Protein AF-0000000066920312 (afdb_homodimer)

Foldseek 3Di:
DDPPPPPPPPDPPCDPVNVVVVVVVVVVVVVVVVVVVVVVCCVVVVPPPPPPCDLVNVLVVLLVLLLVLFALQLLLVLLCQLLQWAFFFQDPSVVVSVVVLLVLLVVLPFPPKDKDKFWFKWKDFDLVDAKKKFKAFLVGDTPDMDPQFDDDDDCNRQVDRSLGGFFAILFAADKAKAWEFEQFAQFPVSVVVCVVVVHAQARYEYEHEHDDFDQLLSLLSSVVSHHQEYEYEHFCVPQVVVDADPCRDPPNALGHHQWWWAYFYNFAFLFAGLQAPLAFRHPPDDRPHDPVRCCVVSRGPNHGYTYTGNNVVCVVQVFADADFDPPVRDTDDPDTGHGHGHGPVVGMMMMIGTGMDMDIGMGIKIKTKQAADQARLAEDEEEEESRALISCSFFACLSVSLLSSSSSSSVVSCVPPVDGFNYMYMYMYAGPVRNPLHRLLSVCSHCLVSCLQHYAEYEYEGGAQALQAKAKAWAQQCQVVLLVLQVVFFRLDPVCVVVVQGTRNSRQLVLAPDPVGSSGGDHHHFFSSGSCSLVCQFNLHTYMYMYHDDSPDDDTSNHRTSPSTSSSCCPHHPVPSSSRSSRVSSSSSSSSRQQRHPLAGSTQQLSNLCCVQPPVLVVVVVLVVVLCVVQVEPCLLVVLSVLLNVLSVLLNVLSVVLVVVVVVVVVVCSVPVVDSPVSVLSNSLRRCLSVLQFQCCAAVPHNRRGGQQWGHDSRHRRDIDGRRSLVVLSVVLVVDDDNVVNHVSSVSNSVSSNSNSSSSVVSSVSSDPHD/DDDPPDPPPPDDPCDPVNVVVVVVVVVVVVVVVVVVVVVVCCVVVVPPPPPPCDLVNVLVVLLVLLLVLFALQLLLVLLCQLLQWAFFFQDPSVVVSVVVLLVLLVVLPFPPKDKDKFWFKWKDFDLVDAKKKFKAFLVGDTPDMDPQFDDDDDCNRQVDRSLGGFFAILFAADKAKAFEFEQFAQFPVSVVVCVVVVHAQARYEYEHEHDDFDQLLSLLSSVVSHHQEYEYEHFCVPQVVVDADPCRDPPNALGHHQWWWAYFYNFAFLFAHLQAPLAFRHPPDDRNHDPVRCCVVSRGPNHGYTYTGNNSVCVVQVFADADFDPPVRDTDDPDTGHGHGHGPVVGMMMMIGTGMDMDIGMGIKIKTKQAADQARLAEDEEEEESRALISCSFFACLSVSLLSSSSSSSVVSCVVPVDGFNYMYMYMYAGPVRNGLHRLLSVCSHCLVSCLQHYAEYEYEGGAQALQAKAKAWAQQCQVVLLVLQVVFFRLDPVCVVVVQGTRNSRQLVLAADPVGSSGGDHHHFFSSGSCSLVCQFNLHTYMYMYHDDSPDDDTSNHRTSPSTSSSCCPHHPVPSSSRSSRVSSSSSSSSRQQRHPLAGSTQQLSNLCCVQPPVLVVVVVLVVVLCVVQVEPCLLVVLSVLLNVLSVLLNVLSVVLVVVVVVVVVVCSVPVVDSPVSVLSNSLRRCLSVLQFQCCAAVPHNRRGGQQWGHDSSHRRDIDGRRSLVVLSVVLVVDDDNVVNHVSSVSNSVSSNSNSSSSVVSSVSSDPHD

InterPro domains:
  IPR003137 PA domain [PF02225] (176-263)
  IPR007365 Transferrin receptor-like, dimerisation domain [PF04253] (641-768)
  IPR007484 Peptidase M28 [PF04389] (365-565)
  IPR036757 Transferrin receptor-like, dimerisation domain superfamily [G3DSA:1.20.930.40] (609-769)
  IPR036757 Transferrin receptor-like, dimerisation domain superfamily [SSF47672] (602-768)
  IPR039373 Transferrin receptor protein 1/Glutamate carboxypeptidase 2-like [PTHR10404] (19-768)
  IPR046450 PA domain superfamily [SSF52025] (120-367)

Sequence (1542 aa):
MPYVNKDPYAGRLINPPMKKALISLLLGMACVFFVGMLAIYHKKNPIITPEKETVDGNHKIISKHILSNIKGENIKNNLRLITTHPHVAGTEANYDVGMKIANLWKENGLQDVHFIEYEVLLNYPDYQNPNIMSIVSGDGKITYQSKGKSPVIIPSEQSAPDAGIQWVAYSANGSVSGDIVYCHYGRIEDFEMLKNMGISLKGKIALLRYGYSFRGDKVKLAQDYGAIGAILYSDPGEVAKTGIDKSKVYPNTEWMPHEGVQRGGLSHSDGGDPLSPNYPSKNNLYKSRSLEDAIKDRVIPSIPVLPLSYIDAEEILIRLSGNRAPHTWQGGFPFPYHVGPGFSSGNEKVKIDVRSNMVVKKIRNIIGYIHGYDEPDKYVILGNHYDAWVYGSLDPNSGTAVLAEVGRAMVETINSTSWKPSRTLMFCAWDAEEYNLIGSREFVEEFTNILQDRAVVYLNVDTIFSNQTLHVRTIPTLYDVSIEAAKVVRNPMASEKRKGRMTLYDTWVYNFPDKRNPNKPKIPVPGGGSDMAPFLNYAGIPVIDFNYRNISWDEYPLYHTLYETPFTNEHIFDTNNFAIHKAVGQYWSELARRFSDSAILPINATTLANTILYDYLPELKKALGKIIYNNGIDGIATKQFQNLYIGSKVFLKECKKFESAIEEILYDFATNPFDQRRISSINNRLTAIDKCFINPRGIPGKQSSRHVLYSLSDSDSYSSVTMASVFDIINKIKAEKDSRIVKELEKKLAEQISIVHYSVICATNTLKLFVMPYVNKDPYAGRLINPPMKKALISLLLGMACVFFVGMLAIYHKKNPIITPEKETVDGNHKIISKHILSNIKGENIKNNLRLITTHPHVAGTEANYDVGMKIANLWKENGLQDVHFIEYEVLLNYPDYQNPNIMSIVSGDGKITYQSKGKSPVIIPSEQSAPDAGIQWVAYSANGSVSGDIVYCHYGRIEDFEMLKNMGISLKGKIALLRYGYSFRGDKVKLAQDYGAIGAILYSDPGEVAKTGIDKSKVYPNTEWMPHEGVQRGGLSHSDGGDPLSPNYPSKNNLYKSRSLEDAIKDRVIPSIPVLPLSYIDAEEILIRLSGNRAPHTWQGGFPFPYHVGPGFSSGNEKVKIDVRSNMVVKKIRNIIGYIHGYDEPDKYVILGNHYDAWVYGSLDPNSGTAVLAEVGRAMVETINSTSWKPSRTLMFCAWDAEEYNLIGSREFVEEFTNILQDRAVVYLNVDTIFSNQTLHVRTIPTLYDVSIEAAKVVRNPMASEKRKGRMTLYDTWVYNFPDKRNPNKPKIPVPGGGSDMAPFLNYAGIPVIDFNYRNISWDEYPLYHTLYETPFTNEHIFDTNNFAIHKAVGQYWSELARRFSDSAILPINATTLANTILYDYLPELKKALGKIIYNNGIDGIATKQFQNLYIGSKVFLKECKKFESAIEEILYDFATNPFDQRRISSINNRLTAIDKCFINPRGIPGKQSSRHVLYSLSDSDSYSSVTMASVFDIINKIKAEKDSRIVKELEKKLAEQISIVHYSVICATNTLKLFV

Structure (mmCIF, N/CA/C/O backbone):
data_AF-0000000066920312-model_v1
#
loop_
_entity.id
_entity.type
_entity.pdbx_description
1 polymer 'Peptidase M28 domain-containing protein'
#
loop_
_atom_site.group_PDB
_atom_site.id
_atom_site.type_symbol
_atom_site.label_atom_id
_atom_site.label_alt_id
_atom_site.label_comp_id
_atom_site.label_asym_id
_atom_site.label_entity_id
_atom_site.label_seq_id
_atom_site.pdbx_PDB_ins_code
_atom_site.Cartn_x
_atom_site.Cartn_y
_atom_site.Cartn_z
_atom_site.occupancy
_atom_site.B_iso_or_equiv
_atom_site.auth_seq_id
_atom_site.auth_comp_id
_atom_site.auth_asym_id
_atom_site.auth_atom_id
_atom_site.pdbx_PDB_model_num
ATOM 1 N N . MET A 1 1 ? 112.938 39.188 -35.156 1 24.75 1 MET A N 1
ATOM 2 C CA . MET A 1 1 ? 112.938 38.531 -33.844 1 24.75 1 MET A CA 1
ATOM 3 C C . MET A 1 1 ? 111.562 38.031 -33.5 1 24.75 1 MET A C 1
ATOM 5 O O . MET A 1 1 ? 110.562 38.719 -33.719 1 24.75 1 MET A O 1
ATOM 9 N N . PRO A 1 2 ? 111.312 36.656 -33.344 1 26.36 2 PRO A N 1
ATOM 10 C CA . PRO A 1 2 ? 110.188 35.719 -33.469 1 26.36 2 PRO A CA 1
ATOM 11 C C . PRO A 1 2 ? 109.312 35.75 -32.25 1 26.36 2 PRO A C 1
ATOM 13 O O . PRO A 1 2 ? 109.75 35.75 -31.109 1 26.36 2 PRO A O 1
ATOM 16 N N . TYR A 1 3 ? 108.25 36.625 -32.25 1 23.86 3 TYR A N 1
ATOM 17 C CA . TYR A 1 3 ? 107.25 37.188 -31.297 1 23.86 3 TYR A CA 1
ATOM 18 C C . TYR A 1 3 ? 106.438 36.094 -30.625 1 23.86 3 TYR A C 1
ATOM 20 O O . TYR A 1 3 ? 105.625 35.406 -31.266 1 23.86 3 TYR A O 1
ATOM 28 N N . VAL A 1 4 ? 107.062 35.312 -29.594 1 26.12 4 VAL A N 1
ATOM 29 C CA . VAL A 1 4 ? 106.688 34.094 -28.891 1 26.12 4 VAL A CA 1
ATOM 30 C C . VAL A 1 4 ? 105.438 34.312 -28.109 1 26.12 4 VAL A C 1
ATOM 32 O O . VAL A 1 4 ? 105.312 35.25 -27.328 1 26.12 4 VAL A O 1
ATOM 35 N N . ASN A 1 5 ? 104.25 33.969 -28.703 1 25.8 5 ASN A N 1
ATOM 36 C CA . ASN A 1 5 ? 102.875 34.156 -28.406 1 25.8 5 ASN A CA 1
ATOM 37 C C . ASN A 1 5 ? 102.5 33.531 -27.062 1 25.8 5 ASN A C 1
ATOM 39 O O . ASN A 1 5 ? 102.562 32.344 -26.875 1 25.8 5 ASN A O 1
ATOM 43 N N . LYS A 1 6 ? 102.812 34.25 -25.891 1 33.12 6 LYS A N 1
ATOM 44 C CA . LYS A 1 6 ? 102.75 33.938 -24.469 1 33.12 6 LYS A CA 1
ATOM 45 C C . LYS A 1 6 ? 101.312 33.469 -24.078 1 33.12 6 LYS A C 1
ATOM 47 O O . LYS A 1 6 ? 100.312 34.094 -24.438 1 33.12 6 LYS A O 1
ATOM 52 N N . ASP A 1 7 ? 101.188 32.094 -23.922 1 29.27 7 ASP A N 1
ATOM 53 C CA . ASP A 1 7 ? 100 31.266 -23.672 1 29.27 7 ASP A CA 1
ATOM 54 C C . ASP A 1 7 ? 99.25 31.703 -22.391 1 29.27 7 ASP A C 1
ATOM 56 O O . ASP A 1 7 ? 99.812 31.609 -21.312 1 29.27 7 ASP A O 1
ATOM 60 N N . PRO A 1 8 ? 98.5 32.812 -22.375 1 30.8 8 PRO A N 1
ATOM 61 C CA . PRO A 1 8 ? 98.062 33.625 -21.234 1 30.8 8 PRO A CA 1
ATOM 62 C C . PRO A 1 8 ? 97.25 32.812 -20.219 1 30.8 8 PRO A C 1
ATOM 64 O O . PRO A 1 8 ? 96.875 33.312 -19.156 1 30.8 8 PRO A O 1
ATOM 67 N N . TYR A 1 9 ? 96.562 31.828 -20.656 1 28.03 9 TYR A N 1
ATOM 68 C CA . TYR A 1 9 ? 95.375 31.391 -19.922 1 28.03 9 TYR A CA 1
ATOM 69 C C . TYR A 1 9 ? 95.75 30.438 -18.797 1 28.03 9 TYR A C 1
ATOM 71 O O . TYR A 1 9 ? 94.938 29.641 -18.328 1 28.03 9 TYR A O 1
ATOM 79 N N . ALA A 1 10 ? 96.938 30.375 -18.359 1 29.12 10 ALA A N 1
ATOM 80 C CA . ALA A 1 10 ? 97.5 29.375 -17.469 1 29.12 10 ALA A CA 1
ATOM 81 C C . ALA A 1 10 ? 96.75 29.344 -16.125 1 29.12 10 ALA A C 1
ATOM 83 O O . ALA A 1 10 ? 96.75 28.312 -15.453 1 29.12 10 ALA A O 1
ATOM 84 N N . GLY A 1 11 ? 96.562 30.453 -15.477 1 27.22 11 GLY A N 1
ATOM 85 C CA . GLY A 1 11 ? 96.5 30.5 -14.023 1 27.22 11 GLY A CA 1
ATOM 86 C C . GLY A 1 11 ? 95.188 30.094 -13.461 1 27.22 11 GLY A C 1
ATOM 87 O O . GLY A 1 11 ? 94.938 30.281 -12.273 1 27.22 11 GLY A O 1
ATOM 88 N N . ARG A 1 12 ? 94.062 30.062 -14.25 1 32.03 12 ARG A N 1
ATOM 89 C CA . ARG A 1 12 ? 92.75 30.078 -13.625 1 32.03 12 ARG A CA 1
ATOM 90 C C . ARG A 1 12 ? 92.5 28.781 -12.898 1 32.03 12 ARG A C 1
ATOM 92 O O . ARG A 1 12 ? 92.562 27.703 -13.484 1 32.03 12 ARG A O 1
ATOM 99 N N . LEU A 1 13 ? 92.875 28.875 -11.641 1 33.28 13 LEU A N 1
ATOM 100 C CA . LEU A 1 13 ? 92.812 27.75 -10.719 1 33.28 13 LEU A CA 1
ATOM 101 C C . LEU A 1 13 ? 91.438 27.031 -10.859 1 33.28 13 LEU A C 1
ATOM 103 O O . LEU A 1 13 ? 91.375 25.812 -10.812 1 33.28 13 LEU A O 1
ATOM 107 N N . ILE A 1 14 ? 90.5 27.766 -10.438 1 40.25 14 ILE A N 1
ATOM 108 C CA . ILE A 1 14 ? 89.25 27.078 -10.094 1 40.25 14 ILE A CA 1
ATOM 109 C C . ILE A 1 14 ? 88.438 26.875 -11.352 1 40.25 14 ILE A C 1
ATOM 111 O O . ILE A 1 14 ? 88 27.844 -11.984 1 40.25 14 ILE A O 1
ATOM 115 N N . ASN A 1 15 ? 88.75 25.969 -12.125 1 39 15 ASN A N 1
ATOM 116 C CA . ASN A 1 15 ? 88.125 25.75 -13.438 1 39 15 ASN A CA 1
ATOM 117 C C . ASN A 1 15 ? 86.625 25.469 -13.328 1 39 15 ASN A C 1
ATOM 119 O O . ASN A 1 15 ? 86.125 25.141 -12.242 1 39 15 ASN A O 1
ATOM 123 N N . PRO A 1 16 ? 85.875 25.812 -14.422 1 49.19 16 PRO A N 1
ATOM 124 C CA . PRO A 1 16 ? 84.438 25.844 -14.477 1 49.19 16 PRO A CA 1
ATOM 125 C C . PRO A 1 16 ? 83.75 24.562 -13.953 1 49.19 16 PRO A C 1
ATOM 127 O O . PRO A 1 16 ? 82.75 24.609 -13.297 1 49.19 16 PRO A O 1
ATOM 130 N N . PRO A 1 17 ? 84.5 23.469 -14.164 1 54.94 17 PRO A N 1
ATOM 131 C CA . PRO A 1 17 ? 83.75 22.281 -13.711 1 54.94 17 PRO A CA 1
ATOM 132 C C . PRO A 1 17 ? 83.625 22.203 -12.195 1 54.94 17 PRO A C 1
ATOM 134 O O . PRO A 1 17 ? 82.625 21.766 -11.664 1 54.94 17 PRO A O 1
ATOM 137 N N . MET A 1 18 ? 84.688 22.703 -11.516 1 50.81 18 MET A N 1
ATOM 138 C CA . MET A 1 18 ? 84.688 22.641 -10.055 1 50.81 18 MET A CA 1
ATOM 139 C C . MET A 1 18 ? 83.625 23.594 -9.492 1 50.81 18 MET A C 1
ATOM 141 O O . MET A 1 18 ? 83.062 23.312 -8.445 1 50.81 18 MET A O 1
ATOM 145 N N . LYS A 1 19 ? 83.5 24.75 -10.148 1 52.59 19 LYS A N 1
ATOM 146 C CA . LYS A 1 19 ? 82.438 25.656 -9.688 1 52.59 19 LYS A CA 1
ATOM 147 C C . LYS A 1 19 ? 81.062 25 -9.734 1 52.59 19 LYS A C 1
ATOM 149 O O . LYS A 1 19 ? 80.25 25.156 -8.812 1 52.59 19 LYS A O 1
ATOM 154 N N . LYS A 1 20 ? 80.938 24.281 -10.797 1 56.75 20 LYS A N 1
ATOM 155 C CA . LYS A 1 20 ? 79.625 23.641 -10.906 1 56.75 20 LYS A CA 1
ATOM 156 C C . LYS A 1 20 ? 79.438 22.562 -9.828 1 56.75 20 LYS A C 1
ATOM 158 O O . LYS A 1 20 ? 78.312 22.438 -9.258 1 56.75 20 LYS A O 1
ATOM 163 N N . ALA A 1 21 ? 80.625 21.891 -9.594 1 59.84 21 ALA A N 1
ATOM 164 C CA . ALA A 1 21 ? 80.5 20.875 -8.547 1 59.84 21 ALA A CA 1
ATOM 165 C C . ALA A 1 21 ? 80.25 21.516 -7.184 1 59.84 21 ALA A C 1
ATOM 167 O O . ALA A 1 21 ? 79.438 21.016 -6.391 1 59.84 21 ALA A O 1
ATOM 168 N N . LEU A 1 22 ? 80.938 22.672 -6.988 1 56.28 22 LEU A N 1
ATOM 169 C CA . LEU A 1 22 ? 80.75 23.359 -5.719 1 56.28 22 LEU A CA 1
ATOM 170 C C . LEU A 1 22 ? 79.312 23.922 -5.625 1 56.28 22 LEU A C 1
ATOM 172 O O . LEU A 1 22 ? 78.688 23.844 -4.566 1 56.28 22 LEU A O 1
ATOM 176 N N . ILE A 1 23 ? 78.875 24.453 -6.82 1 60.78 23 ILE A N 1
ATOM 177 C CA . ILE A 1 23 ? 77.5 24.953 -6.797 1 60.78 23 ILE A CA 1
ATOM 178 C C . ILE A 1 23 ? 76.562 23.797 -6.555 1 60.78 23 ILE A C 1
ATOM 180 O O . ILE A 1 23 ? 75.562 23.922 -5.77 1 60.78 23 ILE A O 1
ATOM 184 N N . SER A 1 24 ? 76.938 22.641 -7.23 1 61.12 24 SER A N 1
ATOM 185 C CA . SER A 1 24 ? 76 21.516 -7.012 1 61.12 24 SER A CA 1
ATOM 186 C C . SER A 1 24 ? 76.062 21.047 -5.559 1 61.12 24 SER A C 1
ATOM 188 O O . SER A 1 24 ? 75.062 20.688 -4.984 1 61.12 24 SER A O 1
ATOM 190 N N . LEU A 1 25 ? 77.25 21.109 -4.961 1 60.78 25 LEU A N 1
ATOM 191 C CA . LEU A 1 25 ? 77.375 20.75 -3.555 1 60.78 25 LEU A CA 1
ATOM 192 C C . LEU A 1 25 ? 76.688 21.781 -2.666 1 60.78 25 LEU A C 1
ATOM 194 O O . LEU A 1 25 ? 76 21.406 -1.707 1 60.78 25 LEU A O 1
ATOM 198 N N . LEU A 1 26 ? 76.938 23.062 -2.996 1 59.56 26 LEU A N 1
ATOM 199 C CA . LEU A 1 26 ? 76.25 24.078 -2.189 1 59.56 26 LEU A CA 1
ATOM 200 C C . LEU A 1 26 ? 74.75 24 -2.348 1 59.56 26 LEU A C 1
ATOM 202 O O . LEU A 1 26 ? 74 24.172 -1.374 1 59.56 26 LEU A O 1
ATOM 206 N N . LEU A 1 27 ? 74.312 23.688 -3.646 1 61.59 27 LEU A N 1
ATOM 207 C CA . LEU A 1 27 ? 72.875 23.531 -3.83 1 61.59 27 LEU A CA 1
ATOM 208 C C . LEU A 1 27 ? 72.375 22.297 -3.104 1 61.59 27 LEU A C 1
ATOM 210 O O . LEU A 1 27 ? 71.312 22.328 -2.527 1 61.59 27 LEU A O 1
ATOM 214 N N . GLY A 1 28 ? 73.188 21.25 -3.072 1 60.88 28 GLY A N 1
ATOM 215 C CA . GLY A 1 28 ? 72.812 20.078 -2.273 1 60.88 28 GLY A CA 1
ATOM 216 C C . GLY A 1 28 ? 72.75 20.375 -0.786 1 60.88 28 GLY A C 1
ATOM 217 O O . GLY A 1 28 ? 71.812 19.953 -0.098 1 60.88 28 GLY A O 1
ATOM 218 N N . MET A 1 29 ? 73.75 21.109 -0.305 1 60.03 29 MET A N 1
ATOM 219 C CA . MET A 1 29 ? 73.75 21.5 1.104 1 60.03 29 MET A CA 1
ATOM 220 C C . MET A 1 29 ? 72.625 22.438 1.409 1 60.03 29 MET A C 1
ATOM 222 O O . MET A 1 29 ? 72 22.344 2.471 1 60.03 29 MET A O 1
ATOM 226 N N . ALA A 1 30 ? 72.375 23.406 0.509 1 60.09 30 ALA A N 1
ATOM 227 C CA . ALA A 1 30 ? 71.25 24.281 0.723 1 60.09 30 ALA A CA 1
ATOM 228 C C . ALA A 1 30 ? 69.938 23.5 0.754 1 60.09 30 ALA A C 1
ATOM 230 O O . ALA A 1 30 ? 69.062 23.781 1.556 1 60.09 30 ALA A O 1
ATOM 231 N N . CYS A 1 31 ? 69.812 22.453 -0.127 1 60.25 31 CYS A N 1
ATOM 232 C CA . CYS A 1 31 ? 68.625 21.609 -0.087 1 60.25 31 CYS A CA 1
ATOM 233 C C . CYS A 1 31 ? 68.562 20.859 1.238 1 60.25 31 CYS A C 1
ATOM 235 O O . CYS A 1 31 ? 67.5 20.766 1.827 1 60.25 31 CYS A O 1
ATOM 237 N N . VAL A 1 32 ? 69.688 20.344 1.76 1 59.81 32 VAL A N 1
ATOM 238 C CA . VAL A 1 32 ? 69.625 19.688 3.059 1 59.81 32 VAL A CA 1
ATOM 239 C C . VAL A 1 32 ? 69.375 20.703 4.156 1 59.81 32 VAL A C 1
ATOM 241 O O . VAL A 1 32 ? 68.562 20.438 5.066 1 59.81 32 VAL A O 1
ATOM 244 N N . PHE A 1 33 ? 70 21.891 4.113 1 55.69 33 PHE A N 1
ATOM 245 C CA . PHE A 1 33 ? 69.688 22.922 5.09 1 55.69 33 PHE A CA 1
ATOM 246 C C . PHE A 1 33 ? 68.25 23.344 4.988 1 55.69 33 PHE A C 1
ATOM 248 O O . PHE A 1 33 ? 67.562 23.531 6.008 1 55.69 33 PHE A O 1
ATOM 255 N N . PHE A 1 34 ? 67.75 23.594 3.725 1 57.59 34 PHE A N 1
ATOM 256 C CA . PHE A 1 34 ? 66.312 23.953 3.586 1 57.59 34 PHE A CA 1
ATOM 257 C C . PHE A 1 34 ? 65.438 22.828 4.09 1 57.59 34 PHE A C 1
ATOM 259 O O . PHE A 1 34 ? 64.438 23.078 4.738 1 57.59 34 PHE A O 1
ATOM 266 N N . VAL A 1 35 ? 65.75 21.547 3.842 1 62.25 35 VAL A N 1
ATOM 267 C CA . VAL A 1 35 ? 65 20.438 4.406 1 62.25 35 VAL A CA 1
ATOM 268 C C . VAL A 1 35 ? 65.188 20.438 5.93 1 62.25 35 VAL A C 1
ATOM 270 O O . VAL A 1 35 ? 64.188 20.203 6.648 1 62.25 35 VAL A O 1
ATOM 273 N N . GLY A 1 36 ? 66.312 20.672 6.449 1 55.31 36 GLY A N 1
ATOM 274 C CA . GLY A 1 36 ? 66.5 20.828 7.887 1 55.31 36 GLY A CA 1
ATOM 275 C C . GLY A 1 36 ? 65.75 22.016 8.453 1 55.31 36 GLY A C 1
ATOM 276 O O . GLY A 1 36 ? 65.125 21.922 9.508 1 55.31 36 GLY A O 1
ATOM 277 N N . MET A 1 37 ? 65.875 23.188 7.879 1 57.88 37 MET A N 1
ATOM 278 C CA . MET A 1 37 ? 65.125 24.344 8.344 1 57.88 37 MET A CA 1
ATOM 279 C C . MET A 1 37 ? 63.625 24.078 8.219 1 57.88 37 MET A C 1
ATOM 281 O O . MET A 1 37 ? 62.844 24.484 9.094 1 57.88 37 MET A O 1
ATOM 285 N N . LEU A 1 38 ? 63.219 23.422 7.105 1 55.81 38 LEU A N 1
ATOM 286 C CA . LEU A 1 38 ? 61.812 23.016 7.035 1 55.81 38 LEU A CA 1
ATOM 287 C C . LEU A 1 38 ? 61.469 22.016 8.141 1 55.81 38 LEU A C 1
ATOM 289 O O . LEU A 1 38 ? 60.406 22.078 8.734 1 55.81 38 LEU A O 1
ATOM 293 N N . ALA A 1 39 ? 62.375 21.094 8.492 1 54.56 39 ALA A N 1
ATOM 294 C CA . ALA A 1 39 ? 62.156 20.203 9.633 1 54.56 39 ALA A CA 1
ATOM 295 C C . ALA A 1 39 ? 62.156 20.984 10.945 1 54.56 39 ALA A C 1
ATOM 297 O O . ALA A 1 39 ? 61.312 20.75 11.805 1 54.56 39 ALA A O 1
ATOM 298 N N . ILE A 1 40 ? 63.062 21.859 11.203 1 51.53 40 ILE A N 1
ATOM 299 C CA . ILE A 1 40 ? 63.062 22.688 12.406 1 51.53 40 ILE A CA 1
ATOM 300 C C . ILE A 1 40 ? 61.844 23.609 12.375 1 51.53 40 ILE A C 1
ATOM 302 O O . ILE A 1 40 ? 61.156 23.781 13.383 1 51.53 40 ILE A O 1
ATOM 306 N N . TYR A 1 41 ? 61.625 24.375 11.219 1 49.62 41 TYR A N 1
ATOM 307 C CA . TYR A 1 41 ? 60.406 25.125 11.125 1 49.62 41 TYR A CA 1
ATOM 308 C C . TYR A 1 41 ? 59.188 24.234 11.367 1 49.62 41 TYR A C 1
ATOM 310 O O . TYR A 1 41 ? 58.281 24.594 12.102 1 49.62 41 TYR A O 1
ATOM 318 N N . HIS A 1 42 ? 59.125 23.031 10.781 1 51.16 42 HIS A N 1
ATOM 319 C CA . HIS A 1 42 ? 58.031 22.125 11.094 1 51.16 42 HIS A CA 1
ATOM 320 C C . HIS A 1 42 ? 58.094 21.672 12.547 1 51.16 42 HIS A C 1
ATOM 322 O O . HIS A 1 42 ? 57.062 21.422 13.172 1 51.16 42 HIS A O 1
ATOM 328 N N . LYS A 1 43 ? 59.125 21.359 13.039 1 47.44 43 LYS A N 1
ATOM 329 C CA . LYS A 1 43 ? 59.25 21.031 14.461 1 47.44 43 LYS A CA 1
ATOM 330 C C . LYS A 1 43 ? 58.875 22.25 15.32 1 47.44 43 LYS A C 1
ATOM 332 O O . LYS A 1 43 ? 58.219 22.094 16.359 1 47.44 43 LYS A O 1
ATOM 337 N N . LYS A 1 44 ? 59.469 23.422 15.242 1 48.41 44 LYS A N 1
ATOM 338 C CA . LYS A 1 44 ? 59.156 24.609 16.016 1 48.41 44 LYS A CA 1
ATOM 339 C C . LYS A 1 44 ? 57.75 25.141 15.664 1 48.41 44 LYS A C 1
ATOM 341 O O . LYS A 1 44 ? 57.188 25.906 16.438 1 48.41 44 LYS A O 1
ATOM 346 N N . ASN A 1 45 ? 57.438 25.281 14.539 1 40.25 45 ASN A N 1
ATOM 347 C CA . ASN A 1 45 ? 56.062 25.5 14.117 1 40.25 45 ASN A CA 1
ATOM 348 C C . ASN A 1 45 ? 55.344 24.188 13.773 1 40.25 45 ASN A C 1
ATOM 350 O O . ASN A 1 45 ? 55.375 23.75 12.617 1 40.25 45 ASN A O 1
ATOM 354 N N . PRO A 1 46 ? 55.312 23.328 14.781 1 37.28 46 PRO A N 1
ATOM 355 C CA . PRO A 1 46 ? 54.625 22.062 14.508 1 37.28 46 PRO A CA 1
ATOM 356 C C . PRO A 1 46 ? 53.406 22.234 13.625 1 37.28 46 PRO A C 1
ATOM 358 O O . PRO A 1 46 ? 52.75 23.297 13.641 1 37.28 46 PRO A O 1
ATOM 361 N N . ILE A 1 47 ? 53.562 21.781 12.422 1 37.75 47 ILE A N 1
ATOM 362 C CA . ILE A 1 47 ? 52.25 21.719 11.766 1 37.75 47 ILE A CA 1
ATOM 363 C C . ILE A 1 47 ? 51.188 21.391 12.789 1 37.75 47 ILE A C 1
ATOM 365 O O . ILE A 1 47 ? 51.281 20.375 13.5 1 37.75 47 ILE A O 1
ATOM 369 N N . ILE A 1 48 ? 50.625 22.406 13.398 1 35.62 48 ILE A N 1
ATOM 370 C CA . ILE A 1 48 ? 49.406 22.031 14.109 1 35.62 48 ILE A CA 1
ATOM 371 C C . ILE A 1 48 ? 48.75 20.844 13.406 1 35.62 48 ILE A C 1
ATOM 373 O O . ILE A 1 48 ? 48.375 20.938 12.227 1 35.62 48 ILE A O 1
ATOM 377 N N . THR A 1 49 ? 49.281 19.703 13.633 1 36.31 49 THR A N 1
ATOM 378 C CA . THR A 1 49 ? 48.438 18.625 13.172 1 36.31 49 THR A CA 1
ATOM 379 C C . THR A 1 49 ? 46.969 19.031 13.242 1 36.31 49 THR A C 1
ATOM 381 O O . THR A 1 49 ? 46.469 19.438 14.297 1 36.31 49 THR A O 1
ATOM 384 N N . PRO A 1 50 ? 46.438 19.531 12.156 1 34.81 50 PRO A N 1
ATOM 385 C CA . PRO A 1 50 ? 45 19.75 12.336 1 34.81 50 PRO A CA 1
ATOM 386 C C . PRO A 1 50 ? 44.375 18.75 13.289 1 34.81 50 PRO A C 1
ATOM 388 O O . PRO A 1 50 ? 44.781 17.594 13.328 1 34.81 50 PRO A O 1
ATOM 391 N N . GLU A 1 51 ? 44.094 19.141 14.398 1 35.78 51 GLU A N 1
ATOM 392 C CA . GLU A 1 51 ? 43.25 18.219 15.141 1 35.78 51 GLU A CA 1
ATOM 393 C C . GLU A 1 51 ? 42.469 17.312 14.203 1 35.78 51 GLU A C 1
ATOM 395 O O . GLU A 1 51 ? 41.938 17.781 13.188 1 35.78 51 GLU A O 1
ATOM 400 N N . LYS A 1 52 ? 42.781 16.141 14.125 1 43.62 52 LYS A N 1
ATOM 401 C CA . LYS A 1 52 ? 41.969 15.164 13.398 1 43.62 52 LYS A CA 1
ATOM 402 C C . LYS A 1 52 ? 40.5 15.586 13.391 1 43.62 52 LYS A C 1
ATOM 404 O O . LYS A 1 52 ? 39.844 15.656 14.445 1 43.62 52 LYS A O 1
ATOM 409 N N . GLU A 1 53 ? 40.094 16.531 12.594 1 48.25 53 GLU A N 1
ATOM 410 C CA . GLU A 1 53 ? 38.688 16.875 12.398 1 48.25 53 GLU A CA 1
ATOM 411 C C . GLU A 1 53 ? 37.812 15.633 12.414 1 48.25 53 GLU A C 1
ATOM 413 O O . GLU A 1 53 ? 38 14.719 11.617 1 48.25 53 GLU A O 1
ATOM 418 N N . THR A 1 54 ? 37.281 15.32 13.602 1 58.97 54 THR A N 1
ATOM 419 C CA . THR A 1 54 ? 36.375 14.188 13.672 1 58.97 54 THR A CA 1
ATOM 420 C C . THR A 1 54 ? 35.031 14.531 12.992 1 58.97 54 THR A C 1
ATOM 422 O O . THR A 1 54 ? 34.719 15.711 12.828 1 58.97 54 THR A O 1
ATOM 425 N N . VAL A 1 55 ? 34.5 13.555 12.344 1 69.38 55 VAL A N 1
ATOM 426 C CA . VAL A 1 55 ? 33.156 13.719 11.75 1 69.38 55 VAL A CA 1
ATOM 427 C C . VAL A 1 55 ? 32.25 14.445 12.727 1 69.38 55 VAL A C 1
ATOM 429 O O . VAL A 1 55 ? 31.531 15.367 12.344 1 69.38 55 VAL A O 1
ATOM 432 N N . ASP A 1 56 ? 32.438 14.195 13.992 1 73.38 56 ASP A N 1
ATOM 433 C CA . ASP A 1 56 ? 31.609 14.828 15.016 1 73.38 56 ASP A CA 1
ATOM 434 C C . ASP A 1 56 ? 32 16.297 15.203 1 73.38 56 ASP A C 1
ATOM 436 O O . ASP A 1 56 ? 31.141 17.141 15.438 1 73.38 56 ASP A O 1
ATOM 440 N N . GLY A 1 57 ? 33.219 16.562 15.172 1 76.69 57 GLY A N 1
ATOM 441 C CA . GLY A 1 57 ? 33.688 17.938 15.273 1 76.69 57 GLY A CA 1
ATOM 442 C C . GLY A 1 57 ? 33.219 18.797 14.125 1 76.69 57 GLY A C 1
ATOM 443 O O . GLY A 1 57 ? 32.781 19.938 14.344 1 76.69 57 GLY A O 1
ATOM 444 N N . ASN A 1 58 ? 33.25 18.219 12.984 1 82 58 ASN A N 1
ATOM 445 C CA . ASN A 1 58 ? 32.75 18.938 11.812 1 82 58 ASN A CA 1
ATOM 446 C C . ASN A 1 58 ? 31.266 19.234 11.914 1 82 58 ASN A C 1
ATOM 448 O O . ASN A 1 58 ? 30.828 20.328 11.539 1 82 58 ASN A O 1
ATOM 452 N N . HIS A 1 59 ? 30.562 18.359 12.406 1 88.62 59 HIS A N 1
ATOM 453 C CA . HIS A 1 59 ? 29.125 18.562 12.586 1 88.62 59 HIS A CA 1
ATOM 454 C C . HIS A 1 59 ? 28.844 19.688 13.57 1 88.62 59 HIS A C 1
ATOM 456 O O . HIS A 1 59 ? 27.922 20.484 13.375 1 88.62 59 HIS A O 1
ATOM 462 N N . LYS A 1 60 ? 29.625 19.734 14.602 1 90.25 60 LYS A N 1
ATOM 463 C CA . LYS A 1 60 ? 29.453 20.781 15.609 1 90.25 60 LYS A CA 1
ATOM 464 C C . LYS A 1 60 ? 29.75 22.156 15.047 1 90.25 60 LYS A C 1
ATOM 466 O O . LYS A 1 60 ? 29.062 23.141 15.359 1 90.25 60 LYS A O 1
ATOM 471 N N . ILE A 1 61 ? 30.734 22.219 14.219 1 91.62 61 ILE A N 1
ATOM 472 C CA . ILE A 1 61 ? 31.125 23.484 13.609 1 91.62 61 ILE A CA 1
ATOM 473 C C . ILE A 1 61 ? 30.031 23.953 12.656 1 91.62 61 ILE A C 1
ATOM 475 O O . ILE A 1 61 ? 29.641 25.125 12.68 1 91.62 61 ILE A O 1
ATOM 479 N N . ILE A 1 62 ? 29.562 23.078 11.906 1 94.88 62 ILE A N 1
ATOM 480 C CA . ILE A 1 62 ? 28.5 23.422 10.953 1 94.88 62 ILE A CA 1
ATOM 481 C C . ILE A 1 62 ? 27.234 23.828 11.711 1 94.88 62 ILE A C 1
ATOM 483 O O . ILE A 1 62 ? 26.578 24.797 11.328 1 94.88 62 ILE A O 1
ATOM 487 N N . SER A 1 63 ? 26.922 23.125 12.734 1 95.88 63 SER A N 1
ATOM 488 C CA . SER A 1 63 ? 25.781 23.453 13.578 1 95.88 63 SER A CA 1
ATOM 489 C C . SER A 1 63 ? 25.906 24.875 14.133 1 95.88 63 SER A C 1
ATOM 491 O O . SER A 1 63 ? 24.969 25.672 14.031 1 95.88 63 SER A O 1
ATOM 493 N N . LYS A 1 64 ? 27.016 25.188 14.664 1 96 64 LYS A N 1
ATOM 494 C CA . LYS A 1 64 ? 27.234 26.5 15.234 1 96 64 LYS A CA 1
ATOM 495 C C . LYS A 1 64 ? 27.094 27.594 14.18 1 96 64 LYS A C 1
ATOM 497 O O . LYS A 1 64 ? 26.531 28.656 14.445 1 96 64 LYS A O 1
ATOM 502 N N . HIS A 1 65 ? 27.609 27.281 13.016 1 96.31 65 HIS A N 1
ATOM 503 C CA . HIS A 1 65 ? 27.5 28.25 11.93 1 96.31 65 HIS A CA 1
ATOM 504 C C . HIS A 1 65 ? 26.062 28.469 11.508 1 96.31 65 HIS A C 1
ATOM 506 O O . HIS A 1 65 ? 25.609 29.609 11.328 1 96.31 65 HIS A O 1
ATOM 512 N N . ILE A 1 66 ? 25.312 27.453 11.352 1 97.5 66 ILE A N 1
ATOM 513 C CA . ILE A 1 66 ? 23.906 27.547 10.945 1 97.5 66 ILE A CA 1
ATOM 514 C C . ILE A 1 66 ? 23.125 28.328 11.992 1 97.5 66 ILE A C 1
ATOM 516 O O . ILE A 1 66 ? 22.344 29.234 11.648 1 97.5 66 ILE A O 1
ATOM 520 N N . LEU A 1 67 ? 23.328 28 13.25 1 98 67 LEU A N 1
ATOM 521 C CA . LEU A 1 67 ? 22.578 28.641 14.328 1 98 67 LEU A CA 1
ATOM 522 C C . LEU A 1 67 ? 22.875 30.125 14.406 1 98 67 LEU A C 1
ATOM 524 O O . LEU A 1 67 ? 21.984 30.938 14.656 1 98 67 LEU A O 1
ATOM 528 N N . SER A 1 68 ? 24.109 30.453 14.164 1 97.38 68 SER A N 1
ATOM 529 C CA . SER A 1 68 ? 24.516 31.844 14.25 1 97.38 68 SER A CA 1
ATOM 530 C C . SER A 1 68 ? 23.984 32.656 13.062 1 97.38 68 SER A C 1
ATOM 532 O O . SER A 1 68 ? 23.828 33.875 13.156 1 97.38 68 SER A O 1
ATOM 534 N N . ASN A 1 69 ? 23.719 31.969 11.992 1 97.94 69 ASN A N 1
ATOM 535 C CA . ASN A 1 69 ? 23.297 32.656 10.773 1 97.94 69 ASN A CA 1
ATOM 536 C C . ASN A 1 69 ? 21.812 32.969 10.797 1 97.94 69 ASN A C 1
ATOM 538 O O . ASN A 1 69 ? 21.312 33.75 9.977 1 97.94 69 ASN A O 1
ATOM 542 N N . ILE A 1 70 ? 21.047 32.438 11.758 1 98.44 70 ILE A N 1
ATOM 543 C CA . ILE A 1 70 ? 19.625 32.75 11.867 1 98.44 70 ILE A CA 1
ATOM 544 C C . ILE A 1 70 ? 19.438 34.094 12.539 1 98.44 70 ILE A C 1
ATOM 546 O O . ILE A 1 70 ? 19.938 34.344 13.641 1 98.44 70 ILE A O 1
ATOM 550 N N . LYS A 1 71 ? 18.641 34.969 11.891 1 98.06 71 LYS A N 1
ATOM 551 C CA . LYS A 1 71 ? 18.484 36.344 12.383 1 98.06 71 LYS A CA 1
ATOM 552 C C . LYS A 1 71 ? 17.016 36.688 12.609 1 98.06 71 LYS A C 1
ATOM 554 O O . LYS A 1 71 ? 16.188 36.5 11.719 1 98.06 71 LYS A O 1
ATOM 559 N N . GLY A 1 72 ? 16.781 37.188 13.797 1 97.88 72 GLY A N 1
ATOM 560 C CA . GLY A 1 72 ? 15.43 37.625 14.133 1 97.88 72 GLY A CA 1
ATOM 561 C C . GLY A 1 72 ? 14.914 38.75 13.242 1 97.88 72 GLY A C 1
ATOM 562 O O . GLY A 1 72 ? 13.742 38.75 12.875 1 97.88 72 GLY A O 1
ATOM 563 N N . GLU A 1 73 ? 15.781 39.656 12.891 1 97.75 73 GLU A N 1
ATOM 564 C CA . GLU A 1 73 ? 15.406 40.781 12.062 1 97.75 73 GLU A CA 1
ATOM 565 C C . GLU A 1 73 ? 14.914 40.344 10.688 1 97.75 73 GLU A C 1
ATOM 567 O O . GLU A 1 73 ? 13.953 40.875 10.148 1 97.75 73 GLU A O 1
ATOM 572 N N . ASN A 1 74 ? 15.594 39.375 10.133 1 98.38 74 ASN A N 1
ATOM 573 C CA . ASN A 1 74 ? 15.148 38.812 8.852 1 98.38 74 ASN A CA 1
ATOM 574 C C . ASN A 1 74 ? 13.766 38.188 8.961 1 98.38 74 ASN A C 1
ATOM 576 O O . ASN A 1 74 ? 12.938 38.312 8.055 1 98.38 74 ASN A O 1
ATOM 580 N N . ILE A 1 75 ? 13.539 37.469 10.047 1 98.62 75 ILE A N 1
ATOM 581 C CA . ILE A 1 75 ? 12.258 36.812 10.258 1 98.62 75 ILE A CA 1
ATOM 582 C C . ILE A 1 75 ? 11.148 37.875 10.336 1 98.62 75 ILE A C 1
ATOM 584 O O . ILE A 1 75 ? 10.078 37.688 9.75 1 98.62 75 ILE A O 1
ATOM 588 N N . LYS A 1 76 ? 11.422 38.906 11.078 1 98.12 76 LYS A N 1
ATOM 589 C CA . LYS A 1 76 ? 10.484 40.031 11.188 1 98.12 76 LYS A CA 1
ATOM 590 C C . LYS A 1 76 ? 10.156 40.594 9.812 1 98.12 76 LYS A C 1
ATOM 592 O O . LYS A 1 76 ? 8.984 40.844 9.492 1 98.12 76 LYS A O 1
ATOM 597 N N . ASN A 1 77 ? 11.156 40.844 9.016 1 98.19 77 ASN A N 1
ATOM 598 C CA . ASN A 1 77 ? 10.969 41.375 7.672 1 98.19 77 ASN A CA 1
ATOM 599 C C . ASN A 1 77 ? 10.18 40.438 6.785 1 98.19 77 ASN A C 1
ATOM 601 O O . ASN A 1 77 ? 9.305 40.844 6.023 1 98.19 77 ASN A O 1
ATOM 605 N N . ASN A 1 78 ? 10.547 39.156 6.816 1 98.5 78 ASN A N 1
ATOM 606 C CA . ASN A 1 78 ? 9.805 38.156 6.074 1 98.5 78 ASN A CA 1
ATOM 607 C C . ASN A 1 78 ? 8.328 38.156 6.449 1 98.5 78 ASN A C 1
ATOM 609 O O . ASN A 1 78 ? 7.461 38.031 5.578 1 98.5 78 ASN A O 1
ATOM 613 N N . LEU A 1 79 ? 8.055 38.156 7.754 1 98.31 79 LEU A N 1
ATOM 614 C CA . LEU A 1 79 ? 6.688 38.156 8.25 1 98.31 79 LEU A CA 1
ATOM 615 C C . LEU A 1 79 ? 5.887 39.312 7.688 1 98.31 79 LEU A C 1
ATOM 617 O O . LEU A 1 79 ? 4.766 39.125 7.215 1 98.31 79 LEU A O 1
ATOM 621 N N . ARG A 1 80 ? 6.441 40.469 7.75 1 97.62 80 ARG A N 1
ATOM 622 C CA . ARG A 1 80 ? 5.766 41.688 7.254 1 97.62 80 ARG A CA 1
ATOM 623 C C . ARG A 1 80 ? 5.555 41.594 5.746 1 97.62 80 ARG A C 1
ATOM 625 O O . ARG A 1 80 ? 4.551 42.094 5.23 1 97.62 80 ARG A O 1
ATOM 632 N N . LEU A 1 81 ? 6.461 41 5.094 1 97.88 81 LEU A N 1
ATOM 633 C CA . LEU A 1 81 ? 6.379 40.844 3.645 1 97.88 81 LEU A CA 1
ATOM 634 C C . LEU A 1 81 ? 5.16 40.031 3.25 1 97.88 81 LEU A C 1
ATOM 636 O O . LEU A 1 81 ? 4.496 40.312 2.256 1 97.88 81 LEU A O 1
ATOM 640 N N . ILE A 1 82 ? 4.812 39 4.004 1 98 82 ILE A N 1
ATOM 641 C CA . ILE A 1 82 ? 3.857 38 3.52 1 98 82 ILE A CA 1
ATOM 642 C C . ILE A 1 82 ? 2.518 38.188 4.23 1 98 82 ILE A C 1
ATOM 644 O O . ILE A 1 82 ? 1.579 37.438 4.008 1 98 82 ILE A O 1
ATOM 648 N N . THR A 1 83 ? 2.35 39.188 5.129 1 97.69 83 THR A N 1
ATOM 649 C CA . THR A 1 83 ? 1.098 39.375 5.855 1 97.69 83 THR A CA 1
ATOM 650 C C . THR A 1 83 ? 0.489 40.75 5.57 1 97.69 83 THR A C 1
ATOM 652 O O . THR A 1 83 ? -0.244 41.281 6.398 1 97.69 83 THR A O 1
ATOM 655 N N . THR A 1 84 ? 0.726 41.25 4.469 1 95.25 84 THR A N 1
ATOM 656 C CA . THR A 1 84 ? 0.262 42.594 4.098 1 95.25 84 THR A CA 1
ATOM 657 C C . THR A 1 84 ? -1.235 42.562 3.805 1 95.25 84 THR A C 1
ATOM 659 O O . THR A 1 84 ? -1.929 43.562 4.051 1 95.25 84 THR A O 1
ATOM 662 N N . HIS A 1 85 ? -1.73 41.531 3.266 1 95.62 85 HIS A N 1
ATOM 663 C CA . HIS A 1 85 ? -3.137 41.406 2.896 1 95.62 85 HIS A CA 1
ATOM 664 C C . HIS A 1 85 ? -3.721 40.094 3.395 1 95.62 85 HIS A C 1
ATOM 666 O O . HIS A 1 85 ? -3.002 39.094 3.525 1 95.62 85 HIS A O 1
ATOM 672 N N . PRO A 1 86 ? -5.062 40.188 3.713 1 96.88 86 PRO A N 1
ATOM 673 C CA . PRO A 1 86 ? -5.699 38.875 3.91 1 96.88 86 PRO A CA 1
ATOM 674 C C . PRO A 1 86 ? -5.508 37.938 2.721 1 96.88 86 PRO A C 1
ATOM 676 O O . PRO A 1 86 ? -5.602 38.375 1.568 1 96.88 86 PRO A O 1
ATOM 679 N N . HIS A 1 87 ? -5.176 36.719 2.963 1 97.75 87 HIS A N 1
ATOM 680 C CA . HIS A 1 87 ? -4.809 35.844 1.855 1 97.75 87 HIS A CA 1
ATOM 681 C C . HIS A 1 87 ? -5.387 34.438 2.041 1 97.75 87 HIS A C 1
ATOM 683 O O . HIS A 1 87 ? -4.645 33.469 2.236 1 97.75 87 HIS A O 1
ATOM 689 N N . VAL A 1 88 ? -6.723 34.344 1.818 1 97.81 88 VAL A N 1
ATOM 690 C CA . VAL A 1 88 ? -7.445 33.094 1.831 1 97.81 88 VAL A CA 1
ATOM 691 C C . VAL A 1 88 ? -7.082 32.25 0.593 1 97.81 88 VAL A C 1
ATOM 693 O O . VAL A 1 88 ? -6.922 32.812 -0.498 1 97.81 88 VAL A O 1
ATOM 696 N N . ALA A 1 89 ? -6.918 31.016 0.791 1 98.62 89 ALA A N 1
ATOM 697 C CA . ALA A 1 89 ? -6.527 30.156 -0.315 1 98.62 89 ALA A CA 1
ATOM 698 C C . ALA A 1 89 ? -7.422 30.375 -1.532 1 98.62 89 ALA A C 1
ATOM 700 O O . ALA A 1 89 ? -8.633 30.531 -1.396 1 98.62 89 ALA A O 1
ATOM 701 N N . GLY A 1 90 ? -6.816 30.312 -2.715 1 98.12 90 GLY A N 1
ATOM 702 C CA . GLY A 1 90 ? -7.547 30.422 -3.965 1 98.12 90 GLY A CA 1
ATOM 703 C C . GLY A 1 90 ? -7.758 31.859 -4.398 1 98.12 90 GLY A C 1
ATOM 704 O O . GLY A 1 90 ? -8.172 32.125 -5.535 1 98.12 90 GLY A O 1
ATOM 705 N N . THR A 1 91 ? -7.492 32.812 -3.553 1 97.19 91 THR A N 1
ATOM 706 C CA . THR A 1 91 ? -7.664 34.219 -3.898 1 97.19 91 THR A CA 1
ATOM 707 C C . THR A 1 91 ? -6.426 34.781 -4.605 1 97.19 91 THR A C 1
ATOM 709 O O . THR A 1 91 ? -5.363 34.156 -4.57 1 97.19 91 THR A O 1
ATOM 712 N N . GLU A 1 92 ? -6.582 35.906 -5.23 1 96.88 92 GLU A N 1
ATOM 713 C CA . GLU A 1 92 ? -5.449 36.562 -5.871 1 96.88 92 GLU A CA 1
ATOM 714 C C . GLU A 1 92 ? -4.402 37 -4.84 1 96.88 92 GLU A C 1
ATOM 716 O O . GLU A 1 92 ? -3.201 36.906 -5.102 1 96.88 92 GLU A O 1
ATOM 721 N N . ALA A 1 93 ? -4.871 37.469 -3.695 1 97.12 93 ALA A N 1
ATOM 722 C CA . ALA A 1 93 ? -3.947 37.844 -2.631 1 97.12 93 ALA A CA 1
ATOM 723 C C . ALA A 1 93 ? -3.104 36.656 -2.18 1 97.12 93 ALA A C 1
ATOM 725 O O . ALA A 1 93 ? -1.913 36.781 -1.895 1 97.12 93 ALA A O 1
ATOM 726 N N . ASN A 1 94 ? -3.764 35.562 -2.072 1 98.31 94 ASN A N 1
ATOM 727 C CA . ASN A 1 94 ? -3.037 34.344 -1.695 1 98.31 94 ASN A CA 1
ATOM 728 C C . ASN A 1 94 ? -2.012 33.969 -2.754 1 98.31 94 ASN A C 1
ATOM 730 O O . ASN A 1 94 ? -0.919 33.5 -2.426 1 98.31 94 ASN A O 1
ATOM 734 N N . TYR A 1 95 ? -2.373 34.062 -4.012 1 98.19 95 TYR A N 1
ATOM 735 C CA . TYR A 1 95 ? -1.432 33.812 -5.102 1 98.19 95 TYR A CA 1
ATOM 736 C C . TYR A 1 95 ? -0.23 34.75 -4.992 1 98.19 95 TYR A C 1
ATOM 738 O O . TYR A 1 95 ? 0.913 34.312 -5.172 1 98.19 95 TYR A O 1
ATOM 746 N N . ASP A 1 96 ? -0.481 35.969 -4.684 1 98.19 96 ASP A N 1
ATOM 747 C CA . ASP A 1 96 ? 0.583 36.938 -4.535 1 98.19 96 ASP A CA 1
ATOM 748 C C . ASP A 1 96 ? 1.533 36.562 -3.402 1 98.19 96 ASP A C 1
ATOM 750 O O . ASP A 1 96 ? 2.75 36.719 -3.525 1 98.19 96 ASP A O 1
ATOM 754 N N . VAL A 1 97 ? 0.975 36.156 -2.314 1 98.5 97 VAL A N 1
ATOM 755 C CA . VAL A 1 97 ? 1.802 35.719 -1.196 1 98.5 97 VAL A CA 1
ATOM 756 C C . VAL A 1 97 ? 2.664 34.531 -1.626 1 98.5 97 VAL A C 1
ATOM 758 O O . VAL A 1 97 ? 3.852 34.469 -1.3 1 98.5 97 VAL A O 1
ATOM 761 N N . GLY A 1 98 ? 2.031 33.562 -2.332 1 98.69 98 GLY A N 1
ATOM 762 C CA . GLY A 1 98 ? 2.807 32.469 -2.865 1 98.69 98 GLY A CA 1
ATOM 763 C C . GLY A 1 98 ? 3.971 32.906 -3.729 1 98.69 98 GLY A C 1
ATOM 764 O O . GLY A 1 98 ? 5.082 32.375 -3.6 1 98.69 98 GLY A O 1
ATOM 765 N N . MET A 1 99 ? 3.742 33.844 -4.586 1 98.62 99 MET A N 1
ATOM 766 C CA . MET A 1 99 ? 4.781 34.375 -5.461 1 98.62 99 MET A CA 1
ATOM 767 C C . MET A 1 99 ? 5.887 35.031 -4.645 1 98.62 99 MET A C 1
ATOM 769 O O . MET A 1 99 ? 7.066 34.906 -4.961 1 98.62 99 MET A O 1
ATOM 773 N N . LYS A 1 100 ? 5.492 35.781 -3.652 1 98.69 100 LYS A N 1
ATOM 774 C CA . LYS A 1 100 ? 6.477 36.406 -2.783 1 98.69 100 LYS A CA 1
ATOM 775 C C . LYS A 1 100 ? 7.375 35.375 -2.111 1 98.69 100 LYS A C 1
ATOM 777 O O . LYS A 1 100 ? 8.586 35.562 -2.02 1 98.69 100 LYS A O 1
ATOM 782 N N . ILE A 1 101 ? 6.785 34.344 -1.633 1 98.81 101 ILE A N 1
ATOM 783 C CA . ILE A 1 101 ? 7.543 33.281 -0.98 1 98.81 101 ILE A CA 1
ATOM 784 C C . ILE A 1 101 ? 8.508 32.625 -1.98 1 98.81 101 ILE A C 1
ATOM 786 O O . ILE A 1 101 ? 9.688 32.438 -1.682 1 98.81 101 ILE A O 1
ATOM 790 N N . ALA A 1 102 ? 7.984 32.25 -3.152 1 98.81 102 ALA A N 1
ATOM 791 C CA . ALA A 1 102 ? 8.812 31.625 -4.184 1 98.81 102 ALA A CA 1
ATOM 792 C C . ALA A 1 102 ? 10 32.531 -4.539 1 98.81 102 ALA A C 1
ATOM 794 O O . ALA A 1 102 ? 11.133 32.031 -4.645 1 98.81 102 ALA A O 1
ATOM 795 N N . ASN A 1 103 ? 9.734 33.781 -4.73 1 98.62 103 ASN A N 1
ATOM 796 C CA . ASN A 1 103 ? 10.789 34.75 -5.074 1 98.62 103 ASN A CA 1
ATOM 797 C C . ASN A 1 103 ? 11.797 34.875 -3.943 1 98.62 103 ASN A C 1
ATOM 799 O O . ASN A 1 103 ? 13.008 34.938 -4.188 1 98.62 103 ASN A O 1
ATOM 803 N N . LEU A 1 104 ? 11.281 35 -2.768 1 98.62 104 LEU A N 1
ATOM 804 C CA . LEU A 1 104 ? 12.148 35.094 -1.601 1 98.62 104 LEU A CA 1
ATOM 805 C C . LEU A 1 104 ? 13.07 33.906 -1.509 1 98.62 104 LEU A C 1
ATOM 807 O O . LEU A 1 104 ? 14.258 34.031 -1.203 1 98.62 104 LEU A O 1
ATOM 811 N N . TRP A 1 105 ? 12.547 32.656 -1.695 1 98.69 105 TRP A N 1
ATOM 812 C CA . TRP A 1 105 ? 13.336 31.438 -1.638 1 98.69 105 TRP A CA 1
ATOM 813 C C . TRP A 1 105 ? 14.406 31.422 -2.719 1 98.69 105 TRP A C 1
ATOM 815 O O . TRP A 1 105 ? 15.539 31.016 -2.473 1 98.69 105 TRP A O 1
ATOM 825 N N . LYS A 1 106 ? 14.039 31.906 -3.902 1 98.56 106 LYS A N 1
ATOM 826 C CA . LYS A 1 106 ? 15.016 32 -4.984 1 98.56 106 LYS A CA 1
ATOM 827 C C . LYS A 1 106 ? 16.125 33 -4.625 1 98.56 106 LYS A C 1
ATOM 829 O O . LYS A 1 106 ? 17.312 32.719 -4.828 1 98.56 106 LYS A O 1
ATOM 834 N N . GLU A 1 107 ? 15.734 34.094 -4.137 1 98.12 107 GLU A N 1
ATOM 835 C CA . GLU A 1 107 ? 16.688 35.094 -3.723 1 98.12 107 GLU A CA 1
ATOM 836 C C . GLU A 1 107 ? 17.625 34.594 -2.633 1 98.12 107 GLU A C 1
ATOM 838 O O . GLU A 1 107 ? 18.797 34.938 -2.586 1 98.12 107 GLU A O 1
ATOM 843 N N . ASN A 1 108 ? 17.047 33.781 -1.793 1 97.94 108 ASN A N 1
ATOM 844 C CA . ASN A 1 108 ? 17.812 33.188 -0.704 1 97.94 108 ASN A CA 1
ATOM 845 C C . ASN A 1 108 ? 18.75 32.094 -1.209 1 97.94 108 ASN A C 1
ATOM 847 O O . ASN A 1 108 ? 19.594 31.594 -0.463 1 97.94 108 ASN A O 1
ATOM 851 N N . GLY A 1 109 ? 18.547 31.641 -2.438 1 98.12 109 GLY A N 1
ATOM 852 C CA . GLY A 1 109 ? 19.5 30.703 -3.029 1 98.12 109 GLY A CA 1
ATOM 853 C C . GLY A 1 109 ? 18.969 29.281 -3.074 1 98.12 109 GLY A C 1
ATOM 854 O O . GLY A 1 109 ? 19.719 28.359 -3.416 1 98.12 109 GLY A O 1
ATOM 855 N N . LEU A 1 110 ? 17.734 29.031 -2.727 1 98.31 110 LEU A N 1
ATOM 856 C CA . LEU A 1 110 ? 17.172 27.688 -2.887 1 98.31 110 LEU A CA 1
ATOM 857 C C . LEU A 1 110 ? 17.109 27.297 -4.359 1 98.31 110 LEU A C 1
ATOM 859 O O . LEU A 1 110 ? 16.953 28.156 -5.227 1 98.31 110 LEU A O 1
ATOM 863 N N . GLN A 1 111 ? 17.25 26.031 -4.598 1 97.25 111 GLN A N 1
ATOM 864 C CA . GLN A 1 111 ? 17.312 25.5 -5.957 1 97.25 111 GLN A CA 1
ATOM 865 C C . GLN A 1 111 ? 15.961 24.938 -6.398 1 97.25 111 GLN A C 1
ATOM 867 O O . GLN A 1 111 ? 15.164 24.5 -5.566 1 97.25 111 GLN A O 1
ATOM 872 N N . ASP A 1 112 ? 15.688 25.031 -7.727 1 97.06 112 ASP A N 1
ATOM 873 C CA . ASP A 1 112 ? 14.547 24.406 -8.391 1 97.06 112 ASP A CA 1
ATOM 874 C C . ASP A 1 112 ? 13.234 24.781 -7.707 1 97.06 112 ASP A C 1
ATOM 876 O O . ASP A 1 112 ? 12.391 23.922 -7.457 1 97.06 112 ASP A O 1
ATOM 880 N N . VAL A 1 113 ? 13.141 26.031 -7.316 1 98.5 113 VAL A N 1
ATOM 881 C CA . VAL A 1 113 ? 11.906 26.516 -6.703 1 98.5 113 VAL A CA 1
ATOM 882 C C . VAL A 1 113 ? 10.781 26.516 -7.73 1 98.5 113 VAL A C 1
ATOM 884 O O . VAL A 1 113 ? 10.93 27.062 -8.828 1 98.5 113 VAL A O 1
ATOM 887 N N . HIS A 1 114 ? 9.648 25.875 -7.441 1 98.19 114 HIS A N 1
ATOM 888 C CA . HIS A 1 114 ? 8.547 25.797 -8.398 1 98.19 114 HIS A CA 1
ATOM 889 C C . HIS A 1 114 ? 7.219 25.547 -7.688 1 98.19 114 HIS A C 1
ATOM 891 O O . HIS A 1 114 ? 7.191 25.266 -6.488 1 98.19 114 HIS A O 1
ATOM 897 N N . PHE A 1 115 ? 6.188 25.719 -8.43 1 98.19 115 PHE A N 1
ATOM 898 C CA . PHE A 1 115 ? 4.836 25.484 -7.93 1 98.19 115 PHE A CA 1
ATOM 899 C C . PHE A 1 115 ? 4.344 24.094 -8.32 1 98.19 115 PHE A C 1
ATOM 901 O O . PHE A 1 115 ? 4.684 23.594 -9.391 1 98.19 115 PHE A O 1
ATOM 908 N N . ILE A 1 116 ? 3.621 23.422 -7.473 1 98.19 116 ILE A N 1
ATOM 909 C CA . ILE A 1 116 ? 2.771 22.281 -7.777 1 98.19 116 ILE A CA 1
ATOM 910 C C . ILE A 1 116 ? 1.307 22.656 -7.566 1 98.19 116 ILE A C 1
ATOM 912 O O . ILE A 1 116 ? 0.908 23.031 -6.461 1 98.19 116 ILE A O 1
ATOM 916 N N . GLU A 1 117 ? 0.514 22.484 -8.594 1 98.25 117 GLU A N 1
ATOM 917 C CA . GLU A 1 117 ? -0.839 23.031 -8.586 1 98.25 117 GLU A CA 1
ATOM 918 C C . GLU A 1 117 ? -1.883 21.922 -8.469 1 98.25 117 GLU A C 1
ATOM 920 O O . GLU A 1 117 ? -1.668 20.812 -8.945 1 98.25 117 GLU A O 1
ATOM 925 N N . TYR A 1 118 ? -2.996 22.203 -7.832 1 98.62 118 TYR A N 1
ATOM 926 C CA . TYR A 1 118 ? -4.18 21.359 -7.719 1 98.62 118 TYR A CA 1
ATOM 927 C C . TYR A 1 118 ? -5.453 22.156 -7.93 1 98.62 118 TYR A C 1
ATOM 929 O O . TYR A 1 118 ? -5.469 23.375 -7.711 1 98.62 118 TYR A O 1
ATOM 937 N N . GLU A 1 119 ? -6.488 21.578 -8.414 1 98.44 119 GLU A N 1
ATOM 938 C CA . GLU A 1 119 ? -7.824 22.156 -8.516 1 98.44 119 GLU A CA 1
ATOM 939 C C . GLU A 1 119 ? -8.781 21.547 -7.5 1 98.44 119 GLU A C 1
ATOM 941 O O . GLU A 1 119 ? -9.211 20.406 -7.652 1 98.44 119 GLU A O 1
ATOM 946 N N . VAL A 1 120 ? -9.18 22.344 -6.484 1 98.62 120 VAL A N 1
ATOM 947 C CA . VAL A 1 120 ? -9.836 21.781 -5.312 1 98.62 120 VAL A CA 1
ATOM 948 C C . VAL A 1 120 ? -11.109 22.562 -5 1 98.62 120 VAL A C 1
ATOM 950 O O . VAL A 1 120 ? -11.258 23.703 -5.434 1 98.62 120 VAL A O 1
ATOM 953 N N . LEU A 1 121 ? -12.031 21.906 -4.297 1 98.56 121 LEU A N 1
ATOM 954 C CA . LEU A 1 121 ? -13.25 22.562 -3.836 1 98.56 121 LEU A CA 1
ATOM 955 C C . LEU A 1 121 ? -12.945 23.5 -2.664 1 98.56 121 LEU A C 1
ATOM 957 O O . LEU A 1 121 ? -12.469 23.047 -1.619 1 98.56 121 LEU A O 1
ATOM 961 N N . LEU A 1 122 ? -13.188 24.766 -2.826 1 98.56 122 LEU A N 1
ATOM 962 C CA . LEU A 1 122 ? -13.094 25.781 -1.771 1 98.56 122 LEU A CA 1
ATOM 963 C C . LEU A 1 122 ? -14.453 26.438 -1.53 1 98.56 122 LEU A C 1
ATOM 965 O O . LEU A 1 122 ? -15.453 26.062 -2.15 1 98.56 122 LEU A O 1
ATOM 969 N N . ASN A 1 123 ? -14.484 27.234 -0.567 1 98.25 123 ASN A N 1
ATOM 970 C CA . ASN A 1 123 ? -15.703 27.906 -0.132 1 98.25 123 ASN A CA 1
ATOM 971 C C . ASN A 1 123 ? -15.414 29.344 0.331 1 98.25 123 ASN A C 1
ATOM 973 O O . ASN A 1 123 ? -14.383 29.609 0.943 1 98.25 123 ASN A O 1
ATOM 977 N N . TYR A 1 124 ? -16.344 30.266 -0.036 1 97.81 124 TYR A N 1
ATOM 978 C CA . TYR A 1 124 ? -16.203 31.656 0.351 1 97.81 124 TYR A CA 1
ATOM 979 C C . TYR A 1 124 ? -17.531 32.25 0.814 1 97.81 124 TYR A C 1
ATOM 981 O O . TYR A 1 124 ? -18.594 31.797 0.386 1 97.81 124 TYR A O 1
ATOM 989 N N . PRO A 1 125 ? -17.469 33.219 1.739 1 97.5 125 PRO A N 1
ATOM 990 C CA . PRO A 1 125 ? -18.672 34 2.055 1 97.5 125 PRO A CA 1
ATOM 991 C C . PRO A 1 125 ? -19.016 35.031 0.981 1 97.5 125 PRO A C 1
ATOM 993 O O . PRO A 1 125 ? -18.312 35.125 -0.023 1 97.5 125 PRO A O 1
ATOM 996 N N . ASP A 1 126 ? -20.188 35.625 1.147 1 96.75 126 ASP A N 1
ATOM 997 C CA . ASP A 1 126 ? -20.453 36.875 0.434 1 96.75 126 ASP A CA 1
ATOM 998 C C . ASP A 1 126 ? -19.844 38.062 1.158 1 96.75 126 ASP A C 1
ATOM 1000 O O . ASP A 1 126 ? -20.328 38.5 2.213 1 96.75 126 ASP A O 1
ATOM 1004 N N . TYR A 1 127 ? -18.828 38.625 0.588 1 93.81 127 TYR A N 1
ATOM 1005 C CA . TYR A 1 127 ? -18.062 39.656 1.268 1 93.81 127 TYR A CA 1
ATOM 1006 C C . TYR A 1 127 ? -18.859 40.969 1.306 1 93.81 127 TYR A C 1
ATOM 1008 O O . TYR A 1 127 ? -18.578 41.844 2.129 1 93.81 127 TYR A O 1
ATOM 1016 N N . GLN A 1 128 ? -19.844 41.125 0.497 1 94.19 128 GLN A N 1
ATOM 1017 C CA . GLN A 1 128 ? -20.641 42.344 0.441 1 94.19 128 GLN A CA 1
ATOM 1018 C C . GLN A 1 128 ? -21.859 42.25 1.358 1 94.19 128 GLN A C 1
ATOM 1020 O O . GLN A 1 128 ? -22.359 43.25 1.826 1 94.19 128 GLN A O 1
ATOM 1025 N N . ASN A 1 129 ? -22.297 41.062 1.587 1 95.06 129 ASN A N 1
ATOM 1026 C CA . ASN A 1 129 ? -23.438 40.812 2.463 1 95.06 129 ASN A CA 1
ATOM 1027 C C . ASN A 1 129 ? -23.078 39.812 3.564 1 95.06 129 ASN A C 1
ATOM 1029 O O . ASN A 1 129 ? -23.406 38.625 3.465 1 95.06 129 ASN A O 1
ATOM 1033 N N . PRO A 1 130 ? -22.609 40.281 4.664 1 96.44 130 PRO A N 1
ATOM 1034 C CA . PRO A 1 130 ? -22.094 39.406 5.73 1 96.44 130 PRO A CA 1
ATOM 1035 C C . PRO A 1 130 ? -23.172 38.5 6.309 1 96.44 130 PRO A C 1
ATOM 1037 O O . PRO A 1 130 ? -24.375 38.812 6.23 1 96.44 130 PRO A O 1
ATOM 1040 N N . ASN A 1 131 ? -22.781 37.344 6.828 1 97.81 131 ASN A N 1
ATOM 1041 C CA . ASN A 1 131 ? -23.656 36.469 7.598 1 97.81 131 ASN A CA 1
ATOM 1042 C C . ASN A 1 131 ? -24.188 37.156 8.844 1 97.81 131 ASN A C 1
ATOM 1044 O O . ASN A 1 131 ? -23.484 37.938 9.492 1 97.81 131 ASN A O 1
ATOM 1048 N N . ILE A 1 132 ? -25.484 36.781 9.125 1 97.88 132 ILE A N 1
ATOM 1049 C CA . ILE A 1 132 ? -26.141 37.531 10.203 1 97.88 132 ILE A CA 1
ATOM 1050 C C . ILE A 1 132 ? -26.922 36.562 11.094 1 97.88 132 ILE A C 1
ATOM 1052 O O . ILE A 1 132 ? -27.562 35.625 10.594 1 97.88 132 ILE A O 1
ATOM 1056 N N . MET A 1 133 ? -26.75 36.812 12.359 1 98.5 133 MET A N 1
ATOM 1057 C CA . MET A 1 133 ? -27.672 36.219 13.336 1 98.5 133 MET A CA 1
ATOM 1058 C C . MET A 1 133 ? -28.625 37.281 13.875 1 98.5 133 MET A C 1
ATOM 1060 O O . MET A 1 133 ? -28.219 38.406 14.195 1 98.5 133 MET A O 1
ATOM 1064 N N . SER A 1 134 ? -29.938 36.938 13.945 1 98.44 134 SER A N 1
ATOM 1065 C CA . SER A 1 134 ? -30.953 37.844 14.492 1 98.44 134 SER A CA 1
ATOM 1066 C C . SER A 1 134 ? -31.828 37.125 15.516 1 98.44 134 SER A C 1
ATOM 1068 O O . SER A 1 134 ? -32.031 35.938 15.43 1 98.44 134 SER A O 1
ATOM 1070 N N . ILE A 1 135 ? -32.156 37.844 16.484 1 98.25 135 ILE A N 1
ATOM 1071 C CA . ILE A 1 135 ? -33.219 37.438 17.391 1 98.25 135 ILE A CA 1
ATOM 1072 C C . ILE A 1 135 ? -34.531 38.094 17 1 98.25 135 ILE A C 1
ATOM 1074 O O . ILE A 1 135 ? -34.625 39.344 16.969 1 98.25 135 ILE A O 1
ATOM 1078 N N . VAL A 1 136 ? -35.5 37.281 16.734 1 97.69 136 VAL A N 1
ATOM 1079 C CA . VAL A 1 136 ? -36.75 37.781 16.156 1 97.69 136 VAL A CA 1
ATOM 1080 C C . VAL A 1 136 ? -37.906 37.438 17.062 1 97.69 136 VAL A C 1
ATOM 1082 O O . VAL A 1 136 ? -38.062 36.281 17.469 1 97.69 136 VAL A O 1
ATOM 1085 N N . SER A 1 137 ? -38.75 38.375 17.297 1 95.12 137 SER A N 1
ATOM 1086 C CA . SER A 1 137 ? -39.969 38.125 18.109 1 95.12 137 SER A CA 1
ATOM 1087 C C . SER A 1 137 ? -41.062 37.5 17.297 1 95.12 137 SER A C 1
ATOM 1089 O O . SER A 1 137 ? -41 37.469 16.062 1 95.12 137 SER A O 1
ATOM 1091 N N . GLY A 1 138 ? -42.031 36.969 18 1 91.81 138 GLY A N 1
ATOM 1092 C CA . GLY A 1 138 ? -43.156 36.344 17.344 1 91.81 138 GLY A CA 1
ATOM 1093 C C . GLY A 1 138 ? -43.875 37.219 16.344 1 91.81 138 GLY A C 1
ATOM 1094 O O . GLY A 1 138 ? -44.406 36.719 15.344 1 91.81 138 GLY A O 1
ATOM 1095 N N . ASP A 1 139 ? -43.844 38.5 16.547 1 92.38 139 ASP A N 1
ATOM 1096 C CA . ASP A 1 139 ? -44.5 39.438 15.648 1 92.38 139 ASP A CA 1
ATOM 1097 C C . ASP A 1 139 ? -43.594 39.844 14.484 1 92.38 139 ASP A C 1
ATOM 1099 O O . ASP A 1 139 ? -43.938 40.719 13.68 1 92.38 139 ASP A O 1
ATOM 1103 N N . GLY A 1 140 ? -42.406 39.344 14.5 1 92.69 140 GLY A N 1
ATOM 1104 C CA . GLY A 1 140 ? -41.5 39.531 13.367 1 92.69 140 GLY A CA 1
ATOM 1105 C C . GLY A 1 140 ? -40.5 40.656 13.594 1 92.69 140 GLY A C 1
ATOM 1106 O O . GLY A 1 140 ? -39.688 40.969 12.719 1 92.69 140 GLY A O 1
ATOM 1107 N N . LYS A 1 141 ? -40.531 41.219 14.758 1 95.56 141 LYS A N 1
ATOM 1108 C CA . LYS A 1 141 ? -39.625 42.312 15.055 1 95.56 141 LYS A CA 1
ATOM 1109 C C . LYS A 1 141 ? -38.219 41.812 15.453 1 95.56 141 LYS A C 1
ATOM 1111 O O . LYS A 1 141 ? -38.125 40.875 16.25 1 95.56 141 LYS A O 1
ATOM 1116 N N . ILE A 1 142 ? -37.219 42.438 14.883 1 97.31 142 ILE A N 1
ATOM 1117 C CA . ILE A 1 142 ? -35.844 42.094 15.242 1 97.31 142 ILE A CA 1
ATOM 1118 C C . ILE A 1 142 ? -35.469 42.812 16.547 1 97.31 142 ILE A C 1
ATOM 1120 O O . ILE A 1 142 ? -35.406 44.031 16.594 1 97.31 142 ILE A O 1
ATOM 1124 N N . THR A 1 143 ? -35.188 42.031 17.578 1 96.5 143 THR A N 1
ATOM 1125 C CA . THR A 1 143 ? -34.812 42.594 18.875 1 96.5 143 THR A CA 1
ATOM 1126 C C . THR A 1 143 ? -33.312 42.719 19.016 1 96.5 143 THR A C 1
ATOM 1128 O O . THR A 1 143 ? -32.812 43.531 19.812 1 96.5 143 THR A O 1
ATOM 1131 N N . TYR A 1 144 ? -32.562 41.938 18.281 1 97.69 144 TYR A N 1
ATOM 1132 C CA . TYR A 1 144 ? -31.125 42.031 18.234 1 97.69 144 TYR A CA 1
ATOM 1133 C C . TYR A 1 144 ? -30.594 41.469 16.922 1 97.69 144 TYR A C 1
ATOM 1135 O O . TYR A 1 144 ? -31.156 40.531 16.359 1 97.69 144 TYR A O 1
ATOM 1143 N N . GLN A 1 145 ? -29.562 42.062 16.438 1 98.12 145 GLN A N 1
ATOM 1144 C CA . GLN A 1 145 ? -28.938 41.625 15.195 1 98.12 145 GLN A CA 1
ATOM 1145 C C . GLN A 1 145 ? -27.422 41.812 15.234 1 98.12 145 GLN A C 1
ATOM 1147 O O . GLN A 1 145 ? -26.938 42.875 15.594 1 98.12 145 GLN A O 1
ATOM 1152 N N . SER A 1 146 ? -26.703 40.75 14.914 1 98.12 146 SER A N 1
ATOM 1153 C CA . SER A 1 146 ? -25.25 40.844 14.828 1 98.12 146 SER A CA 1
ATOM 1154 C C . SER A 1 146 ? -24.828 41.656 13.602 1 98.12 146 SER A C 1
ATOM 1156 O O . SER A 1 146 ? -25.594 41.781 12.648 1 98.12 146 SER A O 1
ATOM 1158 N N . LYS A 1 147 ? -23.625 42.188 13.602 1 95.69 147 LYS A N 1
ATOM 1159 C CA . LYS A 1 147 ? -23.109 42.969 12.492 1 95.69 147 LYS A CA 1
ATOM 1160 C C . LYS A 1 147 ? -22.5 42.094 11.406 1 95.69 147 LYS A C 1
ATOM 1162 O O . LYS A 1 147 ? -22.438 42.469 10.242 1 95.69 147 LYS A O 1
ATOM 1167 N N . GLY A 1 148 ? -22 40.938 11.828 1 96.88 148 GLY A N 1
ATOM 1168 C CA . GLY A 1 148 ? -21.375 40.031 10.891 1 96.88 148 GLY A CA 1
ATOM 1169 C C . GLY A 1 148 ? -19.969 40.469 10.508 1 96.88 148 GLY A C 1
ATOM 1170 O O . GLY A 1 148 ? -19.359 39.875 9.609 1 96.88 148 GLY A O 1
ATOM 1171 N N . LYS A 1 149 ? -19.391 41.469 11.141 1 96.5 149 LYS A N 1
ATOM 1172 C CA . LYS A 1 149 ? -18.062 42 10.859 1 96.5 149 LYS A CA 1
ATOM 1173 C C . LYS A 1 149 ? -17.312 42.344 12.148 1 96.5 149 LYS A C 1
ATOM 1175 O O . LYS A 1 149 ? -17.875 42.969 13.047 1 96.5 149 LYS A O 1
ATOM 1180 N N . SER A 1 150 ? -16.062 41.906 12.219 1 97.31 150 SER A N 1
ATOM 1181 C CA . SER A 1 150 ? -15.211 42.312 13.328 1 97.31 150 SER A CA 1
ATOM 1182 C C . SER A 1 150 ? -14.633 43.688 13.094 1 97.31 150 SER A C 1
ATOM 1184 O O . SER A 1 150 ? -14.25 44.031 11.977 1 97.31 150 SER A O 1
ATOM 1186 N N . PRO A 1 151 ? -14.531 44.469 14.109 1 96.5 151 PRO A N 1
ATOM 1187 C CA . PRO A 1 151 ? -14.039 45.844 13.922 1 96.5 151 PRO A CA 1
ATOM 1188 C C . PRO A 1 151 ? -12.523 45.906 13.805 1 96.5 151 PRO A C 1
ATOM 1190 O O . PRO A 1 151 ? -11.812 45.094 14.414 1 96.5 151 PRO A O 1
ATOM 1193 N N . VAL A 1 152 ? -12.039 46.969 13.102 1 97.19 152 VAL A N 1
ATOM 1194 C CA . VAL A 1 152 ? -10.617 47.281 13.016 1 97.19 152 VAL A CA 1
ATOM 1195 C C . VAL A 1 152 ? -10.148 47.938 14.305 1 97.19 152 VAL A C 1
ATOM 1197 O O . VAL A 1 152 ? -10.789 48.875 14.797 1 97.19 152 VAL A O 1
ATOM 1200 N N . ILE A 1 153 ? -9.109 47.469 14.836 1 97.19 153 ILE A N 1
ATOM 1201 C CA . ILE A 1 153 ? -8.539 48.031 16.062 1 97.19 153 ILE A CA 1
ATOM 1202 C C . ILE A 1 153 ? -7.242 48.781 15.727 1 97.19 153 ILE A C 1
ATOM 1204 O O . ILE A 1 153 ? -7.008 49.875 16.219 1 97.19 153 ILE A O 1
ATOM 1208 N N . ILE A 1 154 ? -6.41 48.125 14.922 1 97.31 154 ILE A N 1
ATOM 1209 C CA . ILE A 1 154 ? -5.184 48.719 14.422 1 97.31 154 ILE A CA 1
ATOM 1210 C C . ILE A 1 154 ? -5.289 48.938 12.914 1 97.31 154 ILE A C 1
ATOM 1212 O O . ILE A 1 154 ? -4.891 48.094 12.125 1 97.31 154 ILE A O 1
ATOM 1216 N N . PRO A 1 155 ? -5.691 50.094 12.469 1 96.38 155 PRO A N 1
ATOM 1217 C CA . PRO A 1 155 ? -6.008 50.344 11.062 1 96.38 155 PRO A CA 1
ATOM 1218 C C . PRO A 1 155 ? -4.82 50.125 10.141 1 96.38 155 PRO A C 1
ATOM 1220 O O . PRO A 1 155 ? -4.996 49.625 9.016 1 96.38 155 PRO A O 1
ATOM 1223 N N . SER A 1 156 ? -3.605 50.344 10.539 1 94.75 156 SER A N 1
ATOM 1224 C CA . SER A 1 156 ? -2.434 50.25 9.68 1 94.75 156 SER A CA 1
ATOM 1225 C C . SER A 1 156 ? -2.186 48.781 9.273 1 94.75 156 SER A C 1
ATOM 1227 O O . SER A 1 156 ? -1.503 48.531 8.289 1 94.75 156 SER A O 1
ATOM 1229 N N . GLU A 1 157 ? -2.777 47.906 9.977 1 95.94 157 GLU A N 1
ATOM 1230 C CA . GLU A 1 157 ? -2.48 46.5 9.711 1 95.94 157 GLU A CA 1
ATOM 1231 C C . GLU A 1 157 ? -3.758 45.719 9.461 1 95.94 157 GLU A C 1
ATOM 1233 O O . GLU A 1 157 ? -3.701 44.562 9.016 1 95.94 157 GLU A O 1
ATOM 1238 N N . GLN A 1 158 ? -4.934 46.312 9.648 1 96.44 158 GLN A N 1
ATOM 1239 C CA . GLN A 1 158 ? -6.152 45.5 9.711 1 96.44 158 GLN A CA 1
ATOM 1240 C C . GLN A 1 158 ? -7.227 46.062 8.789 1 96.44 158 GLN A C 1
ATOM 1242 O O . GLN A 1 158 ? -8.367 45.594 8.797 1 96.44 158 GLN A O 1
ATOM 1247 N N . SER A 1 159 ? -6.902 46.938 7.934 1 95 159 SER A N 1
ATOM 1248 C CA . SER A 1 159 ? -7.953 47.75 7.32 1 95 159 SER A CA 1
ATOM 1249 C C . SER A 1 159 ? -8.297 47.219 5.926 1 95 159 SER A C 1
ATOM 1251 O O . SER A 1 159 ? -9.062 47.875 5.195 1 95 159 SER A O 1
ATOM 1253 N N . ALA A 1 160 ? -7.734 46.125 5.465 1 94.56 160 ALA A N 1
ATOM 1254 C CA . ALA A 1 160 ? -8.117 45.594 4.152 1 94.56 160 ALA A CA 1
ATOM 1255 C C . ALA A 1 160 ? -9.625 45.406 4.059 1 94.56 160 ALA A C 1
ATOM 1257 O O . ALA A 1 160 ? -10.266 44.969 5.027 1 94.56 160 ALA A O 1
ATOM 1258 N N . PRO A 1 161 ? -10.023 45.656 2.77 1 86.31 161 PRO A N 1
ATOM 1259 C CA . PRO A 1 161 ? -11.469 45.438 2.617 1 86.31 161 PRO A CA 1
ATOM 1260 C C . PRO A 1 161 ? -11.891 44 2.881 1 86.31 161 PRO A C 1
ATOM 1262 O O . PRO A 1 161 ? -11.125 43.062 2.627 1 86.31 161 PRO A O 1
ATOM 1265 N N . ASP A 1 162 ? -12.977 43.688 3.6 1 86.06 162 ASP A N 1
ATOM 1266 C CA . ASP A 1 162 ? -13.625 42.406 3.76 1 86.06 162 ASP A CA 1
ATOM 1267 C C . ASP A 1 162 ? -12.938 41.562 4.848 1 86.06 162 ASP A C 1
ATOM 1269 O O . ASP A 1 162 ? -13.375 40.469 5.168 1 86.06 162 ASP A O 1
ATOM 1273 N N . ALA A 1 163 ? -11.727 42.062 5.367 1 94.69 163 ALA A N 1
ATOM 1274 C CA . ALA A 1 163 ? -10.945 41.312 6.34 1 94.69 163 ALA A CA 1
ATOM 1275 C C . ALA A 1 163 ? -11.773 41 7.582 1 94.69 163 ALA A C 1
ATOM 1277 O O . ALA A 1 163 ? -11.562 39.969 8.227 1 94.69 163 ALA A O 1
ATOM 1278 N N . GLY A 1 164 ? -12.711 41.812 7.82 1 95.94 164 GLY A N 1
ATOM 1279 C CA . GLY A 1 164 ? -13.445 41.688 9.07 1 95.94 164 GLY A CA 1
ATOM 1280 C C . GLY A 1 164 ? -14.641 40.75 8.977 1 95.94 164 GLY A C 1
ATOM 1281 O O . GLY A 1 164 ? -15.266 40.438 9.992 1 95.94 164 GLY A O 1
ATOM 1282 N N . ILE A 1 165 ? -14.977 40.281 7.773 1 96.81 165 ILE A N 1
ATOM 1283 C CA . ILE A 1 165 ? -16.172 39.5 7.562 1 96.81 165 ILE A CA 1
ATOM 1284 C C . ILE A 1 165 ? -16.094 38.219 8.383 1 96.81 165 ILE A C 1
ATOM 1286 O O . ILE A 1 165 ? -15.07 37.5 8.359 1 96.81 165 ILE A O 1
ATOM 1290 N N . GLN A 1 166 ? -17.172 37.906 9.117 1 97.69 166 GLN A N 1
ATOM 1291 C CA . GLN A 1 166 ? -17.234 36.719 9.992 1 97.69 166 GLN A CA 1
ATOM 1292 C C . GLN A 1 166 ? -17.859 35.531 9.273 1 97.69 166 GLN A C 1
ATOM 1294 O O . GLN A 1 166 ? -19.016 35.594 8.859 1 97.69 166 GLN A O 1
ATOM 1299 N N . TRP A 1 167 ? -17.062 34.406 9.133 1 98 167 TRP A N 1
ATOM 1300 C CA . TRP A 1 167 ? -17.578 33.25 8.406 1 98 167 TRP A CA 1
ATOM 1301 C C . TRP A 1 167 ? -16.75 32.031 8.711 1 98 167 TRP A C 1
ATOM 1303 O O . TRP A 1 167 ? -15.672 32.094 9.305 1 98 167 TRP A O 1
ATOM 1313 N N . VAL A 1 168 ? -17.312 30.859 8.477 1 98.25 168 VAL A N 1
ATOM 1314 C CA . VAL A 1 168 ? -16.609 29.578 8.469 1 98.25 168 VAL A CA 1
ATOM 1315 C C . VAL A 1 168 ? -16.766 28.922 7.102 1 98.25 168 VAL A C 1
ATOM 1317 O O . VAL A 1 168 ? -17.781 29.109 6.422 1 98.25 168 VAL A O 1
ATOM 1320 N N . ALA A 1 169 ? -15.727 28.219 6.75 1 98.19 169 ALA A N 1
ATOM 1321 C CA . ALA A 1 169 ? -15.703 27.609 5.422 1 98.19 169 ALA A CA 1
ATOM 1322 C C . ALA A 1 169 ? -16.484 26.297 5.398 1 98.19 169 ALA A C 1
ATOM 1324 O O . ALA A 1 169 ? -16.438 25.531 6.363 1 98.19 169 ALA A O 1
ATOM 1325 N N . TYR A 1 170 ? -17.266 26.031 4.234 1 98.25 170 TYR A N 1
ATOM 1326 C CA . TYR A 1 170 ? -17.984 24.812 3.887 1 98.25 170 TYR A CA 1
ATOM 1327 C C . TYR A 1 170 ? -19.328 24.75 4.59 1 98.25 170 TYR A C 1
ATOM 1329 O O . TYR A 1 170 ? -19.984 23.719 4.605 1 98.25 170 TYR A O 1
ATOM 1337 N N . SER A 1 171 ? -19.719 25.875 5.191 1 98.25 171 SER A N 1
ATOM 1338 C CA . SER A 1 171 ? -21.094 25.953 5.664 1 98.25 171 SER A CA 1
ATOM 1339 C C . SER A 1 171 ? -22.078 25.812 4.508 1 98.25 171 SER A C 1
ATOM 1341 O O . SER A 1 171 ? -21.797 26.234 3.385 1 98.25 171 SER A O 1
ATOM 1343 N N . ALA A 1 172 ? -23.219 25.297 4.82 1 97.94 172 ALA A N 1
ATOM 1344 C CA . ALA A 1 172 ? -24.297 25.344 3.828 1 97.94 172 ALA A CA 1
ATOM 1345 C C . ALA A 1 172 ? -24.797 26.781 3.652 1 97.94 172 ALA A C 1
ATOM 1347 O O . ALA A 1 172 ? -24.75 27.578 4.586 1 97.94 172 ALA A O 1
ATOM 1348 N N . ASN A 1 173 ? -25.219 27.078 2.461 1 97.38 173 ASN A N 1
ATOM 1349 C CA . ASN A 1 173 ? -25.922 28.312 2.182 1 97.38 173 ASN A CA 1
ATOM 1350 C C . ASN A 1 173 ? -27.375 28.234 2.607 1 97.38 173 ASN A C 1
ATOM 1352 O O . ASN A 1 173 ? -28.031 27.203 2.432 1 97.38 173 ASN A O 1
ATOM 1356 N N . GLY A 1 174 ? -27.828 29.375 3.312 1 97.5 174 GLY A N 1
ATOM 1357 C CA . GLY A 1 174 ? -29.25 29.344 3.598 1 97.5 174 GLY A CA 1
ATOM 1358 C C . GLY A 1 174 ? -29.625 30.125 4.844 1 97.5 174 GLY A C 1
ATOM 1359 O O . GLY A 1 174 ? -28.766 30.719 5.492 1 97.5 174 GLY A O 1
ATOM 1360 N N . SER A 1 175 ? -30.953 30.156 5.098 1 97.88 175 SER A N 1
ATOM 1361 C CA . SER A 1 175 ? -31.547 30.828 6.254 1 97.88 175 SER A CA 1
ATOM 1362 C C . SER A 1 175 ? -32.438 29.875 7.039 1 97.88 175 SER A C 1
ATOM 1364 O O . SER A 1 175 ? -33.25 29.141 6.453 1 97.88 175 SER A O 1
ATOM 1366 N N . VAL A 1 176 ? -32.25 29.875 8.344 1 98.25 176 VAL A N 1
ATOM 1367 C CA . VAL A 1 176 ? -33.094 29.031 9.195 1 98.25 176 VAL A CA 1
ATOM 1368 C C . VAL A 1 176 ? -33.469 29.812 10.453 1 98.25 176 VAL A C 1
ATOM 1370 O O . VAL A 1 176 ? -32.781 30.734 10.859 1 98.25 176 VAL A O 1
ATOM 1373 N N . SER A 1 177 ? -34.594 29.484 11.016 1 97.81 177 SER A N 1
ATOM 1374 C CA . SER A 1 177 ? -35.094 30.047 12.258 1 97.81 177 SER A CA 1
ATOM 1375 C C . SER A 1 177 ? -35.625 28.969 13.195 1 97.81 177 SER A C 1
ATOM 1377 O O . SER A 1 177 ? -36.25 28 12.75 1 97.81 177 SER A O 1
ATOM 1379 N N . GLY A 1 178 ? -35.25 29.109 14.445 1 97.5 178 GLY A N 1
ATOM 1380 C CA . GLY A 1 178 ? -35.719 28.109 15.398 1 97.5 178 GLY A CA 1
ATOM 1381 C C . GLY A 1 178 ? -35.281 28.406 16.828 1 97.5 178 GLY A C 1
ATOM 1382 O O . GLY A 1 178 ? -34.625 29.406 17.078 1 97.5 178 GLY A O 1
ATOM 1383 N N . ASP A 1 179 ? -35.844 27.547 17.734 1 97.81 179 ASP A N 1
ATOM 1384 C CA . ASP A 1 179 ? -35.344 27.609 19.109 1 97.81 179 ASP A CA 1
ATOM 1385 C C . ASP A 1 179 ? -33.844 27.25 19.188 1 97.81 179 ASP A C 1
ATOM 1387 O O . ASP A 1 179 ? -33.344 26.5 18.344 1 97.81 179 ASP A O 1
ATOM 1391 N N . ILE A 1 180 ? -33.219 27.859 20.125 1 98 180 ILE A N 1
ATOM 1392 C CA . ILE A 1 180 ? -31.797 27.656 20.266 1 98 180 ILE A CA 1
ATOM 1393 C C . ILE A 1 180 ? -31.516 26.781 21.5 1 98 180 ILE A C 1
ATOM 1395 O O . ILE A 1 180 ? -32.281 26.812 22.469 1 98 180 ILE A O 1
ATOM 1399 N N . VAL A 1 181 ? -30.547 25.906 21.359 1 98.62 181 VAL A N 1
ATOM 1400 C CA . VAL A 1 181 ? -30.094 25.047 22.438 1 98.62 181 VAL A CA 1
ATOM 1401 C C . VAL A 1 181 ? -28.594 25.25 22.672 1 98.62 181 VAL A C 1
ATOM 1403 O O . VAL A 1 181 ? -27.797 25.172 21.734 1 98.62 181 VAL A O 1
ATOM 1406 N N . TYR A 1 182 ? -28.188 25.547 23.938 1 98.75 182 TYR A N 1
ATOM 1407 C CA . TYR A 1 182 ? -26.781 25.594 24.312 1 98.75 182 TYR A CA 1
ATOM 1408 C C . TYR A 1 182 ? -26.203 24.188 24.438 1 98.75 182 TYR A C 1
ATOM 1410 O O . TYR A 1 182 ? -26.625 23.406 25.297 1 98.75 182 TYR A O 1
ATOM 1418 N N . CYS A 1 183 ? -25.219 23.891 23.594 1 98.56 183 CYS A N 1
ATOM 1419 C CA . CYS A 1 183 ? -24.734 22.531 23.469 1 98.56 183 CYS A CA 1
ATOM 1420 C C . CYS A 1 183 ? -23.297 22.406 24 1 98.56 183 CYS A C 1
ATOM 1422 O O . CYS A 1 183 ? -22.562 21.516 23.578 1 98.56 183 CYS A O 1
ATOM 1424 N N . HIS A 1 184 ? -22.797 23.312 24.766 1 98.25 184 HIS A N 1
ATOM 1425 C CA . HIS A 1 184 ? -21.453 23.297 25.328 1 98.25 184 HIS A CA 1
ATOM 1426 C C . HIS A 1 184 ? -20.406 23.188 24.234 1 98.25 184 HIS A C 1
ATOM 1428 O O . HIS A 1 184 ? -20.375 24 23.297 1 98.25 184 HIS A O 1
ATOM 1434 N N . TYR A 1 185 ? -19.531 22.172 24.281 1 97 185 TYR A N 1
ATOM 1435 C CA . TYR A 1 185 ? -18.469 22.062 23.297 1 97 185 TYR A CA 1
ATOM 1436 C C . TYR A 1 185 ? -18.906 21.219 22.109 1 97 185 TYR A C 1
ATOM 1438 O O . TYR A 1 185 ? -18.172 21.109 21.109 1 97 185 TYR A O 1
ATOM 1446 N N . GLY A 1 186 ? -20.094 20.703 22.125 1 97 186 GLY A N 1
ATOM 1447 C CA . GLY A 1 186 ? -20.609 19.906 21.016 1 97 186 GLY A CA 1
ATOM 1448 C C . GLY A 1 186 ? -19.906 18.562 20.859 1 97 186 GLY A C 1
ATOM 1449 O O . GLY A 1 186 ? -19.688 18.094 19.75 1 97 186 GLY A O 1
ATOM 1450 N N . ARG A 1 187 ? -19.422 17.969 21.953 1 94.5 187 ARG A N 1
ATOM 1451 C CA . ARG A 1 187 ? -18.812 16.625 21.953 1 94.5 187 ARG A CA 1
ATOM 1452 C C . ARG A 1 187 ? -19.891 15.547 22.047 1 94.5 187 ARG A C 1
ATOM 1454 O O . ARG A 1 187 ? -21.047 15.844 22.344 1 94.5 187 ARG A O 1
ATOM 1461 N N . ILE A 1 188 ? -19.484 14.32 21.797 1 92 188 ILE A N 1
ATOM 1462 C CA . ILE A 1 188 ? -20.438 13.211 21.875 1 92 188 ILE A CA 1
ATOM 1463 C C . ILE A 1 188 ? -21.094 13.172 23.25 1 92 188 ILE A C 1
ATOM 1465 O O . ILE A 1 188 ? -22.312 13.023 23.344 1 92 188 ILE A O 1
ATOM 1469 N N . GLU A 1 189 ? -20.281 13.344 24.312 1 93.06 189 GLU A N 1
ATOM 1470 C CA . GLU A 1 189 ? -20.797 13.289 25.672 1 93.06 189 GLU A CA 1
ATOM 1471 C C . GLU A 1 189 ? -21.75 14.438 25.938 1 93.06 189 GLU A C 1
ATOM 1473 O O . GLU A 1 189 ? -22.703 14.289 26.719 1 93.06 189 GLU A O 1
ATOM 1478 N N . ASP A 1 190 ? -21.547 15.602 25.328 1 97 190 ASP A N 1
ATOM 1479 C CA . ASP A 1 190 ? -22.438 16.75 25.5 1 97 190 ASP A CA 1
ATOM 1480 C C . ASP A 1 190 ? -23.812 16.484 24.906 1 97 190 ASP A C 1
ATOM 1482 O O . ASP A 1 190 ? -24.844 16.781 25.531 1 97 190 ASP A O 1
ATOM 1486 N N . PHE A 1 191 ? -23.891 15.914 23.75 1 96.69 191 PHE A N 1
ATOM 1487 C CA . PHE A 1 191 ? -25.172 15.625 23.094 1 96.69 191 PHE A CA 1
ATOM 1488 C C . PHE A 1 191 ? -25.906 14.508 23.828 1 96.69 191 PHE A C 1
ATOM 1490 O O . PHE A 1 191 ? -27.125 14.508 23.906 1 96.69 191 PHE A O 1
ATOM 1497 N N . GLU A 1 192 ? -25.109 13.555 24.344 1 94.38 192 GLU A N 1
ATOM 1498 C CA . GLU A 1 192 ? -25.719 12.516 25.156 1 94.38 192 GLU A CA 1
ATOM 1499 C C . GLU A 1 192 ? -26.344 13.094 26.422 1 94.38 192 GLU A C 1
ATOM 1501 O O . GLU A 1 192 ? -27.438 12.672 26.828 1 94.38 192 GLU A O 1
ATOM 1506 N N . MET A 1 193 ? -25.641 14 27 1 96.06 193 MET A N 1
ATOM 1507 C CA . MET A 1 193 ? -26.172 14.664 28.188 1 96.06 193 MET A CA 1
ATOM 1508 C C . MET A 1 193 ? -27.469 15.398 27.859 1 96.06 193 MET A C 1
ATOM 1510 O O . MET A 1 193 ? -28.438 15.336 28.641 1 96.06 193 MET A O 1
ATOM 1514 N N . LEU A 1 194 ? -27.547 16.094 26.781 1 97.5 194 LEU A N 1
ATOM 1515 C CA . LEU A 1 194 ? -28.766 16.781 26.359 1 97.5 194 LEU A CA 1
ATOM 1516 C C . LEU A 1 194 ? -29.906 15.797 26.156 1 97.5 194 LEU A C 1
ATOM 1518 O O . LEU A 1 194 ? -31.047 16.062 26.562 1 97.5 194 LEU A O 1
ATOM 1522 N N . LYS A 1 195 ? -29.625 14.703 25.5 1 95.88 195 LYS A N 1
ATOM 1523 C CA . LYS A 1 195 ? -30.625 13.664 25.297 1 95.88 195 LYS A CA 1
ATOM 1524 C C . LYS A 1 195 ? -31.156 13.156 26.641 1 95.88 195 LYS A C 1
ATOM 1526 O O . LYS A 1 195 ? -32.375 12.969 26.812 1 95.88 195 LYS A O 1
ATOM 1531 N N . ASN A 1 196 ? -30.266 12.945 27.578 1 95.38 196 ASN A N 1
ATOM 1532 C CA . ASN A 1 196 ? -30.641 12.477 28.906 1 95.38 196 ASN A CA 1
ATOM 1533 C C . ASN A 1 196 ? -31.5 13.508 29.641 1 95.38 196 ASN A C 1
ATOM 1535 O O . ASN A 1 196 ? -32.312 13.141 30.484 1 95.38 196 ASN A O 1
ATOM 1539 N N . MET A 1 197 ? -31.312 14.758 29.328 1 95.69 197 MET A N 1
ATOM 1540 C CA . MET A 1 197 ? -32.094 15.836 29.922 1 95.69 197 MET A CA 1
ATOM 1541 C C . MET A 1 197 ? -33.438 15.984 29.203 1 95.69 197 MET A C 1
ATOM 1543 O O . MET A 1 197 ? -34.25 16.828 29.578 1 95.69 197 MET A O 1
ATOM 1547 N N . GLY A 1 198 ? -33.625 15.172 28.141 1 95.94 198 GLY A N 1
ATOM 1548 C CA . GLY A 1 198 ? -34.875 15.203 27.391 1 95.94 198 GLY A CA 1
ATOM 1549 C C . GLY A 1 198 ? -34.906 16.328 26.359 1 95.94 198 GLY A C 1
ATOM 1550 O O . GLY A 1 198 ? -36 16.719 25.922 1 95.94 198 GLY A O 1
ATOM 1551 N N . ILE A 1 199 ? -33.812 16.859 25.984 1 97.12 199 ILE A N 1
ATOM 1552 C CA . ILE A 1 199 ? -33.75 17.984 25.062 1 97.12 199 ILE A CA 1
ATOM 1553 C C . ILE A 1 199 ? -33.406 17.469 23.656 1 97.12 199 ILE A C 1
ATOM 1555 O O . ILE A 1 199 ? -32.344 16.891 23.438 1 97.12 199 ILE A O 1
ATOM 1559 N N . SER A 1 200 ? -34.281 17.672 22.688 1 96.94 200 SER A N 1
ATOM 1560 C CA . SER A 1 200 ? -34.094 17.312 21.297 1 96.94 200 SER A CA 1
ATOM 1561 C C . SER A 1 200 ? -33.594 18.5 20.484 1 96.94 200 SER A C 1
ATOM 1563 O O . SER A 1 200 ? -34.031 19.625 20.672 1 96.94 200 SER A O 1
ATOM 1565 N N . LEU A 1 201 ? -32.719 18.234 19.562 1 97.94 201 LEU A N 1
ATOM 1566 C CA . LEU A 1 201 ? -32.219 19.281 18.688 1 97.94 201 LEU A CA 1
ATOM 1567 C C . LEU A 1 201 ? -33 19.312 17.375 1 97.94 201 LEU A C 1
ATOM 1569 O O . LEU A 1 201 ? -32.75 20.188 16.531 1 97.94 201 LEU A O 1
ATOM 1573 N N . LYS A 1 202 ? -33.875 18.406 17.219 1 97.94 202 LYS A N 1
ATOM 1574 C CA . LYS A 1 202 ? -34.656 18.359 15.977 1 97.94 202 LYS A CA 1
ATOM 1575 C C . LYS A 1 202 ? -35.344 19.688 15.719 1 97.94 202 LYS A C 1
ATOM 1577 O O . LYS A 1 202 ? -36.125 20.156 16.547 1 97.94 202 LYS A O 1
ATOM 1582 N N . GLY A 1 203 ? -35.031 20.266 14.602 1 97.56 203 GLY A N 1
ATOM 1583 C CA . GLY A 1 203 ? -35.656 21.516 14.188 1 97.56 203 GLY A CA 1
ATOM 1584 C C . GLY A 1 203 ? -35.125 22.719 14.938 1 97.56 203 GLY A C 1
ATOM 1585 O O . GLY A 1 203 ? -35.75 23.797 14.891 1 97.56 203 GLY A O 1
ATOM 1586 N N . LYS A 1 204 ? -34.094 22.594 15.672 1 98.5 204 LYS A N 1
ATOM 1587 C CA . LYS A 1 204 ? -33.562 23.672 16.5 1 98.5 204 LYS A CA 1
ATOM 1588 C C . LYS A 1 204 ? -32.156 24.078 16.031 1 98.5 204 LYS A C 1
ATOM 1590 O O . LYS A 1 204 ? -31.594 23.453 15.125 1 98.5 204 LYS A O 1
ATOM 1595 N N . ILE A 1 205 ? -31.688 25.188 16.562 1 98.75 205 ILE A N 1
ATOM 1596 C CA . ILE A 1 205 ? -30.344 25.688 16.25 1 98.75 205 ILE A CA 1
ATOM 1597 C C . ILE A 1 205 ? -29.406 25.406 17.406 1 98.75 205 ILE A C 1
ATOM 1599 O O . ILE A 1 205 ? -29.734 25.672 18.562 1 98.75 205 ILE A O 1
ATOM 1603 N N . ALA A 1 206 ? -28.25 24.844 17.109 1 98.88 206 ALA A N 1
ATOM 1604 C CA . ALA A 1 206 ? -27.281 24.484 18.125 1 98.88 206 ALA A CA 1
ATOM 1605 C C . ALA A 1 206 ? -26.297 25.625 18.391 1 98.88 206 ALA A C 1
ATOM 1607 O O . ALA A 1 206 ? -25.719 26.172 17.453 1 98.88 206 ALA A O 1
ATOM 1608 N N . LEU A 1 207 ? -26.141 26.062 19.578 1 98.81 207 LEU A N 1
ATOM 1609 C CA . LEU A 1 207 ? -25.094 26.984 20 1 98.81 207 LEU A CA 1
ATOM 1610 C C . LEU A 1 207 ? -23.906 26.219 20.578 1 98.81 207 LEU A C 1
ATOM 1612 O O . LEU A 1 207 ? -24.031 25.531 21.594 1 98.81 207 LEU A O 1
ATOM 1616 N N . LEU A 1 208 ? -22.75 26.344 19.922 1 98.75 208 LEU A N 1
ATOM 1617 C CA . LEU A 1 208 ? -21.594 25.531 20.234 1 98.75 208 LEU A C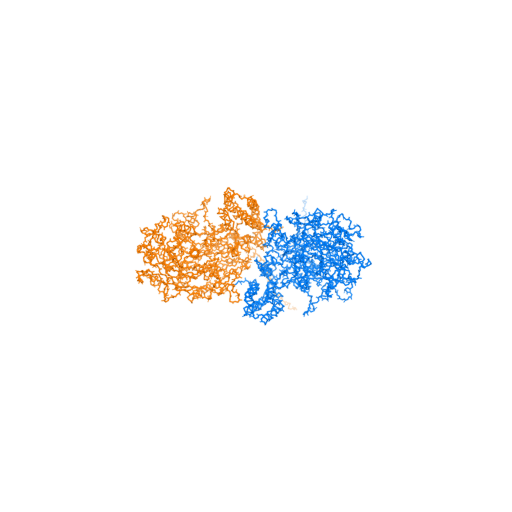A 1
ATOM 1618 C C . LEU A 1 208 ? -20.391 26.406 20.578 1 98.75 208 LEU A C 1
ATOM 1620 O O . LEU A 1 208 ? -20.109 27.375 19.891 1 98.75 208 LEU A O 1
ATOM 1624 N N . ARG A 1 209 ? -19.625 26 21.609 1 97.69 209 ARG A N 1
ATOM 1625 C CA . ARG A 1 209 ? -18.359 26.641 21.938 1 97.69 209 ARG A CA 1
ATOM 1626 C C . ARG A 1 209 ? -17.219 26.094 21.078 1 97.69 209 ARG A C 1
ATOM 1628 O O . ARG A 1 209 ? -17.188 24.891 20.781 1 97.69 209 ARG A O 1
ATOM 1635 N N . TYR A 1 210 ? -16.344 27 20.719 1 96.06 210 TYR A N 1
ATOM 1636 C CA . TYR A 1 210 ? -15.062 26.484 20.25 1 96.06 210 TYR A CA 1
ATOM 1637 C C . TYR A 1 210 ? -14.297 25.812 21.375 1 96.06 210 TYR A C 1
ATOM 1639 O O . TYR A 1 210 ? -14.586 26.047 22.562 1 96.06 210 TYR A O 1
ATOM 1647 N N . GLY A 1 211 ? -13.359 24.891 21 1 91.44 211 GLY A N 1
ATOM 1648 C CA . GLY A 1 211 ? -12.5 24.234 21.984 1 91.44 211 GLY A CA 1
ATOM 1649 C C . GLY A 1 211 ? -12.82 22.766 22.172 1 91.44 211 GLY A C 1
ATOM 1650 O O . GLY A 1 211 ? -13.961 22.344 21.984 1 91.44 211 GLY A O 1
ATOM 1651 N N . TYR A 1 212 ? -11.898 22.031 22.516 1 89.5 212 TYR A N 1
ATOM 1652 C CA . TYR A 1 212 ? -11.977 20.625 22.906 1 89.5 212 TYR A CA 1
ATOM 1653 C C . TYR A 1 212 ? -12.57 19.766 21.797 1 89.5 212 TYR A C 1
ATOM 1655 O O . TYR A 1 212 ? -13.352 18.859 22.047 1 89.5 212 TYR A O 1
ATOM 1663 N N . SER A 1 213 ? -12.297 19.969 20.656 1 89.5 213 SE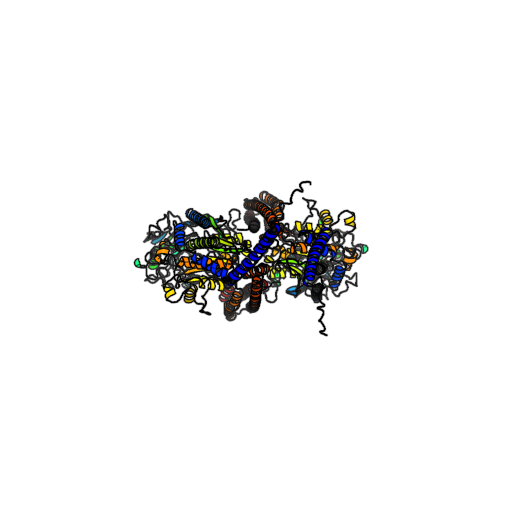R A N 1
ATOM 1664 C CA . SER A 1 213 ? -12.633 19.156 19.484 1 89.5 213 SER A CA 1
ATOM 1665 C C . SER A 1 213 ? -12.617 20 18.219 1 89.5 213 SER A C 1
ATOM 1667 O O . SER A 1 213 ? -12.719 21.219 18.266 1 89.5 213 SER A O 1
ATOM 1669 N N . PHE A 1 214 ? -12.539 19.328 17.141 1 92.38 214 PHE A N 1
ATOM 1670 C CA . PHE A 1 214 ? -12.555 19.984 15.836 1 92.38 214 PHE A CA 1
ATOM 1671 C C . PHE A 1 214 ? -13.945 20.531 15.531 1 92.38 214 PHE A C 1
ATOM 1673 O O . PHE A 1 214 ? -14.953 19.859 15.75 1 92.38 214 PHE A O 1
ATOM 1680 N N . ARG A 1 215 ? -14.062 21.719 15.102 1 95.5 215 ARG A N 1
ATOM 1681 C CA . ARG A 1 215 ? -15.328 22.422 14.883 1 95.5 215 ARG A CA 1
ATOM 1682 C C . ARG A 1 215 ? -16.188 21.672 13.859 1 95.5 215 ARG A C 1
ATOM 1684 O O . ARG A 1 215 ? -17.422 21.656 13.977 1 95.5 215 ARG A O 1
ATOM 1691 N N . GLY A 1 216 ? -15.539 21.078 12.812 1 95 216 GLY A N 1
ATOM 1692 C CA . GLY A 1 216 ? -16.312 20.297 11.852 1 95 216 GLY A CA 1
ATOM 1693 C C . GLY A 1 216 ? -17 19.094 12.469 1 95 216 GLY A C 1
ATOM 1694 O O . GLY A 1 216 ? -18.109 18.734 12.07 1 95 216 GLY A O 1
ATOM 1695 N N . ASP A 1 217 ? -16.406 18.469 13.422 1 94.25 217 ASP A N 1
ATOM 1696 C CA . ASP A 1 217 ? -17 17.312 14.117 1 94.25 217 ASP A CA 1
ATOM 1697 C C . ASP A 1 217 ? -18.203 17.734 14.953 1 94.25 217 ASP A C 1
ATOM 1699 O O . ASP A 1 217 ? -19.203 17 15.016 1 94.25 217 ASP A O 1
ATOM 1703 N N . LYS A 1 218 ? -18.109 18.938 15.562 1 96.12 218 LYS A N 1
ATOM 1704 C CA . LYS A 1 218 ? -19.203 19.453 16.359 1 96.12 218 LYS A CA 1
ATOM 1705 C C . LYS A 1 218 ? -20.453 19.672 15.5 1 96.12 218 LYS A C 1
ATOM 1707 O O . LYS A 1 218 ? -21.562 19.312 15.891 1 96.12 218 LYS A O 1
ATOM 1712 N N . VAL A 1 219 ? -20.203 20.266 14.398 1 97.81 219 VAL A N 1
ATOM 1713 C CA . VAL A 1 219 ? -21.297 20.594 13.5 1 97.81 219 VAL A CA 1
ATOM 1714 C C . VAL A 1 219 ? -21.906 19.312 12.93 1 97.81 219 VAL A C 1
ATOM 1716 O O . VAL A 1 219 ? -23.125 19.188 12.82 1 97.81 219 VAL A O 1
ATOM 1719 N N . LYS A 1 220 ? -21.031 18.344 12.508 1 96.62 220 LYS A N 1
ATOM 1720 C CA . LYS A 1 220 ? -21.516 17.047 12.031 1 96.62 220 LYS A CA 1
ATOM 1721 C C . LYS A 1 220 ? -22.406 16.391 13.07 1 96.62 220 LYS A C 1
ATOM 1723 O O . LYS A 1 220 ? -23.484 15.883 12.734 1 96.62 220 LYS A O 1
ATOM 1728 N N . LEU A 1 221 ? -22.016 16.359 14.336 1 96.31 221 LEU A N 1
ATOM 1729 C CA . LEU A 1 221 ? -22.781 15.75 15.414 1 96.31 221 LEU A CA 1
ATOM 1730 C C . LEU A 1 221 ? -24.109 16.484 15.617 1 96.31 221 LEU A C 1
ATOM 1732 O O . LEU A 1 221 ? -25.141 15.852 15.789 1 96.31 221 LEU A O 1
ATOM 1736 N N . ALA A 1 222 ? -24.062 17.828 15.648 1 98.12 222 ALA A N 1
ATOM 1737 C CA . ALA A 1 222 ? -25.281 18.609 15.781 1 98.12 222 ALA A CA 1
ATOM 1738 C C . ALA A 1 222 ? -26.297 18.25 14.703 1 98.12 222 ALA A C 1
ATOM 1740 O O . ALA A 1 222 ? -27.484 18.078 14.992 1 98.12 222 ALA A O 1
ATOM 1741 N N . GLN A 1 223 ? -25.781 18.203 13.5 1 97.31 223 GLN A N 1
ATOM 1742 C CA . GLN A 1 223 ? -26.641 17.812 12.383 1 97.31 223 GLN A CA 1
ATOM 1743 C C . GLN A 1 223 ? -27.188 16.406 12.594 1 97.31 223 GLN A C 1
ATOM 1745 O O . GLN A 1 223 ? -28.375 16.141 12.305 1 97.31 223 GLN A O 1
ATOM 1750 N N . ASP A 1 224 ? -26.391 15.453 13.023 1 96.06 224 ASP A N 1
ATOM 1751 C CA . ASP A 1 224 ? -26.797 14.07 13.25 1 96.06 224 ASP A CA 1
ATOM 1752 C C . ASP A 1 224 ? -27.891 13.992 14.312 1 96.06 224 ASP A C 1
ATOM 1754 O O . ASP A 1 224 ? -28.719 13.078 14.281 1 96.06 224 ASP A O 1
ATOM 1758 N N . TYR A 1 225 ? -27.875 14.938 15.258 1 97.44 225 TYR A N 1
ATOM 1759 C CA . TYR A 1 225 ? -28.875 14.969 16.312 1 97.44 225 TYR A CA 1
ATOM 1760 C C . TYR A 1 225 ? -30.094 15.805 15.883 1 97.44 225 TYR A C 1
ATOM 1762 O O . TYR A 1 225 ? -31 16.031 16.672 1 97.44 225 TYR A O 1
ATOM 1770 N N . GLY A 1 226 ? -30.031 16.344 14.664 1 97.69 226 GLY A N 1
ATOM 1771 C CA . GLY A 1 226 ? -31.25 16.875 14.07 1 97.69 226 GLY A CA 1
ATOM 1772 C C . GLY A 1 226 ? -31.25 18.391 13.969 1 97.69 226 GLY A C 1
ATOM 1773 O O . GLY A 1 226 ? -32.219 19 13.516 1 97.69 226 GLY A O 1
ATOM 1774 N N . ALA A 1 227 ? -30.203 19.094 14.352 1 98.69 227 ALA A N 1
ATOM 1775 C CA . ALA A 1 227 ? -30.141 20.562 14.281 1 98.69 227 ALA A CA 1
ATOM 1776 C C . ALA A 1 227 ? -30.312 21.047 12.844 1 98.69 227 ALA A C 1
ATOM 1778 O O . ALA A 1 227 ? -29.812 20.422 11.906 1 98.69 227 ALA A O 1
ATOM 1779 N N . ILE A 1 228 ? -30.984 22.156 12.656 1 98.62 228 ILE A N 1
ATOM 1780 C CA . ILE A 1 228 ? -31.219 22.688 11.32 1 98.62 228 ILE A CA 1
ATOM 1781 C C . ILE A 1 228 ? -30.219 23.812 11.039 1 98.62 228 ILE A C 1
ATOM 1783 O O . ILE A 1 228 ? -30.141 24.312 9.914 1 98.62 228 ILE A O 1
ATOM 1787 N N . GLY A 1 229 ? -29.422 24.234 12.008 1 98.69 229 GLY A N 1
ATOM 1788 C CA . GLY A 1 229 ? -28.375 25.234 11.969 1 98.69 229 GLY A CA 1
ATOM 1789 C C . GLY A 1 229 ? -27.453 25.172 13.18 1 98.69 229 GLY A C 1
ATOM 1790 O O . GLY A 1 229 ? -27.781 24.531 14.18 1 98.69 229 GLY A O 1
ATOM 1791 N N . ALA A 1 230 ? -26.344 25.828 13.047 1 98.88 230 ALA A N 1
ATOM 1792 C CA . ALA A 1 230 ? -25.406 25.844 14.164 1 98.88 230 ALA A CA 1
ATOM 1793 C C . ALA A 1 230 ? -24.688 27.188 14.273 1 98.88 230 ALA A C 1
ATOM 1795 O O . ALA A 1 230 ? -24.469 27.859 13.258 1 98.88 230 ALA A O 1
ATOM 1796 N N . ILE A 1 231 ? -24.391 27.562 15.461 1 98.81 231 ILE A N 1
ATOM 1797 C CA . ILE A 1 231 ? -23.641 28.766 15.781 1 98.81 231 ILE A CA 1
ATOM 1798 C C . ILE A 1 231 ? -22.422 28.406 16.609 1 98.81 231 ILE A C 1
ATOM 1800 O O . ILE A 1 231 ? -22.531 27.688 17.609 1 98.81 231 ILE A O 1
ATOM 1804 N N . LEU A 1 232 ? -21.281 28.875 16.172 1 98.75 232 LEU A N 1
ATOM 1805 C CA . LEU A 1 232 ? -20.047 28.703 16.922 1 98.75 232 LEU A CA 1
ATOM 1806 C C . LEU A 1 232 ? -19.625 30 17.594 1 98.75 232 LEU A C 1
ATOM 1808 O O . LEU A 1 232 ? -19.781 31.078 17.016 1 98.75 232 LEU A O 1
ATOM 1812 N N . TYR A 1 233 ? -19.047 29.875 18.781 1 98.38 233 TYR A N 1
ATOM 1813 C CA . TYR A 1 233 ? -18.516 31.078 19.406 1 98.38 233 TYR A CA 1
ATOM 1814 C C . TYR A 1 233 ? -17.391 30.734 20.359 1 98.38 233 TYR A C 1
ATOM 1816 O O . TYR A 1 233 ? -17.297 29.594 20.844 1 98.38 233 TYR A O 1
ATOM 1824 N N . SER A 1 234 ? -16.5 31.703 20.609 1 97.81 234 SER A N 1
ATOM 1825 C CA . SER A 1 234 ? -15.445 31.578 21.609 1 97.81 234 SER A CA 1
ATOM 1826 C C . SER A 1 234 ? -15.875 32.156 22.953 1 97.81 234 SER A C 1
ATOM 1828 O O . SER A 1 234 ? -16.016 33.375 23.109 1 97.81 234 SER A O 1
ATOM 1830 N N . ASP A 1 235 ? -15.992 31.297 23.891 1 97.88 235 ASP A N 1
ATOM 1831 C CA . ASP A 1 235 ? -16.453 31.75 25.203 1 97.88 235 ASP A CA 1
ATOM 1832 C C . ASP A 1 235 ? -15.375 32.562 25.922 1 97.88 235 ASP A C 1
ATOM 1834 O O . ASP A 1 235 ? -14.203 32.188 25.906 1 97.88 235 ASP A O 1
ATOM 1838 N N . PRO A 1 236 ? -15.766 33.625 26.578 1 96.44 236 PRO A N 1
ATOM 1839 C CA . PRO A 1 236 ? -14.758 34.469 27.234 1 96.44 236 PRO A CA 1
ATOM 1840 C C . PRO A 1 236 ? -14.039 33.719 28.375 1 96.44 236 PRO A C 1
ATOM 1842 O O . PRO A 1 236 ? -12.938 34.125 28.766 1 96.44 236 PRO A O 1
ATOM 1845 N N . GLY A 1 237 ? -14.656 32.719 28.891 1 94.62 237 GLY A N 1
ATOM 1846 C CA . GLY A 1 237 ? -13.984 31.875 29.875 1 94.62 237 GLY A CA 1
ATOM 1847 C C . GLY A 1 237 ? -12.727 31.219 29.344 1 94.62 237 GLY A C 1
ATOM 1848 O O . GLY A 1 237 ? -11.867 30.797 30.109 1 94.62 237 GLY A O 1
ATOM 1849 N N . GLU A 1 238 ? -12.594 31.25 28.078 1 94.12 238 GLU A N 1
ATOM 1850 C CA . GLU A 1 238 ? -11.438 30.609 27.453 1 94.12 238 GLU A CA 1
ATOM 1851 C C . GLU A 1 238 ? -10.57 31.641 26.734 1 94.12 238 GLU A C 1
ATOM 1853 O O . GLU A 1 238 ? -9.344 31.562 26.781 1 94.12 238 GLU A O 1
ATOM 1858 N N . VAL A 1 239 ? -11.172 32.656 26.141 1 96.31 239 VAL A N 1
ATOM 1859 C CA . VAL A 1 239 ? -10.406 33.531 25.25 1 96.31 239 VAL A CA 1
ATOM 1860 C C . VAL A 1 239 ? -10.258 34.906 25.891 1 96.31 239 VAL A C 1
ATOM 1862 O O . VAL A 1 239 ? -9.688 35.812 25.266 1 96.31 239 VAL A O 1
ATOM 1865 N N . ALA A 1 240 ? -10.805 35.125 27.016 1 96.19 240 ALA A N 1
ATOM 1866 C CA . ALA A 1 240 ? -10.672 36.375 27.812 1 96.19 240 ALA A CA 1
ATOM 1867 C C . ALA A 1 240 ? -10.719 36.062 29.297 1 96.19 240 ALA A C 1
ATOM 1869 O O . ALA A 1 240 ? -11.5 36.688 30.031 1 96.19 240 ALA A O 1
ATOM 1870 N N . LYS A 1 241 ? -9.875 35.281 29.719 1 92.31 241 LYS A N 1
ATOM 1871 C CA . LYS A 1 241 ? -9.914 34.719 31.062 1 92.31 241 LYS A CA 1
ATOM 1872 C C . LYS A 1 241 ? -9.688 35.781 32.125 1 92.31 241 LYS A C 1
ATOM 1874 O O . LYS A 1 241 ? -10.156 35.625 33.281 1 92.31 241 LYS A O 1
ATOM 1879 N N . THR A 1 242 ? -9.062 36.844 31.828 1 93 242 THR A N 1
ATOM 1880 C CA . THR A 1 242 ? -8.75 37.875 32.812 1 93 242 THR A CA 1
ATOM 1881 C C . THR A 1 242 ? -9.828 38.938 32.812 1 93 242 THR A C 1
ATOM 1883 O O . THR A 1 242 ? -9.703 39.969 33.531 1 93 242 THR A O 1
ATOM 1886 N N . GLY A 1 243 ? -10.773 38.75 32 1 94.5 243 GLY A N 1
ATOM 1887 C CA . GLY A 1 243 ? -11.867 39.719 31.922 1 94.5 243 GLY A CA 1
ATOM 1888 C C . GLY A 1 243 ? -12.062 40.281 30.516 1 94.5 243 GLY A C 1
ATOM 1889 O O . GLY A 1 243 ? -11.156 40.219 29.688 1 94.5 243 GLY A O 1
ATOM 1890 N N . ILE A 1 244 ? -13.211 40.938 30.297 1 95.56 244 ILE A N 1
ATOM 1891 C CA . ILE A 1 244 ? -13.539 41.375 28.953 1 95.56 244 ILE A CA 1
ATOM 1892 C C . ILE A 1 244 ? -13.406 42.875 28.859 1 95.56 244 ILE A C 1
ATOM 1894 O O . ILE A 1 244 ? -13.719 43.469 27.812 1 95.56 244 ILE A O 1
ATOM 1898 N N . ASP A 1 245 ? -12.891 43.438 29.938 1 94.94 245 ASP A N 1
ATOM 1899 C CA . ASP A 1 245 ? -12.664 44.875 29.891 1 94.94 245 ASP A CA 1
ATOM 1900 C C . ASP A 1 245 ? -11.656 45.25 28.797 1 94.94 245 ASP A C 1
ATOM 1902 O O . ASP A 1 245 ? -10.727 44.469 28.531 1 94.94 245 ASP A O 1
ATOM 1906 N N . LYS A 1 246 ? -11.844 46.375 28.266 1 93.88 246 LYS A N 1
ATOM 1907 C CA . LYS A 1 246 ? -11 46.812 27.156 1 93.88 246 LYS A CA 1
ATOM 1908 C C . LYS A 1 246 ? -9.523 46.75 27.531 1 93.88 246 LYS A C 1
ATOM 1910 O O . LYS A 1 246 ? -8.672 46.5 26.688 1 93.88 246 LYS A O 1
ATOM 1915 N N . SER A 1 247 ? -9.227 47.062 28.781 1 95.25 247 SER A N 1
ATOM 1916 C CA . SER A 1 247 ? -7.848 47.094 29.234 1 95.25 247 SER A CA 1
ATOM 1917 C C . SER A 1 247 ? -7.262 45.688 29.328 1 95.25 247 SER A C 1
ATOM 1919 O O . SER A 1 247 ? -6.043 45.5 29.406 1 95.25 247 SER A O 1
ATOM 1921 N N . LYS A 1 248 ? -8.125 44.719 29.266 1 96.62 248 LYS A N 1
ATOM 1922 C CA . LYS A 1 248 ? -7.68 43.375 29.531 1 96.62 248 LYS A CA 1
ATOM 1923 C C . LYS A 1 248 ? -7.699 42.531 28.25 1 96.62 248 LYS A C 1
ATOM 1925 O O . LYS A 1 248 ? -7.336 41.344 28.266 1 96.62 248 LYS A O 1
ATOM 1930 N N . VAL A 1 249 ? -8.07 43.062 27.219 1 97.38 249 VAL A N 1
ATOM 1931 C CA . VAL A 1 249 ? -8.156 42.344 25.953 1 97.38 249 VAL A CA 1
ATOM 1932 C C . VAL A 1 249 ? -7.293 43.031 24.891 1 97.38 249 VAL A C 1
ATOM 1934 O O . VAL A 1 249 ? -6.66 44.031 25.172 1 97.38 249 VAL A O 1
ATOM 1937 N N . TYR A 1 250 ? -7.113 42.438 23.766 1 97.19 250 TYR A N 1
ATOM 1938 C CA . TYR A 1 250 ? -6.379 42.969 22.609 1 97.19 250 TYR A CA 1
ATOM 1939 C C . TYR A 1 250 ? -6.871 44.375 22.266 1 97.19 250 TYR A C 1
ATOM 1941 O O . TYR A 1 250 ? -8.078 44.625 22.266 1 97.19 250 TYR A O 1
ATOM 1949 N N . PRO A 1 251 ? -5.969 45.281 22.031 1 96.94 251 PRO A N 1
ATOM 1950 C CA . PRO A 1 251 ? -4.547 45.094 21.734 1 96.94 251 PRO A CA 1
ATOM 1951 C C . PRO A 1 251 ? -3.666 45.219 22.984 1 96.94 251 PRO A C 1
ATOM 1953 O O . PRO A 1 251 ? -2.438 45.188 22.875 1 96.94 251 PRO A O 1
ATOM 1956 N N . ASN A 1 252 ? -4.254 45.375 24.109 1 96.31 252 ASN A N 1
ATOM 1957 C CA . ASN A 1 252 ? -3.471 45.562 25.328 1 96.31 252 ASN A CA 1
ATOM 1958 C C . ASN A 1 252 ? -2.9 44.25 25.844 1 96.31 252 ASN A C 1
ATOM 1960 O O . ASN A 1 252 ? -1.917 44.25 26.594 1 96.31 252 ASN A O 1
ATOM 1964 N N . THR A 1 253 ? -3.553 43.25 25.547 1 95.25 253 THR A N 1
ATOM 1965 C CA . THR A 1 253 ? -3.104 41.906 25.875 1 95.25 253 THR A CA 1
ATOM 1966 C C . THR A 1 253 ? -3.352 40.938 24.719 1 95.25 253 THR A C 1
ATOM 1968 O O . THR A 1 253 ? -3.795 41.375 23.641 1 95.25 253 THR A O 1
ATOM 1971 N N . GLU A 1 254 ? -3.053 39.688 24.953 1 93.69 254 GLU A N 1
ATOM 1972 C CA . GLU A 1 254 ? -3.225 38.656 23.906 1 93.69 254 GLU A CA 1
ATOM 1973 C C . GLU A 1 254 ? -4.656 38.125 23.875 1 93.69 254 GLU A C 1
ATOM 1975 O O . GLU A 1 254 ? -5.023 37.375 22.984 1 93.69 254 GLU A O 1
ATOM 1980 N N . TRP A 1 255 ? -5.504 38.562 24.844 1 96.62 255 TRP A N 1
ATOM 1981 C CA . TRP A 1 255 ? -6.852 38.031 24.984 1 96.62 255 TRP A CA 1
ATOM 1982 C C . TRP A 1 255 ? -7.785 38.594 23.922 1 96.62 255 TRP A C 1
ATOM 1984 O O . TRP A 1 255 ? -7.625 39.75 23.516 1 96.62 255 TRP A O 1
ATOM 1994 N N . MET A 1 256 ? -8.734 37.844 23.484 1 97.62 256 MET A N 1
ATOM 1995 C CA . MET A 1 256 ? -9.625 38.219 22.391 1 97.62 256 MET A CA 1
ATOM 1996 C C . MET A 1 256 ? -10.492 39.406 22.75 1 97.62 256 MET A C 1
ATOM 1998 O O . MET A 1 256 ? -11.07 39.438 23.844 1 97.62 256 MET A O 1
ATOM 2002 N N . PRO A 1 257 ? -10.578 40.375 21.875 1 97.38 257 PRO A N 1
ATOM 2003 C CA . PRO A 1 257 ? -11.461 41.531 22.141 1 97.38 257 PRO A CA 1
ATOM 2004 C C . PRO A 1 257 ? -12.938 41.188 21.969 1 97.38 257 PRO A C 1
ATOM 2006 O O . PRO A 1 257 ? -13.273 40.125 21.453 1 97.38 257 PRO A O 1
ATOM 2009 N N . HIS A 1 258 ? -13.812 42.062 22.312 1 95.19 258 HIS A N 1
ATOM 2010 C CA . HIS A 1 258 ? -15.258 41.906 22.438 1 95.19 258 HIS A CA 1
ATOM 2011 C C . HIS A 1 258 ? -15.859 41.312 21.156 1 95.19 258 HIS A C 1
ATOM 2013 O O . HIS A 1 258 ? -16.625 40.344 21.203 1 95.19 258 HIS A O 1
ATOM 2019 N N . GLU A 1 259 ? -15.516 41.781 20.031 1 96.25 259 GLU A N 1
ATOM 2020 C CA . GLU A 1 259 ? -16.172 41.406 18.781 1 96.25 259 GLU A CA 1
ATOM 2021 C C . GLU A 1 259 ? -15.266 40.562 17.891 1 96.25 259 GLU A C 1
ATOM 2023 O O . GLU A 1 259 ? -15.469 40.469 16.688 1 96.25 259 GLU A O 1
ATOM 2028 N N . GLY A 1 260 ? -14.203 40 18.531 1 96.81 260 GLY A N 1
ATOM 2029 C CA . GLY A 1 260 ? -13.375 39.062 17.812 1 96.81 260 GLY A CA 1
ATOM 2030 C C . GLY A 1 260 ? -14.078 37.75 17.531 1 96.81 260 GLY A C 1
ATOM 2031 O O . GLY A 1 260 ? -14.867 37.25 18.344 1 96.81 260 GLY A O 1
ATOM 2032 N N . VAL A 1 261 ? -13.805 37.188 16.328 1 97.88 261 VAL A N 1
ATOM 2033 C CA . VAL A 1 261 ? -14.445 35.938 15.93 1 97.88 261 VAL A CA 1
ATOM 2034 C C . VAL A 1 261 ? -13.398 34.969 15.359 1 97.88 261 VAL A C 1
ATOM 2036 O O . VAL A 1 261 ? -12.57 35.375 14.539 1 97.88 261 VAL A O 1
ATOM 2039 N N . GLN A 1 262 ? -13.422 33.688 15.844 1 97.62 262 GLN A N 1
ATOM 2040 C CA . GLN A 1 262 ? -12.594 32.625 15.289 1 97.62 262 GLN A CA 1
ATOM 2041 C C . GLN A 1 262 ? -13.219 32.062 14.023 1 97.62 262 GLN A C 1
ATOM 2043 O O . GLN A 1 262 ? -14.383 31.656 14.031 1 97.62 262 GLN A O 1
ATOM 2048 N N . ARG A 1 263 ? -12.469 32.062 12.914 1 97.56 263 ARG A N 1
ATOM 2049 C CA . ARG A 1 263 ? -12.875 31.438 11.664 1 97.56 263 ARG A CA 1
ATOM 2050 C C . ARG A 1 263 ? -12.359 30 11.594 1 97.56 263 ARG A C 1
ATOM 2052 O O . ARG A 1 263 ? -11.828 29.469 12.578 1 97.56 263 ARG A O 1
ATOM 2059 N N . GLY A 1 264 ? -12.625 29.297 10.438 1 96.81 264 GLY A N 1
ATOM 2060 C CA . GLY A 1 264 ? -12.109 27.953 10.258 1 96.81 264 GLY A CA 1
ATOM 2061 C C . GLY A 1 264 ? -12.906 27.125 9.25 1 96.81 264 GLY A C 1
ATOM 2062 O O . GLY A 1 264 ? -13.922 27.609 8.727 1 96.81 264 GLY A O 1
ATOM 2063 N N . GLY A 1 265 ? -12.375 25.969 8.992 1 96.44 265 GLY A N 1
ATOM 2064 C CA . GLY A 1 265 ? -13.047 25.062 8.094 1 96.44 265 GLY A CA 1
ATOM 2065 C C . GLY A 1 265 ? -13.93 24.047 8.82 1 96.44 265 GLY A C 1
ATOM 2066 O O . GLY A 1 265 ? -13.633 23.656 9.953 1 96.44 265 GLY A O 1
ATOM 2067 N N . LEU A 1 266 ? -14.977 23.531 8.102 1 97.44 266 LEU A N 1
ATOM 2068 C CA . LEU A 1 266 ? -15.93 22.641 8.742 1 97.44 266 LEU A CA 1
ATOM 2069 C C . LEU A 1 266 ? -15.836 21.234 8.164 1 97.44 266 LEU A C 1
ATOM 2071 O O . LEU A 1 266 ? -16.5 20.312 8.641 1 97.44 266 LEU A O 1
ATOM 2075 N N . SER A 1 267 ? -14.984 21.047 7.137 1 95.62 267 SER A N 1
ATOM 2076 C CA . SER A 1 267 ? -14.922 19.75 6.488 1 95.62 267 SER A CA 1
ATOM 2077 C C . SER A 1 267 ? -14.508 18.656 7.473 1 95.62 267 SER A C 1
ATOM 2079 O O . SER A 1 267 ? -13.508 18.797 8.188 1 95.62 267 SER A O 1
ATOM 2081 N N . HIS A 1 268 ? -15.344 17.609 7.449 1 91.5 268 HIS A N 1
ATOM 2082 C CA . HIS A 1 268 ? -15.055 16.453 8.305 1 91.5 268 HIS A CA 1
ATOM 2083 C C . HIS A 1 268 ? -14.422 15.32 7.512 1 91.5 268 HIS A C 1
ATOM 2085 O O . HIS A 1 268 ? -15.133 14.508 6.914 1 91.5 268 HIS A O 1
ATOM 2091 N N . SER A 1 269 ? -13.148 15.18 7.496 1 87.62 269 SER A N 1
ATOM 2092 C CA . SER A 1 269 ? -12.383 14.141 6.82 1 87.62 269 SER A CA 1
ATOM 2093 C C . SER A 1 269 ? -10.945 14.102 7.328 1 87.62 269 SER A C 1
ATOM 2095 O O . SER A 1 269 ? -10.578 14.852 8.234 1 87.62 269 SER A O 1
ATOM 2097 N N . ASP A 1 270 ? -10.125 13.164 6.812 1 83.88 270 ASP A N 1
ATOM 2098 C CA . ASP A 1 270 ? -8.711 13.07 7.164 1 83.88 270 ASP A CA 1
ATOM 2099 C C . ASP A 1 270 ? -7.871 14.031 6.324 1 83.88 270 ASP A C 1
ATOM 2101 O O . ASP A 1 270 ? -6.664 13.828 6.168 1 83.88 270 ASP A O 1
ATOM 2105 N N . GLY A 1 271 ? -8.602 15.016 5.707 1 91.81 271 GLY A N 1
ATOM 2106 C CA . GLY A 1 271 ? -7.898 16.031 4.93 1 91.81 271 GLY A CA 1
ATOM 2107 C C . GLY A 1 271 ? -8.008 15.812 3.432 1 91.81 271 GLY A C 1
ATOM 2108 O O . GLY A 1 271 ? -8.383 14.727 2.98 1 91.81 271 GLY A O 1
ATOM 2109 N N . GLY A 1 272 ? -7.707 16.969 2.688 1 96.25 272 GLY A N 1
ATOM 2110 C CA . GLY A 1 272 ? -7.668 16.875 1.236 1 96.25 272 GLY A CA 1
ATOM 2111 C C . GLY A 1 272 ? -8.945 17.359 0.575 1 96.25 272 GLY A C 1
ATOM 2112 O O . GLY A 1 272 ? -9.898 17.734 1.257 1 96.25 272 GLY A O 1
ATOM 2113 N N . ASP A 1 273 ? -8.969 17.391 -0.736 1 98.12 273 ASP A N 1
ATOM 2114 C CA . ASP A 1 273 ? -10.133 17.797 -1.525 1 98.12 273 ASP A CA 1
ATOM 2115 C C . ASP A 1 273 ? -11.305 16.844 -1.301 1 98.12 273 ASP A C 1
ATOM 2117 O O . ASP A 1 273 ? -11.188 15.641 -1.521 1 98.12 273 ASP A O 1
ATOM 2121 N N . PRO A 1 274 ? -12.484 17.391 -0.903 1 97.31 274 PRO A N 1
ATOM 2122 C CA . PRO A 1 274 ? -13.648 16.547 -0.655 1 97.31 274 PRO A CA 1
ATOM 2123 C C . PRO A 1 274 ? -14.102 15.781 -1.899 1 97.31 274 PRO A C 1
ATOM 2125 O O . PRO A 1 274 ? -14.781 14.766 -1.789 1 97.31 274 PRO A O 1
ATOM 2128 N N . LEU A 1 275 ? -13.695 16.234 -3.055 1 97.81 275 LEU A N 1
ATOM 2129 C CA . LEU A 1 275 ? -14.242 15.688 -4.289 1 97.81 275 LEU A CA 1
ATOM 2130 C C . LEU A 1 275 ? -13.344 14.578 -4.828 1 97.81 275 LEU A C 1
ATOM 2132 O O . LEU A 1 275 ? -13.758 13.812 -5.703 1 97.81 275 LEU A O 1
ATOM 2136 N N . SER A 1 276 ? -12.164 14.484 -4.371 1 96.75 276 SER A N 1
ATOM 2137 C CA . SER A 1 276 ? -11.234 13.484 -4.891 1 96.75 276 SER A CA 1
ATOM 2138 C C . SER A 1 276 ? -10.57 12.711 -3.758 1 96.75 276 SER A C 1
ATOM 2140 O O . SER A 1 276 ? -9.344 12.703 -3.639 1 96.75 276 SER A O 1
ATOM 2142 N N . PRO A 1 277 ? -11.359 11.984 -2.984 1 94.25 277 PRO A N 1
ATOM 2143 C CA . PRO A 1 277 ? -10.766 11.219 -1.88 1 94.25 277 PRO A CA 1
ATOM 2144 C C . PRO A 1 277 ? -9.75 10.188 -2.354 1 94.25 277 PRO A C 1
ATOM 2146 O O . PRO A 1 277 ? -9.977 9.508 -3.363 1 94.25 277 PRO A O 1
ATOM 2149 N N . ASN A 1 278 ? -8.547 10.102 -1.748 1 92.31 278 ASN A N 1
ATOM 2150 C CA . ASN A 1 278 ? -7.523 9.07 -1.902 1 92.31 278 ASN A CA 1
ATOM 2151 C C . ASN A 1 278 ? -6.656 9.328 -3.131 1 92.31 278 ASN A C 1
ATOM 2153 O O . ASN A 1 278 ? -5.664 8.625 -3.352 1 92.31 278 ASN A O 1
ATOM 2157 N N . TYR A 1 279 ? -7.023 10.258 -3.996 1 96.19 279 TYR A N 1
ATOM 2158 C CA . TYR A 1 279 ? -6.25 10.602 -5.184 1 96.19 279 TYR A CA 1
ATOM 2159 C C . TYR A 1 279 ? -6.074 12.109 -5.309 1 96.19 279 TYR A C 1
ATOM 2161 O O . TYR A 1 279 ? -6.918 12.883 -4.844 1 96.19 279 TYR A O 1
ATOM 2169 N N . PRO A 1 280 ? -4.945 12.57 -5.895 1 98 280 PRO A N 1
ATOM 2170 C CA . PRO A 1 280 ? -4.711 14.016 -5.984 1 98 280 PRO A CA 1
ATOM 2171 C C . PRO A 1 280 ? -5.727 14.727 -6.875 1 98 280 PRO A C 1
ATOM 2173 O O . PRO A 1 280 ? -6.121 14.188 -7.914 1 98 280 PRO A O 1
ATOM 2176 N N . SER A 1 281 ? -6.078 15.875 -6.477 1 98.25 281 SER A N 1
ATOM 2177 C CA . SER A 1 281 ? -7.066 16.672 -7.199 1 98.25 281 SER A CA 1
ATOM 2178 C C . SER A 1 281 ? -6.422 17.438 -8.352 1 98.25 281 SER A C 1
ATOM 2180 O O . SER A 1 281 ? -6.332 18.672 -8.312 1 98.25 281 SER A O 1
ATOM 2182 N N . LYS A 1 282 ? -6.051 16.75 -9.336 1 97.5 282 LYS A N 1
ATOM 2183 C CA . LYS A 1 282 ? -5.5 17.344 -10.555 1 97.5 282 LYS A CA 1
ATOM 2184 C C . LYS A 1 282 ? -6.578 17.484 -11.625 1 97.5 282 LYS A C 1
ATOM 2186 O O . LYS A 1 282 ? -7.555 16.734 -11.633 1 97.5 282 LYS A O 1
ATOM 2191 N N . ASN A 1 283 ? -6.336 18.406 -12.547 1 95.06 283 ASN A N 1
ATOM 2192 C CA . ASN A 1 283 ? -7.336 18.688 -13.57 1 95.06 283 ASN A CA 1
ATOM 2193 C C . ASN A 1 283 ? -7.48 17.531 -14.547 1 95.06 283 ASN A C 1
ATOM 2195 O O . ASN A 1 283 ? -8.531 17.359 -15.164 1 95.06 283 ASN A O 1
ATOM 2199 N N . ASN A 1 284 ? -6.465 16.719 -14.688 1 96.5 284 ASN A N 1
ATOM 2200 C CA . ASN A 1 284 ? -6.492 15.633 -15.656 1 96.5 284 ASN A CA 1
ATOM 2201 C C . ASN A 1 284 ? -6.773 14.289 -14.984 1 96.5 284 ASN A C 1
ATOM 2203 O O . ASN A 1 284 ? -6.574 13.234 -15.594 1 96.5 284 ASN A O 1
ATOM 2207 N N . LEU A 1 285 ? -7.16 14.281 -13.734 1 97.75 285 LEU A N 1
ATOM 2208 C CA . LEU A 1 285 ? -7.598 13.078 -13.031 1 97.75 285 LEU A CA 1
ATOM 2209 C C . LEU A 1 285 ? -9.07 13.172 -12.664 1 97.75 285 LEU A C 1
ATOM 2211 O O . LEU A 1 285 ? -9.617 14.273 -12.531 1 97.75 285 LEU A O 1
ATOM 2215 N N . TYR A 1 286 ? -9.695 12.055 -12.469 1 96.94 286 TYR A N 1
ATOM 2216 C CA . TYR A 1 286 ? -11.141 11.977 -12.273 1 96.94 286 TYR A CA 1
ATOM 2217 C C . TYR A 1 286 ? -11.516 12.289 -10.828 1 96.94 286 TYR A C 1
ATOM 2219 O O . TYR A 1 286 ? -10.898 11.758 -9.898 1 96.94 286 TYR A O 1
ATOM 2227 N N . LYS A 1 287 ? -12.43 13.18 -10.609 1 96.31 287 LYS A N 1
ATOM 2228 C CA . LYS A 1 287 ? -13.031 13.398 -9.297 1 96.31 287 LYS A CA 1
ATOM 2229 C C . LYS A 1 287 ? -14.164 12.414 -9.039 1 96.31 287 LYS A C 1
ATOM 2231 O O . LYS A 1 287 ? -15.258 12.562 -9.586 1 96.31 287 LYS A O 1
ATOM 2236 N N . SER A 1 288 ? -14.023 11.57 -8.109 1 95.06 288 SER A N 1
ATOM 2237 C CA . SER A 1 288 ? -14.883 10.398 -7.953 1 95.06 288 SER A CA 1
ATOM 2238 C C . SER A 1 288 ? -16.062 10.703 -7.027 1 95.06 288 SER A C 1
ATOM 2240 O O . SER A 1 288 ? -16.969 9.883 -6.879 1 95.06 288 SER A O 1
ATOM 2242 N N . ARG A 1 289 ? -16.094 11.859 -6.402 1 95.88 289 ARG A N 1
ATOM 2243 C CA . ARG A 1 289 ? -17.172 12.219 -5.488 1 95.88 289 ARG A CA 1
ATOM 2244 C C . ARG A 1 289 ? -17.781 13.57 -5.863 1 95.88 289 ARG A C 1
ATOM 2246 O O . ARG A 1 289 ? -17.062 14.555 -6.043 1 95.88 289 ARG A O 1
ATOM 2253 N N . SER A 1 290 ? -19.062 13.617 -5.977 1 96 290 SER A N 1
ATOM 2254 C CA . SER A 1 290 ? -19.75 14.875 -6.234 1 96 290 SER A CA 1
ATOM 2255 C C . SER A 1 290 ? -19.953 15.672 -4.949 1 96 290 SER A C 1
ATOM 2257 O O . SER A 1 290 ? -19.766 15.148 -3.852 1 96 290 SER A O 1
ATOM 2259 N N . LEU A 1 291 ? -20.266 16.938 -5.086 1 96.75 291 LEU A N 1
ATOM 2260 C CA . LEU A 1 291 ? -20.578 17.766 -3.924 1 96.75 291 LEU A CA 1
ATOM 2261 C C . LEU A 1 291 ? -21.766 17.203 -3.16 1 96.75 291 LEU A C 1
ATOM 2263 O O . LEU A 1 291 ? -21.766 17.172 -1.927 1 96.75 291 LEU A O 1
ATOM 2267 N N . GLU A 1 292 ? -22.766 16.719 -3.869 1 96.81 292 GLU A N 1
ATOM 2268 C CA . GLU A 1 292 ? -23.953 16.109 -3.252 1 96.81 292 GLU A CA 1
ATOM 2269 C C . GLU A 1 292 ? -23.578 14.898 -2.41 1 96.81 292 GLU A C 1
ATOM 2271 O O . GLU A 1 292 ? -24.078 14.734 -1.293 1 96.81 292 GLU A O 1
ATOM 2276 N N . ASP A 1 293 ? -22.656 14.148 -2.961 1 96 293 ASP A N 1
ATOM 2277 C CA . ASP A 1 293 ? -22.219 12.961 -2.232 1 96 293 ASP A CA 1
ATOM 2278 C C . ASP A 1 293 ? -21.391 13.344 -1.005 1 96 293 ASP A C 1
ATOM 2280 O O . ASP A 1 293 ? -21.469 12.68 0.03 1 96 293 ASP A O 1
ATOM 2284 N N . ALA A 1 294 ? -20.578 14.367 -1.133 1 97 294 ALA A N 1
ATOM 2285 C CA . ALA A 1 294 ? -19.781 14.844 -0.004 1 97 294 ALA A CA 1
ATOM 2286 C C . ALA A 1 294 ? -20.688 15.305 1.143 1 97 294 ALA A C 1
ATOM 2288 O O . ALA A 1 294 ? -20.344 15.117 2.314 1 97 294 ALA A O 1
ATOM 2289 N N . ILE A 1 295 ? -21.797 15.922 0.798 1 97.19 295 ILE A N 1
ATOM 2290 C CA . ILE A 1 295 ? -22.766 16.375 1.788 1 97.19 295 ILE A CA 1
ATOM 2291 C C . ILE A 1 295 ? -23.484 15.18 2.4 1 97.19 295 ILE A C 1
ATOM 2293 O O . ILE A 1 295 ? -23.609 15.078 3.625 1 97.19 295 ILE A O 1
ATOM 2297 N N . LYS A 1 296 ? -23.875 14.234 1.536 1 96 296 LYS A N 1
ATOM 2298 C CA . LYS A 1 296 ? -24.562 13.031 1.991 1 96 296 LYS A CA 1
ATOM 2299 C C . LYS A 1 296 ? -23.672 12.219 2.938 1 96 296 LYS A C 1
ATOM 2301 O O . LYS A 1 296 ? -24.156 11.672 3.93 1 96 296 LYS A O 1
ATOM 2306 N N . ASP A 1 297 ? -22.375 12.234 2.623 1 93 297 ASP A N 1
ATOM 2307 C CA . ASP A 1 297 ? -21.406 11.469 3.406 1 93 297 ASP A CA 1
ATOM 2308 C C . ASP A 1 297 ? -20.969 12.234 4.652 1 93 297 ASP A C 1
ATOM 2310 O O . ASP A 1 297 ? -20.156 11.75 5.434 1 93 297 ASP A O 1
ATOM 2314 N N . ARG A 1 298 ? -21.422 13.391 4.918 1 93.75 298 ARG A N 1
ATOM 2315 C CA . ARG A 1 298 ? -21.188 14.242 6.082 1 93.75 298 ARG A CA 1
ATOM 2316 C C . ARG A 1 298 ? -19.766 14.781 6.09 1 93.75 298 ARG A C 1
ATOM 2318 O O . ARG A 1 298 ? -19.266 15.195 7.133 1 93.75 298 ARG A O 1
ATOM 2325 N N . VAL A 1 299 ? -19.156 14.773 4.91 1 95.25 299 VAL A N 1
ATOM 2326 C CA . VAL A 1 299 ? -17.859 15.414 4.777 1 95.25 299 VAL A CA 1
ATOM 2327 C C . VAL A 1 299 ? -18.031 16.938 4.816 1 95.25 299 VAL A C 1
ATOM 2329 O O . VAL A 1 299 ? -17.219 17.641 5.414 1 95.25 299 VAL A O 1
ATOM 2332 N N . ILE A 1 300 ? -19.094 17.406 4.172 1 97.62 300 ILE A N 1
ATOM 2333 C CA . ILE A 1 300 ? -19.516 18.797 4.168 1 97.62 300 ILE A CA 1
ATOM 2334 C C . ILE A 1 300 ? -20.891 18.922 4.816 1 97.62 300 ILE A C 1
ATOM 2336 O O . ILE A 1 300 ? -21.797 18.141 4.527 1 97.62 300 ILE A O 1
ATOM 2340 N N . PRO A 1 301 ? -21.062 19.844 5.711 1 97.62 301 PRO A N 1
ATOM 2341 C CA . PRO A 1 301 ? -22.359 20 6.375 1 97.62 301 PRO A CA 1
ATOM 2342 C C . PRO A 1 301 ? -23.469 20.391 5.41 1 97.62 301 PRO A C 1
ATOM 2344 O O . PRO A 1 301 ? -23.234 21.125 4.453 1 97.62 301 PRO A O 1
ATOM 2347 N N . SER A 1 302 ? -24.656 19.984 5.758 1 97.62 302 SER A N 1
ATOM 2348 C CA . SER A 1 302 ? -25.828 20.328 4.977 1 97.62 302 SER A CA 1
ATOM 2349 C C . SER A 1 302 ? -26.609 21.469 5.629 1 97.62 302 SER A C 1
ATOM 2351 O O . SER A 1 302 ? -27.625 21.922 5.105 1 97.62 302 SER A O 1
ATOM 2353 N N . ILE A 1 303 ? -26.172 22.016 6.793 1 98.5 303 ILE A N 1
ATOM 2354 C CA . ILE A 1 303 ? -26.891 23.047 7.516 1 98.5 303 ILE A CA 1
ATOM 2355 C C . ILE A 1 303 ? -26.062 24.328 7.527 1 98.5 303 ILE A C 1
ATOM 2357 O O . ILE A 1 303 ? -24.828 24.281 7.473 1 98.5 303 ILE A O 1
ATOM 2361 N N . PRO A 1 304 ? -26.734 25.484 7.609 1 98.56 304 PRO A N 1
ATOM 2362 C CA . PRO A 1 304 ? -25.984 26.734 7.73 1 98.56 304 PRO A CA 1
ATOM 2363 C C . PRO A 1 304 ? -25.297 26.891 9.094 1 98.56 304 PRO A C 1
ATOM 2365 O O . PRO A 1 304 ? -25.875 26.516 10.117 1 98.56 304 PRO A O 1
ATOM 2368 N N . VAL A 1 305 ? -24.125 27.375 9.055 1 98.81 305 VAL A N 1
ATOM 2369 C CA . VAL A 1 305 ? -23.312 27.578 10.25 1 98.81 305 VAL A CA 1
ATOM 2370 C C . VAL A 1 305 ? -22.641 28.953 10.195 1 98.81 305 VAL A C 1
ATOM 2372 O O . VAL A 1 305 ? -22.172 29.375 9.141 1 98.81 305 VAL A O 1
ATOM 2375 N N . LEU A 1 306 ? -22.641 29.672 11.242 1 97.81 306 LEU A N 1
ATOM 2376 C CA . LEU A 1 306 ? -21.859 30.906 11.312 1 97.81 306 LEU A CA 1
ATOM 2377 C C . LEU A 1 306 ? -21.219 31.062 12.688 1 97.81 306 LEU A C 1
ATOM 2379 O O . LEU A 1 306 ? -21.703 30.5 13.672 1 97.81 306 LEU A O 1
ATOM 2383 N N . PRO A 1 307 ? -20.125 31.766 12.766 1 98.5 307 PRO A N 1
ATOM 2384 C CA . PRO A 1 307 ? -19.5 32.125 14.047 1 98.5 307 PRO A CA 1
ATOM 2385 C C . PRO A 1 307 ? -19.984 33.469 14.578 1 98.5 307 PRO A C 1
ATOM 2387 O O . PRO A 1 307 ? -20.312 34.344 13.797 1 98.5 307 PRO A O 1
ATOM 2390 N N . LEU A 1 308 ? -19.969 33.562 15.875 1 98.62 308 LEU A N 1
ATOM 2391 C CA . LEU A 1 308 ? -20.328 34.812 16.531 1 98.62 308 LEU A CA 1
ATOM 2392 C C . LEU A 1 308 ? -19.234 35.25 17.484 1 98.62 308 LEU A C 1
ATOM 2394 O O . LEU A 1 308 ? -18.469 34.438 18 1 98.62 308 LEU A O 1
ATOM 2398 N N . SER A 1 309 ? -19.203 36.562 17.703 1 98.06 309 SER A N 1
ATOM 2399 C CA . SER A 1 309 ? -18.422 37.062 18.812 1 98.06 309 SER A CA 1
ATOM 2400 C C . SER A 1 309 ? -19.047 36.688 20.156 1 98.06 309 SER A C 1
ATOM 2402 O O . SER A 1 309 ? -20.219 36.344 20.219 1 98.06 309 SER A O 1
ATOM 2404 N N . TYR A 1 310 ? -18.141 36.75 21.172 1 97.81 310 TYR A N 1
ATOM 2405 C CA . TYR A 1 310 ? -18.734 36.344 22.453 1 97.81 310 TYR A CA 1
ATOM 2406 C C . TYR A 1 310 ? -19.703 37.406 22.938 1 97.81 310 TYR A C 1
ATOM 2408 O O . TYR A 1 310 ? -20.594 37.125 23.766 1 97.81 310 TYR A O 1
ATOM 2416 N N . ILE A 1 311 ? -19.703 38.625 22.438 1 97.19 311 ILE A N 1
ATOM 2417 C CA . ILE A 1 311 ? -20.688 39.625 22.828 1 97.19 311 ILE A CA 1
ATOM 2418 C C . ILE A 1 311 ? -22.031 39.344 22.156 1 97.19 311 ILE A C 1
ATOM 2420 O O . ILE A 1 311 ? -23.094 39.531 22.75 1 97.19 311 ILE A O 1
ATOM 2424 N N . ASP A 1 312 ? -21.984 38.969 20.906 1 98.19 312 ASP A N 1
ATOM 2425 C CA . ASP A 1 312 ? -23.203 38.531 20.234 1 98.19 312 ASP A CA 1
ATOM 2426 C C . ASP A 1 312 ? -23.797 37.281 20.891 1 98.19 312 ASP A C 1
ATOM 2428 O O . ASP A 1 312 ? -25.016 37.156 21.031 1 98.19 312 ASP A O 1
ATOM 2432 N N . ALA A 1 313 ? -22.969 36.375 21.234 1 98.56 313 ALA A N 1
ATOM 2433 C CA . ALA A 1 313 ? -23.406 35.156 21.906 1 98.56 313 ALA A CA 1
ATOM 2434 C C . ALA A 1 313 ? -24.016 35.469 23.266 1 98.56 313 ALA A C 1
ATOM 2436 O O . ALA A 1 313 ? -24.938 34.781 23.719 1 98.56 313 ALA A O 1
ATOM 2437 N N . GLU A 1 314 ? -23.5 36.469 23.906 1 98.12 314 GLU A N 1
ATOM 2438 C CA . GLU A 1 314 ? -24.047 36.906 25.188 1 98.12 314 GLU A CA 1
ATOM 2439 C C . GLU A 1 314 ? -25.531 37.219 25.094 1 98.12 314 GLU A C 1
ATOM 2441 O O . GLU A 1 314 ? -26.312 36.906 25.984 1 98.12 314 GLU A O 1
ATOM 2446 N N . GLU A 1 315 ? -25.938 37.844 24.031 1 97.94 315 GLU A N 1
ATOM 2447 C CA . GLU A 1 315 ? -27.328 38.219 23.797 1 97.94 315 GLU A CA 1
ATOM 2448 C C . GLU A 1 315 ? -28.219 37 23.703 1 97.94 315 GLU A C 1
ATOM 2450 O O . GLU A 1 315 ? -29.391 37.062 24.078 1 97.94 315 GLU A O 1
ATOM 2455 N N . ILE A 1 316 ? -27.656 35.906 23.219 1 98.31 316 ILE A N 1
ATOM 2456 C CA . ILE A 1 316 ? -28.406 34.656 23.141 1 98.31 316 ILE A CA 1
ATOM 2457 C C . ILE A 1 316 ? -28.438 34 24.516 1 98.31 316 ILE A C 1
ATOM 2459 O O . ILE A 1 316 ? -29.516 33.625 25 1 98.31 316 ILE A O 1
ATOM 2463 N N . LEU A 1 317 ? -27.297 33.906 25.156 1 98.38 317 LEU A N 1
ATOM 2464 C CA . LEU A 1 317 ? -27.141 33.156 26.391 1 98.38 317 LEU A CA 1
ATOM 2465 C C . LEU A 1 317 ? -27.969 33.781 27.516 1 98.38 317 LEU A C 1
ATOM 2467 O O . LEU A 1 317 ? -28.562 33.031 28.312 1 98.38 317 LEU A O 1
ATOM 2471 N N . ILE A 1 318 ? -28.016 35.062 27.594 1 97.06 318 ILE A N 1
ATOM 2472 C CA . ILE A 1 318 ? -28.703 35.75 28.703 1 97.06 318 ILE A CA 1
ATOM 2473 C C . ILE A 1 318 ? -30.203 35.531 28.562 1 97.06 318 ILE A C 1
ATOM 2475 O O . ILE A 1 318 ? -30.938 35.625 29.562 1 97.06 318 ILE A O 1
ATOM 2479 N N . ARG A 1 319 ? -30.719 35.188 27.375 1 97 319 ARG A N 1
ATOM 2480 C CA . ARG A 1 319 ? -32.125 35.094 27.094 1 97 319 ARG A CA 1
ATOM 2481 C C . ARG A 1 319 ? -32.594 33.625 27.156 1 97 319 ARG A C 1
ATOM 2483 O O . ARG A 1 319 ? -33.812 33.344 27.141 1 97 319 ARG A O 1
ATOM 2490 N N . LEU A 1 320 ? -31.719 32.688 27.266 1 97.69 320 LEU A N 1
ATOM 2491 C CA . LEU A 1 320 ? -32.031 31.266 27.141 1 97.69 320 LEU A CA 1
ATOM 2492 C C . LEU A 1 320 ? -32.938 30.797 28.266 1 97.69 320 LEU A C 1
ATOM 2494 O O . LEU A 1 320 ? -32.781 31.203 29.422 1 97.69 320 LEU A O 1
ATOM 2498 N N . SER A 1 321 ? -33.906 30.016 27.953 1 96.56 321 SER A N 1
ATOM 2499 C CA . SER A 1 321 ? -34.812 29.375 28.906 1 96.56 321 SER A CA 1
ATOM 2500 C C . SER A 1 321 ? -34.281 28.016 29.328 1 96.56 321 SER A C 1
ATOM 2502 O O . SER A 1 321 ? -33.125 27.672 29.062 1 96.56 321 SER A O 1
ATOM 2504 N N . GLY A 1 322 ? -35.188 27.312 30 1 93.88 322 GLY A N 1
ATOM 2505 C CA . GLY A 1 322 ? -34.906 25.922 30.328 1 93.88 322 GLY A CA 1
ATOM 2506 C C . GLY A 1 322 ? -34.094 25.766 31.609 1 93.88 322 GLY A C 1
ATOM 2507 O O . GLY A 1 322 ? -33.938 26.719 32.375 1 93.88 322 GLY A O 1
ATOM 2508 N N . ASN A 1 323 ? -33.531 24.578 31.797 1 94.31 323 ASN A N 1
ATOM 2509 C CA . ASN A 1 323 ? -32.75 24.234 33 1 94.31 323 ASN A CA 1
ATOM 2510 C C . ASN A 1 323 ? -31.391 24.922 33 1 94.31 323 ASN A C 1
ATOM 2512 O O . ASN A 1 323 ? -30.812 25.188 31.953 1 94.31 323 ASN A O 1
ATOM 2516 N N . ARG A 1 324 ? -30.984 25.172 34.188 1 95.62 324 ARG A N 1
ATOM 2517 C CA . ARG A 1 324 ? -29.609 25.609 34.344 1 95.62 324 ARG A CA 1
ATOM 2518 C C . ARG A 1 324 ? -28.641 24.578 33.781 1 95.62 324 ARG A C 1
ATOM 2520 O O . ARG A 1 324 ? -28.828 23.375 33.938 1 95.62 324 ARG A O 1
ATOM 2527 N N . ALA A 1 325 ? -27.719 25.078 33.031 1 97 325 ALA A N 1
ATOM 2528 C CA . ALA A 1 325 ? -26.703 24.172 32.469 1 97 325 ALA A CA 1
ATOM 2529 C C . ALA A 1 325 ? -25.922 23.516 33.594 1 97 325 ALA A C 1
ATOM 2531 O O . ALA A 1 325 ? -25.766 24.078 34.688 1 97 325 ALA A O 1
ATOM 2532 N N . PRO A 1 326 ? -25.406 22.281 33.375 1 95.5 326 PRO A N 1
ATOM 2533 C CA . PRO A 1 326 ? -24.5 21.703 34.344 1 95.5 326 PRO A CA 1
ATOM 2534 C C . PRO A 1 326 ? -23.359 22.641 34.75 1 95.5 326 PRO A C 1
ATOM 2536 O O . PRO A 1 326 ? -22.922 23.453 33.938 1 95.5 326 PRO A O 1
ATOM 2539 N N . HIS A 1 327 ? -22.859 22.469 35.938 1 95 327 HIS A N 1
ATOM 2540 C CA . HIS A 1 327 ? -21.844 23.375 36.469 1 95 327 HIS A CA 1
ATOM 2541 C C . HIS A 1 327 ? -20.609 23.406 35.594 1 95 327 HIS A C 1
ATOM 2543 O O . HIS A 1 327 ? -19.984 24.453 35.406 1 95 327 HIS A O 1
ATOM 2549 N N . THR A 1 328 ? -20.266 22.328 35 1 95.81 328 THR A N 1
ATOM 2550 C CA . THR A 1 328 ? -19.078 22.219 34.188 1 95.81 328 THR A CA 1
ATOM 2551 C C . THR A 1 328 ? -19.297 22.906 32.844 1 95.81 328 THR A C 1
ATOM 2553 O O . THR A 1 328 ? -18.344 23.141 32.094 1 95.81 328 THR A O 1
ATOM 2556 N N . TRP A 1 329 ? -20.547 23.312 32.562 1 97.75 329 TRP A N 1
ATOM 2557 C CA . TRP A 1 329 ? -20.875 23.938 31.266 1 97.75 329 TRP A CA 1
ATOM 2558 C C . TRP A 1 329 ? -20.828 25.469 31.391 1 97.75 329 TRP A C 1
ATOM 2560 O O . TRP A 1 329 ? -20.906 26.172 30.391 1 97.75 329 TRP A O 1
ATOM 2570 N N . GLN A 1 330 ? -20.656 25.969 32.594 1 97.25 330 GLN A N 1
ATOM 2571 C CA . GLN A 1 330 ? -20.594 27.406 32.812 1 97.25 330 GLN A CA 1
ATOM 2572 C C . GLN A 1 330 ? -19.406 28.016 32.094 1 97.25 330 GLN A C 1
ATOM 2574 O O . GLN A 1 330 ? -18.328 27.438 32.031 1 97.25 330 GLN A O 1
ATOM 2579 N N . GLY A 1 331 ? -19.672 29.219 31.547 1 96.25 331 GLY A N 1
ATOM 2580 C CA . GLY A 1 331 ? -18.625 29.938 30.844 1 96.25 331 GLY A CA 1
ATOM 2581 C C . GLY A 1 331 ? -18.141 31.156 31.594 1 96.25 331 GLY A C 1
ATOM 2582 O O . GLY A 1 331 ? -18.094 31.156 32.844 1 96.25 331 GLY A O 1
ATOM 2583 N N . GLY A 1 332 ? -17.656 32.125 30.859 1 96.06 332 GLY A N 1
ATOM 2584 C CA . GLY A 1 332 ? -16.953 33.25 31.469 1 96.06 332 GLY A CA 1
ATOM 2585 C C . GLY A 1 332 ? -17.875 34.406 31.812 1 96.06 332 GLY A C 1
ATOM 2586 O O . GLY A 1 332 ? -17.453 35.344 32.5 1 96.06 332 GLY A O 1
ATOM 2587 N N . PHE A 1 333 ? -19.141 34.375 31.438 1 96.88 333 PHE A N 1
ATOM 2588 C CA . PHE A 1 333 ? -20.062 35.438 31.781 1 96.88 333 PHE A CA 1
ATOM 2589 C C . PHE A 1 333 ? -20.531 35.312 33.219 1 96.88 333 PHE A C 1
ATOM 2591 O O . PHE A 1 333 ? -20.578 34.188 33.781 1 96.88 333 PHE A O 1
ATOM 2598 N N . PRO A 1 334 ? -20.891 36.375 33.875 1 94.75 334 PRO A N 1
ATOM 2599 C CA . PRO A 1 334 ? -21.203 36.344 35.312 1 94.75 334 PRO A CA 1
ATOM 2600 C C . PRO A 1 334 ? -22.609 35.781 35.594 1 94.75 334 PRO A C 1
ATOM 2602 O O . PRO A 1 334 ? -22.938 35.5 36.75 1 94.75 334 PRO A O 1
ATOM 2605 N N . PHE A 1 335 ? -23.5 35.562 34.656 1 96.38 335 PHE A N 1
ATOM 2606 C CA . PHE A 1 335 ? -24.828 35.031 34.844 1 96.38 335 PHE A CA 1
ATOM 2607 C C . PHE A 1 335 ? -24.844 33.531 34.594 1 96.38 335 PHE A C 1
ATOM 2609 O O . PHE A 1 335 ? -24 33 33.875 1 96.38 335 PHE A O 1
ATOM 2616 N N . PRO A 1 336 ? -25.766 32.844 35.219 1 96.81 336 PRO A N 1
ATOM 2617 C CA . PRO A 1 336 ? -25.844 31.391 35 1 96.81 336 PRO A CA 1
ATOM 2618 C C . PRO A 1 336 ? -26.266 31.031 33.562 1 96.81 336 PRO A C 1
ATOM 2620 O O . PRO A 1 336 ? -27.203 31.625 33.031 1 96.81 336 PRO A O 1
ATOM 2623 N N . TYR A 1 337 ? -25.625 30.094 33 1 98.12 337 TYR A N 1
ATOM 2624 C CA . TYR A 1 337 ? -26 29.594 31.688 1 98.12 337 TYR A CA 1
ATOM 2625 C C . TYR A 1 337 ? -27.188 28.656 31.766 1 98.12 337 TYR A C 1
ATOM 2627 O O . TYR A 1 337 ? -27.297 27.859 32.719 1 98.12 337 TYR A O 1
ATOM 2635 N N . HIS A 1 338 ? -28.078 28.703 30.828 1 97.88 338 HIS A N 1
ATOM 2636 C CA . HIS A 1 338 ? -29.188 27.766 30.672 1 97.88 338 HIS A CA 1
ATOM 2637 C C . HIS A 1 338 ? -29.078 27 29.344 1 97.88 338 HIS A C 1
ATOM 2639 O O . HIS A 1 338 ? -28.406 27.469 28.422 1 97.88 338 HIS A O 1
ATOM 2645 N N . VAL A 1 339 ? -29.766 25.922 29.266 1 97.75 339 VAL A N 1
ATOM 2646 C CA . VAL A 1 339 ? -29.562 25.031 28.141 1 97.75 339 VAL A CA 1
ATOM 2647 C C . VAL A 1 339 ? -30.594 25.328 27.047 1 97.75 339 VAL A C 1
ATOM 2649 O O . VAL A 1 339 ? -30.328 25.156 25.859 1 97.75 339 VAL A O 1
ATOM 2652 N N . GLY A 1 340 ? -31.703 25.859 27.344 1 96.06 340 GLY A N 1
ATOM 2653 C CA . GLY A 1 340 ? -32.844 25.906 26.438 1 96.06 340 GLY A CA 1
ATOM 2654 C C . GLY A 1 340 ? -33.781 24.719 26.594 1 96.06 340 GLY A C 1
ATOM 2655 O O . GLY A 1 340 ? -33.781 24.062 27.625 1 96.06 340 GLY A O 1
ATOM 2656 N N . PRO A 1 341 ? -34.531 24.5 25.531 1 97 341 PRO A N 1
ATOM 2657 C CA . PRO A 1 341 ? -34.562 25.172 24.219 1 97 341 PRO A CA 1
ATOM 2658 C C . PRO A 1 341 ? -35.344 26.484 24.25 1 97 341 PRO A C 1
ATOM 2660 O O . PRO A 1 341 ? -36.281 26.641 25.031 1 97 341 PRO A O 1
ATOM 2663 N N . GLY A 1 342 ? -34.875 27.312 23.469 1 96.5 342 GLY A N 1
ATOM 2664 C CA . GLY A 1 342 ? -35.625 28.562 23.25 1 96.5 342 GLY A CA 1
ATOM 2665 C C . GLY A 1 342 ? -35.344 29.609 24.312 1 96.5 342 GLY A C 1
ATOM 2666 O O . GLY A 1 342 ? -34.531 29.391 25.219 1 96.5 342 GLY A O 1
ATOM 2667 N N . PHE A 1 343 ? -36 30.719 24.172 1 97.06 343 PHE A N 1
ATOM 2668 C CA . PHE A 1 343 ? -35.781 31.859 25.062 1 97.06 343 PHE A CA 1
ATOM 2669 C C . PHE A 1 343 ? -36.844 31.922 26.141 1 97.06 343 PHE A C 1
ATOM 2671 O O . PHE A 1 343 ? -37.938 31.359 26 1 97.06 343 PHE A O 1
ATOM 2678 N N . SER A 1 344 ? -36.469 32.594 27.219 1 94.88 344 SER A N 1
ATOM 2679 C CA . SER A 1 344 ? -37.375 32.75 28.344 1 94.88 344 SER A CA 1
ATOM 2680 C C . SER A 1 344 ? -38.625 33.531 27.953 1 94.88 344 SER A C 1
ATOM 2682 O O . SER A 1 344 ? -39.688 33.312 28.531 1 94.88 344 SER A O 1
ATOM 2684 N N . SER A 1 345 ? -38.531 34.344 27 1 88.88 345 SER A N 1
ATOM 2685 C CA . SER A 1 345 ? -39.656 35.125 26.531 1 88.88 345 SER A CA 1
ATOM 2686 C C . SER A 1 345 ? -40.719 34.219 25.906 1 88.88 345 SER A C 1
ATOM 2688 O O . SER A 1 345 ? -41.906 34.594 25.844 1 88.88 345 SER A O 1
ATOM 2690 N N . GLY A 1 346 ? -40.406 33.219 25.422 1 88.12 346 GLY A N 1
ATOM 2691 C CA . GLY A 1 346 ? -41.281 32.25 24.828 1 88.12 346 GLY A CA 1
ATOM 2692 C C . GLY A 1 346 ? -41.688 32.562 23.406 1 88.12 346 GLY A C 1
ATOM 2693 O O . GLY A 1 346 ? -42.156 31.703 22.656 1 88.12 346 GLY A O 1
ATOM 2694 N N . ASN A 1 347 ? -41.469 33.781 23.016 1 91.06 347 ASN A N 1
ATOM 2695 C CA . ASN A 1 347 ? -41.969 34.156 21.703 1 91.06 347 ASN A CA 1
ATOM 2696 C C . ASN A 1 347 ? -40.844 34.625 20.781 1 91.06 347 ASN A C 1
ATOM 2698 O O . ASN A 1 347 ? -41.062 35.094 19.672 1 91.06 347 ASN A O 1
ATOM 2702 N N . GLU A 1 348 ? -39.656 34.562 21.234 1 95.75 348 GLU A N 1
ATOM 2703 C CA . GLU A 1 348 ? -38.5 34.938 20.422 1 95.75 348 GLU A CA 1
ATOM 2704 C C . GLU A 1 348 ? -37.781 33.719 19.875 1 95.75 348 GLU A C 1
ATOM 2706 O O . GLU A 1 348 ? -37.781 32.656 20.516 1 95.75 348 GLU A O 1
ATOM 2711 N N . LYS A 1 349 ? -37.25 33.906 18.641 1 97.25 349 LYS A N 1
ATOM 2712 C CA . LYS A 1 349 ? -36.469 32.844 18 1 97.25 349 LYS A CA 1
ATOM 2713 C C . LYS A 1 349 ? -35.156 33.406 17.453 1 97.25 349 LYS A C 1
ATOM 2715 O O . LYS A 1 349 ? -35 34.625 17.297 1 97.25 349 LYS A O 1
ATOM 2720 N N . VAL A 1 350 ? -34.25 32.5 17.25 1 98.19 350 VAL A N 1
ATOM 2721 C CA . VAL A 1 350 ? -33 32.844 16.594 1 98.19 350 VAL A CA 1
ATOM 2722 C C . VAL A 1 350 ? -33.125 32.594 15.086 1 98.19 350 VAL A C 1
ATOM 2724 O O . VAL A 1 350 ? -33.656 31.562 14.672 1 98.19 350 VAL A O 1
ATOM 2727 N N . LYS A 1 351 ? -32.719 33.5 14.336 1 98.31 351 LYS A N 1
ATOM 2728 C CA . LYS A 1 351 ? -32.625 33.344 12.891 1 98.31 351 LYS A CA 1
ATOM 2729 C C . LYS A 1 351 ? -31.188 33.562 12.422 1 98.31 351 LYS A C 1
ATOM 2731 O O . LYS A 1 351 ? -30.531 34.531 12.812 1 98.31 351 LYS A O 1
ATOM 2736 N N . ILE A 1 352 ? -30.672 32.594 11.648 1 98.12 352 ILE A N 1
ATOM 2737 C CA . ILE A 1 352 ? -29.344 32.812 11.062 1 98.12 352 ILE A CA 1
ATOM 2738 C C . ILE A 1 352 ? -29.453 32.844 9.539 1 98.12 352 ILE A C 1
ATOM 2740 O O . ILE A 1 352 ? -30.234 32.094 8.953 1 98.12 352 ILE A O 1
ATOM 2744 N N . ASP A 1 353 ? -28.797 33.75 8.93 1 98.31 353 ASP A N 1
ATOM 2745 C CA . ASP A 1 353 ? -28.672 33.938 7.488 1 98.31 353 ASP A CA 1
ATOM 2746 C C . ASP A 1 353 ? -27.219 33.812 7.039 1 98.31 353 ASP A C 1
ATOM 2748 O O . ASP A 1 353 ? -26.406 34.719 7.258 1 98.31 353 ASP A O 1
ATOM 2752 N N . VAL A 1 354 ? -26.969 32.719 6.363 1 98.62 354 VAL A N 1
ATOM 2753 C CA . VAL A 1 354 ? -25.594 32.406 5.961 1 98.62 354 VAL A CA 1
ATOM 2754 C C . VAL A 1 354 ? -25.5 32.406 4.434 1 98.62 354 VAL A C 1
ATOM 2756 O O . VAL A 1 354 ? -26.281 31.719 3.762 1 98.62 354 VAL A O 1
ATOM 2759 N N . ARG A 1 355 ? -24.625 33.125 3.91 1 97.38 355 ARG A N 1
ATOM 2760 C CA . ARG A 1 355 ? -24.281 33.156 2.49 1 97.38 355 ARG A CA 1
ATOM 2761 C C . ARG A 1 355 ? -22.953 32.438 2.24 1 97.38 355 ARG A C 1
ATOM 2763 O O . ARG A 1 355 ? -21.906 32.969 2.65 1 97.38 355 ARG A O 1
ATOM 2770 N N . SER A 1 356 ? -22.984 31.375 1.675 1 96 356 SER A N 1
ATOM 2771 C CA . SER A 1 356 ? -21.859 30.484 1.472 1 96 356 SER A CA 1
ATOM 2772 C C . SER A 1 356 ? -21.797 29.984 0.032 1 96 356 SER A C 1
ATOM 2774 O O . SER A 1 356 ? -22.797 29.484 -0.497 1 96 356 SER A O 1
ATOM 2776 N N . ASN A 1 357 ? -20.641 30.125 -0.643 1 96.88 357 ASN A N 1
ATOM 2777 C CA . ASN A 1 357 ? -20.469 29.734 -2.041 1 96.88 357 ASN A CA 1
ATOM 2778 C C . ASN A 1 357 ? -19.359 28.719 -2.219 1 96.88 357 ASN A C 1
ATOM 2780 O O . ASN A 1 357 ? -18.203 29 -1.923 1 96.88 357 ASN A O 1
ATOM 2784 N N . MET A 1 358 ? -19.734 27.516 -2.76 1 97.69 358 MET A N 1
ATOM 2785 C CA . MET A 1 358 ? -18.766 26.484 -3.092 1 97.69 358 MET A CA 1
ATOM 2786 C C . MET A 1 358 ? -18.203 26.688 -4.496 1 97.69 358 MET A C 1
ATOM 2788 O O . MET A 1 358 ? -18.953 26.891 -5.445 1 97.69 358 MET A O 1
ATOM 2792 N N . VAL A 1 359 ? -16.875 26.625 -4.645 1 97.69 359 VAL A N 1
ATOM 2793 C CA . VAL A 1 359 ? -16.297 26.844 -5.961 1 97.69 359 VAL A CA 1
ATOM 2794 C C . VAL A 1 359 ? -14.992 26.047 -6.078 1 97.69 359 VAL A C 1
ATOM 2796 O O . VAL A 1 359 ? -14.227 25.938 -5.113 1 97.69 359 VAL A O 1
ATOM 2799 N N . VAL A 1 360 ? -14.711 25.438 -7.203 1 97.81 360 VAL A N 1
ATOM 2800 C CA . VAL A 1 360 ? -13.438 24.781 -7.484 1 97.81 360 VAL A CA 1
ATOM 2801 C C . VAL A 1 360 ? -12.422 25.828 -7.949 1 97.81 360 VAL A C 1
ATOM 2803 O O . VAL A 1 360 ? -12.688 26.594 -8.875 1 97.81 360 VAL A O 1
ATOM 2806 N N . LYS A 1 361 ? -11.266 25.891 -7.305 1 98.06 361 LYS A N 1
ATOM 2807 C CA . LYS A 1 361 ? -10.203 26.844 -7.617 1 98.06 361 LYS A CA 1
ATOM 2808 C C . LYS A 1 361 ? -8.836 26.156 -7.625 1 98.06 361 LYS A C 1
ATOM 2810 O O . LYS A 1 361 ? -8.695 25.047 -7.117 1 98.06 361 LYS A O 1
ATOM 2815 N N . LYS A 1 362 ? -7.93 26.859 -8.211 1 98.06 362 LYS A N 1
ATOM 2816 C CA . LYS A 1 362 ? -6.543 26.391 -8.219 1 98.06 362 LYS A CA 1
ATOM 2817 C C . LYS A 1 362 ? -5.82 26.828 -6.945 1 98.06 362 LYS A C 1
ATOM 2819 O O . LYS A 1 362 ? -5.984 27.953 -6.48 1 98.06 362 LYS A O 1
ATOM 2824 N N . ILE A 1 363 ? -5.121 25.906 -6.316 1 98.69 363 ILE A N 1
ATOM 2825 C CA . ILE A 1 363 ? -4.188 26.219 -5.242 1 98.69 363 ILE A CA 1
ATOM 2826 C C . ILE A 1 363 ? -2.775 25.812 -5.648 1 98.69 363 ILE A C 1
ATOM 2828 O O . ILE A 1 363 ? -2.592 25.078 -6.621 1 98.69 363 ILE A O 1
ATOM 2832 N N . ARG A 1 364 ? -1.742 26.312 -4.906 1 98.56 364 ARG A N 1
ATOM 2833 C CA . ARG A 1 364 ? -0.362 26.109 -5.336 1 98.56 364 ARG A CA 1
ATOM 2834 C C . ARG A 1 364 ? 0.545 25.828 -4.145 1 98.56 364 ARG A C 1
ATOM 2836 O O . ARG A 1 364 ? 0.738 26.688 -3.285 1 98.56 364 ARG A O 1
ATOM 2843 N N . ASN A 1 365 ? 1.047 24.609 -4.133 1 98.75 365 ASN A N 1
ATOM 2844 C CA . ASN A 1 365 ? 2.17 24.344 -3.236 1 98.75 365 ASN A CA 1
ATOM 2845 C C . ASN A 1 365 ? 3.473 24.922 -3.795 1 98.75 365 ASN A C 1
ATOM 2847 O O . ASN A 1 365 ? 3.637 25.016 -5.012 1 98.75 365 ASN A O 1
ATOM 2851 N N . ILE A 1 366 ? 4.391 25.312 -2.971 1 98.88 366 ILE A N 1
ATOM 2852 C CA . ILE A 1 366 ? 5.711 25.781 -3.377 1 98.88 366 ILE A CA 1
ATOM 2853 C C . ILE A 1 366 ? 6.781 24.812 -2.863 1 98.88 366 ILE A C 1
ATOM 2855 O O . ILE A 1 366 ? 6.809 24.484 -1.674 1 98.88 366 ILE A O 1
ATOM 2859 N N . ILE A 1 367 ? 7.617 24.391 -3.752 1 98.62 367 ILE A N 1
ATOM 2860 C CA . ILE A 1 367 ? 8.688 23.469 -3.398 1 98.62 367 ILE A CA 1
ATOM 2861 C C . ILE A 1 367 ? 10.039 24.094 -3.762 1 98.62 367 ILE A C 1
ATOM 2863 O O . ILE A 1 367 ? 10.172 24.75 -4.797 1 98.62 367 ILE A O 1
ATOM 2867 N N . GLY A 1 368 ? 11.031 24 -2.914 1 98.56 368 GLY A N 1
ATOM 2868 C CA . GLY A 1 368 ? 12.422 24.375 -3.145 1 98.56 368 GLY A CA 1
ATOM 2869 C C . GLY A 1 368 ? 13.406 23.406 -2.512 1 98.56 368 GLY A C 1
ATOM 2870 O O . GLY A 1 368 ? 13.031 22.578 -1.681 1 98.56 368 GLY A O 1
ATOM 2871 N N . TYR A 1 369 ? 14.688 23.531 -2.953 1 98.31 369 TYR A N 1
ATOM 2872 C CA . TYR A 1 369 ? 15.617 22.5 -2.516 1 98.31 369 TYR A CA 1
ATOM 2873 C C . TYR A 1 369 ? 16.969 23.094 -2.129 1 98.31 369 TYR A C 1
ATOM 2875 O O . TYR A 1 369 ? 17.312 24.188 -2.582 1 98.31 369 TYR A O 1
ATOM 2883 N N . ILE A 1 370 ? 17.625 22.453 -1.262 1 98.31 370 ILE A N 1
ATOM 2884 C CA . ILE A 1 370 ? 19.078 22.359 -1.183 1 98.31 370 ILE A CA 1
ATOM 2885 C C . ILE A 1 370 ? 19.531 20.938 -1.503 1 98.31 370 ILE A C 1
ATOM 2887 O O . ILE A 1 370 ? 19.297 20.016 -0.717 1 98.31 370 ILE A O 1
ATOM 2891 N N . HIS A 1 371 ? 20.156 20.766 -2.643 1 95.06 371 HIS A N 1
ATOM 2892 C CA . HIS A 1 371 ? 20.469 19.422 -3.133 1 95.06 371 HIS A CA 1
ATOM 2893 C C . HIS A 1 371 ? 21.531 18.75 -2.27 1 95.06 371 HIS A C 1
ATOM 2895 O O . HIS A 1 371 ? 22.516 19.375 -1.896 1 95.06 371 HIS A O 1
ATOM 2901 N N . GLY A 1 372 ? 21.219 17.5 -1.956 1 94.25 372 GLY A N 1
ATOM 2902 C CA . GLY A 1 372 ? 22.188 16.703 -1.238 1 94.25 372 GLY A CA 1
ATOM 2903 C C . GLY A 1 372 ? 23.297 16.172 -2.129 1 94.25 372 GLY A C 1
ATOM 2904 O O . GLY A 1 372 ? 23.141 16.078 -3.348 1 94.25 372 GLY A O 1
ATOM 2905 N N . TYR A 1 373 ? 24.375 15.789 -1.481 1 89.69 373 TYR A N 1
ATOM 2906 C CA . TYR A 1 373 ? 25.547 15.383 -2.236 1 89.69 373 TYR A CA 1
ATOM 2907 C C . TYR A 1 373 ? 25.641 13.867 -2.34 1 89.69 373 TYR A C 1
ATOM 2909 O O . TYR A 1 373 ? 25.812 13.32 -3.434 1 89.69 373 TYR A O 1
ATOM 2917 N N . ASP A 1 374 ? 25.547 13.141 -1.248 1 85.81 374 ASP A N 1
ATOM 2918 C CA . ASP A 1 374 ? 25.766 11.703 -1.203 1 85.81 374 ASP A CA 1
ATOM 2919 C C . ASP A 1 374 ? 24.531 10.938 -1.648 1 85.81 374 ASP A C 1
ATOM 2921 O O . ASP A 1 374 ? 24.625 9.938 -2.365 1 85.81 374 ASP A O 1
ATOM 2925 N N . GLU A 1 375 ? 23.391 11.336 -1.141 1 89.38 375 GLU A N 1
ATOM 2926 C CA . GLU A 1 375 ? 22.094 10.75 -1.46 1 89.38 375 GLU A CA 1
ATOM 2927 C C . GLU A 1 375 ? 21.109 11.82 -1.91 1 89.38 375 GLU A C 1
ATOM 2929 O O . GLU A 1 375 ? 20.109 12.078 -1.231 1 89.38 375 GLU A O 1
ATOM 2934 N N . PRO A 1 376 ? 21.281 12.32 -3.062 1 89.81 376 PRO A N 1
ATOM 2935 C CA . PRO A 1 376 ? 20.469 13.453 -3.506 1 89.81 376 PRO A CA 1
ATOM 2936 C C . PRO A 1 376 ? 19 13.109 -3.639 1 89.81 376 PRO A C 1
ATOM 2938 O O . PRO A 1 376 ? 18.141 14 -3.65 1 89.81 376 PRO A O 1
ATOM 2941 N N . ASP A 1 377 ? 18.656 11.828 -3.688 1 89 377 ASP A N 1
ATOM 2942 C CA . ASP A 1 377 ? 17.25 11.445 -3.883 1 89 377 ASP A CA 1
ATOM 2943 C C . ASP A 1 377 ? 16.562 11.219 -2.545 1 89 377 ASP A C 1
ATOM 2945 O O . ASP A 1 377 ? 15.367 10.906 -2.506 1 89 377 ASP A O 1
ATOM 2949 N N . LYS A 1 378 ? 17.25 11.297 -1.44 1 94.44 378 LYS A N 1
ATOM 2950 C CA . LYS A 1 378 ? 16.641 11.195 -0.118 1 94.44 378 LYS A CA 1
ATOM 2951 C C . LYS A 1 378 ? 16.266 12.57 0.422 1 94.44 378 LYS A C 1
ATOM 2953 O O . LYS A 1 378 ? 17.031 13.516 0.315 1 94.44 378 LYS A O 1
ATOM 2958 N N . TYR A 1 379 ? 15.039 12.703 1.033 1 97.56 379 TYR A N 1
ATOM 2959 C CA . TYR A 1 379 ? 14.516 14.023 1.358 1 97.56 379 TYR A CA 1
ATOM 2960 C C . TYR A 1 379 ? 14.383 14.203 2.867 1 97.56 379 TYR A C 1
ATOM 2962 O O . TYR A 1 379 ? 13.758 13.375 3.541 1 97.56 379 TYR A O 1
ATOM 2970 N N . VAL A 1 380 ? 14.945 15.188 3.377 1 98.75 380 VAL A N 1
ATOM 2971 C CA . VAL A 1 380 ? 14.555 15.797 4.645 1 98.75 380 VAL A CA 1
ATOM 2972 C C . VAL A 1 380 ? 13.625 16.969 4.383 1 98.75 380 VAL A C 1
ATOM 2974 O O . VAL A 1 380 ? 14.047 18.016 3.881 1 98.75 380 VAL A O 1
ATOM 2977 N N . ILE A 1 381 ? 12.406 16.797 4.766 1 98.81 381 ILE A N 1
ATOM 2978 C CA . ILE A 1 381 ? 11.383 17.75 4.336 1 98.81 381 ILE A CA 1
ATOM 2979 C C . ILE A 1 381 ? 11.086 18.734 5.461 1 98.81 381 ILE A C 1
ATOM 2981 O O . ILE A 1 381 ? 10.922 18.344 6.617 1 98.81 381 ILE A O 1
ATOM 2985 N N . LEU A 1 382 ? 11.117 19.969 5.18 1 98.88 382 LEU A N 1
ATOM 2986 C CA . LEU A 1 382 ? 10.68 21.047 6.051 1 98.88 382 LEU A CA 1
ATOM 2987 C C . LEU A 1 382 ? 9.461 21.75 5.465 1 98.88 382 LEU A C 1
ATOM 2989 O O . LEU A 1 382 ? 9.445 22.109 4.285 1 98.88 382 LEU A O 1
ATOM 2993 N N . GLY A 1 383 ? 8.445 21.906 6.305 1 98.5 383 GLY A N 1
ATOM 2994 C CA . GLY A 1 383 ? 7.301 22.516 5.656 1 98.5 383 GLY A CA 1
ATOM 2995 C C . GLY A 1 383 ? 6.398 23.266 6.621 1 98.5 383 GLY A C 1
ATOM 2996 O O . GLY A 1 383 ? 6.516 23.109 7.84 1 98.5 383 GLY A O 1
ATOM 2997 N N . ASN A 1 384 ? 5.574 24.109 6.078 1 97.56 384 ASN A N 1
ATOM 2998 C CA . ASN A 1 384 ? 4.547 24.953 6.676 1 97.56 384 ASN A CA 1
ATOM 2999 C C . ASN A 1 384 ? 3.537 25.422 5.633 1 97.56 384 ASN A C 1
ATOM 3001 O O . ASN A 1 384 ? 3.869 25.562 4.453 1 97.56 384 ASN A O 1
ATOM 3005 N N . HIS A 1 385 ? 2.305 25.578 6.051 1 98.56 385 HIS A N 1
ATOM 3006 C CA . HIS A 1 385 ? 1.387 26.188 5.09 1 98.56 385 HIS A CA 1
ATOM 3007 C C . HIS A 1 385 ? 1.463 27.703 5.129 1 98.56 385 HIS A C 1
ATOM 3009 O O . HIS A 1 385 ? 2.045 28.281 6.055 1 98.56 385 HIS A O 1
ATOM 3015 N N . TYR A 1 386 ? 0.9 28.359 4.043 1 98.69 386 TYR A N 1
ATOM 3016 C CA . TYR A 1 386 ? 1.051 29.812 4.027 1 98.69 386 TYR A CA 1
ATOM 3017 C C . TYR A 1 386 ? -0.302 30.5 3.887 1 98.69 386 TYR A C 1
ATOM 3019 O O . TYR A 1 386 ? -0.427 31.688 4.152 1 98.69 386 TYR A O 1
ATOM 3027 N N . ASP A 1 387 ? -1.354 29.812 3.447 1 98.62 387 ASP A N 1
ATOM 3028 C CA . ASP A 1 387 ? -2.682 30.422 3.381 1 98.62 387 ASP A CA 1
ATOM 3029 C C . ASP A 1 387 ? -3.211 30.734 4.777 1 98.62 387 ASP A C 1
ATOM 3031 O O . ASP A 1 387 ? -2.859 30.062 5.75 1 98.62 387 ASP A O 1
ATOM 3035 N N . ALA A 1 388 ? -4.055 31.734 4.871 1 98.19 388 ALA A N 1
ATOM 3036 C CA . ALA A 1 388 ? -4.629 32.156 6.145 1 98.19 388 ALA A CA 1
ATOM 3037 C C . ALA A 1 388 ? -6.074 32.625 5.969 1 98.19 388 ALA A C 1
ATOM 3039 O O . ALA A 1 388 ? -6.484 32.969 4.867 1 98.19 388 ALA A O 1
ATOM 3040 N N . TRP A 1 389 ? -6.789 32.594 7.008 1 97.75 389 TRP A N 1
ATOM 3041 C CA . TRP A 1 389 ? -8.164 33.062 6.961 1 97.75 389 TRP A CA 1
ATOM 3042 C C . TRP A 1 389 ? -8.211 34.594 6.801 1 97.75 389 TRP A C 1
ATOM 3044 O O . TRP A 1 389 ? -9.164 35.125 6.238 1 97.75 389 TRP A O 1
ATOM 3054 N N . VAL A 1 390 ? -7.199 35.312 7.348 1 97.75 390 VAL A N 1
ATOM 3055 C CA . VAL A 1 390 ? -7.062 36.75 7.211 1 97.75 390 VAL A CA 1
ATOM 3056 C C . VAL A 1 390 ? -5.609 37.094 6.914 1 97.75 390 VAL A C 1
ATOM 3058 O O . VAL A 1 390 ? -5.066 36.719 5.879 1 97.75 390 VAL A O 1
ATOM 3061 N N . TYR A 1 391 ? -4.941 37.781 7.98 1 97.44 391 TYR A N 1
ATOM 3062 C CA . TYR A 1 391 ? -3.553 38.156 7.734 1 97.44 391 TYR A CA 1
ATOM 3063 C C . TYR A 1 391 ? -2.609 37.031 8.18 1 97.44 391 TYR A C 1
ATOM 3065 O O . TYR A 1 391 ? -1.497 36.906 7.66 1 97.44 391 TYR A O 1
ATOM 3073 N N . GLY A 1 392 ? -2.961 36.281 9.148 1 97.5 392 GLY A N 1
ATOM 3074 C CA . GLY A 1 392 ? -2.318 35.062 9.555 1 97.5 392 GLY A CA 1
ATOM 3075 C C . GLY A 1 392 ? -0.895 35.25 10.039 1 97.5 392 GLY A C 1
ATOM 3076 O O . GLY A 1 392 ? -0.017 34.438 9.75 1 97.5 392 GLY A O 1
ATOM 3077 N N . SER A 1 393 ? -0.625 36.312 10.82 1 97.94 393 SER A N 1
ATOM 3078 C CA . SER A 1 393 ? 0.736 36.562 11.281 1 97.94 393 SER A CA 1
ATOM 3079 C C . SER A 1 393 ? 1.208 35.469 12.242 1 97.94 393 SER A C 1
ATOM 3081 O O . SER A 1 393 ? 2.406 35.219 12.336 1 97.94 393 SER A O 1
ATOM 3083 N N . LEU A 1 394 ? 0.296 34.906 13.039 1 97.31 394 LEU A N 1
ATOM 3084 C CA . LEU A 1 394 ? 0.624 33.781 13.891 1 97.31 394 LEU A CA 1
ATOM 3085 C C . LEU A 1 394 ? 0.376 32.469 13.164 1 97.31 394 LEU A C 1
ATOM 3087 O O . LEU A 1 394 ? 1.312 31.688 12.914 1 97.31 394 LEU A O 1
ATOM 3091 N N . ASP A 1 395 ? -0.783 32.281 12.789 1 96.5 395 ASP A N 1
ATOM 3092 C CA . ASP A 1 395 ? -1.184 31.094 12.023 1 96.5 395 ASP A CA 1
ATOM 3093 C C . ASP A 1 395 ? -1.536 31.469 10.586 1 96.5 395 ASP A C 1
ATOM 3095 O O . ASP A 1 395 ? -2.609 32.031 10.328 1 96.5 395 ASP A O 1
ATOM 3099 N N . PRO A 1 396 ? -0.623 31.172 9.734 1 97.62 396 PRO A N 1
ATOM 3100 C CA . PRO A 1 396 ? 0.53 30.297 9.938 1 97.62 396 PRO A CA 1
ATOM 3101 C C . PRO A 1 396 ? 1.862 31.016 9.711 1 97.62 396 PRO A C 1
ATOM 3103 O O . PRO A 1 396 ? 2.922 30.375 9.773 1 97.62 396 PRO A O 1
ATOM 3106 N N . ASN A 1 397 ? 1.842 32.219 9.469 1 98.44 397 ASN A N 1
ATOM 3107 C CA . ASN A 1 397 ? 2.982 32.812 8.773 1 98.44 397 ASN A CA 1
ATOM 3108 C C . ASN A 1 397 ? 4.137 33.094 9.727 1 98.44 397 ASN A C 1
ATOM 3110 O O . ASN A 1 397 ? 5.238 33.438 9.297 1 98.44 397 ASN A O 1
ATOM 3114 N N . SER A 1 398 ? 3.865 32.906 11.086 1 98.12 398 SER A N 1
ATOM 3115 C CA . SER A 1 398 ? 5 32.812 12 1 98.12 398 SER A CA 1
ATOM 3116 C C . SER A 1 398 ? 5.98 31.734 11.586 1 98.12 398 SER A C 1
ATOM 3118 O O . SER A 1 398 ? 7.191 31.969 11.539 1 98.12 398 SER A O 1
ATOM 3120 N N . GLY A 1 399 ? 5.445 30.562 11.219 1 98.25 399 GLY A N 1
ATOM 3121 C CA . GLY A 1 399 ? 6.27 29.469 10.727 1 98.25 399 GLY A CA 1
ATOM 3122 C C . GLY A 1 399 ? 6.82 29.719 9.336 1 98.25 399 GLY A C 1
ATOM 3123 O O . GLY A 1 399 ? 7.969 29.375 9.055 1 98.25 399 GLY A O 1
ATOM 3124 N N . THR A 1 400 ? 6.004 30.328 8.445 1 98.56 400 THR A N 1
ATOM 3125 C CA . THR A 1 400 ? 6.418 30.609 7.07 1 98.56 400 THR A CA 1
ATOM 3126 C C . THR A 1 400 ? 7.633 31.531 7.051 1 98.56 400 THR A C 1
ATOM 3128 O O . THR A 1 400 ? 8.578 31.312 6.293 1 98.56 400 THR A O 1
ATOM 3131 N N . ALA A 1 401 ? 7.551 32.562 7.863 1 98.69 401 ALA A N 1
ATOM 3132 C CA . ALA A 1 401 ? 8.641 33.531 7.949 1 98.69 401 ALA A CA 1
ATOM 3133 C C . ALA A 1 401 ? 9.922 32.875 8.453 1 98.69 401 ALA A C 1
ATOM 3135 O O . ALA A 1 401 ? 11.008 33.156 7.961 1 98.69 401 ALA A O 1
ATOM 3136 N N . VAL A 1 402 ? 9.789 32.031 9.445 1 98.81 402 VAL A N 1
ATOM 3137 C CA . VAL A 1 402 ? 10.938 31.328 10.023 1 98.81 402 VAL A CA 1
ATOM 3138 C C . VAL A 1 402 ? 11.531 30.359 9 1 98.81 402 VAL A C 1
ATOM 3140 O O . VAL A 1 402 ? 12.758 30.25 8.875 1 98.81 402 VAL A O 1
ATOM 3143 N N . LEU A 1 403 ? 10.695 29.625 8.25 1 98.88 403 LEU A N 1
ATOM 3144 C CA . LEU A 1 403 ? 11.156 28.672 7.262 1 98.88 403 LEU A CA 1
ATOM 3145 C C . LEU A 1 403 ? 12.023 29.344 6.203 1 98.88 403 LEU A C 1
ATOM 3147 O O . LEU A 1 403 ? 13.047 28.812 5.789 1 98.88 403 LEU A O 1
ATOM 3151 N N . ALA A 1 404 ? 11.578 30.5 5.75 1 98.81 404 ALA A N 1
ATOM 3152 C CA . ALA A 1 404 ? 12.359 31.25 4.773 1 98.81 404 ALA A CA 1
ATOM 3153 C C . ALA A 1 404 ? 13.742 31.609 5.324 1 98.81 404 ALA A C 1
ATOM 3155 O O . ALA A 1 404 ? 14.742 31.516 4.609 1 98.81 404 ALA A O 1
ATOM 3156 N N . GLU A 1 405 ? 13.812 32.031 6.555 1 98.75 405 GLU A N 1
ATOM 3157 C CA . GLU A 1 405 ? 15.078 32.375 7.188 1 98.75 405 GLU A CA 1
ATOM 3158 C C . GLU A 1 405 ? 15.969 31.156 7.371 1 98.75 405 GLU A C 1
ATOM 3160 O O . GLU A 1 405 ? 17.188 31.234 7.223 1 98.75 405 GLU A O 1
ATOM 3165 N N . VAL A 1 406 ? 15.344 30.016 7.742 1 98.81 406 VAL A N 1
ATOM 3166 C CA . VAL A 1 406 ? 16.094 28.766 7.867 1 98.81 406 VAL A CA 1
ATOM 3167 C C . VAL A 1 406 ? 16.766 28.438 6.539 1 98.81 406 VAL A C 1
ATOM 3169 O O . VAL A 1 406 ? 17.953 28.094 6.504 1 98.81 406 VAL A O 1
ATOM 3172 N N . GLY A 1 407 ? 15.984 28.5 5.434 1 98.69 407 GLY A N 1
ATOM 3173 C CA . GLY A 1 407 ? 16.562 28.266 4.121 1 98.69 407 GLY A CA 1
ATOM 3174 C C . GLY A 1 407 ? 17.719 29.188 3.805 1 98.69 407 GLY A C 1
ATOM 3175 O O . GLY A 1 407 ? 18.781 28.75 3.344 1 98.69 407 GLY A O 1
ATOM 3176 N N . ARG A 1 408 ? 17.578 30.469 4.086 1 98.69 408 ARG A N 1
ATOM 3177 C CA . ARG A 1 408 ? 18.625 31.469 3.838 1 98.69 408 ARG A CA 1
ATOM 3178 C C . ARG A 1 408 ? 19.891 31.156 4.637 1 98.69 408 ARG A C 1
ATOM 3180 O O . ARG A 1 408 ? 21 31.188 4.098 1 98.69 408 ARG A O 1
ATOM 3187 N N . ALA A 1 409 ? 19.688 30.922 5.902 1 98.62 409 ALA A N 1
ATOM 3188 C CA . ALA A 1 409 ? 20.812 30.672 6.805 1 98.62 409 ALA A CA 1
ATOM 3189 C C . ALA A 1 409 ? 21.609 29.438 6.371 1 98.62 409 ALA A C 1
ATOM 3191 O O . ALA A 1 409 ? 22.828 29.406 6.477 1 98.62 409 ALA A O 1
ATOM 3192 N N . MET A 1 410 ? 20.906 28.406 5.961 1 98.44 410 MET A N 1
ATOM 3193 C CA . MET A 1 410 ? 21.594 27.188 5.523 1 98.44 410 MET A CA 1
ATOM 3194 C C . MET A 1 410 ? 22.375 27.438 4.238 1 98.44 410 MET A C 1
ATOM 3196 O O . MET A 1 410 ? 23.5 26.969 4.102 1 98.44 410 MET A O 1
ATOM 3200 N N . VAL A 1 411 ? 21.781 28.141 3.295 1 98.06 411 VAL A N 1
ATOM 3201 C CA . VAL A 1 411 ? 22.484 28.484 2.062 1 98.06 411 VAL A CA 1
ATOM 3202 C C . VAL A 1 411 ? 23.719 29.328 2.383 1 98.06 411 VAL A C 1
ATOM 3204 O O . VAL A 1 411 ? 24.797 29.125 1.819 1 98.06 411 VAL A O 1
ATOM 3207 N N . GLU A 1 412 ? 23.547 30.297 3.268 1 97.81 412 GLU A N 1
ATOM 3208 C CA . GLU A 1 412 ? 24.672 31.125 3.688 1 97.81 412 GLU A CA 1
ATOM 3209 C C . GLU A 1 412 ? 25.797 30.281 4.289 1 97.81 412 GLU A C 1
ATOM 3211 O O . GLU A 1 412 ? 26.969 30.547 4.043 1 97.81 412 GLU A O 1
ATOM 3216 N N . THR A 1 413 ? 25.406 29.344 5.086 1 97.44 413 THR A N 1
ATOM 3217 C CA . THR A 1 413 ? 26.391 28.453 5.691 1 97.44 413 THR A CA 1
ATOM 3218 C C . THR A 1 413 ? 27.125 27.656 4.621 1 97.44 413 THR A C 1
ATOM 3220 O O . THR A 1 413 ? 28.344 27.484 4.703 1 97.44 413 THR A O 1
ATOM 3223 N N . ILE A 1 414 ? 26.438 27.125 3.664 1 96.56 414 ILE A N 1
ATOM 3224 C CA . ILE A 1 414 ? 27.047 26.406 2.553 1 96.56 414 ILE A CA 1
ATOM 3225 C C . ILE A 1 414 ? 28.047 27.312 1.839 1 96.56 414 ILE A C 1
ATOM 3227 O O . ILE A 1 414 ? 29.172 26.891 1.562 1 96.56 414 ILE A O 1
ATOM 3231 N N . ASN A 1 415 ? 27.719 28.516 1.593 1 95.44 415 ASN A N 1
ATOM 3232 C CA . ASN A 1 415 ? 28.562 29.469 0.856 1 95.44 415 ASN A CA 1
ATOM 3233 C C . ASN A 1 415 ? 29.797 29.875 1.656 1 95.44 415 ASN A C 1
ATOM 3235 O O . ASN A 1 415 ? 30.859 30.094 1.085 1 95.44 415 ASN A O 1
ATOM 3239 N N . SER A 1 416 ? 29.688 29.859 2.936 1 94.25 416 SER A N 1
ATOM 3240 C CA . SER A 1 416 ? 30.781 30.375 3.764 1 94.25 416 SER A CA 1
ATOM 3241 C C . SER A 1 416 ? 31.688 29.25 4.246 1 94.25 416 SER A C 1
ATOM 3243 O O . SER A 1 416 ? 32.844 29.5 4.641 1 94.25 416 SER A O 1
ATOM 3245 N N . THR A 1 417 ? 31.391 28 4.449 1 91.06 417 THR A N 1
ATOM 3246 C CA . THR A 1 417 ? 32.188 26.906 4.996 1 91.06 417 THR A CA 1
ATOM 3247 C C . THR A 1 417 ? 32.406 25.812 3.957 1 91.06 417 THR A C 1
ATOM 3249 O O . THR A 1 417 ? 33.219 24.906 4.156 1 91.06 417 THR A O 1
ATOM 3252 N N . SER A 1 418 ? 31.641 25.562 2.816 1 86.44 418 SER A N 1
ATOM 3253 C CA . SER A 1 418 ? 31.594 24.531 1.797 1 86.44 418 SER A CA 1
ATOM 3254 C C . SER A 1 418 ? 30.844 23.297 2.301 1 86.44 418 SER A C 1
ATOM 3256 O O . SER A 1 418 ? 31.078 22.188 1.829 1 86.44 418 SER A O 1
ATOM 3258 N N . TRP A 1 419 ? 30.109 23.484 3.398 1 92.25 419 TRP A N 1
ATOM 3259 C CA . TRP A 1 419 ? 29.219 22.422 3.861 1 92.25 419 TRP A CA 1
ATOM 3260 C C . TRP A 1 419 ? 28.312 21.938 2.738 1 92.25 419 TRP A C 1
ATOM 3262 O O . TRP A 1 419 ? 27.734 22.75 2.01 1 92.25 419 TRP A O 1
ATOM 3272 N N . LYS A 1 420 ? 28.266 20.641 2.533 1 92 420 LYS A N 1
ATOM 3273 C CA . LYS A 1 420 ? 27.297 20.016 1.643 1 92 420 LYS A CA 1
ATOM 3274 C C . LYS A 1 420 ? 26.484 18.953 2.375 1 92 420 LYS A C 1
ATOM 3276 O O . LYS A 1 420 ? 27 17.891 2.709 1 92 420 LYS A O 1
ATOM 3281 N N . PRO A 1 421 ? 25.188 19.219 2.5 1 95.88 421 PRO A N 1
ATOM 3282 C CA . PRO A 1 421 ? 24.391 18.156 3.131 1 95.88 421 PRO A CA 1
ATOM 3283 C C . PRO A 1 421 ? 24.438 16.844 2.35 1 95.88 421 PRO A C 1
ATOM 3285 O O . PRO A 1 421 ? 24.438 16.859 1.115 1 95.88 421 PRO A O 1
ATOM 3288 N N . SER A 1 422 ? 24.469 15.688 3.033 1 93.12 422 SER A N 1
ATOM 3289 C CA . SER A 1 422 ? 24.5 14.375 2.404 1 93.12 422 SER A CA 1
ATOM 3290 C C . SER A 1 422 ? 23.172 14.062 1.702 1 93.12 422 SER A C 1
ATOM 3292 O O . SER A 1 422 ? 23.156 13.336 0.71 1 93.12 422 SER A O 1
ATOM 3294 N N . ARG A 1 423 ? 22.141 14.531 2.26 1 95.81 423 ARG A N 1
ATOM 3295 C CA . ARG A 1 423 ? 20.797 14.297 1.737 1 95.81 423 ARG A CA 1
ATOM 3296 C C . ARG A 1 423 ? 20.109 15.617 1.375 1 95.81 423 ARG A C 1
ATOM 3298 O O . ARG A 1 423 ? 20.453 16.672 1.918 1 95.81 423 ARG A O 1
ATOM 3305 N N . THR A 1 424 ? 19.141 15.547 0.512 1 97 424 THR A N 1
ATOM 3306 C CA . THR A 1 424 ? 18.469 16.75 -0.002 1 97 424 THR A CA 1
ATOM 3307 C C . THR A 1 424 ? 17.531 17.328 1.044 1 97 424 THR A C 1
ATOM 3309 O O . THR A 1 424 ? 16.797 16.594 1.704 1 97 424 THR A O 1
ATOM 3312 N N . LEU A 1 425 ? 17.656 18.625 1.215 1 98.62 425 LEU A N 1
ATOM 3313 C CA . LEU A 1 425 ? 16.656 19.375 1.977 1 98.62 425 LEU A CA 1
ATOM 3314 C C . LEU A 1 425 ? 15.539 19.875 1.065 1 98.62 425 LEU A C 1
ATOM 3316 O O . LEU A 1 425 ? 15.805 20.578 0.087 1 98.62 425 LEU A O 1
ATOM 3320 N N . MET A 1 426 ? 14.383 19.469 1.373 1 98.62 426 MET A N 1
ATOM 3321 C CA . MET A 1 426 ? 13.219 19.875 0.604 1 98.62 426 MET A CA 1
ATOM 3322 C C . MET A 1 426 ? 12.359 20.844 1.404 1 98.62 426 MET A C 1
ATOM 3324 O O . MET A 1 426 ? 11.852 20.5 2.475 1 98.62 426 MET A O 1
ATOM 3328 N N . PHE A 1 427 ? 12.219 22.047 0.917 1 98.81 427 PHE A N 1
ATOM 3329 C CA . PHE A 1 427 ? 11.383 23.062 1.533 1 98.81 427 PHE A CA 1
ATOM 3330 C C . PHE A 1 427 ? 10.008 23.094 0.891 1 98.81 427 PHE A C 1
ATOM 3332 O O . PHE A 1 427 ? 9.883 23.125 -0.336 1 98.81 427 PHE A O 1
ATOM 3339 N N . CYS A 1 428 ? 9.016 23.078 1.754 1 98.81 428 CYS A N 1
ATOM 3340 C CA . CYS A 1 428 ? 7.652 23.016 1.237 1 98.81 428 CYS A CA 1
ATOM 3341 C C . CYS A 1 428 ? 6.766 24.062 1.892 1 98.81 428 CYS A C 1
ATOM 3343 O O . CYS A 1 428 ? 6.715 24.156 3.119 1 98.81 428 CYS A O 1
ATOM 3345 N N . ALA A 1 429 ? 6.078 24.844 1.096 1 98.88 429 ALA A N 1
ATOM 3346 C CA . ALA A 1 429 ? 4.984 25.719 1.529 1 98.88 429 ALA A CA 1
ATOM 3347 C C . ALA A 1 429 ? 3.641 25.203 1.015 1 98.88 429 ALA A C 1
ATOM 3349 O O . ALA A 1 429 ? 3.383 25.234 -0.191 1 98.88 429 ALA A O 1
ATOM 3350 N N . TRP A 1 430 ? 2.814 24.812 1.923 1 98.81 430 TRP A N 1
ATOM 3351 C CA . TRP A 1 430 ? 1.555 24.172 1.544 1 98.81 430 TRP A CA 1
ATOM 3352 C C . TRP A 1 430 ? 0.449 25.219 1.391 1 98.81 430 TRP A C 1
ATOM 3354 O O . TRP A 1 430 ? 0.39 26.188 2.15 1 98.81 430 TRP A O 1
ATOM 3364 N N . ASP A 1 431 ? -0.416 25 0.455 1 98.81 431 ASP A N 1
ATOM 3365 C CA . ASP A 1 431 ? -1.575 25.859 0.237 1 98.81 431 ASP A CA 1
ATOM 3366 C C . ASP A 1 431 ? -2.859 25.188 0.702 1 98.81 431 ASP A C 1
ATOM 3368 O O . ASP A 1 431 ? -2.924 23.953 0.782 1 98.81 431 ASP A O 1
ATOM 3372 N N . ALA A 1 432 ? -3.807 25.984 1.166 1 98.69 432 ALA A N 1
ATOM 3373 C CA . ALA A 1 432 ? -5.16 25.578 1.535 1 98.69 432 ALA A CA 1
ATOM 3374 C C . ALA A 1 432 ? -5.137 24.609 2.711 1 98.69 432 ALA A C 1
ATOM 3376 O O . ALA A 1 432 ? -5.934 23.672 2.764 1 98.69 432 ALA A O 1
ATOM 3377 N N . GLU A 1 433 ? -4.18 24.688 3.557 1 98.31 433 GLU A N 1
ATOM 3378 C CA . GLU A 1 433 ? -4.219 23.922 4.805 1 98.31 433 GLU A CA 1
ATOM 3379 C C . GLU A 1 433 ? -5.473 24.25 5.609 1 98.31 433 GLU A C 1
ATOM 3381 O O . GLU A 1 433 ? -6.09 23.359 6.195 1 98.31 433 GLU A O 1
ATOM 3386 N N . GLU A 1 434 ? -5.848 25.516 5.594 1 97.69 434 GLU A N 1
ATOM 3387 C CA . GLU A 1 434 ? -6.965 26.016 6.391 1 97.69 434 GLU A CA 1
ATOM 3388 C C . GLU A 1 434 ? -8.281 25.359 5.973 1 97.69 434 GLU A C 1
ATOM 3390 O O . GLU A 1 434 ? -9.234 25.328 6.746 1 97.69 434 GLU A O 1
ATOM 3395 N N . TYR A 1 435 ? -8.328 24.891 4.758 1 97.75 435 TYR A N 1
ATOM 3396 C CA . TYR A 1 435 ? -9.508 24.188 4.25 1 97.75 435 TYR A CA 1
ATOM 3397 C C . TYR A 1 435 ? -9.422 22.703 4.523 1 97.75 435 TYR A C 1
ATOM 3399 O O . TYR A 1 435 ? -10.008 21.891 3.799 1 97.75 435 TYR A O 1
ATOM 3407 N N . ASN A 1 436 ? -8.648 22.281 5.484 1 96.44 436 ASN A N 1
ATOM 3408 C CA . ASN A 1 436 ? -8.508 20.906 5.949 1 96.44 436 ASN A CA 1
ATOM 3409 C C . ASN A 1 436 ? -7.344 20.203 5.258 1 96.44 436 ASN A C 1
ATOM 3411 O O . ASN A 1 436 ? -7.523 19.141 4.652 1 96.44 436 ASN A O 1
ATOM 3415 N N . LEU A 1 437 ? -6.195 20.781 5.332 1 97.31 437 LEU A N 1
ATOM 3416 C CA . LEU A 1 437 ? -4.91 20.203 4.949 1 97.31 437 LEU A CA 1
ATOM 3417 C C . LEU A 1 437 ? -4.891 19.859 3.463 1 97.31 437 LEU A C 1
ATOM 3419 O O . LEU A 1 437 ? -4.352 18.812 3.072 1 97.31 437 LEU A O 1
ATOM 3423 N N . ILE A 1 438 ? -5.418 20.609 2.611 1 98.5 438 ILE A N 1
ATOM 3424 C CA . ILE A 1 438 ? -5.621 20.203 1.226 1 98.5 438 ILE A CA 1
ATOM 3425 C C . ILE A 1 438 ? -4.273 20.109 0.515 1 98.5 438 ILE A C 1
ATOM 3427 O O . ILE A 1 438 ? -3.939 19.062 -0.064 1 98.5 438 ILE A O 1
ATOM 3431 N N . GLY A 1 439 ? -3.445 21.125 0.611 1 98.62 439 GLY A N 1
ATOM 3432 C CA . GLY A 1 439 ? -2.205 21.156 -0.146 1 98.62 439 GLY A CA 1
ATOM 3433 C C . GLY A 1 439 ? -1.274 20.016 0.177 1 98.62 439 GLY A C 1
ATOM 3434 O O . GLY A 1 439 ? -0.772 19.344 -0.727 1 98.62 439 GLY A O 1
ATOM 3435 N N . SER A 1 440 ? -1.001 19.781 1.477 1 98.44 440 SER A N 1
ATOM 3436 C CA . SER A 1 440 ? -0.096 18.719 1.889 1 98.44 440 SER A CA 1
ATOM 3437 C C . SER A 1 440 ? -0.684 17.344 1.578 1 98.44 440 SER A C 1
ATOM 3439 O O . SER A 1 440 ? 0.031 16.438 1.135 1 98.44 440 SER A O 1
ATOM 3441 N N . ARG A 1 441 ? -2.002 17.172 1.771 1 97.88 441 ARG A N 1
ATOM 3442 C CA . ARG A 1 441 ? -2.652 15.898 1.482 1 97.88 441 ARG A CA 1
ATOM 3443 C C . ARG A 1 441 ? -2.582 15.578 -0.005 1 97.88 441 ARG A C 1
ATOM 3445 O O . ARG A 1 441 ? -2.25 14.453 -0.386 1 97.88 441 ARG A O 1
ATOM 3452 N N . GLU A 1 442 ? -2.906 16.547 -0.85 1 98.56 442 GLU A N 1
ATOM 3453 C CA . GLU A 1 442 ? -2.82 16.328 -2.291 1 98.56 442 GLU A CA 1
ATOM 3454 C C . GLU A 1 442 ? -1.404 15.945 -2.709 1 98.56 442 GLU A C 1
ATOM 3456 O O . GLU A 1 442 ? -1.219 15.078 -3.564 1 98.56 442 GLU A O 1
ATOM 3461 N N . PHE A 1 443 ? -0.409 16.578 -2.133 1 98.56 443 PHE A N 1
ATOM 3462 C CA . PHE A 1 443 ? 0.992 16.297 -2.418 1 98.56 443 PHE A CA 1
ATOM 3463 C C . PHE A 1 443 ? 1.344 14.859 -2.041 1 98.56 443 PHE A C 1
ATOM 3465 O O . PHE A 1 443 ? 1.951 14.133 -2.832 1 98.56 443 PHE A O 1
ATOM 3472 N N . VAL A 1 444 ? 0.976 14.461 -0.836 1 98.31 444 VAL A N 1
ATOM 3473 C CA . VAL A 1 444 ? 1.292 13.125 -0.347 1 98.31 444 VAL A CA 1
ATOM 3474 C C . VAL A 1 444 ? 0.569 12.078 -1.195 1 98.31 444 VAL A C 1
ATOM 3476 O O . VAL A 1 444 ? 1.136 11.031 -1.517 1 98.31 444 VAL A O 1
ATOM 3479 N N . GLU A 1 445 ? -0.687 12.352 -1.542 1 97.31 445 GLU A N 1
ATOM 3480 C CA . GLU A 1 445 ? -1.43 11.422 -2.389 1 97.31 445 GLU A CA 1
ATOM 3481 C C . GLU A 1 445 ? -0.785 11.289 -3.766 1 97.31 445 GLU A C 1
ATOM 3483 O O . GLU A 1 445 ? -0.721 10.195 -4.324 1 97.31 445 GLU A O 1
ATOM 3488 N N . GLU A 1 446 ? -0.318 12.398 -4.277 1 97.88 446 GLU A N 1
ATOM 3489 C CA . GLU A 1 446 ? 0.282 12.383 -5.605 1 97.88 446 GLU A CA 1
ATOM 3490 C C . GLU A 1 446 ? 1.598 11.609 -5.609 1 97.88 446 GLU A C 1
ATOM 3492 O O . GLU A 1 446 ? 1.905 10.898 -6.566 1 97.88 446 GLU A O 1
ATOM 3497 N N . PHE A 1 447 ? 2.352 11.742 -4.543 1 97.81 447 PHE A N 1
ATOM 3498 C CA . PHE A 1 447 ? 3.725 11.25 -4.555 1 97.81 447 PHE A CA 1
ATOM 3499 C C . PHE A 1 447 ? 3.916 10.156 -3.514 1 97.81 447 PHE A C 1
ATOM 3501 O O . PHE A 1 447 ? 5.02 9.969 -3.002 1 97.81 447 PHE A O 1
ATOM 3508 N N . THR A 1 448 ? 2.906 9.445 -3.135 1 96.25 448 THR A N 1
ATOM 3509 C CA . THR A 1 448 ? 2.955 8.484 -2.037 1 96.25 448 THR A CA 1
ATOM 3510 C C . THR A 1 448 ? 4.09 7.488 -2.242 1 96.25 448 THR A C 1
ATOM 3512 O O . THR A 1 448 ? 4.902 7.27 -1.342 1 96.25 448 THR A O 1
ATOM 3515 N N . ASN A 1 449 ? 4.211 6.871 -3.414 1 95.31 449 ASN A N 1
ATOM 3516 C CA . ASN A 1 449 ? 5.238 5.875 -3.684 1 95.31 449 ASN A CA 1
ATOM 3517 C C . ASN A 1 449 ? 6.641 6.465 -3.561 1 95.31 449 ASN A C 1
ATOM 3519 O O . ASN A 1 449 ? 7.523 5.863 -2.947 1 95.31 449 ASN A O 1
ATOM 3523 N N . ILE A 1 450 ? 6.812 7.621 -4.09 1 95.94 450 ILE A N 1
ATOM 3524 C CA . ILE A 1 450 ? 8.102 8.297 -4.086 1 95.94 450 ILE A CA 1
ATOM 3525 C C . ILE A 1 450 ? 8.484 8.68 -2.652 1 95.94 450 ILE A C 1
ATOM 3527 O O . ILE A 1 450 ? 9.625 8.477 -2.232 1 95.94 450 ILE A O 1
ATOM 3531 N N . LEU A 1 451 ? 7.52 9.227 -1.961 1 97.19 451 LEU A N 1
ATOM 3532 C CA . LEU A 1 451 ? 7.777 9.664 -0.595 1 97.19 451 LEU A CA 1
ATOM 3533 C C . LEU A 1 451 ? 8.086 8.477 0.312 1 97.19 451 LEU A C 1
ATOM 3535 O O . LEU A 1 451 ? 8.961 8.562 1.176 1 97.19 451 LEU A O 1
ATOM 3539 N N . GLN A 1 452 ? 7.434 7.41 0.145 1 95.38 452 GLN A N 1
ATOM 3540 C CA . GLN A 1 452 ? 7.699 6.23 0.961 1 95.38 452 GLN A CA 1
ATOM 3541 C C . GLN A 1 452 ? 9.109 5.695 0.712 1 95.38 452 GLN A C 1
ATOM 3543 O O . GLN A 1 452 ? 9.734 5.133 1.615 1 95.38 452 GLN A O 1
ATOM 3548 N N . ASP A 1 453 ? 9.578 5.914 -0.464 1 93.12 453 ASP A N 1
ATOM 3549 C CA . ASP A 1 453 ? 10.906 5.422 -0.826 1 93.12 453 ASP A CA 1
ATOM 3550 C C . ASP A 1 453 ? 11.984 6.438 -0.461 1 93.12 453 ASP A C 1
ATOM 3552 O O . ASP A 1 453 ? 13.102 6.062 -0.108 1 93.12 453 ASP A O 1
ATOM 3556 N N . ARG A 1 454 ? 11.609 7.742 -0.542 1 95.5 454 ARG A N 1
ATOM 3557 C CA . ARG A 1 454 ? 12.68 8.734 -0.589 1 95.5 454 ARG A CA 1
ATOM 3558 C C . ARG A 1 454 ? 12.609 9.672 0.613 1 95.5 454 ARG A C 1
ATOM 3560 O O . ARG A 1 454 ? 13.609 10.305 0.969 1 95.5 454 ARG A O 1
ATOM 3567 N N . ALA A 1 455 ? 11.492 9.828 1.247 1 97.5 455 ALA A N 1
ATOM 3568 C CA . ALA A 1 455 ? 11.375 10.766 2.361 1 97.5 455 ALA A CA 1
ATOM 3569 C C . ALA A 1 455 ? 11.93 10.156 3.648 1 97.5 455 ALA A C 1
ATOM 3571 O O . ALA A 1 455 ? 11.57 9.031 4.012 1 97.5 455 ALA A O 1
ATOM 3572 N N . VAL A 1 456 ? 12.789 10.914 4.297 1 97.81 456 VAL A N 1
ATOM 3573 C CA . VAL A 1 456 ? 13.414 10.484 5.543 1 97.81 456 VAL A CA 1
ATOM 3574 C C . VAL A 1 456 ? 12.562 10.938 6.73 1 97.81 456 VAL A C 1
ATOM 3576 O O . VAL A 1 456 ? 12.328 10.172 7.664 1 97.81 456 VAL A O 1
ATOM 3579 N N . VAL A 1 457 ? 12.164 12.117 6.719 1 98.75 457 VAL A N 1
ATOM 3580 C CA . VAL A 1 457 ? 11.43 12.742 7.816 1 98.75 457 VAL A CA 1
ATOM 3581 C C . VAL A 1 457 ? 10.734 14.008 7.316 1 98.75 457 VAL A C 1
ATOM 3583 O O . VAL A 1 457 ? 11.156 14.609 6.328 1 98.75 457 VAL A O 1
ATOM 3586 N N . TYR A 1 458 ? 9.609 14.32 7.891 1 98.81 458 TYR A N 1
ATOM 3587 C CA . TYR A 1 458 ? 8.961 15.602 7.672 1 98.81 458 TYR A CA 1
ATOM 3588 C C . TYR A 1 458 ? 8.969 16.438 8.945 1 98.81 458 TYR A C 1
ATOM 3590 O O . TYR A 1 458 ? 8.438 16.031 9.977 1 98.81 458 TYR A O 1
ATOM 3598 N N . LEU A 1 459 ? 9.578 17.609 8.898 1 98.94 459 LEU A N 1
ATOM 3599 C CA . LEU A 1 459 ? 9.656 18.578 9.992 1 98.94 459 LEU A CA 1
ATOM 3600 C C . LEU A 1 459 ? 8.641 19.688 9.797 1 98.94 459 LEU A C 1
ATOM 3602 O O . LEU A 1 459 ? 8.75 20.484 8.859 1 98.94 459 LEU A O 1
ATOM 3606 N N . ASN A 1 460 ? 7.672 19.797 10.758 1 98.69 460 ASN A N 1
ATOM 3607 C CA . ASN A 1 460 ? 6.516 20.672 10.578 1 98.69 460 ASN A CA 1
ATOM 3608 C C . ASN A 1 460 ? 6.438 21.734 11.68 1 98.69 460 ASN A C 1
ATOM 3610 O O . ASN A 1 460 ? 6.578 21.422 12.859 1 98.69 460 ASN A O 1
ATOM 3614 N N . VAL A 1 461 ? 6.316 23 11.305 1 97.94 461 VAL A N 1
ATOM 3615 C CA . VAL A 1 461 ? 5.945 24.078 12.211 1 97.94 461 VAL A CA 1
ATOM 3616 C C . VAL A 1 461 ? 4.699 24.781 11.688 1 97.94 461 VAL A C 1
ATOM 3618 O O . VAL A 1 461 ? 4.754 25.484 10.68 1 97.94 461 VAL A O 1
ATOM 3621 N N . ASP A 1 462 ? 3.711 24.656 12.359 1 92.56 462 ASP A N 1
ATOM 3622 C CA . ASP A 1 462 ? 2.459 25.297 11.969 1 92.56 462 ASP A CA 1
ATOM 3623 C C . ASP A 1 462 ? 2.422 26.75 12.414 1 92.56 462 ASP A C 1
ATOM 3625 O O . ASP A 1 462 ? 2.258 27.656 11.594 1 92.56 462 ASP A O 1
ATOM 3629 N N . THR A 1 463 ? 2.639 26.984 13.766 1 94.12 463 THR A N 1
ATOM 3630 C CA . THR A 1 463 ? 2.533 28.344 14.289 1 94.12 463 THR A CA 1
ATOM 3631 C C . THR A 1 463 ? 3.381 28.5 15.547 1 94.12 463 THR A C 1
ATOM 3633 O O . THR A 1 463 ? 3.674 27.516 16.234 1 94.12 463 THR A O 1
ATOM 3636 N N . ILE A 1 464 ? 3.844 29.688 15.781 1 96.81 464 ILE A N 1
ATOM 3637 C CA . ILE A 1 464 ? 4.52 30.156 16.984 1 96.81 464 ILE A CA 1
ATOM 3638 C C . ILE A 1 464 ? 3.689 31.25 17.641 1 96.81 464 ILE A C 1
ATOM 3640 O O . ILE A 1 464 ? 3.572 32.344 17.109 1 96.81 464 ILE A O 1
ATOM 3644 N N . PHE A 1 465 ? 3.172 30.969 18.875 1 94.62 465 PHE A N 1
ATOM 3645 C CA . PHE A 1 465 ? 2.164 31.922 19.328 1 94.62 465 PHE A CA 1
ATOM 3646 C C . PHE A 1 465 ? 2.379 32.281 20.797 1 94.62 465 PHE A C 1
ATOM 3648 O O . PHE A 1 465 ? 1.502 32.875 21.422 1 94.62 465 PHE A O 1
ATOM 3655 N N . SER A 1 466 ? 3.512 31.859 21.359 1 94.19 466 SER A N 1
ATOM 3656 C CA . SER A 1 466 ? 3.828 32.188 22.75 1 94.19 466 SER A CA 1
ATOM 3657 C C . SER A 1 466 ? 5.336 32.219 22.984 1 94.19 466 SER A C 1
ATOM 3659 O O . SER A 1 466 ? 6.113 31.938 22.078 1 94.19 466 SER A O 1
ATOM 3661 N N . ASN A 1 467 ? 5.727 32.688 24.109 1 95.25 467 ASN A N 1
ATOM 3662 C CA . ASN A 1 467 ? 7.145 32.75 24.453 1 95.25 467 ASN A CA 1
ATOM 3663 C C . ASN A 1 467 ? 7.469 31.906 25.672 1 95.25 467 ASN A C 1
ATOM 3665 O O . ASN A 1 467 ? 8.5 32.125 26.328 1 95.25 467 ASN A O 1
ATOM 3669 N N . GLN A 1 468 ? 6.598 30.953 25.938 1 95.06 468 GLN A N 1
ATOM 3670 C CA . GLN A 1 468 ? 6.766 30.297 27.219 1 95.06 468 GLN A CA 1
ATOM 3671 C C . GLN A 1 468 ? 7.609 29.031 27.078 1 95.06 468 GLN A C 1
ATOM 3673 O O . GLN A 1 468 ? 8.539 28.812 27.859 1 95.06 468 GLN A O 1
ATOM 3678 N N . THR A 1 469 ? 7.246 28.203 26.109 1 96.94 469 THR A N 1
ATOM 3679 C CA . THR A 1 469 ? 8.023 26.969 26.047 1 96.94 469 THR A CA 1
ATOM 3680 C C . THR A 1 469 ? 7.922 26.312 24.672 1 96.94 469 THR A C 1
ATOM 3682 O O . THR A 1 469 ? 6.891 26.422 24.016 1 96.94 469 THR A O 1
ATOM 3685 N N . LEU A 1 470 ? 9.047 25.609 24.312 1 97.75 470 LEU A N 1
ATOM 3686 C CA . LEU A 1 470 ? 9.016 24.672 23.188 1 97.75 470 LEU A CA 1
ATOM 3687 C C . LEU A 1 470 ? 8.078 23.5 23.484 1 97.75 470 LEU A C 1
ATOM 3689 O O . LEU A 1 470 ? 8 23.031 24.609 1 97.75 470 LEU A O 1
ATOM 3693 N N . HIS A 1 471 ? 7.406 23.109 22.531 1 96.94 471 HIS A N 1
ATOM 3694 C CA . HIS A 1 471 ? 6.574 21.922 22.609 1 96.94 471 HIS A CA 1
ATOM 3695 C C . HIS A 1 471 ? 6.715 21.078 21.344 1 96.94 471 HIS A C 1
ATOM 3697 O O . HIS A 1 471 ? 6.539 21.578 20.234 1 96.94 471 HIS A O 1
ATOM 3703 N N . VAL A 1 472 ? 7.043 19.766 21.531 1 98 472 VAL A N 1
ATOM 3704 C CA . VAL A 1 472 ? 7.305 18.875 20.422 1 98 472 VAL A CA 1
ATOM 3705 C C . VAL A 1 472 ? 6.348 17.688 20.469 1 98 472 VAL A C 1
ATOM 3707 O O . VAL A 1 472 ? 6.145 17.094 21.531 1 98 472 VAL A O 1
ATOM 3710 N N . ARG A 1 473 ? 5.723 17.406 19.391 1 97.12 473 ARG A N 1
ATOM 3711 C CA . ARG A 1 473 ? 4.977 16.172 19.172 1 97.12 473 ARG A CA 1
ATOM 3712 C C . ARG A 1 473 ? 5.645 15.312 18.109 1 97.12 473 ARG A C 1
ATOM 3714 O O . ARG A 1 473 ? 5.992 15.797 17.031 1 97.12 473 ARG A O 1
ATOM 3721 N N . THR A 1 474 ? 5.824 14.125 18.406 1 98.19 474 THR A N 1
ATOM 3722 C CA . THR A 1 474 ? 6.469 13.195 17.5 1 98.19 474 THR A CA 1
ATOM 3723 C C . THR A 1 474 ? 6.223 11.75 17.922 1 98.19 474 THR A C 1
ATOM 3725 O O . THR A 1 474 ? 5.305 11.477 18.703 1 98.19 474 THR A O 1
ATOM 3728 N N . ILE A 1 475 ? 6.977 10.836 17.344 1 97.81 475 ILE A N 1
ATOM 3729 C CA . ILE A 1 475 ? 6.812 9.414 17.625 1 97.81 475 ILE A CA 1
ATOM 3730 C C . ILE A 1 475 ? 8.086 8.859 18.25 1 97.81 475 ILE A C 1
ATOM 3732 O O . ILE A 1 475 ? 9.148 9.492 18.188 1 97.81 475 ILE A O 1
ATOM 3736 N N . PRO A 1 476 ? 8.062 7.715 18.844 1 97.94 476 PRO A N 1
ATOM 3737 C CA . PRO A 1 476 ? 9.172 7.219 19.672 1 97.94 476 PRO A CA 1
ATOM 3738 C C . PRO A 1 476 ? 10.484 7.121 18.891 1 97.94 476 PRO A C 1
ATOM 3740 O O . PRO A 1 476 ? 11.547 7.402 19.453 1 97.94 476 PRO A O 1
ATOM 3743 N N . THR A 1 477 ? 10.461 6.781 17.656 1 98.44 477 THR A N 1
ATOM 3744 C CA . THR A 1 477 ? 11.695 6.621 16.891 1 98.44 477 THR A CA 1
ATOM 3745 C C . THR A 1 477 ? 12.453 7.941 16.797 1 98.44 477 THR A C 1
ATOM 3747 O O . THR A 1 477 ? 13.648 7.957 16.484 1 98.44 477 THR A O 1
ATOM 3750 N N . LEU A 1 478 ? 11.781 9.102 17.094 1 98.75 478 LEU A N 1
ATOM 3751 C CA . LEU A 1 478 ? 12.414 10.398 16.891 1 98.75 478 LEU A CA 1
ATOM 3752 C C . LEU A 1 478 ? 12.562 11.141 18.219 1 98.75 478 LEU A C 1
ATOM 3754 O O . LEU A 1 478 ? 12.953 12.305 18.234 1 98.75 478 LEU A O 1
ATOM 3758 N N . TYR A 1 479 ? 12.258 10.523 19.391 1 98.25 479 TYR A N 1
ATOM 3759 C CA . TYR A 1 479 ? 12.336 11.164 20.688 1 98.25 479 TYR A CA 1
ATOM 3760 C C . TYR A 1 479 ? 13.727 11.719 20.953 1 98.25 479 TYR A C 1
ATOM 3762 O O . TYR A 1 479 ? 13.883 12.898 21.281 1 98.25 479 TYR A O 1
ATOM 3770 N N . ASP A 1 480 ? 14.742 10.898 20.719 1 97.94 480 ASP A N 1
ATOM 3771 C CA . ASP A 1 480 ? 16.109 11.242 21.109 1 97.94 480 ASP A CA 1
ATOM 3772 C C . ASP A 1 480 ? 16.625 12.43 20.297 1 97.94 480 ASP A C 1
ATOM 3774 O O . ASP A 1 480 ? 17.203 13.367 20.875 1 97.94 480 ASP A O 1
ATOM 3778 N N . VAL A 1 481 ? 16.438 12.336 19 1 98.5 481 VAL A N 1
ATOM 3779 C CA . VAL A 1 481 ? 16.953 13.406 18.156 1 98.5 481 VAL A CA 1
ATOM 3780 C C . VAL A 1 481 ? 16.234 14.719 18.469 1 98.5 481 VAL A C 1
ATOM 3782 O O . VAL A 1 481 ? 16.844 15.789 18.422 1 98.5 481 VAL A O 1
ATOM 3785 N N . SER A 1 482 ? 14.93 14.664 18.828 1 98.81 482 SER A N 1
ATOM 3786 C CA . SER A 1 482 ? 14.164 15.852 19.172 1 98.81 482 SER A CA 1
ATOM 3787 C C . SER A 1 482 ? 14.711 16.5 20.453 1 98.81 482 SER A C 1
ATOM 3789 O O . SER A 1 482 ? 14.812 17.734 20.531 1 98.81 482 SER A O 1
ATOM 3791 N N . ILE A 1 483 ? 15.062 15.695 21.359 1 98.5 483 ILE A N 1
ATOM 3792 C CA . ILE A 1 483 ? 15.578 16.172 22.641 1 98.5 483 ILE A CA 1
ATOM 3793 C C . ILE A 1 483 ? 17 16.703 22.453 1 98.5 483 ILE A C 1
ATOM 3795 O O . ILE A 1 483 ? 17.312 17.797 22.922 1 98.5 483 ILE A O 1
ATOM 3799 N N . GLU A 1 484 ? 17.859 16 21.766 1 98.06 484 GLU A N 1
ATOM 3800 C CA . GLU A 1 484 ? 19.25 16.391 21.578 1 98.06 484 GLU A CA 1
ATOM 3801 C C . GLU A 1 484 ? 19.359 17.719 20.828 1 98.06 484 GLU A C 1
ATOM 3803 O O . GLU A 1 484 ? 20.219 18.547 21.125 1 98.06 484 GLU A O 1
ATOM 3808 N N . ALA A 1 485 ? 18.516 17.859 19.891 1 98.62 485 ALA A N 1
ATOM 3809 C CA . ALA A 1 485 ? 18.516 19.125 19.156 1 98.62 485 ALA A CA 1
ATOM 3810 C C . ALA A 1 485 ? 18.156 20.297 20.047 1 98.62 485 ALA A C 1
ATOM 3812 O O . ALA A 1 485 ? 18.719 21.391 19.922 1 98.62 485 ALA A O 1
ATOM 3813 N N . ALA A 1 486 ? 17.219 20.141 20.953 1 98.69 486 ALA A N 1
ATOM 3814 C CA . ALA A 1 486 ? 16.766 21.203 21.859 1 98.69 486 ALA A CA 1
ATOM 3815 C C . ALA A 1 486 ? 17.859 21.594 22.844 1 98.69 486 ALA A C 1
ATOM 3817 O O . ALA A 1 486 ? 17.906 22.734 23.312 1 98.69 486 ALA A O 1
ATOM 3818 N N . LYS A 1 487 ? 18.766 20.703 23.109 1 98.12 487 LYS A N 1
ATOM 3819 C CA . LYS A 1 487 ? 19.844 20.938 24.078 1 98.12 487 LYS A CA 1
ATOM 3820 C C . LYS A 1 487 ? 20.891 21.891 23.516 1 98.12 487 LYS A C 1
ATOM 3822 O O . LYS A 1 487 ? 21.656 22.484 24.266 1 98.12 487 LYS A O 1
ATOM 3827 N N . VAL A 1 488 ? 20.891 22.031 22.203 1 97.06 488 VAL A N 1
ATOM 3828 C CA . VAL A 1 488 ? 21.969 22.797 21.609 1 97.06 488 VAL A CA 1
ATOM 3829 C C . VAL A 1 488 ? 21.531 24.234 21.375 1 97.06 488 VAL A C 1
ATOM 3831 O O . VAL A 1 488 ? 22.359 25.125 21.172 1 97.06 488 VAL A O 1
ATOM 3834 N N . VAL A 1 489 ? 20.25 24.516 21.484 1 98.44 489 VAL A N 1
ATOM 3835 C CA . VAL A 1 489 ? 19.75 25.859 21.234 1 98.44 489 VAL A CA 1
ATOM 3836 C C . VAL A 1 489 ? 19.625 26.625 22.547 1 98.44 489 VAL A C 1
ATOM 3838 O O . VAL A 1 489 ? 18.938 26.172 23.469 1 98.44 489 VAL A O 1
ATOM 3841 N N . ARG A 1 490 ? 20.234 27.734 22.625 1 97.31 490 ARG A N 1
ATOM 3842 C CA . ARG A 1 490 ? 20.203 28.562 23.828 1 97.31 490 ARG A CA 1
ATOM 3843 C C . ARG A 1 490 ? 18.812 29.125 24.078 1 97.31 490 ARG A C 1
ATOM 3845 O O . ARG A 1 490 ? 18.109 29.5 23.125 1 97.31 490 ARG A O 1
ATOM 3852 N N . ASN A 1 491 ? 18.484 29.266 25.328 1 97.62 491 ASN A N 1
ATOM 3853 C CA . ASN A 1 491 ? 17.172 29.812 25.688 1 97.62 491 ASN A CA 1
ATOM 3854 C C . ASN A 1 491 ? 17.031 31.266 25.266 1 97.62 491 ASN A C 1
ATOM 3856 O O . ASN A 1 491 ? 17.906 32.094 25.547 1 97.62 491 ASN A O 1
ATOM 3860 N N . PRO A 1 492 ? 15.977 31.594 24.594 1 96.56 492 PRO A N 1
ATOM 3861 C CA . PRO A 1 492 ? 15.82 32.969 24.109 1 96.56 492 PRO A CA 1
ATOM 3862 C C . PRO A 1 492 ? 15.352 33.938 25.203 1 96.56 492 PRO A C 1
ATOM 3864 O O . PRO A 1 492 ? 15.422 35.156 25.031 1 96.56 492 PRO A O 1
ATOM 3867 N N . MET A 1 493 ? 14.875 33.469 26.312 1 95.44 493 MET A N 1
ATOM 3868 C CA . MET A 1 493 ? 14.312 34.281 27.375 1 95.44 493 MET A CA 1
ATOM 3869 C C . MET A 1 493 ? 15.32 34.5 28.5 1 95.44 493 MET A C 1
ATOM 3871 O O . MET A 1 493 ? 15.734 33.531 29.141 1 95.44 493 MET A O 1
ATOM 3875 N N . ALA A 1 494 ? 15.664 35.75 28.766 1 94.56 494 ALA A N 1
ATOM 3876 C CA . ALA A 1 494 ? 16.609 36.062 29.828 1 94.56 494 ALA A CA 1
ATOM 3877 C C . ALA A 1 494 ? 16.109 35.594 31.188 1 94.56 494 ALA A C 1
ATOM 3879 O O . ALA A 1 494 ? 16.891 35.188 32.031 1 94.56 494 ALA A O 1
ATOM 3880 N N . SER A 1 495 ? 14.836 35.719 31.359 1 94.38 495 SER A N 1
ATOM 3881 C CA . SER A 1 495 ? 14.242 35.312 32.625 1 94.38 495 SER A CA 1
ATOM 3882 C C . SER A 1 495 ? 14.469 33.812 32.906 1 94.38 495 SER A C 1
ATOM 3884 O O . SER A 1 495 ? 14.711 33.438 34.031 1 94.38 495 SER A O 1
ATOM 3886 N N . GLU A 1 496 ? 14.375 33 31.828 1 96.06 496 GLU A N 1
ATOM 3887 C CA . GLU A 1 496 ? 14.609 31.578 31.969 1 96.06 496 GLU A CA 1
ATOM 3888 C C . GLU A 1 496 ? 16.078 31.281 32.281 1 96.06 496 GLU A C 1
ATOM 3890 O O . GLU A 1 496 ? 16.391 30.438 33.094 1 96.06 496 GLU A O 1
ATOM 3895 N N . LYS A 1 497 ? 16.938 31.969 31.625 1 96.31 497 LYS A N 1
ATOM 3896 C CA . LYS A 1 497 ? 18.375 31.797 31.859 1 96.31 497 LYS A CA 1
ATOM 3897 C C . LYS A 1 497 ? 18.75 32.156 33.281 1 96.31 497 LYS A C 1
ATOM 3899 O O . LYS A 1 497 ? 19.547 31.469 33.906 1 96.31 497 LYS A O 1
ATOM 3904 N N . ARG A 1 498 ? 18.172 33.188 33.812 1 97.19 498 ARG A N 1
ATOM 3905 C CA . ARG A 1 498 ? 18.422 33.594 35.188 1 97.19 498 ARG A CA 1
ATOM 3906 C C . ARG A 1 498 ? 17.984 32.531 36.188 1 97.19 498 ARG A C 1
ATOM 3908 O O . ARG A 1 498 ? 18.578 32.406 37.281 1 97.19 498 ARG A O 1
ATOM 3915 N N . LYS A 1 499 ? 17.047 31.797 35.781 1 97.44 499 LYS A N 1
ATOM 3916 C CA . LYS A 1 499 ? 16.531 30.734 36.625 1 97.44 499 LYS A CA 1
ATOM 3917 C C . LYS A 1 499 ? 17.328 29.438 36.438 1 97.44 499 LYS A C 1
ATOM 3919 O O . LYS A 1 499 ? 16.969 28.391 37 1 97.44 499 LYS A O 1
ATOM 3924 N N . GLY A 1 500 ? 18.312 29.453 35.562 1 97.25 500 GLY A N 1
ATOM 3925 C CA . GLY A 1 500 ? 19.188 28.312 35.375 1 97.25 500 GLY A CA 1
ATOM 3926 C C . GLY A 1 500 ? 18.797 27.453 34.188 1 97.25 500 GLY A C 1
ATOM 3927 O O . GLY A 1 500 ? 19.391 26.406 33.938 1 97.25 500 GLY A O 1
ATOM 3928 N N . ARG A 1 501 ? 17.844 27.812 33.469 1 98.12 501 ARG A N 1
ATOM 3929 C CA . ARG A 1 501 ? 17.406 27.078 32.281 1 98.12 501 ARG A CA 1
ATOM 3930 C C . ARG A 1 501 ? 18.031 27.656 31.016 1 98.12 501 ARG A C 1
ATOM 3932 O O . ARG A 1 501 ? 17.469 28.562 30.391 1 98.12 501 ARG A O 1
ATOM 3939 N N . MET A 1 502 ? 19.094 27.062 30.578 1 98.19 502 MET A N 1
ATOM 3940 C CA . MET A 1 502 ? 20.016 27.672 29.641 1 98.19 502 MET A CA 1
ATOM 3941 C C . MET A 1 502 ? 19.625 27.328 28.203 1 98.19 502 MET A C 1
ATOM 3943 O O . MET A 1 502 ? 20 28.047 27.266 1 98.19 502 MET A O 1
ATOM 3947 N N . THR A 1 503 ? 18.906 26.297 28.031 1 98.5 503 THR A N 1
ATOM 3948 C CA . THR A 1 503 ? 18.547 25.859 26.688 1 98.5 503 THR A CA 1
ATOM 3949 C C . THR A 1 503 ? 17.047 25.656 26.547 1 98.5 503 THR A C 1
ATOM 3951 O O . THR A 1 503 ? 16.312 25.719 27.547 1 98.5 503 THR A O 1
ATOM 3954 N N . LEU A 1 504 ? 16.578 25.469 25.297 1 98.56 504 LEU A N 1
ATOM 3955 C CA . LEU A 1 504 ? 15.18 25.156 25.047 1 98.56 504 LEU A CA 1
ATOM 3956 C C . LEU A 1 504 ? 14.766 23.906 25.812 1 98.56 504 LEU A C 1
ATOM 3958 O O . LEU A 1 504 ? 13.648 23.828 26.328 1 98.56 504 LEU A O 1
ATOM 3962 N N . TYR A 1 505 ? 15.688 22.922 25.828 1 98.44 505 TYR A N 1
ATOM 3963 C CA . TYR A 1 505 ? 15.43 21.656 26.516 1 98.44 505 TYR A CA 1
ATOM 3964 C C . TYR A 1 505 ? 15.094 21.891 27.984 1 98.44 505 TYR A C 1
ATOM 3966 O O . TYR A 1 505 ? 14.148 21.297 28.516 1 98.44 505 TYR A O 1
ATOM 3974 N N . ASP A 1 506 ? 15.836 22.719 28.641 1 98.19 506 ASP A N 1
ATOM 3975 C CA . ASP A 1 506 ? 15.672 22.953 30.062 1 98.19 506 ASP A CA 1
ATOM 3976 C C . ASP A 1 506 ? 14.281 23.484 30.375 1 98.19 506 ASP A C 1
ATOM 3978 O O . ASP A 1 506 ? 13.625 23.016 31.328 1 98.19 506 ASP A O 1
ATOM 3982 N N . THR A 1 507 ? 13.836 24.438 29.609 1 98 507 THR A N 1
ATOM 3983 C CA . THR A 1 507 ? 12.508 25 29.828 1 98 507 THR A CA 1
ATOM 3984 C C . THR A 1 507 ? 11.422 24 29.422 1 98 507 THR A C 1
ATOM 3986 O O . THR A 1 507 ? 10.391 23.906 30.094 1 98 507 THR A O 1
ATOM 3989 N N . TRP A 1 508 ? 11.656 23.281 28.328 1 98.25 508 TRP A N 1
ATOM 3990 C CA . TRP A 1 508 ? 10.703 22.281 27.844 1 98.25 508 TRP A CA 1
ATOM 3991 C C . TRP A 1 508 ? 10.453 21.203 28.891 1 98.25 508 TRP A C 1
ATOM 3993 O O . TRP A 1 508 ? 9.305 20.906 29.219 1 98.25 508 TRP A O 1
ATOM 4003 N N . VAL A 1 509 ? 11.469 20.625 29.469 1 97.25 509 VAL A N 1
ATOM 4004 C CA . VAL A 1 509 ? 11.352 19.531 30.422 1 97.25 509 VAL A CA 1
ATOM 4005 C C . VAL A 1 509 ? 10.781 20.062 31.734 1 97.25 509 VAL A C 1
ATOM 4007 O O . VAL A 1 509 ? 10.023 19.359 32.406 1 97.25 509 VAL A O 1
ATOM 4010 N N . TYR A 1 510 ? 11.109 21.25 32.062 1 96.69 510 TYR A N 1
ATOM 4011 C CA . TYR A 1 510 ? 10.578 21.859 33.281 1 96.69 510 TYR A CA 1
ATOM 4012 C C . TYR A 1 510 ? 9.062 22 33.219 1 96.69 510 TYR A C 1
ATOM 4014 O O . TYR A 1 510 ? 8.359 21.719 34.188 1 96.69 510 TYR A O 1
ATOM 4022 N N . ASN A 1 511 ? 8.57 22.453 32.125 1 96.12 511 ASN A N 1
ATOM 4023 C CA . ASN A 1 511 ? 7.152 22.766 31.984 1 96.12 511 ASN A CA 1
ATOM 4024 C C . ASN A 1 511 ? 6.332 21.531 31.656 1 96.12 511 ASN A C 1
ATOM 4026 O O . ASN A 1 511 ? 5.16 21.438 32.031 1 96.12 511 ASN A O 1
ATOM 4030 N N . PHE A 1 512 ? 6.91 20.641 30.922 1 96.31 512 PHE A N 1
ATOM 4031 C CA . PHE A 1 512 ? 6.203 19.438 30.516 1 96.31 512 PHE A CA 1
ATOM 4032 C C . PHE A 1 512 ? 7.043 18.188 30.812 1 96.31 512 PHE A C 1
ATOM 4034 O O . PHE A 1 512 ? 7.43 17.469 29.891 1 96.31 512 PHE A O 1
ATOM 4041 N N . PRO A 1 513 ? 7.273 17.859 32 1 95.69 513 PRO A N 1
ATOM 4042 C CA . PRO A 1 513 ? 8.062 16.672 32.344 1 95.69 513 PRO A CA 1
ATOM 4043 C C . PRO A 1 513 ? 7.324 15.359 32.031 1 95.69 513 PRO A C 1
ATOM 4045 O O . PRO A 1 513 ? 6.105 15.289 32.219 1 95.69 513 PRO A O 1
ATOM 4048 N N . ASP A 1 514 ? 8.078 14.453 31.594 1 94.06 514 ASP A N 1
ATOM 4049 C CA . ASP A 1 514 ? 7.531 13.102 31.5 1 94.06 514 ASP A CA 1
ATOM 4050 C C . ASP A 1 514 ? 7.188 12.555 32.875 1 94.06 514 ASP A C 1
ATOM 4052 O O . ASP A 1 514 ? 7.922 12.773 33.844 1 94.06 514 ASP A O 1
ATOM 4056 N N . LYS A 1 515 ? 6.176 11.812 33.031 1 87.94 515 LYS A N 1
ATOM 4057 C CA . LYS A 1 515 ? 5.711 11.32 34.312 1 87.94 515 LYS A CA 1
ATOM 4058 C C . LYS A 1 515 ? 6.668 10.273 34.875 1 87.94 515 LYS A C 1
ATOM 4060 O O . LYS A 1 515 ? 6.848 10.188 36.094 1 87.94 515 LYS A O 1
ATOM 4065 N N . ARG A 1 516 ? 7.27 9.445 34.031 1 84.12 516 ARG A N 1
ATOM 4066 C CA . ARG A 1 516 ? 8.109 8.336 34.5 1 84.12 516 ARG A CA 1
ATOM 4067 C C . ARG A 1 516 ? 9.57 8.766 34.594 1 84.12 516 ARG A C 1
ATOM 4069 O O . ARG A 1 516 ? 10.328 8.211 35.375 1 84.12 516 ARG A O 1
ATOM 4076 N N . ASN A 1 517 ? 9.898 9.656 33.656 1 90.38 517 ASN A N 1
ATOM 4077 C CA . ASN A 1 517 ? 11.258 10.172 33.656 1 90.38 517 ASN A CA 1
ATOM 4078 C C . ASN A 1 517 ? 11.281 11.703 33.625 1 90.38 517 ASN A C 1
ATOM 4080 O O . ASN A 1 517 ? 11.383 12.297 32.562 1 90.38 517 ASN A O 1
ATOM 4084 N N . PRO A 1 518 ? 11.445 12.227 34.75 1 89.62 518 PRO A N 1
ATOM 4085 C CA . PRO A 1 518 ? 11.312 13.68 34.844 1 89.62 518 PRO A CA 1
ATOM 4086 C C . PRO A 1 518 ? 12.453 14.414 34.125 1 89.62 518 PRO A C 1
ATOM 4088 O O . PRO A 1 518 ? 12.375 15.633 33.938 1 89.62 518 PRO A O 1
ATOM 4091 N N . ASN A 1 519 ? 13.445 13.734 33.75 1 91.81 519 ASN A N 1
ATOM 4092 C CA . ASN A 1 519 ? 14.539 14.359 33.031 1 91.81 519 ASN A CA 1
ATOM 4093 C C . ASN A 1 519 ? 14.297 14.344 31.531 1 91.81 519 ASN A C 1
ATOM 4095 O O . ASN A 1 519 ? 15.164 14.742 30.75 1 91.81 519 ASN A O 1
ATOM 4099 N N . LYS A 1 520 ? 13.164 13.93 31.156 1 95.5 520 LYS A N 1
ATOM 4100 C CA . LYS A 1 520 ? 12.719 13.977 29.766 1 95.5 520 LYS A CA 1
ATOM 4101 C C . LYS A 1 520 ? 11.391 14.703 29.625 1 95.5 520 LYS A C 1
ATOM 4103 O O . LYS A 1 520 ? 10.547 14.648 30.531 1 95.5 520 LYS A O 1
ATOM 4108 N N . PRO A 1 521 ? 11.273 15.391 28.562 1 97.69 521 PRO A N 1
ATOM 4109 C CA . PRO A 1 521 ? 9.969 16.016 28.344 1 97.69 521 PRO A CA 1
ATOM 4110 C C . PRO A 1 521 ? 8.898 15.016 27.906 1 97.69 521 PRO A C 1
ATOM 4112 O O . PRO A 1 521 ? 9.219 13.992 27.297 1 97.69 521 PRO A O 1
ATOM 4115 N N . LYS A 1 522 ? 7.703 15.32 28.266 1 96.19 522 LYS A N 1
ATOM 4116 C CA . LYS A 1 522 ? 6.574 14.594 27.688 1 96.19 522 LYS A CA 1
ATOM 4117 C C . LYS A 1 522 ? 6.422 14.914 26.203 1 96.19 522 LYS A C 1
ATOM 4119 O O . LYS A 1 522 ? 6.363 16.078 25.812 1 96.19 522 LYS A O 1
ATOM 4124 N N . ILE A 1 523 ? 6.41 13.93 25.359 1 96.69 523 ILE A N 1
ATOM 4125 C CA . ILE A 1 523 ? 6.289 14.102 23.922 1 96.69 523 ILE A CA 1
ATOM 4126 C C . ILE A 1 523 ? 5.059 13.352 23.406 1 96.69 523 ILE A C 1
ATOM 4128 O O . ILE A 1 523 ? 5.098 12.133 23.234 1 96.69 523 ILE A O 1
ATOM 4132 N N . PRO A 1 524 ? 4.027 14.062 23.141 1 94.75 524 PRO A N 1
ATOM 4133 C CA . PRO A 1 524 ? 2.834 13.391 22.625 1 94.75 524 PRO A CA 1
ATOM 4134 C C . PRO A 1 524 ? 2.965 13.008 21.156 1 94.75 524 PRO A C 1
ATOM 4136 O O . PRO A 1 524 ? 3.803 13.57 20.438 1 94.75 524 PRO A O 1
ATOM 4139 N N . VAL A 1 525 ? 2.123 12.062 20.719 1 95 525 VAL A N 1
ATOM 4140 C CA . VAL A 1 525 ? 2.01 11.711 19.312 1 95 525 VAL A CA 1
ATOM 4141 C C . VAL A 1 525 ? 1.278 12.82 18.562 1 95 525 VAL A C 1
ATOM 4143 O O . VAL A 1 525 ? 0.302 13.383 19.062 1 95 525 VAL A O 1
ATOM 4146 N N . PRO A 1 526 ? 1.728 13.117 17.328 1 94.62 526 PRO A N 1
ATOM 4147 C CA . PRO A 1 526 ? 1.064 14.188 16.578 1 94.62 526 PRO A CA 1
ATOM 4148 C C . PRO A 1 526 ? -0.381 13.844 16.219 1 94.62 526 PRO A C 1
ATOM 4150 O O . PRO A 1 526 ? -0.682 12.703 15.867 1 94.62 526 PRO A O 1
ATOM 4153 N N . GLY A 1 527 ? -1.275 14.859 16.297 1 89.06 527 GLY A N 1
ATOM 4154 C CA . GLY A 1 527 ? -2.658 14.695 15.883 1 89.06 527 GLY A CA 1
ATOM 4155 C C . GLY A 1 527 ? -2.883 15.031 14.422 1 89.06 527 GLY A C 1
ATOM 4156 O O . GLY A 1 527 ? -1.969 14.898 13.602 1 89.06 527 GLY A O 1
ATOM 4157 N N . GLY A 1 528 ? -4.09 15.336 14.039 1 88 528 GLY A N 1
ATOM 4158 C CA . GLY A 1 528 ? -4.434 15.516 12.633 1 88 528 GLY A CA 1
ATOM 4159 C C . GLY A 1 528 ? -4.621 16.969 12.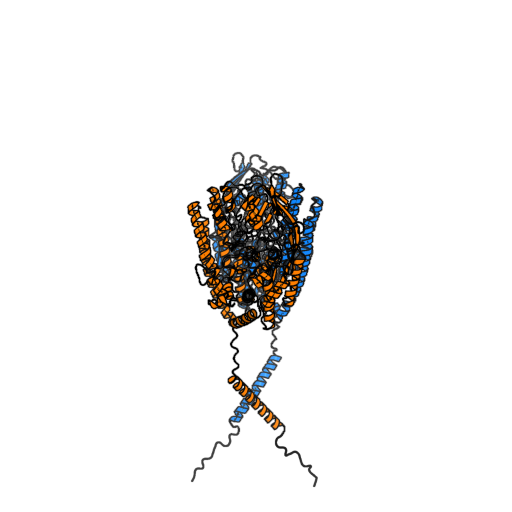258 1 88 528 GLY A C 1
ATOM 4160 O O . GLY A 1 528 ? -5.152 17.281 11.188 1 88 528 GLY A O 1
ATOM 4161 N N . GLY A 1 529 ? -4.191 17.922 13 1 87.12 529 GLY A N 1
ATOM 4162 C CA . GLY A 1 529 ? -4.613 19.297 12.812 1 87.12 529 GLY A CA 1
ATOM 4163 C C . GLY A 1 529 ? -3.662 20.109 11.945 1 87.12 529 GLY A C 1
ATOM 4164 O O . GLY A 1 529 ? -3.852 21.312 11.758 1 87.12 529 GLY A O 1
ATOM 4165 N N . SER A 1 530 ? -2.59 19.469 11.453 1 93.25 530 SER A N 1
ATOM 4166 C CA . SER A 1 530 ? -1.641 20.188 10.609 1 93.25 530 SER A CA 1
ATOM 4167 C C . SER A 1 530 ? -1.062 19.281 9.523 1 93.25 530 SER A C 1
ATOM 4169 O O . SER A 1 530 ? -1.436 18.125 9.422 1 93.25 530 SER A O 1
ATOM 4171 N N . ASP A 1 531 ? -0.172 19.859 8.766 1 97.19 531 ASP A N 1
ATOM 4172 C CA . ASP A 1 531 ? 0.232 19.281 7.488 1 97.19 531 ASP A CA 1
ATOM 4173 C C . ASP A 1 531 ? 1.109 18.062 7.695 1 97.19 531 ASP A C 1
ATOM 4175 O O . ASP A 1 531 ? 1.35 17.297 6.758 1 97.19 531 ASP A O 1
ATOM 4179 N N . MET A 1 532 ? 1.538 17.75 8.883 1 97 532 MET A N 1
ATOM 4180 C CA . MET A 1 532 ? 2.324 16.547 9.133 1 97 532 MET A CA 1
ATOM 4181 C C . MET A 1 532 ? 1.441 15.297 9.086 1 97 532 MET A C 1
ATOM 4183 O O . MET A 1 532 ? 1.94 14.188 8.906 1 97 532 MET A O 1
ATOM 4187 N N . ALA A 1 533 ? 0.162 15.406 9.156 1 95.94 533 ALA A N 1
ATOM 4188 C CA . ALA A 1 533 ? -0.767 14.297 9.352 1 95.94 533 ALA A CA 1
ATOM 4189 C C . ALA A 1 533 ? -0.735 13.336 8.164 1 95.94 533 ALA A C 1
ATOM 4191 O O . ALA A 1 533 ? -0.569 12.125 8.344 1 95.94 533 ALA A O 1
ATOM 4192 N N . PRO A 1 534 ? -0.884 13.859 6.906 1 96.5 534 PRO A N 1
ATOM 4193 C CA . PRO A 1 534 ? -0.869 12.898 5.797 1 96.5 534 PRO A CA 1
ATOM 4194 C C . PRO A 1 534 ? 0.465 12.172 5.664 1 96.5 534 PRO A C 1
ATOM 4196 O O . PRO A 1 534 ? 0.503 11.023 5.211 1 96.5 534 PRO A O 1
ATOM 4199 N N . PHE A 1 535 ? 1.573 12.805 6.078 1 97.81 535 PHE A N 1
ATOM 4200 C CA . PHE A 1 535 ? 2.879 12.156 6.02 1 97.81 535 PHE A CA 1
ATOM 4201 C C . PHE A 1 535 ? 2.947 10.992 6.996 1 97.81 535 PHE A C 1
ATOM 4203 O O . PHE A 1 535 ? 3.395 9.898 6.641 1 97.81 535 PHE A O 1
ATOM 4210 N N . LEU A 1 536 ? 2.432 11.211 8.156 1 96.81 536 LEU A N 1
ATOM 4211 C CA . LEU A 1 536 ? 2.525 10.188 9.188 1 96.81 536 LEU A CA 1
ATOM 4212 C C . LEU A 1 536 ? 1.439 9.133 9.008 1 96.81 536 LEU A C 1
ATOM 4214 O O . LEU A 1 536 ? 1.741 7.945 8.859 1 96.81 536 LEU A O 1
ATOM 4218 N N . ASN A 1 537 ? 0.195 9.539 8.969 1 94.19 537 ASN A N 1
ATOM 4219 C CA . ASN A 1 537 ? -0.941 8.633 9.109 1 94.19 537 ASN A CA 1
ATOM 4220 C C . ASN A 1 537 ? -1.249 7.914 7.797 1 94.19 537 ASN A C 1
ATOM 4222 O O . ASN A 1 537 ? -1.84 6.832 7.801 1 94.19 537 ASN A O 1
ATOM 4226 N N . TYR A 1 538 ? -0.86 8.539 6.707 1 95.25 538 TYR A N 1
ATOM 4227 C CA . TYR A 1 538 ? -1.19 7.953 5.41 1 95.25 538 TYR A CA 1
ATOM 4228 C C . TYR A 1 538 ? 0.033 7.297 4.781 1 95.25 538 TYR A C 1
ATOM 4230 O O . TYR A 1 538 ? -0.032 6.152 4.332 1 95.25 538 TYR A O 1
ATOM 4238 N N . ALA A 1 539 ? 1.154 8 4.789 1 96.75 539 ALA A N 1
ATOM 4239 C CA . ALA A 1 539 ? 2.32 7.527 4.047 1 96.75 539 ALA A CA 1
ATOM 4240 C C . ALA A 1 539 ? 3.303 6.809 4.965 1 96.75 539 ALA A C 1
ATOM 4242 O O . ALA A 1 539 ? 4.199 6.105 4.496 1 96.75 539 ALA A O 1
ATOM 4243 N N . GLY A 1 540 ? 3.209 6.984 6.285 1 96.69 540 GLY A N 1
ATOM 4244 C CA . GLY A 1 540 ? 4.094 6.309 7.223 1 96.69 540 GLY A CA 1
ATOM 4245 C C . GLY A 1 540 ? 5.453 6.977 7.344 1 96.69 540 GLY A C 1
ATOM 4246 O O . GLY A 1 540 ? 6.426 6.34 7.75 1 96.69 540 GLY A O 1
ATOM 4247 N N . ILE A 1 541 ? 5.578 8.242 6.969 1 98.06 541 ILE A N 1
ATOM 4248 C CA . ILE A 1 541 ? 6.805 9.016 7.109 1 98.06 541 ILE A CA 1
ATOM 4249 C C . ILE A 1 541 ? 6.887 9.609 8.516 1 98.06 541 ILE A C 1
ATOM 4251 O O . ILE A 1 541 ? 5.953 10.273 8.969 1 98.06 541 ILE A O 1
ATOM 4255 N N . PRO A 1 542 ? 7.977 9.391 9.219 1 98.25 542 PRO A N 1
ATOM 4256 C CA . PRO A 1 542 ? 8.086 10 10.547 1 98.25 542 PRO A CA 1
ATOM 4257 C C . PRO A 1 542 ? 8.055 11.531 10.492 1 98.25 542 PRO A C 1
ATOM 4259 O O . PRO A 1 542 ? 8.594 12.125 9.555 1 98.25 542 PRO A O 1
ATOM 4262 N N . VAL A 1 543 ? 7.457 12.102 11.539 1 98.5 543 VAL A N 1
ATOM 4263 C CA . VAL A 1 543 ? 7.309 13.555 11.531 1 98.5 543 VAL A CA 1
ATOM 4264 C C . VAL A 1 543 ? 7.703 14.117 12.898 1 98.5 543 VAL A C 1
ATOM 4266 O O . VAL A 1 543 ? 7.617 13.414 13.914 1 98.5 543 VAL A O 1
ATOM 4269 N N . ILE A 1 544 ? 8.203 15.25 12.93 1 98.81 544 ILE A N 1
ATOM 4270 C CA . ILE A 1 544 ? 8.359 16.078 14.117 1 98.81 544 ILE A CA 1
ATOM 4271 C C . ILE A 1 544 ? 7.57 17.375 13.953 1 98.81 544 ILE A C 1
ATOM 4273 O O . ILE A 1 544 ? 7.855 18.172 13.055 1 98.81 544 ILE A O 1
ATOM 4277 N N . ASP A 1 545 ? 6.57 17.469 14.742 1 98.19 545 ASP A N 1
ATOM 4278 C CA . ASP A 1 545 ? 5.75 18.688 14.805 1 98.19 545 ASP A CA 1
ATOM 4279 C C . ASP A 1 545 ? 6.074 19.5 16.062 1 98.19 545 ASP A C 1
ATOM 4281 O O . ASP A 1 545 ? 6.031 18.984 17.172 1 98.19 545 ASP A O 1
ATOM 4285 N N . PHE A 1 546 ? 6.465 20.75 15.852 1 97.94 546 PHE A N 1
ATOM 4286 C CA . PHE A 1 546 ? 6.859 21.5 17.031 1 97.94 546 PHE A CA 1
ATOM 4287 C C . PHE A 1 546 ? 6.445 22.969 16.906 1 97.94 546 PHE A C 1
ATOM 4289 O O . PHE A 1 546 ? 6.215 23.453 15.805 1 97.94 546 PHE A O 1
ATOM 4296 N N . ASN A 1 547 ? 6.293 23.594 18.031 1 95.94 547 ASN A N 1
ATOM 4297 C CA . ASN A 1 547 ? 5.941 25 18.172 1 95.94 547 ASN A CA 1
ATOM 4298 C C . ASN A 1 547 ? 6.445 25.578 19.484 1 95.94 547 ASN A C 1
ATOM 4300 O O . ASN A 1 547 ? 7.277 24.969 20.156 1 95.94 547 ASN A O 1
ATOM 4304 N N . TYR A 1 548 ? 6.168 26.828 19.734 1 95.94 548 TYR A N 1
ATOM 4305 C CA . TYR A 1 548 ? 6.355 27.5 21.016 1 95.94 548 TYR A CA 1
ATOM 4306 C C . TYR A 1 548 ? 5.023 27.984 21.578 1 95.94 548 TYR A C 1
ATOM 4308 O O . TYR A 1 548 ? 4.355 28.828 20.953 1 95.94 548 TYR A O 1
ATOM 4316 N N . ARG A 1 549 ? 4.629 27.438 22.703 1 92.88 549 ARG A N 1
ATOM 4317 C CA . ARG A 1 549 ? 3.256 27.641 23.156 1 92.88 549 ARG A CA 1
ATOM 4318 C C . ARG A 1 549 ? 3.213 28 24.641 1 92.88 549 ARG A C 1
ATOM 4320 O O . ARG A 1 549 ? 4.242 28.016 25.312 1 92.88 549 ARG A O 1
ATOM 4327 N N . ASN A 1 550 ? 1.971 28.375 25 1 92.12 550 ASN A N 1
ATOM 4328 C CA . ASN A 1 550 ? 1.694 28.609 26.422 1 92.12 550 ASN A CA 1
ATOM 4329 C C . ASN A 1 550 ? 1.671 27.297 27.203 1 92.12 550 ASN A C 1
ATOM 4331 O O . ASN A 1 550 ? 1.43 26.234 26.641 1 92.12 550 ASN A O 1
ATOM 4335 N N . ILE A 1 551 ? 1.934 27.406 28.469 1 91.12 551 ILE A N 1
ATOM 4336 C CA . ILE A 1 551 ? 1.981 26.219 29.328 1 91.12 551 ILE A CA 1
ATOM 4337 C C . ILE A 1 551 ? 0.564 25.812 29.719 1 91.12 551 ILE A C 1
ATOM 4339 O O . ILE A 1 551 ? 0.285 24.625 29.922 1 91.12 551 ILE A O 1
ATOM 4343 N N . SER A 1 552 ? -0.294 26.766 29.828 1 80.94 552 SER A N 1
ATOM 4344 C CA . SER A 1 552 ? -1.607 26.531 30.406 1 80.94 552 SER A CA 1
ATOM 4345 C C . SER A 1 552 ? -2.627 26.141 29.344 1 80.94 552 SER A C 1
ATOM 4347 O O . SER A 1 552 ? -3.645 25.516 29.641 1 80.94 552 SER A O 1
ATOM 4349 N N . TRP A 1 553 ? -2.41 26.516 28.141 1 77.88 553 TRP A N 1
ATOM 4350 C CA . TRP A 1 553 ? -3.406 26.281 27.109 1 77.88 553 TRP A CA 1
ATOM 4351 C C . TRP A 1 553 ? -2.738 25.969 25.766 1 77.88 553 TRP A C 1
ATOM 4353 O O . TRP A 1 553 ? -1.76 26.625 25.391 1 77.88 553 TRP A O 1
ATOM 4363 N N . ASP A 1 554 ? -3.365 25.047 25.062 1 78.44 554 ASP A N 1
ATOM 4364 C CA . ASP A 1 554 ? -2.754 24.562 23.828 1 78.44 554 ASP A CA 1
ATOM 4365 C C . ASP A 1 554 ? -3.01 25.516 22.672 1 78.44 554 ASP A C 1
ATOM 4367 O O . ASP A 1 554 ? -2.236 25.562 21.719 1 78.44 554 ASP A O 1
ATOM 4371 N N . GLU A 1 555 ? -4.074 26.172 22.734 1 83.44 555 GLU A N 1
ATOM 4372 C CA . GLU A 1 555 ? -4.395 27.172 21.719 1 83.44 555 GLU A CA 1
ATOM 4373 C C . GLU A 1 555 ? -4.16 28.578 22.25 1 83.44 555 GLU A C 1
ATOM 4375 O O . GLU A 1 555 ? -3.629 28.766 23.344 1 83.44 555 GLU A O 1
ATOM 4380 N N . TYR A 1 556 ? -4.316 29.594 21.359 1 92.44 556 TYR A N 1
ATOM 4381 C CA . TYR A 1 556 ? -4.176 30.984 21.781 1 92.44 556 TYR A CA 1
ATOM 4382 C C . TYR A 1 556 ? -5.434 31.781 21.469 1 92.44 556 TYR A C 1
ATOM 4384 O O . TYR A 1 556 ? -6.176 31.438 20.547 1 92.44 556 TYR A O 1
ATOM 4392 N N . PRO A 1 557 ? -5.703 32.812 22.188 1 95.19 557 PRO A N 1
ATOM 4393 C CA . PRO A 1 557 ? -7.012 33.469 22.156 1 95.19 557 PRO A CA 1
ATOM 4394 C C . PRO A 1 557 ? -7.324 34.125 20.797 1 95.19 557 PRO A C 1
ATOM 4396 O O . PRO A 1 557 ? -8.484 34.156 20.391 1 95.19 557 PRO A O 1
ATOM 4399 N N . LEU A 1 558 ? -6.348 34.562 20.094 1 96.62 558 LEU A N 1
ATOM 4400 C CA . LEU A 1 558 ? -6.574 35.312 18.859 1 96.62 558 LEU A CA 1
ATOM 4401 C C . LEU A 1 558 ? -6.582 34.375 17.656 1 96.62 558 LEU A C 1
ATOM 4403 O O . LEU A 1 558 ? -6.559 34.844 16.516 1 96.62 558 LEU A O 1
ATOM 4407 N N . TYR A 1 559 ? -6.66 33.094 17.891 1 96 559 TYR A N 1
ATOM 4408 C CA . TYR A 1 559 ? -6.578 32.062 16.859 1 96 559 TYR A CA 1
ATOM 4409 C C . TYR A 1 559 ? -7.59 32.312 15.758 1 96 559 TYR A C 1
ATOM 4411 O O . TYR A 1 559 ? -8.797 32.406 16.016 1 96 559 TYR A O 1
ATOM 4419 N N . HIS A 1 560 ? -7.152 32.594 14.461 1 96.75 560 HIS A N 1
ATOM 4420 C CA . HIS A 1 560 ? -7.93 32.688 13.234 1 96.75 560 HIS A CA 1
ATOM 4421 C C . HIS A 1 560 ? -8.773 33.969 13.227 1 96.75 560 HIS A C 1
ATOM 4423 O O . HIS A 1 560 ? -9.805 34.031 12.547 1 96.75 560 HIS A O 1
ATOM 4429 N N . THR A 1 561 ? -8.445 34.969 14.016 1 97.5 561 THR A N 1
ATOM 4430 C CA . THR A 1 561 ? -9.203 36.219 14.047 1 97.5 561 THR A CA 1
ATOM 4431 C C . THR A 1 561 ? -8.547 37.25 13.141 1 97.5 561 THR A C 1
ATOM 4433 O O . THR A 1 561 ? -7.465 37.031 12.602 1 97.5 561 THR A O 1
ATOM 4436 N N . LEU A 1 562 ? -9.25 38.375 13.039 1 97.81 562 LEU A N 1
ATOM 4437 C CA . LEU A 1 562 ? -8.766 39.531 12.312 1 97.81 562 LEU A CA 1
ATOM 4438 C C . LEU A 1 562 ? -7.496 40.094 12.953 1 97.81 562 LEU A C 1
ATOM 4440 O O . LEU A 1 562 ? -6.727 40.812 12.297 1 97.81 562 LEU A O 1
ATOM 4444 N N . TYR A 1 563 ? -7.172 39.688 14.109 1 97.56 563 TYR A N 1
ATOM 4445 C CA . TYR A 1 563 ? -6.211 40.438 14.914 1 97.56 563 TYR A CA 1
ATOM 4446 C C . TYR A 1 563 ? -4.863 39.719 14.938 1 97.56 563 TYR A C 1
ATOM 4448 O O . TYR A 1 563 ? -3.945 40.156 15.648 1 97.56 563 TYR A O 1
ATOM 4456 N N . GLU A 1 564 ? -4.742 38.688 14.141 1 95.44 564 GLU A N 1
ATOM 4457 C CA . GLU A 1 564 ? -3.445 38.062 13.922 1 95.44 564 GLU A CA 1
ATOM 4458 C C . GLU A 1 564 ? -2.604 38.844 12.93 1 95.44 564 GLU A C 1
ATOM 4460 O O . GLU A 1 564 ? -2.355 38.375 11.805 1 95.44 564 GLU A O 1
ATOM 4465 N N . THR A 1 565 ? -2.145 39.906 13.344 1 97.44 565 THR A N 1
ATOM 4466 C CA . THR A 1 565 ? -1.262 40.75 12.555 1 97.44 565 THR A CA 1
ATOM 4467 C C . THR A 1 565 ? 0.104 40.875 13.227 1 97.44 565 THR A C 1
ATOM 4469 O O . THR A 1 565 ? 0.28 40.469 14.375 1 97.44 565 THR A O 1
ATOM 4472 N N . PRO A 1 566 ? 1.124 41.438 12.508 1 97.38 566 PRO A N 1
ATOM 4473 C CA . PRO A 1 566 ? 2.49 41.5 13.039 1 97.38 566 PRO A CA 1
ATOM 4474 C C . PRO A 1 566 ? 2.574 42.188 14.391 1 97.38 566 PRO A C 1
ATOM 4476 O O . PRO A 1 566 ? 3.443 41.875 15.203 1 97.38 566 PRO A O 1
ATOM 4479 N N . PHE A 1 567 ? 1.646 43.062 14.672 1 97.38 567 PHE A N 1
ATOM 4480 C CA . PHE A 1 567 ? 1.604 43.75 15.969 1 97.38 567 PHE A CA 1
ATOM 4481 C C . PHE A 1 567 ? 1.607 42.719 17.109 1 97.38 567 PHE A C 1
ATOM 4483 O O . PHE A 1 567 ? 2.283 42.906 18.109 1 97.38 567 PHE A O 1
ATOM 4490 N N . THR A 1 568 ? 0.836 41.688 16.984 1 96.81 568 THR A N 1
ATOM 4491 C CA . THR A 1 568 ? 0.736 40.656 18.016 1 96.81 568 THR A CA 1
ATOM 4492 C C . THR A 1 568 ? 2.094 40 18.266 1 96.81 568 THR A C 1
ATOM 4494 O O . THR A 1 568 ? 2.492 39.812 19.422 1 96.81 568 THR A O 1
ATOM 4497 N N . ASN A 1 569 ? 2.842 39.688 17.234 1 96.81 569 ASN A N 1
ATOM 4498 C CA . ASN A 1 569 ? 4.172 39.094 17.359 1 96.81 569 ASN A CA 1
ATOM 4499 C C . ASN A 1 569 ? 5.16 40.062 18 1 96.81 569 ASN A C 1
ATOM 4501 O O . ASN A 1 569 ? 5.863 39.719 18.953 1 96.81 569 ASN A O 1
ATOM 4505 N N . GLU A 1 570 ? 5.141 41.281 17.547 1 96.12 570 GLU A N 1
ATOM 4506 C CA . GLU A 1 570 ? 6.195 42.25 17.828 1 96.12 570 GLU A CA 1
ATOM 4507 C C . GLU A 1 570 ? 5.984 42.906 19.188 1 96.12 570 GLU A C 1
ATOM 4509 O O . GLU A 1 570 ? 6.953 43.281 19.859 1 96.12 570 GLU A O 1
ATOM 4514 N N . HIS A 1 571 ? 4.723 43.062 19.547 1 95.81 571 HIS A N 1
ATOM 4515 C CA . HIS A 1 571 ? 4.477 43.938 20.688 1 95.81 571 HIS A CA 1
ATOM 4516 C C . HIS A 1 571 ? 3.773 43.188 21.812 1 95.81 571 HIS A C 1
ATOM 4518 O O . HIS A 1 571 ? 3.705 43.688 22.938 1 95.81 571 HIS A O 1
ATOM 4524 N N . ILE A 1 572 ? 3.332 42.062 21.484 1 94.69 572 ILE A N 1
ATOM 4525 C CA . ILE A 1 572 ? 2.594 41.375 22.547 1 94.69 572 ILE A CA 1
ATOM 4526 C C . ILE A 1 572 ? 3.453 40.25 23.125 1 94.69 572 ILE A C 1
ATOM 4528 O O . ILE A 1 572 ? 3.732 40.219 24.328 1 94.69 572 ILE A O 1
ATOM 4532 N N . PHE A 1 573 ? 4.016 39.312 22.281 1 90.25 573 PHE A N 1
ATOM 4533 C CA . PHE A 1 573 ? 4.605 38.188 23.016 1 90.25 573 PHE A CA 1
ATOM 4534 C C . PHE A 1 573 ? 6.074 38.031 22.641 1 90.25 573 PHE A C 1
ATOM 4536 O O . PHE A 1 573 ? 6.852 37.469 23.406 1 90.25 573 PHE A O 1
ATOM 4543 N N . ASP A 1 574 ? 6.559 38.375 21.5 1 95.12 574 ASP A N 1
ATOM 4544 C CA . ASP A 1 574 ? 7.961 38.219 21.125 1 95.12 574 ASP A CA 1
ATOM 4545 C C . ASP A 1 574 ? 8.648 39.562 20.984 1 95.12 574 ASP A C 1
ATOM 4547 O O . ASP A 1 574 ? 9.203 39.875 19.922 1 95.12 574 ASP A O 1
ATOM 4551 N N . THR A 1 575 ? 8.766 40.25 22.031 1 92.31 575 THR A N 1
ATOM 4552 C CA . THR A 1 575 ? 9.117 41.656 22.047 1 92.31 575 THR A CA 1
ATOM 4553 C C . THR A 1 575 ? 10.633 41.844 22.047 1 92.31 575 THR A C 1
ATOM 4555 O O . THR A 1 575 ? 11.133 42.969 21.984 1 92.31 575 THR A O 1
ATOM 4558 N N . ASN A 1 576 ? 11.336 40.812 22.219 1 92.62 576 ASN A N 1
ATOM 4559 C CA . ASN A 1 576 ? 12.797 40.875 22.281 1 92.62 576 ASN A CA 1
ATOM 4560 C C . ASN A 1 576 ? 13.422 40.562 20.922 1 92.62 576 ASN A C 1
ATOM 4562 O O . ASN A 1 576 ? 14.219 39.625 20.812 1 92.62 576 ASN A O 1
ATOM 4566 N N . ASN A 1 577 ? 13.07 41.375 19.922 1 92.56 577 ASN A N 1
ATOM 4567 C CA . ASN A 1 577 ? 13.633 41.281 18.578 1 92.56 577 ASN A CA 1
ATOM 4568 C C . ASN A 1 577 ? 13.422 39.875 17.984 1 92.56 577 ASN A C 1
ATOM 4570 O O . ASN A 1 577 ? 14.367 39.281 17.469 1 92.56 577 ASN A O 1
ATOM 4574 N N . PHE A 1 578 ? 12.297 39.312 18.172 1 97.44 578 PHE A N 1
ATOM 4575 C CA . PHE A 1 578 ? 11.875 38.031 17.594 1 97.44 578 PHE A CA 1
ATOM 4576 C C . PHE A 1 578 ? 12.789 36.906 18.078 1 97.44 578 PHE A C 1
ATOM 4578 O O . PHE A 1 578 ? 13.109 36 17.312 1 97.44 578 PHE A O 1
ATOM 4585 N N . ALA A 1 579 ? 13.234 36.938 19.297 1 97.44 579 ALA A N 1
ATOM 4586 C CA . ALA A 1 579 ? 14.148 35.969 19.875 1 97.44 579 ALA A CA 1
ATOM 4587 C C . ALA A 1 579 ? 13.508 34.562 19.906 1 97.44 579 ALA A C 1
ATOM 4589 O O . ALA A 1 579 ? 14.195 33.562 19.734 1 97.44 579 ALA A O 1
ATOM 4590 N N . ILE A 1 580 ? 12.211 34.5 20.125 1 98 580 ILE A N 1
ATOM 4591 C CA . ILE A 1 580 ? 11.516 33.219 20.172 1 98 580 ILE A CA 1
ATOM 4592 C C . ILE A 1 580 ? 11.469 32.594 18.781 1 98 580 ILE A C 1
ATOM 4594 O O . ILE A 1 580 ? 11.773 31.406 18.594 1 98 580 ILE A O 1
ATOM 4598 N N . HIS A 1 581 ? 11.062 33.375 17.781 1 98.5 581 HIS A N 1
ATOM 4599 C CA . HIS A 1 581 ? 11.031 32.906 16.391 1 98.5 581 HIS A CA 1
ATOM 4600 C C . HIS A 1 581 ? 12.414 32.438 15.945 1 98.5 581 HIS A C 1
ATOM 4602 O O . HIS A 1 581 ? 12.531 31.422 15.258 1 98.5 581 HIS A O 1
ATOM 4608 N N . LYS A 1 582 ? 13.414 33.219 16.328 1 98.56 582 LYS A N 1
ATOM 4609 C CA . LYS A 1 582 ? 14.797 32.844 16.016 1 98.56 582 LYS A CA 1
ATOM 4610 C C . LYS A 1 582 ? 15.156 31.516 16.641 1 98.56 582 LYS A C 1
ATOM 4612 O O . LYS A 1 582 ? 15.75 30.656 15.969 1 98.56 582 LYS A O 1
ATOM 4617 N N . ALA A 1 583 ? 14.82 31.297 17.859 1 98.69 583 ALA A N 1
ATOM 4618 C CA . ALA A 1 583 ? 15.133 30.062 18.547 1 98.69 583 ALA A CA 1
ATOM 4619 C C . ALA A 1 583 ? 14.438 28.875 17.875 1 98.69 583 ALA A C 1
ATOM 4621 O O . ALA A 1 583 ? 15.016 27.781 17.781 1 98.69 583 ALA A O 1
ATOM 4622 N N . VAL A 1 584 ? 13.18 29.031 17.484 1 98.69 584 VAL A N 1
ATOM 4623 C CA . VAL A 1 584 ? 12.469 27.984 16.781 1 98.69 584 VAL A CA 1
ATOM 4624 C C . VAL A 1 584 ? 13.164 27.672 15.461 1 98.69 584 VAL A C 1
ATOM 4626 O O . VAL A 1 584 ? 13.297 26.516 15.07 1 98.69 584 VAL A O 1
ATOM 4629 N N . GLY A 1 585 ? 13.586 28.703 14.742 1 98.81 585 GLY A N 1
ATOM 4630 C CA . GLY A 1 585 ? 14.359 28.5 13.523 1 98.81 585 GLY A CA 1
ATOM 4631 C C . GLY A 1 585 ? 15.648 27.75 13.766 1 98.81 585 GLY A C 1
ATOM 4632 O O . GLY A 1 585 ? 16.031 26.891 12.953 1 98.81 585 GLY A O 1
ATOM 4633 N N . GLN A 1 586 ? 16.344 28.109 14.859 1 98.81 586 GLN A N 1
ATOM 4634 C CA . GLN A 1 586 ? 17.562 27.406 15.227 1 98.81 586 GLN A CA 1
ATOM 4635 C C . GLN A 1 586 ? 17.297 25.938 15.508 1 98.81 586 GLN A C 1
ATOM 4637 O O . GLN A 1 586 ? 18.047 25.062 15.062 1 98.81 586 GLN A O 1
ATOM 4642 N N . TYR A 1 587 ? 16.281 25.656 16.234 1 98.81 587 TYR A N 1
ATOM 4643 C CA . TYR A 1 587 ? 15.891 24.266 16.516 1 98.81 587 TYR A CA 1
ATOM 4644 C C . TYR A 1 587 ? 15.547 23.531 15.234 1 98.81 587 TYR A C 1
ATOM 4646 O O . TYR A 1 587 ? 15.992 22.391 15.023 1 98.81 587 TYR A O 1
ATOM 4654 N N . TRP A 1 588 ? 14.773 24.172 14.336 1 98.88 588 TRP A N 1
ATOM 4655 C CA . TRP A 1 588 ? 14.375 23.625 13.047 1 98.88 588 TRP A CA 1
ATOM 4656 C C . TRP A 1 588 ? 15.594 23.297 12.195 1 98.88 588 TRP A C 1
ATOM 4658 O O . TRP A 1 588 ? 15.688 22.203 11.633 1 98.88 588 TRP A O 1
ATOM 4668 N N . SER A 1 589 ? 16.531 24.188 12.172 1 98.75 589 SER A N 1
ATOM 4669 C CA . SER A 1 589 ? 17.734 24.016 11.359 1 98.75 589 SER A CA 1
ATOM 4670 C C . SER A 1 589 ? 18.625 22.906 11.93 1 98.75 589 SER A C 1
ATOM 4672 O O . SER A 1 589 ? 19.266 22.172 11.18 1 98.75 589 SER A O 1
ATOM 4674 N N . GLU A 1 590 ? 18.688 22.844 13.242 1 98.62 590 GLU A N 1
ATOM 4675 C CA . GLU A 1 590 ? 19.484 21.797 13.867 1 98.62 590 GLU A CA 1
ATOM 4676 C C . GLU A 1 590 ? 18.938 20.406 13.562 1 98.62 590 GLU A C 1
ATOM 4678 O O . GLU A 1 590 ? 19.688 19.484 13.273 1 98.62 590 GLU A O 1
ATOM 4683 N N . LEU A 1 591 ? 17.641 20.25 13.656 1 98.81 591 LEU A N 1
ATOM 4684 C CA . LEU A 1 591 ? 17 18.984 13.266 1 98.81 591 LEU A CA 1
ATOM 4685 C C . LEU A 1 591 ? 17.312 18.656 11.812 1 98.81 591 LEU A C 1
ATOM 4687 O O . LEU A 1 591 ? 17.719 17.531 11.5 1 98.81 591 LEU A O 1
ATOM 4691 N N . ALA A 1 592 ? 17.094 19.625 10.93 1 98.81 592 ALA A N 1
ATOM 4692 C CA . ALA A 1 592 ? 17.344 19.422 9.508 1 98.81 592 ALA A CA 1
ATOM 4693 C C . ALA A 1 592 ? 18.781 19 9.25 1 98.81 592 ALA A C 1
ATOM 4695 O O . ALA A 1 592 ? 19.031 18.094 8.445 1 98.81 592 ALA A O 1
ATOM 4696 N N . ARG A 1 593 ? 19.703 19.672 9.875 1 98.31 593 ARG A N 1
ATOM 4697 C CA . ARG A 1 593 ? 21.125 19.359 9.719 1 98.31 593 ARG A CA 1
ATOM 4698 C C . ARG A 1 593 ? 21.422 17.922 10.164 1 98.31 593 ARG A C 1
ATOM 4700 O O . ARG A 1 593 ? 22.125 17.188 9.469 1 98.31 593 ARG A O 1
ATOM 4707 N N . ARG A 1 594 ? 20.906 17.516 11.266 1 98 594 ARG A N 1
ATOM 4708 C CA . ARG A 1 594 ? 21.156 16.188 11.797 1 98 594 ARG A CA 1
ATOM 4709 C C . ARG A 1 594 ? 20.641 15.109 10.852 1 98 594 ARG A C 1
ATOM 4711 O O . ARG A 1 594 ? 21.328 14.125 10.586 1 98 594 ARG A O 1
ATOM 4718 N N . PHE A 1 595 ? 19.516 15.273 10.281 1 98.5 595 PHE A N 1
ATOM 4719 C CA . PHE A 1 595 ? 18.938 14.273 9.383 1 98.5 595 PHE A CA 1
ATOM 4720 C C . PHE A 1 595 ? 19.609 14.312 8.023 1 98.5 595 PHE A C 1
ATOM 4722 O O . PHE A 1 595 ? 19.719 13.281 7.344 1 98.5 595 PHE A O 1
ATOM 4729 N N . SER A 1 596 ? 20.062 15.469 7.609 1 97.5 596 SER A N 1
ATOM 4730 C CA . SER A 1 596 ? 20.609 15.594 6.258 1 97.5 596 SER A CA 1
ATOM 4731 C C . SER A 1 596 ? 22.078 15.227 6.219 1 97.5 596 SER A C 1
ATOM 4733 O O . SER A 1 596 ? 22.625 14.914 5.156 1 97.5 596 SER A O 1
ATOM 4735 N N . ASP A 1 597 ? 22.766 15.211 7.402 1 94.25 597 ASP A N 1
ATOM 4736 C CA . ASP A 1 597 ? 24.219 15.133 7.312 1 94.25 597 ASP A CA 1
ATOM 4737 C C . ASP A 1 597 ? 24.766 14 8.18 1 94.25 597 ASP A C 1
ATOM 4739 O O . ASP A 1 597 ? 25.922 13.617 8.055 1 94.25 597 ASP A O 1
ATOM 4743 N N . SER A 1 598 ? 23.969 13.414 9.008 1 93.12 598 SER A N 1
ATOM 4744 C CA . SER A 1 598 ? 24.438 12.289 9.805 1 93.12 598 SER A CA 1
ATOM 4745 C C . SER A 1 598 ? 24.688 11.055 8.945 1 93.12 598 SER A C 1
ATOM 4747 O O . SER A 1 598 ? 23.906 10.773 8.023 1 93.12 598 SER A O 1
ATOM 4749 N N . ALA A 1 599 ? 25.812 10.344 9.258 1 91.31 599 ALA A N 1
ATOM 4750 C CA . ALA A 1 599 ? 26.094 9.109 8.516 1 91.31 599 ALA A CA 1
ATOM 4751 C C . ALA A 1 599 ? 24.984 8.078 8.742 1 91.31 599 ALA A C 1
ATOM 4753 O O . ALA A 1 599 ? 24.438 7.527 7.781 1 91.31 599 ALA A O 1
ATOM 4754 N N . ILE A 1 600 ? 24.719 7.859 10.047 1 94.75 600 ILE A N 1
ATOM 4755 C CA . ILE A 1 600 ? 23.562 7.031 10.398 1 94.75 600 ILE A CA 1
ATOM 4756 C C . ILE A 1 600 ? 22.406 7.926 10.812 1 94.75 600 ILE A C 1
ATOM 4758 O O . ILE A 1 600 ? 22.547 8.805 11.664 1 94.75 600 ILE A O 1
ATOM 4762 N N . LEU A 1 601 ? 21.281 7.734 10.195 1 97.25 601 LEU A N 1
ATOM 4763 C CA . LEU A 1 601 ? 20.094 8.539 10.508 1 97.25 601 LEU A CA 1
ATOM 4764 C C . LEU A 1 601 ? 19.734 8.43 11.984 1 97.25 601 LEU A C 1
ATOM 4766 O O . LEU A 1 601 ? 19.828 7.344 12.57 1 97.25 601 LEU A O 1
ATOM 4770 N N . PRO A 1 602 ? 19.453 9.523 12.586 1 97.69 602 PRO A N 1
ATOM 4771 C CA . PRO A 1 602 ? 19.109 9.5 14.008 1 97.69 602 PRO A CA 1
ATOM 4772 C C . PRO A 1 602 ? 17.688 9 14.266 1 97.69 602 PRO A C 1
ATOM 4774 O O . PRO A 1 602 ? 16.875 9.719 14.859 1 97.69 602 PRO A O 1
ATOM 4777 N N . ILE A 1 603 ? 17.344 7.844 13.875 1 98.06 603 ILE A N 1
ATOM 4778 C CA . ILE A 1 603 ? 16.109 7.105 14.094 1 98.06 603 ILE A CA 1
ATOM 4779 C C . ILE A 1 603 ? 16.359 5.945 15.062 1 98.06 603 ILE A C 1
ATOM 4781 O O . ILE A 1 603 ? 17.25 5.129 14.836 1 98.06 603 ILE A O 1
ATOM 4785 N N . ASN A 1 604 ? 15.609 5.906 16.125 1 97.94 604 ASN A N 1
ATOM 4786 C CA . ASN A 1 604 ? 15.898 4.949 17.188 1 97.94 604 ASN A CA 1
ATOM 4787 C C . ASN A 1 604 ? 14.82 3.869 17.281 1 97.94 604 ASN A C 1
ATOM 4789 O O . ASN A 1 604 ? 13.828 4.035 17.984 1 97.94 604 ASN A O 1
ATOM 4793 N N . ALA A 1 605 ? 15.086 2.709 16.75 1 97.81 605 ALA A N 1
ATOM 4794 C CA . ALA A 1 605 ? 14.141 1.595 16.75 1 97.81 605 ALA A CA 1
ATOM 4795 C C . ALA A 1 605 ? 13.961 1.02 18.156 1 97.81 605 ALA A C 1
ATOM 4797 O O . ALA A 1 605 ? 12.883 0.548 18.5 1 97.81 605 ALA A O 1
ATOM 4798 N N . THR A 1 606 ? 14.969 1.066 18.969 1 98.31 606 THR A N 1
ATOM 4799 C CA . THR A 1 606 ? 14.914 0.522 20.312 1 98.31 606 THR A CA 1
ATOM 4800 C C . THR A 1 606 ? 13.922 1.3 21.172 1 98.31 606 THR A C 1
ATOM 4802 O O . THR A 1 606 ? 13.18 0.709 21.969 1 98.31 606 THR A O 1
ATOM 4805 N N . THR A 1 607 ? 13.922 2.615 21 1 97.81 607 THR A N 1
ATOM 4806 C CA . THR A 1 607 ? 12.969 3.436 21.75 1 97.81 607 THR A CA 1
ATOM 4807 C C . THR A 1 607 ? 11.531 3.082 21.359 1 97.81 607 THR A C 1
ATOM 4809 O O . THR A 1 607 ? 10.641 3.062 22.203 1 97.81 607 THR A O 1
ATOM 4812 N N . LEU A 1 608 ? 11.289 2.816 20.109 1 98.31 608 LEU A N 1
ATOM 4813 C CA . LEU A 1 608 ? 9.969 2.379 19.656 1 98.31 608 LEU A CA 1
ATOM 4814 C C . LEU A 1 608 ? 9.594 1.056 20.312 1 98.31 608 LEU A C 1
ATOM 4816 O O . LEU A 1 608 ? 8.477 0.908 20.828 1 98.31 608 LEU A O 1
ATOM 4820 N N . ALA A 1 609 ? 10.523 0.077 20.266 1 98.62 609 ALA A N 1
ATOM 4821 C CA . ALA A 1 609 ? 10.273 -1.232 20.859 1 98.62 609 ALA A CA 1
ATOM 4822 C C . ALA A 1 609 ? 9.945 -1.105 22.344 1 98.62 609 ALA A C 1
ATOM 4824 O O . ALA A 1 609 ? 9.008 -1.739 22.844 1 98.62 609 ALA A O 1
ATOM 4825 N N . ASN A 1 610 ? 10.695 -0.278 23.047 1 97.88 610 ASN A N 1
ATOM 4826 C CA . ASN A 1 610 ? 10.469 -0.038 24.469 1 97.88 610 ASN A CA 1
ATOM 4827 C C . ASN A 1 610 ? 9.102 0.594 24.719 1 97.88 610 ASN A C 1
ATOM 4829 O O . ASN A 1 610 ? 8.398 0.206 25.641 1 97.88 610 ASN A O 1
ATOM 4833 N N . THR A 1 611 ? 8.766 1.564 23.953 1 97.38 611 THR A N 1
ATOM 4834 C CA . THR A 1 611 ? 7.492 2.258 24.109 1 97.38 611 THR A CA 1
ATOM 4835 C C . THR A 1 611 ? 6.324 1.303 23.875 1 97.38 611 THR A C 1
ATOM 4837 O O . THR A 1 611 ? 5.332 1.339 24.609 1 97.38 611 THR A O 1
ATOM 4840 N N . ILE A 1 612 ? 6.422 0.422 22.844 1 98.06 612 ILE A N 1
ATOM 4841 C CA . ILE A 1 612 ? 5.375 -0.56 22.578 1 98.06 612 ILE A CA 1
ATOM 4842 C C . ILE A 1 612 ? 5.234 -1.498 23.781 1 98.06 612 ILE A C 1
ATOM 4844 O O . ILE A 1 612 ? 4.133 -1.702 24.297 1 98.06 612 ILE A O 1
ATOM 4848 N N . LEU A 1 613 ? 6.336 -1.997 24.266 1 97.81 613 LEU A N 1
ATOM 4849 C CA . LEU A 1 613 ? 6.344 -3.051 25.281 1 97.81 613 LEU A CA 1
ATOM 4850 C C . LEU A 1 613 ? 5.938 -2.5 26.641 1 97.81 613 LEU A C 1
ATOM 4852 O O . LEU A 1 613 ? 5.246 -3.176 27.406 1 97.81 613 LEU A O 1
ATOM 4856 N N . TYR A 1 614 ? 6.332 -1.223 26.906 1 96.38 614 TYR A N 1
ATOM 4857 C CA . TYR A 1 614 ? 6.23 -0.785 28.297 1 96.38 614 TYR A CA 1
ATOM 4858 C C . TYR A 1 614 ? 5.203 0.33 28.438 1 96.38 614 TYR A C 1
ATOM 4860 O O . TYR A 1 614 ? 4.82 0.691 29.547 1 96.38 614 TYR A O 1
ATOM 4868 N N . ASP A 1 615 ? 4.723 0.874 27.359 1 95.19 615 ASP A N 1
ATOM 4869 C CA . ASP A 1 615 ? 3.703 1.914 27.453 1 95.19 615 ASP A CA 1
ATOM 4870 C C . ASP A 1 615 ? 2.406 1.472 26.781 1 95.19 615 ASP A C 1
ATOM 4872 O O . ASP A 1 615 ? 1.358 1.4 27.422 1 95.19 615 ASP A O 1
ATOM 4876 N N . TYR A 1 616 ? 2.439 1.091 25.516 1 96.94 616 TYR A N 1
ATOM 4877 C CA . TYR A 1 616 ? 1.234 0.815 24.75 1 96.94 616 TYR A CA 1
ATOM 4878 C C . TYR A 1 616 ? 0.574 -0.479 25.203 1 96.94 616 TYR A C 1
ATOM 4880 O O . TYR A 1 616 ? -0.646 -0.533 25.391 1 96.94 616 TYR A O 1
ATOM 4888 N N . LEU A 1 617 ? 1.403 -1.563 25.375 1 97.94 617 LEU A N 1
ATOM 4889 C CA . LEU A 1 617 ? 0.843 -2.883 25.656 1 97.94 617 LEU A CA 1
ATOM 4890 C C . LEU A 1 617 ? 0.265 -2.945 27.062 1 97.94 617 LEU A C 1
ATOM 4892 O O . LEU A 1 617 ? -0.782 -3.559 27.281 1 97.94 617 LEU A O 1
ATOM 4896 N N . PRO A 1 618 ? 0.897 -2.34 28.109 1 96.75 618 PRO A N 1
ATOM 4897 C CA . PRO A 1 618 ? 0.261 -2.324 29.438 1 96.75 618 PRO A CA 1
ATOM 4898 C C . PRO A 1 618 ? -1.102 -1.635 29.422 1 96.75 618 PRO A C 1
ATOM 4900 O O . PRO A 1 618 ? -2.029 -2.08 30.109 1 96.75 618 PRO A O 1
ATOM 4903 N N . GLU A 1 619 ? -1.208 -0.556 28.656 1 95.06 619 GLU A N 1
ATOM 4904 C CA . GLU A 1 619 ? -2.5 0.111 28.531 1 95.06 619 GLU A CA 1
ATOM 4905 C C . GLU A 1 619 ? -3.533 -0.806 27.891 1 95.06 619 GLU A C 1
ATOM 4907 O O . GLU A 1 619 ? -4.688 -0.85 28.312 1 95.06 619 GLU A O 1
ATOM 4912 N N . LEU A 1 620 ? -3.164 -1.493 26.844 1 96.25 620 LEU A N 1
ATOM 4913 C CA . LEU A 1 620 ? -4.051 -2.426 26.156 1 96.25 620 LEU A CA 1
ATOM 4914 C C . LEU A 1 620 ? -4.441 -3.58 27.078 1 96.25 620 LEU A C 1
ATOM 4916 O O . LEU A 1 620 ? -5.602 -3.998 27.094 1 96.25 620 LEU A O 1
ATOM 4920 N N . LYS A 1 621 ? -3.49 -4.113 27.844 1 96.31 621 LYS A N 1
ATOM 4921 C CA . LYS A 1 621 ? -3.76 -5.191 28.797 1 96.31 621 LYS A CA 1
ATOM 4922 C C . LYS A 1 621 ? -4.824 -4.781 29.797 1 96.31 621 LYS A C 1
ATOM 4924 O O . LYS A 1 621 ? -5.742 -5.555 30.094 1 96.31 621 LYS A O 1
ATOM 4929 N N . LYS A 1 622 ? -4.664 -3.568 30.312 1 95.31 622 LYS A N 1
ATOM 4930 C CA . LYS A 1 622 ? -5.625 -3.045 31.281 1 95.31 622 LYS A CA 1
ATOM 4931 C C . LYS A 1 622 ? -7.02 -2.951 30.672 1 95.31 622 LYS A C 1
ATOM 4933 O O . LYS A 1 622 ? -8.008 -3.334 31.297 1 95.31 622 LYS A O 1
ATOM 4938 N N . ALA A 1 623 ? -7.086 -2.43 29.469 1 93.62 623 ALA A N 1
ATOM 4939 C CA . ALA A 1 623 ? -8.367 -2.289 28.781 1 93.62 623 ALA A CA 1
ATOM 4940 C C . ALA A 1 623 ? -9 -3.65 28.531 1 93.62 623 ALA A C 1
ATOM 4942 O O . ALA A 1 623 ? -10.219 -3.814 28.672 1 93.62 623 ALA A O 1
ATOM 4943 N N . LEU A 1 624 ? -8.219 -4.648 28.109 1 95 624 LEU A N 1
ATOM 4944 C CA . LEU A 1 624 ? -8.711 -5.996 27.844 1 95 624 LEU A CA 1
ATOM 4945 C C . LEU A 1 624 ? -9.211 -6.652 29.125 1 95 624 LEU A C 1
ATOM 4947 O O . LEU A 1 624 ? -10.219 -7.363 29.109 1 95 624 LEU A O 1
ATOM 4951 N N . GLY A 1 625 ? -8.445 -6.453 30.234 1 93.06 625 GLY A N 1
ATOM 4952 C CA . GLY A 1 625 ? -8.875 -6.988 31.516 1 93.06 625 GLY A CA 1
ATOM 4953 C C . GLY A 1 625 ? -10.273 -6.551 31.906 1 93.06 625 GLY A C 1
ATOM 4954 O O . GLY A 1 625 ? -11.055 -7.352 32.438 1 93.06 625 GLY A O 1
ATOM 4955 N N . LYS A 1 626 ? -10.617 -5.383 31.609 1 90.81 626 LYS A N 1
ATOM 4956 C CA . LYS A 1 626 ? -11.914 -4.824 31.969 1 90.81 626 LYS A CA 1
ATOM 4957 C C . LYS A 1 626 ? -13.039 -5.496 31.188 1 90.81 626 LYS A C 1
ATOM 4959 O O . LYS A 1 626 ? -14.094 -5.797 31.75 1 90.81 626 LYS A O 1
ATOM 4964 N N . ILE A 1 627 ? -12.828 -5.754 29.906 1 90.38 627 ILE A N 1
ATOM 4965 C CA . ILE A 1 627 ? -13.922 -6.297 29.109 1 90.38 627 ILE A CA 1
ATOM 4966 C C . ILE A 1 627 ? -14.023 -7.805 29.328 1 90.38 627 ILE A C 1
ATOM 4968 O O . ILE A 1 627 ? -15.086 -8.398 29.125 1 90.38 627 ILE A O 1
ATOM 4972 N N . ILE A 1 628 ? -12.984 -8.508 29.672 1 87.06 628 ILE A N 1
ATOM 4973 C CA . ILE A 1 628 ? -13.047 -9.914 30.047 1 87.06 628 ILE A CA 1
ATOM 4974 C C . ILE A 1 628 ? -13.945 -10.086 31.266 1 87.06 628 ILE A C 1
ATOM 4976 O O . ILE A 1 628 ? -14.828 -10.945 31.281 1 87.06 628 ILE A O 1
ATOM 4980 N N . TYR A 1 629 ? -13.773 -9.25 32.156 1 82.06 629 TYR A N 1
ATOM 4981 C CA . TYR A 1 629 ? -14.492 -9.336 33.406 1 82.06 629 TYR A CA 1
ATOM 4982 C C . TYR A 1 629 ? -15.938 -8.891 33.25 1 82.06 629 TYR A C 1
ATOM 4984 O O . TYR A 1 629 ? -16.859 -9.555 33.719 1 82.06 629 TYR A O 1
ATOM 4992 N N . ASN A 1 630 ? -16.156 -7.848 32.469 1 83.12 630 ASN A N 1
ATOM 4993 C CA . ASN A 1 630 ? -17.469 -7.219 32.406 1 83.12 630 ASN A CA 1
ATOM 4994 C C . ASN A 1 630 ? -18.328 -7.809 31.297 1 83.12 630 ASN A C 1
ATOM 4996 O O . ASN A 1 630 ? -19.562 -7.84 31.406 1 83.12 630 ASN A O 1
ATOM 5000 N N . ASN A 1 631 ? -17.688 -8.281 30.203 1 83.19 631 ASN A N 1
ATOM 5001 C CA . ASN A 1 631 ? -18.469 -8.633 29.016 1 83.19 631 ASN A CA 1
ATOM 5002 C C . ASN A 1 631 ? -18.312 -10.109 28.672 1 83.19 631 ASN A C 1
ATOM 5004 O O . ASN A 1 631 ? -19 -10.625 27.781 1 83.19 631 ASN A O 1
ATOM 5008 N N . GLY A 1 632 ? -17.484 -10.828 29.359 1 76.62 632 GLY A N 1
ATOM 5009 C CA . GLY A 1 632 ? -17.344 -12.266 29.172 1 76.62 632 GLY A CA 1
ATOM 5010 C C . GLY A 1 632 ? -16.797 -12.648 27.812 1 76.62 632 GLY A C 1
ATOM 5011 O O . GLY A 1 632 ? -17.359 -13.523 27.141 1 76.62 632 GLY A O 1
ATOM 5012 N N . ILE A 1 633 ? -15.727 -12.086 27.328 1 81.38 633 ILE A N 1
ATOM 5013 C CA . ILE A 1 633 ? -15.18 -12.445 26.016 1 81.38 633 ILE A CA 1
ATOM 5014 C C . ILE A 1 633 ? -14.477 -13.797 26.109 1 81.38 633 ILE A C 1
ATOM 5016 O O . ILE A 1 633 ? -14.078 -14.227 27.188 1 81.38 633 ILE A O 1
ATOM 5020 N N . ASP A 1 634 ? -14.344 -14.711 25.031 1 75 634 ASP A N 1
ATOM 5021 C CA . ASP A 1 634 ? -13.922 -16.094 24.922 1 75 634 ASP A CA 1
ATOM 5022 C C . ASP A 1 634 ? -12.398 -16.219 25.031 1 75 634 ASP A C 1
ATOM 5024 O O . ASP A 1 634 ? -11.859 -17.328 25.078 1 75 634 ASP A O 1
ATOM 5028 N N . GLY A 1 635 ? -11.703 -15.195 24.938 1 87.88 635 GLY A N 1
ATOM 5029 C CA . GLY A 1 635 ? -10.266 -15.258 25.156 1 87.88 635 GLY A CA 1
ATOM 5030 C C . GLY A 1 635 ? -9.453 -15.188 23.875 1 87.88 635 GLY A C 1
ATOM 5031 O O . GLY A 1 635 ? -8.227 -15.188 23.922 1 87.88 635 GLY A O 1
ATOM 5032 N N . ILE A 1 636 ? -10.086 -15.148 22.75 1 93 636 ILE A N 1
ATOM 5033 C CA . ILE A 1 636 ? -9.344 -15.125 21.5 1 93 636 ILE A CA 1
ATOM 5034 C C . ILE A 1 636 ? -8.578 -13.812 21.375 1 93 636 ILE A C 1
ATOM 5036 O O . ILE A 1 636 ? -7.457 -13.789 20.859 1 93 636 ILE A O 1
ATOM 5040 N N . ALA A 1 637 ? -9.148 -12.734 21.828 1 95.69 637 ALA A N 1
ATOM 5041 C CA . ALA A 1 637 ? -8.453 -11.445 21.812 1 95.69 637 ALA A CA 1
ATOM 5042 C C . ALA A 1 637 ? -7.258 -11.461 22.766 1 95.69 637 ALA A C 1
ATOM 5044 O O . ALA A 1 637 ? -6.203 -10.906 22.438 1 95.69 637 ALA A O 1
ATOM 5045 N N . THR A 1 638 ? -7.41 -12.094 23.875 1 95.31 638 THR A N 1
ATOM 5046 C CA . THR A 1 638 ? -6.332 -12.188 24.859 1 95.31 638 THR A CA 1
ATOM 5047 C C . THR A 1 638 ? -5.168 -13.008 24.297 1 95.31 638 THR A C 1
ATOM 5049 O O . THR A 1 638 ? -4.004 -12.68 24.547 1 95.31 638 THR A O 1
ATOM 5052 N N . LYS A 1 639 ? -5.512 -14.023 23.641 1 96.56 639 LYS A N 1
ATOM 5053 C CA . LYS A 1 639 ? -4.469 -14.828 23.016 1 96.56 639 LYS A CA 1
ATOM 5054 C C . LYS A 1 639 ? -3.662 -13.992 22.016 1 96.56 639 LYS A C 1
ATOM 5056 O O . LYS A 1 639 ? -2.436 -14.102 21.969 1 96.56 639 LYS A O 1
ATOM 5061 N N . GLN A 1 640 ? -4.344 -13.203 21.219 1 97.88 640 GLN A N 1
ATOM 5062 C CA . GLN A 1 640 ? -3.65 -12.344 20.25 1 97.88 640 GLN A CA 1
ATOM 5063 C C . GLN A 1 640 ? -2.787 -11.305 20.969 1 97.88 640 GLN A C 1
ATOM 5065 O O . GLN A 1 640 ? -1.705 -10.961 20.5 1 97.88 640 GLN A O 1
ATOM 5070 N N . PHE A 1 641 ? -3.307 -10.805 22.125 1 98 641 PHE A N 1
ATOM 5071 C CA . PHE A 1 641 ? -2.5 -9.891 22.922 1 98 641 PHE A CA 1
ATOM 5072 C C . PHE A 1 641 ? -1.206 -10.555 23.359 1 98 641 PHE A C 1
ATOM 5074 O O . PHE A 1 641 ? -0.133 -9.953 23.297 1 98 641 PHE A O 1
ATOM 5081 N N . GLN A 1 642 ? -1.312 -11.773 23.844 1 98.12 642 GLN A N 1
ATOM 5082 C CA . GLN A 1 642 ? -0.131 -12.5 24.297 1 98.12 642 GLN A CA 1
ATOM 5083 C C . GLN A 1 642 ? 0.869 -12.688 23.156 1 98.12 642 GLN A C 1
ATOM 5085 O O . GLN A 1 642 ? 2.078 -12.57 23.359 1 98.12 642 GLN A O 1
ATOM 5090 N N . ASN A 1 643 ? 0.379 -13.047 21.984 1 98.62 643 ASN A N 1
ATOM 5091 C CA . ASN A 1 643 ? 1.244 -13.164 20.812 1 98.62 643 ASN A CA 1
ATOM 5092 C C . ASN A 1 643 ? 1.949 -11.844 20.5 1 98.62 643 ASN A C 1
ATOM 5094 O O . ASN A 1 643 ? 3.145 -11.836 20.203 1 98.62 643 ASN A O 1
ATOM 5098 N N . LEU A 1 644 ? 1.186 -10.758 20.531 1 98.69 644 LEU A N 1
ATOM 5099 C CA . LEU A 1 644 ? 1.745 -9.43 20.297 1 98.69 644 LEU A CA 1
ATOM 5100 C C . LEU A 1 644 ? 2.812 -9.102 21.328 1 98.69 644 LEU A C 1
ATOM 5102 O O . LEU A 1 644 ? 3.861 -8.547 21 1 98.69 644 LEU A O 1
ATOM 5106 N N . TYR A 1 645 ? 2.525 -9.422 22.609 1 98.62 645 TYR A N 1
ATOM 5107 C CA . TYR A 1 645 ? 3.467 -9.18 23.688 1 98.62 645 TYR A CA 1
ATOM 5108 C C . TYR A 1 645 ? 4.777 -9.914 23.453 1 98.62 645 TYR A C 1
ATOM 5110 O O . TYR A 1 645 ? 5.855 -9.32 23.531 1 98.62 645 TYR A O 1
ATOM 5118 N N . ILE A 1 646 ? 4.711 -11.18 23.141 1 98.62 646 ILE A N 1
ATOM 5119 C CA . ILE A 1 646 ? 5.895 -11.992 22.875 1 98.62 646 ILE A CA 1
ATOM 5120 C C . ILE A 1 646 ? 6.625 -11.461 21.641 1 98.62 646 ILE A C 1
ATOM 5122 O O . ILE A 1 646 ? 7.852 -11.352 21.641 1 98.62 646 ILE A O 1
ATOM 5126 N N . GLY A 1 647 ? 5.816 -11.141 20.578 1 98.56 647 GLY A N 1
ATOM 5127 C CA . GLY A 1 647 ? 6.406 -10.562 19.375 1 98.56 647 GLY A CA 1
ATOM 5128 C C . GLY A 1 647 ? 7.145 -9.266 19.641 1 98.56 647 GLY A C 1
ATOM 5129 O O . GLY A 1 647 ? 8.18 -9 19.031 1 98.56 647 GLY A O 1
ATOM 5130 N N . SER A 1 648 ? 6.625 -8.445 20.531 1 98.75 648 SER A N 1
ATOM 5131 C CA . SER A 1 648 ? 7.254 -7.172 20.875 1 98.75 648 SER A CA 1
ATOM 5132 C C . SER A 1 648 ? 8.57 -7.383 21.609 1 98.75 648 SER A C 1
ATOM 5134 O O . SER A 1 648 ? 9.516 -6.605 21.453 1 98.75 648 SER A O 1
ATOM 5136 N N . LYS A 1 649 ? 8.656 -8.422 22.406 1 98.69 649 LYS A N 1
ATOM 5137 C CA . LYS A 1 649 ? 9.914 -8.773 23.047 1 98.69 649 LYS A CA 1
ATOM 5138 C C . LYS A 1 649 ? 10.969 -9.195 22.031 1 98.69 649 LYS A C 1
ATOM 5140 O O . LYS A 1 649 ? 12.141 -8.828 22.141 1 98.69 649 LYS A O 1
ATOM 5145 N N . VAL A 1 650 ? 10.555 -9.977 21.062 1 98.44 650 VAL A N 1
ATOM 5146 C CA . VAL A 1 650 ? 11.453 -10.391 19.984 1 98.44 650 VAL A CA 1
ATOM 5147 C C . VAL A 1 650 ? 11.938 -9.172 19.219 1 98.44 650 VAL A C 1
ATOM 5149 O O . VAL A 1 650 ? 13.117 -9.078 18.859 1 98.44 650 VAL A O 1
ATOM 5152 N N . PHE A 1 651 ? 11.039 -8.25 19 1 98.5 651 PHE A N 1
ATOM 5153 C CA . PHE A 1 651 ? 11.391 -7.008 18.328 1 98.5 651 PHE A CA 1
ATOM 5154 C C . PHE A 1 651 ? 12.445 -6.238 19.109 1 98.5 651 PHE A C 1
ATOM 5156 O O . PHE A 1 651 ? 13.438 -5.777 18.531 1 98.5 651 PHE A O 1
ATOM 5163 N N . LEU A 1 652 ? 12.227 -6.109 20.391 1 98.75 652 LEU A N 1
ATOM 5164 C CA . LEU A 1 652 ? 13.188 -5.41 21.234 1 98.75 652 LEU A CA 1
ATOM 5165 C C . LEU A 1 652 ? 14.555 -6.082 21.156 1 98.75 652 LEU A C 1
ATOM 5167 O O . LEU A 1 652 ? 15.578 -5.398 21.062 1 98.75 652 LEU A O 1
ATOM 5171 N N . LYS A 1 653 ? 14.586 -7.359 21.219 1 98.5 653 LYS A N 1
ATOM 5172 C CA . LYS A 1 653 ? 15.836 -8.102 21.125 1 98.5 653 LYS A CA 1
ATOM 5173 C C . LYS A 1 653 ? 16.547 -7.812 19.797 1 98.5 653 LYS A C 1
ATOM 5175 O O . LYS A 1 653 ? 17.766 -7.602 19.766 1 98.5 653 LYS A O 1
ATOM 5180 N N . GLU A 1 654 ? 15.797 -7.844 18.688 1 98 654 GLU A N 1
ATOM 5181 C CA . GLU A 1 654 ? 16.391 -7.57 17.375 1 98 654 GLU A CA 1
ATOM 5182 C C . GLU A 1 654 ? 16.906 -6.137 17.297 1 98 654 GLU A C 1
ATOM 5184 O O . GLU A 1 654 ? 17.906 -5.875 16.641 1 98 654 GLU A O 1
ATOM 5189 N N . CYS A 1 655 ? 16.156 -5.199 17.891 1 98.38 655 CYS A N 1
ATOM 5190 C CA . CYS A 1 655 ? 16.594 -3.809 17.922 1 98.38 655 CYS A CA 1
ATOM 5191 C C . CYS A 1 655 ? 17.953 -3.676 18.609 1 98.38 655 CYS A C 1
ATOM 5193 O O . CYS A 1 655 ? 18.828 -2.943 18.141 1 98.38 655 CYS A O 1
ATOM 5195 N N . LYS A 1 656 ? 18.156 -4.387 19.703 1 97.88 656 LYS A N 1
ATOM 5196 C CA . LYS A 1 656 ? 19.422 -4.332 20.422 1 97.88 656 LYS A CA 1
ATOM 5197 C C . LYS A 1 656 ? 20.562 -4.91 19.594 1 97.88 656 LYS A C 1
ATOM 5199 O O . LYS A 1 656 ? 21.672 -4.363 19.578 1 97.88 656 LYS A O 1
ATOM 5204 N N . LYS A 1 657 ? 20.281 -5.996 18.922 1 97.12 657 LYS A N 1
ATOM 5205 C CA . LYS A 1 657 ? 21.266 -6.555 18 1 97.12 657 LYS A CA 1
ATOM 5206 C C . LYS A 1 657 ? 21.625 -5.551 16.906 1 97.12 657 LYS A C 1
ATOM 5208 O O . LYS A 1 657 ? 22.797 -5.422 16.531 1 97.12 657 LYS A O 1
ATOM 5213 N N . PHE A 1 658 ? 20.688 -4.914 16.406 1 96.81 658 PHE A N 1
ATOM 5214 C CA . PHE A 1 658 ? 20.859 -3.947 15.336 1 96.81 658 PHE A CA 1
ATOM 5215 C C . PHE A 1 658 ? 21.703 -2.764 15.812 1 96.81 658 PHE A C 1
ATOM 5217 O O . PHE A 1 658 ? 22.516 -2.236 15.062 1 96.81 658 PHE A O 1
ATOM 5224 N N . GLU A 1 659 ? 21.469 -2.33 17.016 1 96 659 GLU A N 1
ATOM 5225 C CA . GLU A 1 659 ? 22.266 -1.258 17.594 1 96 659 GLU A CA 1
ATOM 5226 C C . GLU A 1 659 ? 23.75 -1.636 17.641 1 96 659 GLU A C 1
ATOM 5228 O O . GLU A 1 659 ? 24.609 -0.806 17.344 1 96 659 GLU A O 1
ATOM 5233 N N . SER A 1 660 ? 23.969 -2.842 18.016 1 95.06 660 SER A N 1
ATOM 5234 C CA . SER A 1 660 ? 25.359 -3.326 18.031 1 95.06 660 SER A CA 1
ATOM 5235 C C . SER A 1 660 ? 25.953 -3.342 16.625 1 95.06 660 SER A C 1
ATOM 5237 O O . SER A 1 660 ? 27.125 -2.996 16.438 1 95.06 660 SER A O 1
ATOM 5239 N N . ALA A 1 661 ? 25.172 -3.74 15.688 1 93.31 661 ALA A N 1
ATOM 5240 C CA . ALA A 1 661 ? 25.609 -3.736 14.297 1 93.31 661 ALA A CA 1
ATOM 5241 C C . ALA A 1 661 ? 25.953 -2.322 13.836 1 93.31 661 ALA A C 1
ATOM 5243 O O . ALA A 1 661 ? 26.922 -2.117 13.102 1 93.31 661 ALA A O 1
ATOM 5244 N N . ILE A 1 662 ? 25.141 -1.374 14.211 1 94.31 662 ILE A N 1
ATOM 5245 C CA . ILE A 1 662 ? 25.359 0.021 13.844 1 94.31 662 ILE A CA 1
ATOM 5246 C C . ILE A 1 662 ? 26.719 0.49 14.391 1 94.31 662 ILE A C 1
ATOM 5248 O O . ILE A 1 662 ? 27.484 1.147 13.688 1 94.31 662 ILE A O 1
ATOM 5252 N N . GLU A 1 663 ? 27.031 0.136 15.609 1 92.69 663 GLU A N 1
ATOM 5253 C CA . GLU A 1 663 ? 28.297 0.528 16.234 1 92.69 663 GLU A CA 1
ATOM 5254 C C . GLU A 1 663 ? 29.484 -0.049 15.469 1 92.69 663 GLU A C 1
ATOM 5256 O O . GLU A 1 663 ? 30.484 0.644 15.242 1 92.69 663 GLU A O 1
ATOM 5261 N N . GLU A 1 664 ? 29.312 -1.222 15.086 1 90.94 664 GLU A N 1
ATOM 5262 C CA . GLU A 1 664 ? 30.391 -1.877 14.336 1 90.94 664 GLU A CA 1
ATOM 5263 C C . GLU A 1 664 ? 30.594 -1.216 12.977 1 90.94 664 GLU A C 1
ATOM 5265 O O . GLU A 1 664 ? 31.734 -0.995 12.555 1 90.94 664 GLU A O 1
ATOM 5270 N N . ILE A 1 665 ? 29.562 -0.93 12.383 1 89 665 ILE A N 1
ATOM 5271 C CA . ILE A 1 665 ? 29.625 -0.355 11.039 1 89 665 ILE A CA 1
ATOM 5272 C C . ILE A 1 665 ? 30.188 1.062 11.117 1 89 665 ILE A C 1
ATOM 5274 O O . ILE A 1 665 ? 30.938 1.485 10.234 1 89 665 ILE A O 1
ATOM 5278 N N . LEU A 1 666 ? 29.781 1.803 12.109 1 88 666 LEU A N 1
ATOM 5279 C CA . LEU A 1 666 ? 30.312 3.15 12.289 1 88 666 LEU A CA 1
ATOM 5280 C C . LEU A 1 666 ? 31.812 3.117 12.547 1 88 666 LEU A C 1
ATOM 5282 O O . LEU A 1 666 ? 32.562 3.992 12.086 1 88 666 LEU A O 1
ATOM 5286 N N . TYR A 1 667 ? 32.25 2.113 13.273 1 85.75 667 TYR A N 1
ATOM 5287 C CA . TYR A 1 667 ? 33.688 1.935 13.516 1 85.75 667 TYR A CA 1
ATOM 5288 C C . TYR A 1 667 ? 34.438 1.648 12.211 1 85.75 667 TYR A C 1
ATOM 5290 O O . TYR A 1 667 ? 35.469 2.248 11.945 1 85.75 667 TYR A O 1
ATOM 5298 N N . ASP A 1 668 ? 33.875 0.809 11.43 1 83.25 668 ASP A N 1
ATOM 5299 C CA . ASP A 1 668 ? 34.469 0.47 10.141 1 83.25 668 ASP A CA 1
ATOM 5300 C C . ASP A 1 668 ? 34.469 1.681 9.211 1 83.25 668 ASP A C 1
ATOM 5302 O O . ASP A 1 668 ? 35.438 1.883 8.461 1 83.25 668 ASP A O 1
ATOM 5306 N N . PHE A 1 669 ? 33.469 2.391 9.258 1 81.62 669 PHE A N 1
ATOM 5307 C CA . PHE A 1 669 ? 33.344 3.57 8.414 1 81.62 669 PHE A CA 1
ATOM 5308 C C . PHE A 1 669 ? 34.375 4.629 8.789 1 81.62 669 PHE A C 1
ATOM 5310 O O . PHE A 1 669 ? 34.875 5.344 7.922 1 81.62 669 PHE A O 1
ATOM 5317 N N . ALA A 1 670 ? 34.625 4.73 10.008 1 77.38 670 ALA A N 1
ATOM 5318 C CA . ALA A 1 670 ? 35.625 5.68 10.469 1 77.38 670 ALA A CA 1
ATOM 5319 C C . ALA A 1 670 ? 37 5.301 9.961 1 77.38 670 ALA A C 1
ATOM 5321 O O . ALA A 1 670 ? 37.844 6.176 9.68 1 77.38 670 ALA A O 1
ATOM 5322 N N . THR A 1 671 ? 37.188 3.998 9.703 1 77.44 671 THR A N 1
ATOM 5323 C CA . THR A 1 671 ? 38.469 3.5 9.227 1 77.44 671 THR A CA 1
ATOM 5324 C C . THR A 1 671 ? 38.562 3.611 7.707 1 77.44 671 THR A C 1
ATOM 5326 O O . THR A 1 671 ? 39.656 3.879 7.16 1 77.44 671 THR A O 1
ATOM 5329 N N . ASN A 1 672 ? 37.375 3.379 7.07 1 76.69 672 ASN A N 1
ATOM 5330 C CA . ASN A 1 672 ? 37.312 3.5 5.621 1 76.69 672 ASN A CA 1
ATOM 5331 C C . ASN A 1 672 ? 36.062 4.281 5.195 1 76.69 672 ASN A C 1
ATOM 5333 O O . ASN A 1 672 ? 35.094 3.693 4.73 1 76.69 672 ASN A O 1
ATOM 5337 N N . PRO A 1 673 ? 36.188 5.574 5.145 1 70.19 673 PRO A N 1
ATOM 5338 C CA . PRO A 1 673 ? 35.031 6.422 4.926 1 70.19 673 PRO A CA 1
ATOM 5339 C C . PRO A 1 673 ? 34.531 6.395 3.479 1 70.19 673 PRO A C 1
ATOM 5341 O O . PRO A 1 673 ? 33.469 6.934 3.172 1 70.19 673 PRO A O 1
ATOM 5344 N N . PHE A 1 674 ? 35.219 5.652 2.656 1 65.56 674 PHE A N 1
ATOM 5345 C CA . PHE A 1 674 ? 34.844 5.648 1.246 1 65.56 674 PHE A CA 1
ATOM 5346 C C . PHE A 1 674 ? 33.906 4.488 0.939 1 65.56 674 PHE A C 1
ATOM 5348 O O . PHE A 1 674 ? 33.281 4.445 -0.13 1 65.56 674 PHE A O 1
ATOM 5355 N N . ASP A 1 675 ? 33.781 3.619 1.9 1 70.44 675 ASP A N 1
ATOM 5356 C CA . ASP A 1 675 ? 32.875 2.5 1.708 1 70.44 675 ASP A CA 1
ATOM 5357 C C . ASP A 1 675 ? 31.531 2.758 2.404 1 70.44 675 ASP A C 1
ATOM 5359 O O . ASP A 1 675 ? 31.375 2.449 3.588 1 70.44 675 ASP A O 1
ATOM 5363 N N . GLN A 1 676 ? 30.609 3.273 1.6 1 77.88 676 GLN A N 1
ATOM 5364 C CA . GLN A 1 676 ? 29.359 3.701 2.209 1 77.88 676 GLN A CA 1
ATOM 5365 C C . GLN A 1 676 ? 28.281 2.631 2.064 1 77.88 676 GLN A C 1
ATOM 5367 O O . GLN A 1 676 ? 27.156 2.82 2.506 1 77.88 676 GLN A O 1
ATOM 5372 N N . ARG A 1 677 ? 28.594 1.499 1.602 1 77.81 677 ARG A N 1
ATOM 5373 C CA . ARG A 1 677 ? 27.609 0.48 1.272 1 77.81 677 ARG A CA 1
ATOM 5374 C C . ARG A 1 677 ? 26.859 0.015 2.52 1 77.81 677 ARG A C 1
ATOM 5376 O O . ARG A 1 677 ? 25.641 -0.083 2.518 1 77.81 677 ARG A O 1
ATOM 5383 N N . ARG A 1 678 ? 27.5 -0.211 3.504 1 82.62 678 ARG A N 1
ATOM 5384 C CA . ARG A 1 678 ? 26.891 -0.723 4.723 1 82.62 678 ARG A CA 1
ATOM 5385 C C . ARG A 1 678 ? 26.078 0.365 5.422 1 82.62 678 ARG A C 1
ATOM 5387 O O . ARG A 1 678 ? 25.078 0.077 6.082 1 82.62 678 ARG A O 1
ATOM 5394 N N . ILE A 1 679 ? 26.531 1.623 5.305 1 87.56 679 ILE A N 1
ATOM 5395 C CA . ILE A 1 679 ? 25.828 2.752 5.887 1 87.56 679 ILE A CA 1
ATOM 5396 C C . ILE A 1 679 ? 24.469 2.908 5.207 1 87.56 679 ILE A C 1
ATOM 5398 O O . ILE A 1 679 ? 23.438 3.094 5.879 1 87.56 679 ILE A O 1
ATOM 5402 N N . SER A 1 680 ? 24.469 2.742 3.893 1 85.69 680 SER A N 1
ATOM 5403 C CA . SER A 1 680 ? 23.234 2.865 3.129 1 85.69 680 SER A CA 1
ATOM 5404 C C . SER A 1 680 ? 22.25 1.768 3.5 1 85.69 680 SER A C 1
ATOM 5406 O O . SER A 1 680 ? 21.031 2.016 3.596 1 85.69 680 SER A O 1
ATOM 5408 N N . SER A 1 681 ? 22.75 0.611 3.703 1 88.06 681 SER A N 1
ATOM 5409 C CA . SER A 1 681 ? 21.906 -0.517 4.074 1 88.06 681 SER A CA 1
ATOM 5410 C C . SER A 1 681 ? 21.234 -0.284 5.426 1 88.06 681 SER A C 1
ATOM 5412 O O . SER A 1 681 ? 20.047 -0.552 5.586 1 88.06 681 SER A O 1
ATOM 5414 N N . ILE A 1 682 ? 22 0.236 6.383 1 92.81 682 ILE A N 1
ATOM 5415 C CA . ILE A 1 682 ? 21.484 0.506 7.723 1 92.81 682 ILE A CA 1
ATOM 5416 C C . ILE A 1 682 ? 20.422 1.611 7.66 1 92.81 682 ILE A C 1
ATOM 5418 O O . ILE A 1 682 ? 19.359 1.489 8.25 1 92.81 682 ILE A O 1
ATOM 5422 N N . ASN A 1 683 ? 20.688 2.643 6.934 1 94 683 ASN A N 1
ATOM 5423 C CA . ASN A 1 683 ? 19.766 3.771 6.836 1 94 683 ASN A CA 1
ATOM 5424 C C . ASN A 1 683 ? 18.453 3.377 6.141 1 94 683 ASN A C 1
ATOM 5426 O O . ASN A 1 683 ? 17.391 3.848 6.516 1 94 683 ASN A O 1
ATOM 5430 N N . ASN A 1 684 ? 18.594 2.504 5.156 1 92.12 684 ASN A N 1
ATOM 5431 C CA . ASN A 1 684 ? 17.391 2.016 4.488 1 92.12 684 ASN A CA 1
ATOM 5432 C C . ASN A 1 684 ? 16.5 1.23 5.441 1 92.12 684 ASN A C 1
ATOM 5434 O O . ASN A 1 684 ? 15.273 1.362 5.402 1 92.12 684 ASN A O 1
ATOM 5438 N N . ARG A 1 685 ? 17.078 0.444 6.262 1 94.69 685 ARG A N 1
ATOM 5439 C CA . ARG A 1 685 ? 16.312 -0.35 7.227 1 94.69 685 ARG A CA 1
ATOM 5440 C C . ARG A 1 685 ? 15.695 0.538 8.297 1 94.69 685 ARG A C 1
ATOM 5442 O O . ARG A 1 685 ? 14.547 0.335 8.688 1 94.69 685 ARG A O 1
ATOM 5449 N N . LEU A 1 686 ? 16.406 1.576 8.719 1 96.69 686 LEU A N 1
ATOM 5450 C CA . LEU A 1 686 ? 15.906 2.502 9.727 1 96.69 686 LEU A CA 1
ATOM 5451 C C . LEU A 1 686 ? 14.703 3.275 9.203 1 96.69 686 LEU A C 1
ATOM 5453 O O . LEU A 1 686 ? 13.703 3.43 9.906 1 96.69 686 LEU A O 1
ATOM 5457 N N . THR A 1 687 ? 14.742 3.709 7.969 1 95.69 687 THR A N 1
ATOM 5458 C CA . THR A 1 687 ? 13.656 4.508 7.41 1 95.69 687 THR A CA 1
ATOM 5459 C C . THR A 1 687 ? 12.445 3.633 7.105 1 95.69 687 THR A C 1
ATOM 5461 O O . THR A 1 687 ? 11.328 4.137 6.965 1 95.69 687 THR A O 1
ATOM 5464 N N . ALA A 1 688 ? 12.664 2.326 7.055 1 96.12 688 ALA A N 1
ATOM 5465 C CA . ALA A 1 688 ? 11.594 1.407 6.676 1 96.12 688 ALA A CA 1
ATOM 5466 C C . ALA A 1 688 ? 10.781 0.983 7.898 1 96.12 688 ALA A C 1
ATOM 5468 O O . ALA A 1 688 ? 9.648 0.506 7.762 1 96.12 688 ALA A O 1
ATOM 5469 N N . ILE A 1 689 ? 11.227 1.169 9.07 1 96.75 689 ILE A N 1
ATOM 5470 C CA . ILE A 1 689 ? 10.633 0.63 10.297 1 96.75 689 ILE A CA 1
ATOM 5471 C C . ILE A 1 689 ? 9.234 1.206 10.484 1 96.75 689 ILE A C 1
ATOM 5473 O O . ILE A 1 689 ? 8.273 0.462 10.695 1 96.75 689 ILE A O 1
ATOM 5477 N N . ASP A 1 690 ? 9.109 2.482 10.391 1 95.44 690 ASP A N 1
ATOM 5478 C CA . ASP A 1 690 ? 7.828 3.121 10.672 1 95.44 690 ASP A CA 1
ATOM 5479 C C . ASP A 1 690 ? 6.801 2.787 9.594 1 95.44 690 ASP A C 1
ATOM 5481 O O . ASP A 1 690 ? 5.598 2.768 9.859 1 95.44 690 ASP A O 1
ATOM 5485 N N . LYS A 1 691 ? 7.223 2.477 8.398 1 96.69 691 LYS A N 1
ATOM 5486 C CA . LYS A 1 691 ? 6.324 2.131 7.305 1 96.69 691 LYS A CA 1
ATOM 5487 C C . LYS A 1 691 ? 5.699 0.757 7.52 1 96.69 691 LYS A C 1
ATOM 5489 O O . LYS A 1 691 ? 4.672 0.434 6.914 1 96.69 691 LYS A O 1
ATOM 5494 N N . CYS A 1 692 ? 6.309 -0.028 8.398 1 97.69 692 CYS A N 1
ATOM 5495 C CA . CYS A 1 692 ? 5.762 -1.339 8.719 1 97.69 692 CYS A CA 1
ATOM 5496 C C . CYS A 1 692 ? 4.402 -1.209 9.406 1 97.69 692 CYS A C 1
ATOM 5498 O O . CYS A 1 692 ? 3.617 -2.158 9.422 1 97.69 692 CYS A O 1
ATOM 5500 N N . PHE A 1 693 ? 4.102 -0.069 9.906 1 97.69 693 PHE A N 1
ATOM 5501 C CA . PHE A 1 693 ? 2.869 0.107 10.672 1 97.69 693 PHE A CA 1
ATOM 5502 C C . PHE A 1 693 ? 1.791 0.76 9.812 1 97.69 693 PHE A C 1
ATOM 5504 O O . PHE A 1 693 ? 0.789 1.252 10.336 1 97.69 693 PHE A O 1
ATOM 5511 N N . ILE A 1 694 ? 1.963 0.761 8.516 1 96.5 694 ILE A N 1
ATOM 5512 C CA . ILE A 1 694 ? 0.951 1.248 7.582 1 96.5 694 ILE A CA 1
ATOM 5513 C C . ILE A 1 694 ? 0.158 0.07 7.02 1 96.5 694 ILE A C 1
ATOM 5515 O O . ILE A 1 694 ? 0.734 -0.855 6.441 1 96.5 694 ILE A O 1
ATOM 5519 N N . ASN A 1 695 ? -1.1 0.038 7.25 1 94.31 695 ASN A N 1
ATOM 5520 C CA . ASN A 1 695 ? -2.037 -0.836 6.551 1 94.31 695 ASN A CA 1
ATOM 5521 C C . ASN A 1 695 ? -2.621 -0.158 5.316 1 94.31 695 ASN A C 1
ATOM 5523 O O . ASN A 1 695 ? -3.504 0.694 5.43 1 94.31 695 ASN A O 1
ATOM 5527 N N . PRO A 1 696 ? -2.156 -0.546 4.168 1 89.25 696 PRO A N 1
ATOM 5528 C CA . PRO A 1 696 ? -2.551 0.206 2.975 1 89.25 696 PRO A CA 1
ATOM 5529 C C . PRO A 1 696 ? -4.051 0.14 2.703 1 89.25 696 PRO A C 1
ATOM 5531 O O . PRO A 1 696 ? -4.578 0.935 1.921 1 89.25 696 PRO A O 1
ATOM 5534 N N . ARG A 1 697 ? -4.773 -0.734 3.35 1 89.44 697 ARG A N 1
ATOM 5535 C CA . ARG A 1 697 ? -6.219 -0.849 3.154 1 89.44 697 ARG A CA 1
ATOM 5536 C C . ARG A 1 697 ? -6.973 0.035 4.141 1 89.44 697 ARG A C 1
ATOM 5538 O O . ARG A 1 697 ? -8.203 0.141 4.074 1 89.44 697 ARG A O 1
ATOM 5545 N N . GLY A 1 698 ? -6.266 0.643 5.023 1 88.94 698 GLY A N 1
ATOM 5546 C CA . GLY A 1 698 ? -6.898 1.486 6.023 1 88.94 698 GLY A CA 1
ATOM 5547 C C . GLY A 1 698 ? -7.438 0.706 7.207 1 88.94 698 GLY A C 1
ATOM 5548 O O . GLY A 1 698 ? -7.355 -0.524 7.238 1 88.94 698 GLY A O 1
ATOM 5549 N N . ILE A 1 699 ? -7.887 1.399 8.156 1 83 699 ILE A N 1
ATOM 5550 C CA . ILE A 1 699 ? -8.57 0.763 9.281 1 83 699 ILE A CA 1
ATOM 5551 C C . ILE A 1 699 ? -10.047 0.587 8.953 1 83 699 ILE A C 1
ATOM 5553 O O . ILE A 1 699 ? -10.547 1.17 7.988 1 83 699 ILE A O 1
ATOM 5557 N N . PRO A 1 700 ? -10.727 -0.221 9.633 1 81.19 700 PRO A N 1
ATOM 5558 C CA . PRO A 1 700 ? -12.125 -0.504 9.289 1 81.19 700 PRO A CA 1
ATOM 5559 C C . PRO A 1 700 ? -12.977 0.758 9.211 1 81.19 700 PRO A C 1
ATOM 5561 O O . PRO A 1 700 ? -13.031 1.531 10.172 1 81.19 700 PRO A O 1
ATOM 5564 N N . GLY A 1 701 ? -13.477 0.954 8.047 1 78.44 701 GLY A N 1
ATOM 5565 C CA . GLY A 1 701 ? -14.391 2.064 7.844 1 78.44 701 GLY A CA 1
ATOM 5566 C C . GLY A 1 701 ? -13.695 3.35 7.441 1 78.44 701 GLY A C 1
ATOM 5567 O O . GLY A 1 701 ? -14.344 4.34 7.109 1 78.44 701 GLY A O 1
ATOM 5568 N N . LYS A 1 702 ? -12.367 3.367 7.465 1 85.5 702 LYS A N 1
ATOM 5569 C CA . LYS A 1 702 ? -11.594 4.562 7.141 1 85.5 702 LYS A CA 1
ATOM 5570 C C . LYS A 1 702 ? -10.422 4.23 6.223 1 85.5 702 LYS A C 1
ATOM 5572 O O . LYS A 1 702 ? -9.305 3.996 6.691 1 85.5 702 LYS A O 1
ATOM 5577 N N . GLN A 1 703 ? -10.578 4.414 5.004 1 84.69 703 GLN A N 1
ATOM 5578 C CA . GLN A 1 703 ? -9.586 4.016 4.004 1 84.69 703 GLN A CA 1
ATOM 5579 C C . GLN A 1 703 ? -8.359 4.922 4.055 1 84.69 703 GLN A C 1
ATOM 5581 O O . GLN A 1 703 ? -7.254 4.496 3.717 1 84.69 703 GLN A O 1
ATOM 5586 N N . SER A 1 704 ? -8.531 6.125 4.496 1 87.44 704 SER A N 1
ATOM 5587 C CA . SER A 1 704 ? -7.438 7.086 4.449 1 87.44 704 SER A CA 1
ATOM 5588 C C . SER A 1 704 ? -6.613 7.047 5.73 1 87.44 704 SER A C 1
ATOM 5590 O O . SER A 1 704 ? -5.512 7.594 5.785 1 87.44 704 SER A O 1
ATOM 5592 N N . SER A 1 705 ? -7.133 6.461 6.781 1 89 705 SER A N 1
ATOM 5593 C CA . SER A 1 705 ? -6.383 6.25 8.016 1 89 705 SER A CA 1
ATOM 5594 C C . SER A 1 705 ? -5.641 4.918 7.988 1 89 705 SER A C 1
ATOM 5596 O O . SER A 1 705 ? -6.188 3.887 8.383 1 89 705 SER A O 1
ATOM 5598 N N . ARG A 1 706 ? -4.383 5.043 7.691 1 94 706 ARG A N 1
ATOM 5599 C CA . ARG A 1 706 ? -3.676 3.814 7.336 1 94 706 ARG A CA 1
ATOM 5600 C C . ARG A 1 706 ? -2.734 3.381 8.453 1 94 706 ARG A C 1
ATOM 5602 O O . ARG A 1 706 ? -2.268 2.24 8.469 1 94 706 ARG A O 1
ATOM 5609 N N . HIS A 1 707 ? -2.375 4.234 9.422 1 95.56 707 HIS A N 1
ATOM 5610 C CA . HIS A 1 707 ? -1.385 3.906 10.438 1 95.56 707 HIS A CA 1
ATOM 5611 C C . HIS A 1 707 ? -2.002 3.084 11.57 1 95.56 707 HIS A C 1
ATOM 5613 O O . HIS A 1 707 ? -2.926 3.545 12.242 1 95.56 707 HIS A O 1
ATOM 5619 N N . VAL A 1 708 ? -1.503 1.963 11.891 1 95.38 708 VAL A N 1
ATOM 5620 C CA . VAL A 1 708 ? -2.141 1.019 12.805 1 95.38 708 VAL A CA 1
ATOM 5621 C C . VAL A 1 708 ? -1.864 1.429 14.25 1 95.38 708 VAL A C 1
ATOM 5623 O O . VAL A 1 708 ? -2.645 1.113 15.156 1 95.38 708 VAL A O 1
ATOM 5626 N N . LEU A 1 709 ? -0.712 2.141 14.492 1 96 709 LEU A N 1
ATOM 5627 C CA . LEU A 1 709 ? -0.391 2.609 15.836 1 96 709 LEU A CA 1
ATOM 5628 C C . LEU A 1 709 ? -0.938 4.016 16.062 1 96 709 LEU A C 1
ATOM 5630 O O . LEU A 1 709 ? -1.465 4.312 17.141 1 96 709 LEU A O 1
ATOM 5634 N N . TYR A 1 710 ? -0.767 4.828 15.039 1 94.25 710 TYR A N 1
ATOM 5635 C CA . TYR A 1 710 ? -1.076 6.246 15.211 1 94.25 710 TYR A CA 1
ATOM 5636 C C . TYR A 1 710 ? -2.164 6.688 14.234 1 94.25 710 TYR A C 1
ATOM 5638 O O . TYR A 1 710 ? -1.893 6.922 13.055 1 94.25 710 TYR A O 1
ATOM 5646 N N . SER A 1 711 ? -3.357 6.77 14.711 1 86.31 711 SER A N 1
ATOM 5647 C CA . SER A 1 711 ? -4.496 7.207 13.914 1 86.31 711 SER A CA 1
ATOM 5648 C C . SER A 1 711 ? -5.254 8.344 14.602 1 86.31 711 SER A C 1
ATOM 5650 O O . SER A 1 711 ? -4.887 8.758 15.703 1 86.31 711 SER A O 1
ATOM 5652 N N . LEU A 1 712 ? -6.168 8.789 13.844 1 79.06 712 LEU A N 1
ATOM 5653 C CA . LEU A 1 712 ? -6.953 9.898 14.375 1 79.06 712 LEU A CA 1
ATOM 5654 C C . LEU A 1 712 ? -8.266 9.398 14.969 1 79.06 712 LEU A C 1
ATOM 5656 O O . LEU A 1 712 ? -8.781 8.359 14.562 1 79.06 712 LEU A O 1
ATOM 5660 N N . SER A 1 713 ? -8.68 10.109 15.922 1 72.56 713 SER A N 1
ATOM 5661 C CA . SER A 1 713 ? -9.953 9.789 16.562 1 72.56 713 SER A CA 1
ATOM 5662 C C . SER A 1 713 ? -11.133 10.109 15.641 1 72.56 713 SER A C 1
ATOM 5664 O O . SER A 1 713 ? -11.117 11.117 14.93 1 72.56 713 SER A O 1
ATOM 5666 N N . ASP A 1 714 ? -12.117 9.258 15.664 1 69.06 714 ASP A N 1
ATOM 5667 C CA . ASP A 1 714 ? -13.312 9.508 14.867 1 69.06 714 ASP A CA 1
ATOM 5668 C C . ASP A 1 714 ? -14.125 10.672 15.445 1 69.06 714 ASP A C 1
ATOM 5670 O O . ASP A 1 714 ? -14.844 11.352 14.719 1 69.06 714 ASP A O 1
ATOM 5674 N N . SER A 1 715 ? -13.961 10.867 16.75 1 68.44 715 SER A N 1
ATOM 5675 C CA . SER A 1 715 ? -14.781 11.875 17.422 1 68.44 715 SER A CA 1
ATOM 5676 C C . SER A 1 715 ? -14.047 13.203 17.531 1 68.44 715 SER A C 1
ATOM 5678 O O . SER A 1 715 ? -14.648 14.227 17.859 1 68.44 715 SER A O 1
ATOM 5680 N N . ASP A 1 716 ? -12.797 13.133 17.328 1 71.88 716 ASP A N 1
ATOM 5681 C CA . ASP A 1 716 ? -11.977 14.344 17.328 1 71.88 716 ASP A CA 1
ATOM 5682 C C . ASP A 1 716 ? -10.828 14.227 16.328 1 71.88 716 ASP A C 1
ATOM 5684 O O . ASP A 1 716 ? -9.75 13.742 16.688 1 71.88 716 ASP A O 1
ATOM 5688 N N . SER A 1 717 ? -10.914 14.852 15.266 1 73.44 717 SER A N 1
ATOM 5689 C CA . SER A 1 717 ? -9.984 14.711 14.148 1 73.44 717 SER A CA 1
ATOM 5690 C C . SER A 1 717 ? -8.641 15.352 14.469 1 73.44 717 SER A C 1
ATOM 5692 O O . SER A 1 717 ? -7.656 15.125 13.766 1 73.44 717 SER A O 1
ATOM 5694 N N . TYR A 1 718 ? -8.562 16.125 15.578 1 74.5 718 TYR A N 1
ATOM 5695 C CA . TYR A 1 718 ? -7.309 16.766 15.961 1 74.5 718 TYR A CA 1
ATOM 5696 C C . TYR A 1 718 ? -6.484 15.867 16.875 1 74.5 718 TYR A C 1
ATOM 5698 O O . TYR A 1 718 ? -5.297 16.109 17.094 1 74.5 718 TYR A O 1
ATOM 5706 N N . SER A 1 719 ? -7.113 14.82 17.344 1 73.88 719 SER A N 1
ATOM 5707 C CA . SER A 1 719 ? -6.469 14.031 18.391 1 73.88 719 SER A CA 1
ATOM 5708 C C . SER A 1 719 ? -5.953 12.703 17.844 1 73.88 719 SER A C 1
ATOM 5710 O O . SER A 1 719 ? -6.602 12.078 17 1 73.88 719 SER A O 1
ATOM 5712 N N . SER A 1 720 ? -4.762 12.414 18.344 1 80.31 720 SER A N 1
ATOM 5713 C CA . SER A 1 720 ? -4.199 11.117 17.984 1 80.31 720 SER A CA 1
ATOM 5714 C C . SER A 1 720 ? -4.652 10.039 18.953 1 80.31 720 SER A C 1
ATOM 5716 O O . SER A 1 720 ? -4.898 10.312 20.141 1 80.31 720 SER A O 1
ATOM 5718 N N . VAL A 1 721 ? -4.828 8.945 18.406 1 81.81 721 VAL A N 1
ATOM 5719 C CA . VAL A 1 721 ? -5.148 7.773 19.219 1 81.81 721 VAL A CA 1
ATOM 5720 C C . VAL A 1 721 ? -4.199 6.629 18.859 1 81.81 721 VAL A C 1
ATOM 5722 O O . VAL A 1 721 ? -4.031 6.301 17.672 1 81.81 721 VAL A O 1
ATOM 5725 N N . THR A 1 722 ? -3.572 6.145 19.891 1 91.44 722 THR A N 1
ATOM 5726 C CA . THR A 1 722 ? -2.723 4.977 19.672 1 91.44 722 THR A CA 1
ATOM 5727 C C . THR A 1 722 ? -3.566 3.713 19.531 1 91.44 722 THR A C 1
ATOM 5729 O O . THR A 1 722 ? -4.426 3.434 20.375 1 91.44 722 THR A O 1
ATOM 5732 N N . MET A 1 723 ? -3.434 2.984 18.469 1 93.75 723 MET A N 1
ATOM 5733 C CA . MET A 1 723 ? -4.164 1.758 18.172 1 93.75 723 MET A CA 1
ATOM 5734 C C . MET A 1 723 ? -5.668 2.004 18.172 1 93.75 723 MET A C 1
ATOM 5736 O O . MET A 1 723 ? -6.418 1.293 18.844 1 93.75 723 MET A O 1
ATOM 5740 N N . ALA A 1 724 ? -6.043 2.979 17.438 1 90.12 724 ALA A N 1
ATOM 5741 C CA . ALA A 1 724 ? -7.434 3.43 17.406 1 90.12 724 ALA A CA 1
ATOM 5742 C C . ALA A 1 724 ? -8.375 2.283 17.031 1 90.12 724 ALA A C 1
ATOM 5744 O O . ALA A 1 724 ? -9.43 2.121 17.656 1 90.12 724 ALA A O 1
ATOM 5745 N N . SER A 1 725 ? -8.047 1.497 16.031 1 91.62 725 SER A N 1
ATOM 5746 C CA . SER A 1 725 ? -8.922 0.421 15.578 1 91.62 725 SER A CA 1
ATOM 5747 C C . SER A 1 725 ? -9.18 -0.59 16.688 1 91.62 725 SER A C 1
ATOM 5749 O O . SER A 1 725 ? -10.281 -1.125 16.812 1 91.62 725 SER A O 1
ATOM 5751 N N . VAL A 1 726 ? -8.172 -0.855 17.516 1 94.94 726 VAL A N 1
ATOM 5752 C CA . VAL A 1 726 ? -8.266 -1.801 18.625 1 94.94 726 VAL A CA 1
ATOM 5753 C C . VAL A 1 726 ? -9.148 -1.22 19.719 1 94.94 726 VAL A C 1
ATOM 5755 O O . VAL A 1 726 ? -10.109 -1.854 20.156 1 94.94 726 VAL A O 1
ATOM 5758 N N . PHE A 1 727 ? -8.922 -0.018 20.141 1 92.44 727 PHE A N 1
ATOM 5759 C CA . PHE A 1 727 ? -9.625 0.583 21.266 1 92.44 727 PHE A CA 1
ATOM 5760 C C . PHE A 1 727 ? -11.055 0.938 20.875 1 92.44 727 PHE A C 1
ATOM 5762 O O . PHE A 1 727 ? -11.961 0.893 21.719 1 92.44 727 PHE A O 1
ATOM 5769 N N . ASP A 1 728 ? -11.273 1.301 19.594 1 89.56 728 ASP A N 1
ATOM 5770 C CA . ASP A 1 728 ? -12.641 1.526 19.125 1 89.56 728 ASP A CA 1
ATOM 5771 C C . ASP A 1 728 ? -13.508 0.284 19.328 1 89.56 728 ASP A C 1
ATOM 5773 O O . ASP A 1 728 ? -14.648 0.385 19.781 1 89.56 728 ASP A O 1
ATOM 5777 N N . ILE A 1 729 ? -12.992 -0.863 18.984 1 93.19 729 ILE A N 1
ATOM 5778 C CA . ILE A 1 729 ? -13.742 -2.105 19.125 1 93.19 729 ILE A CA 1
ATOM 5779 C C . ILE A 1 729 ? -13.93 -2.424 20.609 1 93.19 729 ILE A C 1
ATOM 5781 O O . ILE A 1 729 ? -14.984 -2.906 21.016 1 93.19 729 ILE A O 1
ATOM 5785 N N . ILE A 1 730 ? -12.898 -2.16 21.453 1 93.69 730 ILE A N 1
ATOM 5786 C CA . ILE A 1 730 ? -13.016 -2.361 22.891 1 93.69 730 ILE A CA 1
ATOM 5787 C C . ILE A 1 730 ? -14.164 -1.514 23.438 1 93.69 730 ILE A C 1
ATOM 5789 O O . ILE A 1 730 ? -14.984 -1.998 24.219 1 93.69 730 ILE A O 1
ATOM 5793 N N . ASN A 1 731 ? -14.242 -0.297 23 1 90.25 731 ASN A N 1
ATOM 5794 C CA . ASN A 1 731 ? -15.305 0.592 23.469 1 90.25 731 ASN A CA 1
ATOM 5795 C C . ASN A 1 731 ? -16.672 0.108 23 1 90.25 731 ASN A C 1
ATOM 5797 O O . ASN A 1 731 ? -17.656 0.233 23.734 1 90.25 731 ASN A O 1
ATOM 5801 N N . LYS A 1 732 ? -16.734 -0.413 21.812 1 90.5 732 LYS A N 1
ATOM 5802 C CA . LYS A 1 732 ? -18 -0.979 21.328 1 90.5 732 LYS A CA 1
ATOM 5803 C C . LYS A 1 732 ? -18.422 -2.182 22.156 1 90.5 732 LYS A C 1
ATOM 5805 O O . LYS A 1 732 ? -19.609 -2.359 22.438 1 90.5 732 LYS A O 1
ATOM 5810 N N . ILE A 1 733 ? -17.484 -3 22.5 1 94 733 ILE A N 1
ATOM 5811 C CA . ILE A 1 733 ? -17.766 -4.172 23.312 1 94 733 ILE A CA 1
ATOM 5812 C C . ILE A 1 733 ? -18.297 -3.736 24.688 1 94 733 ILE A C 1
ATOM 5814 O O . ILE A 1 733 ? -19.281 -4.285 25.188 1 94 733 ILE A O 1
ATOM 5818 N N . LYS A 1 734 ? -17.703 -2.717 25.25 1 91.62 734 LYS A N 1
ATOM 5819 C CA . LYS A 1 734 ? -18.109 -2.203 26.562 1 91.62 734 LYS A CA 1
ATOM 5820 C C . LYS A 1 734 ? -19.562 -1.747 26.547 1 91.62 734 LYS A C 1
ATOM 5822 O O . LYS A 1 734 ? -20.281 -1.92 27.531 1 91.62 734 LYS A O 1
ATOM 5827 N N . ALA A 1 735 ? -19.938 -1.246 25.406 1 88.56 735 ALA A N 1
ATOM 5828 C CA . ALA A 1 735 ? -21.266 -0.645 25.312 1 88.56 735 ALA A CA 1
ATOM 5829 C C . ALA A 1 735 ? -22.312 -1.676 24.875 1 88.56 735 ALA A C 1
ATOM 5831 O O . ALA A 1 735 ? -23.516 -1.429 24.969 1 88.56 735 ALA A O 1
ATOM 5832 N N . GLU A 1 736 ? -21.875 -2.795 24.406 1 91.06 736 GLU A N 1
ATOM 5833 C CA . GLU A 1 736 ? -22.766 -3.783 23.812 1 91.06 736 GLU A CA 1
ATOM 5834 C C . GLU A 1 736 ? -23.328 -4.723 24.875 1 91.06 736 GLU A C 1
ATOM 5836 O O . GLU A 1 736 ? -22.594 -5.176 25.766 1 91.06 736 GLU A O 1
ATOM 5841 N N . LYS A 1 737 ? -24.719 -5.012 24.781 1 90 737 LYS A N 1
ATOM 5842 C CA . LYS A 1 737 ? -25.375 -5.855 25.766 1 90 737 LYS A CA 1
ATOM 5843 C C . LYS A 1 737 ? -25.703 -7.23 25.188 1 90 737 LYS A C 1
ATOM 5845 O O . LYS A 1 737 ? -25.859 -8.203 25.922 1 90 737 LYS A O 1
ATOM 5850 N N . ASP A 1 738 ? -25.75 -7.332 23.891 1 92.19 738 ASP A N 1
ATOM 5851 C CA . ASP A 1 738 ? -26.047 -8.594 23.219 1 92.19 738 ASP A CA 1
ATOM 5852 C C . ASP A 1 738 ? -24.812 -9.484 23.141 1 92.19 738 ASP A C 1
ATOM 5854 O O . ASP A 1 738 ? -23.828 -9.125 22.5 1 92.19 738 ASP A O 1
ATOM 5858 N N . SER A 1 739 ? -24.922 -10.633 23.703 1 89.75 739 SER A N 1
ATOM 5859 C CA . SER A 1 739 ? -23.781 -11.531 23.812 1 89.75 739 SER A CA 1
ATOM 5860 C C . SER A 1 739 ? -23.312 -12.016 22.438 1 89.75 739 SER A C 1
ATOM 5862 O O . SER A 1 739 ? -22.125 -12.289 22.234 1 89.75 739 SER A O 1
ATOM 5864 N N . ARG A 1 740 ? -24.188 -12.25 21.531 1 91.31 740 ARG A N 1
ATOM 5865 C CA . ARG A 1 740 ? -23.828 -12.695 20.188 1 91.31 740 ARG A CA 1
ATOM 5866 C C . ARG A 1 740 ? -23.016 -11.633 19.453 1 91.31 740 ARG A C 1
ATOM 5868 O O . ARG A 1 740 ? -22.062 -11.953 18.734 1 91.31 740 ARG A O 1
ATOM 5875 N N . ILE A 1 741 ? -23.406 -10.453 19.594 1 94.38 741 ILE A N 1
ATOM 5876 C CA . ILE A 1 741 ? -22.688 -9.336 18.969 1 94.38 741 ILE A CA 1
ATOM 5877 C C . ILE A 1 741 ? -21.328 -9.164 19.625 1 94.38 741 ILE A C 1
ATOM 5879 O O . ILE A 1 741 ? -20.344 -8.859 18.953 1 94.38 741 ILE A O 1
ATOM 5883 N N . VAL A 1 742 ? -21.312 -9.336 20.938 1 94.19 742 VAL A N 1
ATOM 5884 C CA . VAL A 1 742 ? -20.047 -9.234 21.672 1 94.19 742 VAL A CA 1
ATOM 5885 C C . VAL A 1 742 ? -19.047 -10.25 21.125 1 94.19 742 VAL A C 1
ATOM 5887 O O . VAL A 1 742 ? -17.859 -9.938 20.969 1 94.19 742 VAL A O 1
ATOM 5890 N N . LYS A 1 743 ? -19.531 -11.43 20.828 1 92.75 743 LYS A N 1
ATOM 5891 C CA . LYS A 1 743 ? -18.656 -12.469 20.281 1 92.75 743 LYS A CA 1
ATOM 5892 C C . LYS A 1 743 ? -18.125 -12.078 18.906 1 92.75 743 LYS A C 1
ATOM 5894 O O . LYS A 1 743 ? -16.953 -12.32 18.594 1 92.75 743 LYS A O 1
ATOM 5899 N N . GLU A 1 744 ? -18.969 -11.508 18.109 1 94 744 GLU A N 1
ATOM 5900 C CA . GLU A 1 744 ? -18.547 -11.039 16.781 1 94 744 GLU A CA 1
ATOM 5901 C C . GLU A 1 744 ? -17.531 -9.906 16.906 1 94 744 GLU A C 1
ATOM 5903 O O . GLU A 1 744 ? -16.578 -9.844 16.125 1 94 744 GLU A O 1
ATOM 5908 N N . LEU A 1 745 ? -17.766 -9.07 17.812 1 95.19 745 LEU A N 1
ATOM 5909 C CA . LEU A 1 745 ? -16.859 -7.957 18.047 1 95.19 745 LEU A CA 1
ATOM 5910 C C . LEU A 1 745 ? -15.508 -8.445 18.562 1 95.19 745 LEU A C 1
ATOM 5912 O O . LEU A 1 745 ? -14.469 -7.867 18.25 1 95.19 745 LEU A O 1
ATOM 5916 N N . GLU A 1 746 ? -15.547 -9.445 19.391 1 95.88 746 GLU A N 1
ATOM 5917 C CA . GLU A 1 746 ? -14.289 -9.992 19.891 1 95.88 746 GLU A CA 1
ATOM 5918 C C . GLU A 1 746 ? -13.438 -10.555 18.75 1 95.88 746 GLU A C 1
ATOM 5920 O O . GLU A 1 746 ? -12.211 -10.422 18.766 1 95.88 746 GLU A O 1
ATOM 5925 N N . LYS A 1 747 ? -14.094 -11.227 17.781 1 95.31 747 LYS A N 1
ATOM 5926 C CA . LYS A 1 747 ? -13.367 -11.711 16.625 1 95.31 747 LYS A CA 1
ATOM 5927 C C . LYS A 1 747 ? -12.695 -10.562 15.867 1 95.31 747 LYS A C 1
ATOM 5929 O O . LYS A 1 747 ? -11.539 -10.68 15.461 1 95.31 747 LYS A O 1
ATOM 5934 N N . LYS A 1 748 ? -13.438 -9.539 15.727 1 95.56 748 LYS A N 1
ATOM 5935 C CA . LYS A 1 748 ? -12.891 -8.359 15.062 1 95.56 748 LYS A CA 1
ATOM 5936 C C . LYS A 1 748 ? -11.734 -7.766 15.867 1 95.56 748 LYS A C 1
ATOM 5938 O O . LYS A 1 748 ? -10.758 -7.293 15.297 1 95.56 748 LYS A O 1
ATOM 5943 N N . LEU A 1 749 ? -11.93 -7.746 17.172 1 96.44 749 LEU A N 1
ATOM 5944 C CA . LEU A 1 749 ? -10.883 -7.258 18.062 1 96.44 749 LEU A CA 1
ATOM 5945 C C . LEU A 1 749 ? -9.617 -8.094 17.922 1 96.44 749 LEU A C 1
ATOM 5947 O O . LEU A 1 749 ? -8.516 -7.547 17.828 1 96.44 749 LEU A O 1
ATOM 5951 N N . ALA A 1 750 ? -9.781 -9.398 17.906 1 97.38 750 ALA A N 1
ATOM 5952 C CA . ALA A 1 750 ? -8.656 -10.312 17.734 1 97.38 750 ALA A CA 1
ATOM 5953 C C . ALA A 1 750 ? -7.926 -10.031 16.422 1 97.38 750 ALA A C 1
ATOM 5955 O O . ALA A 1 750 ? -6.695 -10.031 16.375 1 97.38 750 ALA A O 1
ATOM 5956 N N . GLU A 1 751 ? -8.672 -9.805 15.414 1 97 751 GLU A N 1
ATOM 5957 C CA . GLU A 1 751 ? -8.094 -9.516 14.102 1 97 751 GLU A CA 1
ATOM 5958 C C . GLU A 1 751 ? -7.277 -8.227 14.141 1 97 751 GLU A C 1
ATOM 5960 O O . GLU A 1 751 ? -6.168 -8.18 13.602 1 97 751 GLU A O 1
ATOM 5965 N N . GLN A 1 752 ? -7.805 -7.195 14.734 1 96.56 752 GLN A N 1
ATOM 5966 C CA . GLN A 1 752 ? -7.105 -5.918 14.773 1 96.56 752 GLN A CA 1
ATOM 5967 C C . GLN A 1 752 ? -5.832 -6.008 15.602 1 96.56 752 GLN A C 1
ATOM 5969 O O . GLN A 1 752 ? -4.812 -5.41 15.258 1 96.56 752 GLN A O 1
ATOM 5974 N N . ILE A 1 753 ? -5.871 -6.723 16.734 1 98.06 753 ILE A N 1
ATOM 5975 C CA . ILE A 1 753 ? -4.676 -6.922 17.547 1 98.06 753 ILE A CA 1
ATOM 5976 C C . ILE A 1 753 ? -3.633 -7.699 16.75 1 98.06 753 ILE A C 1
ATOM 5978 O O . ILE A 1 753 ? -2.443 -7.375 16.781 1 98.06 753 ILE A O 1
ATOM 5982 N N . SER A 1 754 ? -4.066 -8.688 16.016 1 98.31 754 SER A N 1
ATOM 5983 C CA . SER A 1 754 ? -3.176 -9.484 15.18 1 98.31 754 SER A CA 1
ATOM 5984 C C . SER A 1 754 ? -2.52 -8.625 14.102 1 98.31 754 SER A C 1
ATOM 5986 O O . SER A 1 754 ? -1.359 -8.844 13.75 1 98.31 754 SER A O 1
ATOM 5988 N N . ILE A 1 755 ? -3.236 -7.699 13.562 1 97.44 755 ILE A N 1
ATOM 5989 C CA . ILE A 1 755 ? -2.695 -6.805 12.547 1 97.44 755 ILE A CA 1
ATOM 5990 C C . ILE A 1 755 ? -1.593 -5.938 13.148 1 97.44 755 ILE A C 1
ATOM 5992 O O . ILE A 1 755 ? -0.559 -5.707 12.516 1 97.44 755 ILE A O 1
ATOM 5996 N N . VAL A 1 756 ? -1.771 -5.438 14.359 1 97.88 756 VAL A N 1
ATOM 5997 C CA . VAL A 1 756 ? -0.705 -4.719 15.047 1 97.88 756 VAL A CA 1
ATOM 5998 C C . VAL A 1 756 ? 0.508 -5.633 15.219 1 97.88 756 VAL A C 1
ATOM 6000 O O . VAL A 1 756 ? 1.645 -5.215 14.984 1 97.88 756 VAL A O 1
ATOM 6003 N N . HIS A 1 757 ? 0.242 -6.879 15.672 1 98.62 757 HIS A N 1
ATOM 6004 C CA . HIS A 1 757 ? 1.316 -7.852 15.844 1 98.62 757 HIS A CA 1
ATOM 6005 C C . HIS A 1 757 ? 2.051 -8.102 14.531 1 98.62 757 HIS A C 1
ATOM 6007 O O . HIS A 1 757 ? 3.283 -8.164 14.508 1 98.62 757 HIS A O 1
ATOM 6013 N N . TYR A 1 758 ? 1.304 -8.273 13.461 1 98.19 758 TYR A N 1
ATOM 6014 C CA . TYR A 1 758 ? 1.885 -8.438 12.141 1 98.19 758 TYR A CA 1
ATOM 6015 C C . TYR A 1 758 ? 2.834 -7.293 11.812 1 98.19 758 TYR A C 1
ATOM 6017 O O . TYR A 1 758 ? 3.91 -7.512 11.25 1 98.19 758 TYR A O 1
ATOM 6025 N N . SER A 1 759 ? 2.465 -6.102 12.109 1 98.31 759 SER A N 1
ATOM 6026 C CA . SER A 1 759 ? 3.297 -4.926 11.875 1 98.31 759 SER A CA 1
ATOM 6027 C C . SER A 1 759 ? 4.586 -4.984 12.688 1 98.31 759 SER A C 1
ATOM 6029 O O . SER A 1 759 ? 5.645 -4.578 12.211 1 98.31 759 SER A O 1
ATOM 6031 N N . VAL A 1 760 ? 4.504 -5.465 13.898 1 98.62 760 VAL A N 1
ATOM 6032 C CA . VAL A 1 760 ? 5.684 -5.629 14.742 1 98.62 760 VAL A CA 1
ATOM 6033 C C . VAL A 1 760 ? 6.617 -6.668 14.125 1 98.62 760 VAL A C 1
ATOM 6035 O O . VAL A 1 760 ? 7.836 -6.477 14.109 1 98.62 760 VAL A O 1
ATOM 6038 N N . ILE A 1 761 ? 6.066 -7.734 13.625 1 98.31 761 ILE A N 1
ATOM 6039 C CA . ILE A 1 761 ? 6.855 -8.758 12.945 1 98.31 761 ILE A CA 1
ATOM 6040 C C . ILE A 1 761 ? 7.555 -8.141 11.734 1 98.31 761 ILE A C 1
ATOM 6042 O O . ILE A 1 761 ? 8.734 -8.414 11.492 1 98.31 761 ILE A O 1
ATOM 6046 N N . CYS A 1 762 ? 6.836 -7.355 11.016 1 98.06 762 CYS A N 1
ATOM 6047 C CA . CYS A 1 762 ? 7.406 -6.66 9.867 1 98.06 762 CYS A CA 1
ATOM 6048 C C . CYS A 1 762 ? 8.609 -5.816 10.281 1 98.06 762 CYS A C 1
ATOM 6050 O O . CYS A 1 762 ? 9.648 -5.852 9.625 1 98.06 762 CYS A O 1
ATOM 6052 N N . ALA A 1 763 ? 8.445 -5.035 11.32 1 98.31 763 ALA A N 1
ATOM 6053 C CA . ALA A 1 763 ? 9.539 -4.203 11.805 1 98.31 763 ALA A CA 1
ATOM 6054 C C . ALA A 1 763 ? 10.742 -5.055 12.203 1 98.31 763 ALA A C 1
ATOM 6056 O O . ALA A 1 763 ? 11.891 -4.695 11.914 1 98.31 763 ALA A O 1
ATOM 6057 N N . THR A 1 764 ? 10.5 -6.184 12.875 1 98.25 764 THR A N 1
ATOM 6058 C CA . THR A 1 764 ? 11.547 -7.117 13.258 1 98.25 764 THR A CA 1
ATOM 6059 C C . THR A 1 764 ? 12.305 -7.613 12.031 1 98.25 764 THR A C 1
ATOM 6061 O O . THR A 1 764 ? 13.539 -7.574 12 1 98.25 764 THR A O 1
ATOM 6064 N N . ASN A 1 765 ? 11.555 -8.055 11.047 1 97.31 765 ASN A N 1
ATOM 6065 C CA . ASN A 1 765 ? 12.156 -8.617 9.836 1 97.31 765 ASN A CA 1
ATOM 6066 C C . ASN A 1 765 ? 12.906 -7.551 9.039 1 97.31 765 ASN A C 1
ATOM 6068 O O . ASN A 1 765 ? 13.891 -7.852 8.367 1 97.31 765 ASN A O 1
ATOM 6072 N N . THR A 1 766 ? 12.453 -6.316 9.109 1 96.88 766 THR A N 1
ATOM 6073 C CA . THR A 1 766 ? 13.078 -5.199 8.414 1 96.88 766 THR A CA 1
ATOM 6074 C C . THR A 1 766 ? 14.5 -4.969 8.93 1 96.88 766 THR A C 1
ATOM 6076 O O . THR A 1 766 ? 15.398 -4.609 8.164 1 96.88 766 THR A O 1
ATOM 6079 N N . LEU A 1 767 ? 14.734 -5.195 10.188 1 96.75 767 LEU A N 1
ATOM 6080 C CA . LEU A 1 767 ? 16.031 -4.941 10.797 1 96.75 767 LEU A CA 1
ATOM 6081 C C . LEU A 1 767 ? 17.031 -6.043 10.445 1 96.75 767 LEU A C 1
ATOM 6083 O O . LEU A 1 767 ? 18.234 -5.84 10.523 1 96.75 767 LEU A O 1
ATOM 6087 N N . LYS A 1 768 ? 16.516 -7.199 10.008 1 93.25 768 LYS A N 1
ATOM 6088 C CA . LYS A 1 768 ? 17.391 -8.312 9.641 1 93.25 768 LYS A CA 1
ATOM 6089 C C . LYS A 1 768 ? 18 -8.109 8.258 1 93.25 768 LYS A C 1
ATOM 6091 O O . LYS A 1 768 ? 17.375 -7.508 7.379 1 93.25 768 LYS A O 1
ATOM 6096 N N . LEU A 1 769 ? 19.188 -8.578 8.094 1 83.19 769 LEU A N 1
ATOM 6097 C CA . LEU A 1 769 ? 19.844 -8.469 6.797 1 83.19 769 LEU A CA 1
ATOM 6098 C C . LEU A 1 769 ? 19.188 -9.398 5.781 1 83.19 769 LEU A C 1
ATOM 6100 O O . LEU A 1 769 ? 19.016 -9.039 4.613 1 83.19 769 LEU A O 1
ATOM 6104 N N . PHE A 1 770 ? 18.875 -10.578 6.23 1 85.88 770 PHE A N 1
ATOM 6105 C CA . PHE A 1 770 ? 18.25 -11.562 5.355 1 85.88 770 PHE A CA 1
ATOM 6106 C C . PHE A 1 770 ? 16.922 -12.047 5.945 1 85.88 770 PHE A C 1
ATOM 6108 O O . PHE A 1 770 ? 16.75 -12.031 7.164 1 85.88 770 PHE A O 1
ATOM 6115 N N . VAL A 1 771 ? 15.969 -12.438 5.062 1 86.88 771 VAL A N 1
ATOM 6116 C CA . VAL A 1 771 ? 14.672 -12.938 5.5 1 86.88 771 VAL A CA 1
ATOM 6117 C C . VAL A 1 771 ? 14.828 -14.312 6.137 1 86.88 771 VAL A C 1
ATOM 6119 O O . VAL A 1 771 ? 15.695 -15.094 5.734 1 86.88 771 VAL A O 1
ATOM 6122 N N . MET B 1 1 ? 122.688 5.895 17.719 1 22.34 1 MET B N 1
ATOM 6123 C CA . MET B 1 1 ? 122.188 5.742 16.359 1 22.34 1 MET B CA 1
ATOM 6124 C C . MET B 1 1 ? 120.875 4.965 16.375 1 22.34 1 MET B C 1
ATOM 6126 O O . MET B 1 1 ? 120.875 3.734 16.438 1 22.34 1 MET B O 1
ATOM 6130 N N . PRO B 1 2 ? 119.812 5.461 17.031 1 26.67 2 PRO B N 1
ATOM 6131 C CA . PRO B 1 2 ? 118.688 4.855 17.734 1 26.67 2 PRO B CA 1
ATOM 6132 C C . PRO B 1 2 ? 117.562 4.414 16.766 1 26.67 2 PRO B C 1
ATOM 6134 O O . PRO B 1 2 ? 117.438 4.949 15.664 1 26.67 2 PRO B O 1
ATOM 6137 N N . TYR B 1 3 ? 117.188 3.141 16.672 1 23.23 3 TYR B N 1
ATOM 6138 C CA . TYR B 1 3 ? 116.562 2.135 15.836 1 23.23 3 TYR B CA 1
ATOM 6139 C C . TYR B 1 3 ? 115.125 2.51 15.547 1 23.23 3 TYR B C 1
ATOM 6141 O O . TYR B 1 3 ? 114.25 2.482 16.453 1 23.23 3 TYR B O 1
ATOM 6149 N N . VAL B 1 4 ? 114.75 3.57 14.57 1 24.69 4 VAL B N 1
ATOM 6150 C CA . VAL B 1 4 ? 113.562 4.312 14.18 1 24.69 4 VAL B CA 1
ATOM 6151 C C . VAL B 1 4 ? 112.562 3.367 13.516 1 24.69 4 VAL B C 1
ATOM 6153 O O . VAL B 1 4 ? 112.875 2.701 12.531 1 24.69 4 VAL B O 1
ATOM 6156 N N . ASN B 1 5 ? 111.688 2.748 14.266 1 22.64 5 ASN B N 1
ATOM 6157 C CA . ASN B 1 5 ? 110.812 1.649 13.961 1 22.64 5 ASN B CA 1
ATOM 6158 C C . ASN B 1 5 ? 109.875 1.985 12.781 1 22.64 5 ASN B C 1
ATOM 6160 O O . ASN B 1 5 ? 109.25 3.027 12.773 1 22.64 5 ASN B O 1
ATOM 6164 N N . LYS B 1 6 ? 110.188 1.437 11.461 1 28.27 6 LYS B N 1
ATOM 6165 C CA . LYS B 1 6 ? 109.812 1.516 10.055 1 28.27 6 LYS B CA 1
ATOM 6166 C C . LYS B 1 6 ? 108.312 1.188 9.844 1 28.27 6 LYS B C 1
ATOM 6168 O O . LYS B 1 6 ? 107.812 0.235 10.43 1 28.27 6 LYS B O 1
ATOM 6173 N N . ASP B 1 7 ? 107.562 2.252 9.422 1 27.39 7 ASP B N 1
ATOM 6174 C CA . ASP B 1 7 ? 106.125 2.383 9.172 1 27.39 7 ASP B CA 1
ATOM 6175 C C . ASP B 1 7 ? 105.625 1.37 8.133 1 27.39 7 ASP B C 1
ATOM 6177 O O . ASP B 1 7 ? 106.125 1.385 6.992 1 27.39 7 ASP B O 1
ATOM 6181 N N . PRO B 1 8 ? 105.5 0.046 8.398 1 30.36 8 PRO B N 1
ATOM 6182 C CA . PRO B 1 8 ? 105.375 -1.073 7.465 1 30.36 8 PRO B CA 1
ATOM 6183 C C . PRO B 1 8 ? 104.188 -0.877 6.492 1 30.36 8 PRO B C 1
ATOM 6185 O O . PRO B 1 8 ? 104.125 -1.606 5.504 1 30.36 8 PRO B O 1
ATOM 6188 N N . TYR B 1 9 ? 103.125 -0.362 6.922 1 26.84 9 TYR B N 1
ATOM 6189 C CA . TYR B 1 9 ? 101.875 -0.665 6.25 1 26.84 9 TYR B CA 1
ATOM 6190 C C . TYR B 1 9 ? 101.625 0.264 5.062 1 26.84 9 TYR B C 1
ATOM 6192 O O . TYR B 1 9 ? 100.5 0.455 4.621 1 26.84 9 TYR B O 1
ATOM 6200 N N . ALA B 1 10 ? 102.625 0.911 4.469 1 30.12 10 ALA B N 1
ATOM 6201 C CA . ALA B 1 10 ? 102.562 1.946 3.441 1 30.12 10 ALA B CA 1
ATOM 6202 C C . ALA B 1 10 ? 101.938 1.406 2.156 1 30.12 10 ALA B C 1
ATOM 6204 O O . ALA B 1 10 ? 101.562 2.178 1.278 1 30.12 10 ALA B O 1
ATOM 6205 N N . GLY B 1 11 ? 102.125 0.198 1.727 1 26.11 11 GLY B N 1
ATOM 6206 C CA . GLY B 1 11 ? 102 -0.131 0.313 1 26.11 11 GLY B CA 1
ATOM 6207 C C . GLY B 1 11 ? 100.562 -0.335 -0.159 1 26.11 11 GLY B C 1
ATOM 6208 O O . GLY B 1 11 ? 100.375 -0.703 -1.313 1 26.11 11 GLY B O 1
ATOM 6209 N N . ARG B 1 12 ? 99.688 -0.803 0.734 1 31.3 12 ARG B N 1
ATOM 6210 C CA . ARG B 1 12 ? 98.5 -1.433 0.092 1 31.3 12 ARG B CA 1
ATOM 6211 C C . ARG B 1 12 ? 97.625 -0.395 -0.599 1 31.3 12 ARG B C 1
ATOM 6213 O O . ARG B 1 12 ? 97.312 0.641 -0.014 1 31.3 12 ARG B O 1
ATOM 6220 N N . LEU B 1 13 ? 97.75 -0.389 -1.933 1 33.28 13 LEU B N 1
ATOM 6221 C CA . LEU B 1 13 ? 97.125 0.479 -2.947 1 33.28 13 LEU B CA 1
ATOM 6222 C C . LEU B 1 13 ? 95.688 0.695 -2.68 1 33.28 13 LEU B C 1
ATOM 6224 O O . LEU B 1 13 ? 95.188 1.812 -2.816 1 33.28 13 LEU B O 1
ATOM 6228 N N . ILE B 1 14 ? 94.938 -0.333 -2.943 1 40.59 14 ILE B N 1
ATOM 6229 C CA . ILE B 1 14 ? 93.5 -0.141 -3.203 1 40.59 14 ILE B CA 1
ATOM 6230 C C . ILE B 1 14 ? 92.75 -0.171 -1.889 1 40.59 14 ILE B C 1
ATOM 6232 O O . ILE B 1 14 ? 92.75 -1.19 -1.194 1 40.59 14 ILE B O 1
ATOM 6236 N N . ASN B 1 15 ? 92.812 0.801 -1.163 1 39.62 15 ASN B N 1
ATOM 6237 C CA . ASN B 1 15 ? 92.312 0.849 0.202 1 39.62 15 ASN B CA 1
ATOM 6238 C C . ASN B 1 15 ? 90.812 0.668 0.238 1 39.62 15 ASN B C 1
ATOM 6240 O O . ASN B 1 15 ? 90.125 0.814 -0.785 1 39.62 15 ASN B O 1
ATOM 6244 N N . PRO B 1 16 ? 90.312 0.107 1.395 1 50.03 16 PRO B N 1
ATOM 6245 C CA . PRO B 1 16 ? 88.938 -0.377 1.579 1 50.03 16 PRO B CA 1
ATOM 6246 C C . PRO B 1 16 ? 87.875 0.648 1.156 1 50.03 16 PRO B C 1
ATOM 6248 O O . PRO B 1 16 ? 86.812 0.281 0.596 1 50.03 16 PRO B O 1
ATOM 6251 N N . PRO B 1 17 ? 88.25 1.924 1.271 1 55.34 17 PRO B N 1
ATOM 6252 C CA . PRO B 1 17 ? 87.125 2.828 0.904 1 55.34 17 PRO B CA 1
ATOM 6253 C C . PRO B 1 17 ? 86.875 2.834 -0.596 1 55.34 17 PRO B C 1
ATOM 6255 O O . PRO B 1 17 ? 85.688 2.943 -1.01 1 55.34 17 PRO B O 1
ATOM 6258 N N . MET B 1 18 ? 88 2.643 -1.376 1 51.22 18 MET B N 1
ATOM 6259 C CA . MET B 1 18 ? 87.812 2.662 -2.826 1 51.22 18 MET B CA 1
ATOM 6260 C C . MET B 1 18 ? 87.062 1.447 -3.303 1 51.22 18 MET B C 1
ATOM 6262 O O . MET B 1 18 ? 86.312 1.532 -4.273 1 51.22 18 MET B O 1
ATOM 6266 N N . LYS B 1 19 ? 87.312 0.289 -2.635 1 53.31 19 LYS B N 1
ATOM 6267 C CA . LYS B 1 19 ? 86.562 -0.902 -2.998 1 53.31 19 LYS B CA 1
ATOM 6268 C C . LYS B 1 19 ? 85.062 -0.68 -2.797 1 53.31 19 LYS B C 1
ATOM 6270 O O . LYS B 1 19 ? 84.25 -1.082 -3.635 1 53.31 19 LYS B O 1
ATOM 6275 N N . LYS B 1 20 ? 84.75 -0.005 -1.73 1 58.06 20 LYS B N 1
ATOM 6276 C CA . LYS B 1 20 ? 83.375 0.217 -1.464 1 58.06 20 LYS B CA 1
ATOM 6277 C C . LYS B 1 20 ? 82.75 1.166 -2.492 1 58.06 20 LYS B C 1
ATOM 6279 O O . LYS B 1 20 ? 81.625 0.963 -2.938 1 58.06 20 LYS B O 1
ATOM 6284 N N . ALA B 1 21 ? 83.625 2.119 -2.859 1 60.38 21 ALA B N 1
ATOM 6285 C CA . ALA B 1 21 ? 83.125 3.061 -3.859 1 60.38 21 ALA B CA 1
ATOM 6286 C C . ALA B 1 21 ? 82.938 2.373 -5.207 1 60.38 21 ALA B C 1
ATOM 6288 O O . ALA B 1 21 ? 81.938 2.619 -5.891 1 60.38 21 ALA B O 1
ATOM 6289 N N . LEU B 1 22 ? 83.875 1.46 -5.5 1 56.62 22 LEU B N 1
ATOM 6290 C CA . LEU B 1 22 ? 83.75 0.729 -6.754 1 56.62 22 LEU B CA 1
ATOM 6291 C C . LEU B 1 22 ? 82.562 -0.217 -6.719 1 56.62 22 LEU B C 1
ATOM 6293 O O . LEU B 1 22 ? 81.812 -0.338 -7.703 1 56.62 22 LEU B O 1
ATOM 6297 N N . ILE B 1 23 ? 82.438 -0.843 -5.512 1 61.19 23 ILE B N 1
ATOM 6298 C CA . ILE B 1 23 ? 81.312 -1.734 -5.387 1 61.19 23 ILE B CA 1
ATOM 6299 C C . ILE B 1 23 ? 80 -0.93 -5.496 1 61.19 23 ILE B C 1
ATOM 6301 O O . ILE B 1 23 ? 79.062 -1.345 -6.18 1 61.19 23 ILE B O 1
ATOM 6305 N N . SER B 1 24 ? 80.062 0.265 -4.859 1 61.53 24 SER B N 1
ATOM 6306 C CA . SER B 1 24 ? 78.875 1.081 -4.934 1 61.53 24 SER B CA 1
ATOM 6307 C C . SER B 1 24 ? 78.625 1.539 -6.363 1 61.53 24 SER B C 1
ATOM 6309 O O . SER B 1 24 ? 77.438 1.575 -6.805 1 61.53 24 SER B O 1
ATOM 6311 N N . LEU B 1 25 ? 79.688 1.824 -7.105 1 60.91 25 LEU B N 1
ATOM 6312 C CA . LEU B 1 25 ? 79.562 2.211 -8.508 1 60.91 25 LEU B CA 1
ATOM 6313 C C . LEU B 1 25 ? 79.062 1.032 -9.352 1 60.91 25 LEU B C 1
ATOM 6315 O O . LEU B 1 25 ? 78.25 1.191 -10.219 1 60.91 25 LEU B O 1
ATOM 6319 N N . LEU B 1 26 ? 79.688 -0.139 -9.086 1 59.97 26 LEU B N 1
ATOM 6320 C CA . LEU B 1 26 ? 79.312 -1.316 -9.844 1 59.97 26 LEU B CA 1
ATOM 6321 C C . LEU B 1 26 ? 77.875 -1.688 -9.523 1 59.97 26 LEU B C 1
ATOM 6323 O O . LEU B 1 26 ? 77.125 -2.068 -10.414 1 59.97 26 LEU B O 1
ATOM 6327 N N . LEU B 1 27 ? 77.5 -1.507 -8.195 1 61.94 27 LEU B N 1
ATOM 6328 C CA . LEU B 1 27 ? 76.125 -1.796 -7.84 1 61.94 27 LEU B CA 1
ATOM 6329 C C . LEU B 1 27 ? 75.188 -0.773 -8.461 1 61.94 27 LEU B C 1
ATOM 6331 O O . LEU B 1 27 ? 74.062 -1.124 -8.906 1 61.94 27 LEU B O 1
ATOM 6335 N N . GLY B 1 28 ? 75.625 0.458 -8.578 1 61.69 28 GLY B N 1
ATOM 6336 C CA . GLY B 1 28 ? 74.875 1.468 -9.281 1 61.69 28 GLY B CA 1
ATOM 6337 C C . GLY B 1 28 ? 74.688 1.177 -10.766 1 61.69 28 GLY B C 1
ATOM 6338 O O . GLY B 1 28 ? 73.625 1.323 -11.32 1 61.69 28 GLY B O 1
ATOM 6339 N N . MET B 1 29 ? 75.812 0.765 -11.398 1 60.69 29 MET B N 1
ATOM 6340 C CA . MET B 1 29 ? 75.75 0.407 -12.812 1 60.69 29 MET B CA 1
ATOM 6341 C C . MET B 1 29 ? 74.875 -0.828 -13.023 1 60.69 29 MET B C 1
ATOM 6343 O O . MET B 1 29 ? 74.125 -0.909 -14.008 1 60.69 29 MET B O 1
ATOM 6347 N N . ALA B 1 30 ? 75 -1.836 -12.125 1 60.19 30 ALA B N 1
ATOM 6348 C CA . ALA B 1 30 ? 74.188 -3.012 -12.242 1 60.19 30 ALA B CA 1
ATOM 6349 C C . ALA B 1 30 ? 72.688 -2.633 -12.102 1 60.19 30 ALA B C 1
ATOM 6351 O O . ALA B 1 30 ? 71.875 -3.17 -12.812 1 60.19 30 ALA B O 1
ATOM 6352 N N . CYS B 1 31 ? 72.375 -1.693 -11.203 1 60.66 31 CYS B N 1
ATOM 6353 C CA . CYS B 1 31 ? 71 -1.238 -11.062 1 60.66 31 CYS B CA 1
ATOM 6354 C C . CYS B 1 31 ? 70.562 -0.547 -12.336 1 60.66 31 CYS B C 1
ATOM 6356 O O . CYS B 1 31 ? 69.438 -0.773 -12.781 1 60.66 31 CYS B O 1
ATOM 6358 N N . VAL B 1 32 ? 71.375 0.272 -12.961 1 60.12 32 VAL B N 1
ATOM 6359 C CA . VAL B 1 32 ? 71 0.917 -14.219 1 60.12 32 VAL B CA 1
ATOM 6360 C C . VAL B 1 32 ? 70.875 -0.134 -15.32 1 60.12 32 VAL B C 1
ATOM 6362 O O . VAL B 1 32 ? 69.938 -0.089 -16.109 1 60.12 32 VAL B O 1
ATOM 6365 N N . PHE B 1 33 ? 71.812 -1.089 -15.414 1 56.16 33 PHE B N 1
ATOM 6366 C CA . PHE B 1 33 ? 71.75 -2.166 -16.391 1 56.16 33 PHE B CA 1
ATOM 6367 C C . PHE B 1 33 ? 70.438 -2.994 -16.141 1 56.16 33 PHE B C 1
ATOM 6369 O O . PHE B 1 33 ? 69.75 -3.357 -17.094 1 56.16 33 PHE B O 1
ATOM 6376 N N . PHE B 1 34 ? 70.188 -3.395 -14.859 1 57.81 34 PHE B N 1
ATOM 6377 C CA . PHE B 1 34 ? 69 -4.152 -14.57 1 57.81 34 PHE B CA 1
ATOM 6378 C C . PHE B 1 34 ? 67.75 -3.34 -14.906 1 57.81 34 PHE B C 1
ATOM 6380 O O . PHE B 1 34 ? 66.75 -3.875 -15.445 1 57.81 34 PHE B O 1
ATOM 6387 N N . VAL B 1 35 ? 67.688 -2.025 -14.641 1 62.28 35 VAL B N 1
ATOM 6388 C CA . VAL B 1 35 ? 66.625 -1.182 -15.047 1 62.28 35 VAL B CA 1
ATOM 6389 C C . VAL B 1 35 ? 66.5 -1.121 -16.578 1 62.28 35 VAL B C 1
ATOM 6391 O O . VAL B 1 35 ? 65.438 -1.175 -17.141 1 62.28 35 VAL B O 1
ATOM 6394 N N . GLY B 1 36 ? 67.625 -1.008 -17.25 1 56.25 36 GLY B N 1
ATOM 6395 C CA . GLY B 1 36 ? 67.625 -1.081 -18.703 1 56.25 36 GLY B CA 1
ATOM 6396 C C . GLY B 1 36 ? 67.188 -2.428 -19.234 1 56.25 36 GLY B C 1
ATOM 6397 O O . GLY B 1 36 ? 66.438 -2.494 -20.203 1 56.25 36 GLY B O 1
ATOM 6398 N N . MET B 1 37 ? 67.75 -3.504 -18.734 1 58.53 37 MET B N 1
ATOM 6399 C CA . MET B 1 37 ? 67.25 -4.824 -19.156 1 58.53 37 MET B CA 1
ATOM 6400 C C . MET B 1 37 ? 65.812 -5.008 -18.844 1 58.53 37 MET B C 1
ATOM 6402 O O . MET B 1 37 ? 65.062 -5.605 -19.641 1 58.53 37 MET B O 1
ATOM 6406 N N . LEU B 1 38 ? 65.375 -4.52 -17.672 1 55.84 38 LEU B N 1
ATOM 6407 C CA . LEU B 1 38 ? 63.938 -4.547 -17.406 1 55.84 38 LEU B CA 1
ATOM 6408 C C . LEU B 1 38 ? 63.188 -3.684 -18.391 1 55.84 38 LEU B C 1
ATOM 6410 O O . LEU B 1 38 ? 62.094 -4.055 -18.844 1 55.84 38 LEU B O 1
ATOM 6414 N N . ALA B 1 39 ? 63.688 -2.533 -18.812 1 55.03 39 ALA B N 1
ATOM 6415 C CA . ALA B 1 39 ? 63.094 -1.722 -19.859 1 55.03 39 ALA B CA 1
ATOM 6416 C C . ALA B 1 39 ? 63.094 -2.459 -21.203 1 55.03 39 ALA B C 1
ATOM 6418 O O . ALA B 1 39 ? 62.094 -2.453 -21.922 1 55.03 39 ALA B O 1
ATOM 6419 N N . ILE B 1 40 ? 64.188 -3.014 -21.625 1 52.09 40 ILE B N 1
ATOM 6420 C CA . ILE B 1 40 ? 64.25 -3.799 -22.859 1 52.09 40 ILE B CA 1
ATOM 6421 C C . ILE B 1 40 ? 63.344 -5.031 -22.719 1 52.09 40 ILE B C 1
ATOM 6423 O O . ILE B 1 40 ? 62.594 -5.371 -23.656 1 52.09 40 ILE B O 1
ATOM 6427 N N . TYR B 1 41 ? 63.531 -5.844 -21.594 1 49.72 41 TYR B N 1
ATOM 6428 C CA . TYR B 1 41 ? 62.594 -6.941 -21.391 1 49.72 41 TYR B CA 1
ATOM 6429 C C . TYR B 1 41 ? 61.156 -6.441 -21.438 1 49.72 41 TYR B C 1
ATOM 6431 O O . TYR B 1 41 ? 60.281 -7.059 -22.062 1 49.72 41 TYR B O 1
ATOM 6439 N N . HIS B 1 42 ? 60.812 -5.34 -20.781 1 51.41 42 HIS B N 1
ATOM 6440 C CA . HIS B 1 42 ? 59.469 -4.789 -20.891 1 51.41 42 HIS B CA 1
ATOM 6441 C C . HIS B 1 42 ? 59.188 -4.32 -22.312 1 51.41 42 HIS B C 1
ATOM 6443 O O . HIS B 1 42 ? 58.031 -4.371 -22.766 1 51.41 42 HIS B O 1
ATOM 6449 N N . LYS B 1 43 ? 60 -3.713 -22.938 1 48.09 43 LYS B N 1
ATOM 6450 C CA . LYS B 1 43 ? 59.812 -3.369 -24.344 1 48.09 43 LYS B CA 1
ATOM 6451 C C . LYS B 1 43 ? 59.656 -4.621 -25.203 1 48.09 43 LYS B C 1
ATOM 6453 O O . LYS B 1 43 ? 58.875 -4.648 -26.141 1 48.09 43 LYS B O 1
ATOM 6458 N N . LYS B 1 44 ? 60.625 -5.594 -25.234 1 48.5 44 LYS B N 1
ATOM 6459 C CA . LYS B 1 44 ? 60.531 -6.824 -26.016 1 48.5 44 LYS B CA 1
ATOM 6460 C C . LYS B 1 44 ? 59.406 -7.723 -25.516 1 48.5 44 LYS B C 1
ATOM 6462 O O . LYS B 1 44 ? 58.969 -8.625 -26.234 1 48.5 44 LYS B O 1
ATOM 6467 N N . ASN B 1 45 ? 59.281 -7.922 -24.359 1 40.31 45 ASN B N 1
ATOM 6468 C CA . ASN B 1 45 ? 58.125 -8.555 -23.781 1 40.31 45 ASN B CA 1
ATOM 6469 C C . ASN B 1 45 ? 57.125 -7.523 -23.266 1 40.31 45 ASN B C 1
ATOM 6471 O O . ASN B 1 45 ? 57.188 -7.121 -22.109 1 40.31 45 ASN B O 1
ATOM 6475 N N . PRO B 1 46 ? 56.656 -6.734 -24.203 1 37.47 46 PRO B N 1
ATOM 6476 C CA . PRO B 1 46 ? 55.688 -5.738 -23.766 1 37.47 46 PRO B CA 1
ATOM 6477 C C . PRO B 1 46 ? 54.719 -6.285 -22.719 1 37.47 46 PRO B C 1
ATOM 6479 O O . PRO B 1 46 ? 54.438 -7.484 -22.688 1 37.47 46 PRO B O 1
ATOM 6482 N N . ILE B 1 47 ? 54.906 -5.82 -21.531 1 37.97 47 ILE B N 1
ATOM 6483 C CA . ILE B 1 47 ? 53.781 -6.156 -20.672 1 37.97 47 ILE B CA 1
ATOM 6484 C C . ILE B 1 47 ? 52.5 -6.176 -21.5 1 37.97 47 ILE B C 1
ATOM 6486 O O . ILE B 1 47 ? 52.156 -5.184 -22.156 1 37.97 47 ILE B O 1
ATOM 6490 N N . ILE B 1 48 ? 52.219 -7.316 -22.094 1 35.94 48 ILE B N 1
ATOM 6491 C CA . ILE B 1 48 ? 50.844 -7.348 -22.578 1 35.94 48 ILE B CA 1
ATOM 6492 C C . ILE B 1 48 ? 49.969 -6.496 -21.688 1 35.94 48 ILE B C 1
ATOM 6494 O O . ILE B 1 48 ? 49.844 -6.766 -20.484 1 35.94 48 ILE B O 1
ATOM 6498 N N . THR B 1 49 ? 50.031 -5.234 -21.875 1 36.53 49 THR B N 1
ATOM 6499 C CA . THR B 1 49 ? 48.969 -4.512 -21.219 1 36.53 49 THR B CA 1
ATOM 6500 C C . THR B 1 49 ? 47.719 -5.375 -21.125 1 36.53 49 THR B C 1
ATOM 6502 O O . THR B 1 49 ? 47.219 -5.871 -22.156 1 36.53 49 THR B O 1
ATOM 6505 N N . PRO B 1 50 ? 47.531 -6.094 -20.047 1 35.19 50 PRO B N 1
ATOM 6506 C CA . PRO B 1 50 ? 46.25 -6.781 -20.062 1 35.19 50 PRO B CA 1
ATOM 6507 C C . PRO B 1 50 ? 45.188 -6.023 -20.844 1 35.19 50 PRO B C 1
ATOM 6509 O O . PRO B 1 50 ? 45.188 -4.789 -20.859 1 35.19 50 PRO B O 1
ATOM 6512 N N . GLU B 1 51 ? 44.844 -6.48 -21.922 1 36.25 51 GLU B N 1
ATOM 6513 C CA . GLU B 1 51 ? 43.656 -5.855 -22.484 1 36.25 51 GLU B CA 1
ATOM 6514 C C . GLU B 1 51 ? 42.812 -5.238 -21.391 1 36.25 51 GLU B C 1
ATOM 6516 O O . GLU B 1 51 ? 42.594 -5.844 -20.328 1 36.25 51 GLU B O 1
ATOM 6521 N N . LYS B 1 52 ? 42.75 -4.031 -21.281 1 43.69 52 LYS B N 1
ATOM 6522 C CA . LYS B 1 52 ? 41.812 -3.348 -20.406 1 43.69 52 LYS B CA 1
ATOM 6523 C C . LYS B 1 52 ? 40.562 -4.18 -20.188 1 43.69 52 LYS B C 1
ATOM 6525 O O . LYS B 1 52 ? 39.781 -4.426 -21.125 1 43.69 52 LYS B O 1
ATOM 6530 N N . GLU B 1 53 ? 40.531 -5.219 -19.375 1 48.94 53 GLU B N 1
ATOM 6531 C CA . GLU B 1 53 ? 39.344 -5.957 -18.984 1 48.94 53 GLU B CA 1
ATOM 6532 C C . GLU B 1 53 ? 38.156 -5.027 -18.812 1 48.94 53 GLU B C 1
ATOM 6534 O O . GLU B 1 53 ? 38.188 -4.078 -18.031 1 48.94 53 GLU B O 1
ATOM 6539 N N . THR B 1 54 ? 37.375 -4.91 -19.891 1 59.34 54 THR B N 1
ATOM 6540 C CA . THR B 1 54 ? 36.156 -4.094 -19.781 1 59.34 54 THR B CA 1
ATOM 6541 C C . THR B 1 54 ? 35.125 -4.781 -18.891 1 59.34 54 THR B C 1
ATOM 6543 O O . THR B 1 54 ? 35.156 -6 -18.703 1 59.34 54 THR B O 1
ATOM 6546 N N . VAL B 1 55 ? 34.438 -4.004 -18.125 1 69.94 55 VAL B N 1
ATOM 6547 C CA . VAL B 1 55 ? 33.312 -4.523 -17.328 1 69.94 55 VAL B CA 1
ATOM 6548 C C . VAL B 1 55 ? 32.5 -5.504 -18.156 1 69.94 55 VAL B C 1
ATOM 6550 O O . VAL B 1 55 ? 32.125 -6.578 -17.672 1 69.94 55 VAL B O 1
ATOM 6553 N N . ASP B 1 56 ? 32.375 -5.242 -19.422 1 73.75 56 ASP B N 1
ATOM 6554 C CA . ASP B 1 56 ? 31.594 -6.102 -20.297 1 73.75 56 ASP B CA 1
ATOM 6555 C C . ASP B 1 56 ? 32.344 -7.406 -20.578 1 73.75 56 ASP B C 1
ATOM 6557 O O . ASP B 1 56 ? 31.719 -8.469 -20.688 1 73.75 56 ASP B O 1
ATOM 6561 N N . GLY B 1 57 ? 33.562 -7.312 -20.781 1 77.12 57 GLY B N 1
ATOM 6562 C CA . GLY B 1 57 ? 34.375 -8.508 -20.984 1 77.12 57 GLY B CA 1
ATOM 6563 C C . GLY B 1 57 ? 34.375 -9.453 -19.797 1 77.12 57 GLY B C 1
ATOM 6564 O O . GLY B 1 57 ? 34.25 -10.672 -19.969 1 77.12 57 GLY B O 1
ATOM 6565 N N . ASN B 1 58 ? 34.438 -8.852 -18.656 1 82.12 58 ASN B N 1
ATOM 6566 C CA . ASN B 1 58 ? 34.375 -9.656 -17.438 1 82.12 58 ASN B CA 1
ATOM 6567 C C . ASN B 1 58 ? 33.031 -10.352 -17.297 1 82.12 58 ASN B C 1
ATOM 6569 O O . ASN B 1 58 ? 32.969 -11.516 -16.875 1 82.12 58 ASN B O 1
ATOM 6573 N N . HIS B 1 59 ? 32.031 -9.711 -17.641 1 88.62 59 HIS B N 1
ATOM 6574 C CA . HIS B 1 59 ? 30.703 -10.305 -17.578 1 88.62 59 HIS B CA 1
ATOM 6575 C C . HIS B 1 59 ? 30.578 -11.492 -18.516 1 88.62 59 HIS B C 1
ATOM 6577 O O . HIS B 1 59 ? 29.953 -12.5 -18.188 1 88.62 59 HIS B O 1
ATOM 6583 N N . LYS B 1 60 ? 31.172 -11.359 -19.672 1 90.31 60 LYS B N 1
ATOM 6584 C CA . LYS B 1 60 ? 31.109 -12.438 -20.656 1 90.31 60 LYS B CA 1
ATOM 6585 C C . LYS B 1 60 ? 31.875 -13.664 -20.172 1 90.31 60 LYS B C 1
ATOM 6587 O O . LYS B 1 60 ? 31.453 -14.797 -20.406 1 90.31 60 LYS B O 1
ATOM 6592 N N . ILE B 1 61 ? 32.969 -13.414 -19.547 1 91.62 61 ILE B N 1
ATOM 6593 C CA . ILE B 1 61 ? 33.781 -14.5 -19.031 1 91.62 61 ILE B CA 1
ATOM 6594 C C . ILE B 1 61 ? 33.031 -15.242 -17.922 1 91.62 61 ILE B C 1
ATOM 6596 O O . ILE B 1 61 ? 33 -16.469 -17.906 1 91.62 61 ILE B O 1
ATOM 6600 N N . ILE B 1 62 ? 32.469 -14.508 -17.078 1 94.88 62 ILE B N 1
ATOM 6601 C CA . ILE B 1 62 ? 31.734 -15.109 -15.969 1 94.88 62 ILE B CA 1
ATOM 6602 C C . ILE B 1 62 ? 30.531 -15.875 -16.516 1 94.88 62 ILE B C 1
ATOM 6604 O O . ILE B 1 62 ? 30.219 -16.969 -16.047 1 94.88 62 ILE B O 1
ATOM 6608 N N . SER B 1 63 ? 29.859 -15.312 -17.453 1 95.88 63 SER B N 1
ATOM 6609 C CA . SER B 1 63 ? 28.734 -15.977 -18.094 1 95.88 63 SER B CA 1
ATOM 6610 C C . SER B 1 63 ? 29.156 -17.312 -18.688 1 95.88 63 SER B C 1
ATOM 6612 O O . SER B 1 63 ? 28.5 -18.344 -18.453 1 95.88 63 SER B O 1
ATOM 6614 N N . LYS B 1 64 ? 30.188 -17.312 -19.406 1 96 64 LYS B N 1
ATOM 6615 C CA . LYS B 1 64 ? 30.672 -18.531 -20.047 1 96 64 LYS B CA 1
ATOM 6616 C C . LYS B 1 64 ? 31.016 -19.594 -19 1 96 64 LYS B C 1
ATOM 6618 O O . LYS B 1 64 ? 30.734 -20.781 -19.203 1 96 64 LYS B O 1
ATOM 6623 N N . HIS B 1 65 ? 31.609 -19.141 -17.938 1 96.31 65 HIS B N 1
ATOM 6624 C CA . HIS B 1 65 ? 31.969 -20.078 -16.875 1 96.31 65 HIS B CA 1
ATOM 6625 C C . HIS B 1 65 ? 30.734 -20.672 -16.234 1 96.31 65 HIS B C 1
ATOM 6627 O O . HIS B 1 65 ? 30.656 -21.875 -16 1 96.31 65 HIS B O 1
ATOM 6633 N N . ILE B 1 66 ? 29.766 -19.891 -15.922 1 97.5 66 ILE B N 1
ATOM 6634 C CA . ILE B 1 66 ? 28.547 -20.359 -15.281 1 97.5 66 ILE B CA 1
ATOM 6635 C C . ILE B 1 66 ? 27.844 -21.359 -16.203 1 97.5 66 ILE B C 1
ATOM 6637 O O . ILE B 1 66 ? 27.422 -22.438 -15.758 1 97.5 66 ILE B O 1
ATOM 6641 N N . LEU B 1 67 ? 27.719 -21.031 -17.469 1 98 67 LEU B N 1
ATOM 6642 C CA . LEU B 1 67 ? 27 -21.859 -18.422 1 98 67 LEU B CA 1
ATOM 6643 C C . LEU B 1 67 ? 27.703 -23.219 -18.594 1 98 67 LEU B C 1
ATOM 6645 O O . LEU B 1 67 ? 27.031 -24.25 -18.703 1 98 67 LEU B O 1
ATOM 6649 N N . SER B 1 68 ? 29 -23.188 -18.562 1 97.44 68 SER B N 1
ATOM 6650 C CA . SER B 1 68 ? 29.766 -24.406 -18.75 1 97.44 68 SER B CA 1
ATOM 6651 C C . SER B 1 68 ? 29.688 -25.297 -17.516 1 97.44 68 SER B C 1
ATOM 6653 O O . SER B 1 68 ? 29.875 -26.516 -17.609 1 97.44 68 SER B O 1
ATOM 6655 N N . ASN B 1 69 ? 29.422 -24.688 -16.391 1 97.94 69 ASN B N 1
ATOM 6656 C CA . ASN B 1 69 ? 29.422 -25.422 -15.133 1 97.94 69 ASN B CA 1
ATOM 6657 C C . ASN B 1 69 ? 28.094 -26.141 -14.914 1 97.94 69 ASN B C 1
ATOM 6659 O O . ASN B 1 69 ? 27.984 -27 -14.039 1 97.94 69 ASN B O 1
ATOM 6663 N N . ILE B 1 70 ? 27.062 -25.875 -15.719 1 98.5 70 ILE B N 1
ATOM 6664 C CA . ILE B 1 70 ? 25.781 -26.578 -15.602 1 98.5 70 ILE B CA 1
ATOM 6665 C C . ILE B 1 70 ? 25.891 -27.953 -16.266 1 98.5 70 ILE B C 1
ATOM 6667 O O . ILE B 1 70 ? 26.234 -28.062 -17.438 1 98.5 70 ILE B O 1
ATOM 6671 N N . LYS B 1 71 ? 25.469 -28.984 -15.508 1 98.12 71 LYS B N 1
ATOM 6672 C CA . LYS B 1 71 ? 25.625 -30.359 -16 1 98.12 71 LYS B CA 1
ATOM 6673 C C . LYS B 1 71 ? 24.297 -31.094 -15.992 1 98.12 71 LYS B C 1
ATOM 6675 O O . LYS B 1 71 ? 23.609 -31.141 -14.969 1 98.12 71 LYS B O 1
ATOM 6680 N N . GLY B 1 72 ? 24.016 -31.703 -17.125 1 97.88 72 GLY B N 1
ATOM 6681 C CA . GLY B 1 72 ? 22.797 -32.5 -17.25 1 97.88 72 GLY B CA 1
ATOM 6682 C C . GLY B 1 72 ? 22.781 -33.688 -16.312 1 97.88 72 GLY B C 1
ATOM 6683 O O . GLY B 1 72 ? 21.734 -34.031 -15.75 1 97.88 72 GLY B O 1
ATOM 6684 N N . GLU B 1 73 ? 23.906 -34.312 -16.125 1 97.75 73 GLU B N 1
ATOM 6685 C CA . GLU B 1 73 ? 24 -35.469 -15.266 1 97.75 73 GLU B CA 1
ATOM 6686 C C . GLU B 1 73 ? 23.641 -35.156 -13.828 1 97.75 73 GLU B C 1
ATOM 6688 O O . GLU B 1 73 ? 22.984 -35.938 -13.148 1 97.75 73 GLU B O 1
ATOM 6693 N N . ASN B 1 74 ? 24.109 -34.031 -13.367 1 98.38 74 ASN B N 1
ATOM 6694 C CA . ASN B 1 74 ? 23.75 -33.594 -12.023 1 98.38 74 ASN B CA 1
ATOM 6695 C C . ASN B 1 74 ? 22.25 -33.375 -11.883 1 98.38 74 ASN B C 1
ATOM 6697 O O . ASN B 1 74 ? 21.656 -33.719 -10.859 1 98.38 74 ASN B O 1
ATOM 6701 N N . ILE B 1 75 ? 21.656 -32.781 -12.906 1 98.62 75 ILE B N 1
ATOM 6702 C CA . ILE B 1 75 ? 20.219 -32.531 -12.883 1 98.62 75 ILE B CA 1
ATOM 6703 C C . ILE B 1 75 ? 19.453 -33.844 -12.805 1 98.62 75 ILE B C 1
ATOM 6705 O O . ILE B 1 75 ? 18.484 -33.969 -12.047 1 98.62 75 ILE B O 1
ATOM 6709 N N . LYS B 1 76 ? 19.875 -34.781 -13.602 1 98.19 76 LYS B N 1
ATOM 6710 C CA . LYS B 1 76 ? 19.281 -36.125 -13.578 1 98.19 76 LYS B CA 1
ATOM 6711 C C . LYS B 1 76 ? 19.359 -36.719 -12.18 1 98.19 76 LYS B C 1
ATOM 6713 O O . LYS B 1 76 ? 18.359 -37.25 -11.672 1 98.19 76 LYS B O 1
ATOM 6718 N N . ASN B 1 77 ? 20.5 -36.656 -11.555 1 98.19 77 ASN B N 1
ATOM 6719 C CA . ASN B 1 77 ? 20.703 -37.188 -10.219 1 98.19 77 ASN B CA 1
ATOM 6720 C C . ASN B 1 77 ? 19.828 -36.469 -9.188 1 98.19 77 ASN B C 1
ATOM 6722 O O . ASN B 1 77 ? 19.25 -37.094 -8.305 1 98.19 77 ASN B O 1
ATOM 6726 N N . ASN B 1 78 ? 19.828 -35.156 -9.25 1 98.5 78 ASN B N 1
ATOM 6727 C CA . ASN B 1 78 ? 18.953 -34.375 -8.375 1 98.5 78 ASN B CA 1
ATOM 6728 C C . ASN B 1 78 ? 17.5 -34.812 -8.5 1 98.5 78 ASN B C 1
ATOM 6730 O O . ASN B 1 78 ? 16.797 -34.906 -7.492 1 98.5 78 ASN B O 1
ATOM 6734 N N . LEU B 1 79 ? 17.047 -34.938 -9.75 1 98.38 79 LEU B N 1
ATOM 6735 C CA . LEU B 1 79 ? 15.656 -35.312 -10.008 1 98.38 79 LEU B CA 1
ATOM 6736 C C . LEU B 1 79 ? 15.32 -36.625 -9.352 1 98.38 79 LEU B C 1
ATOM 6738 O O . LEU B 1 79 ? 14.281 -36.75 -8.688 1 98.38 79 LEU B O 1
ATOM 6742 N N . ARG B 1 80 ? 16.156 -37.594 -9.531 1 97.75 80 ARG B N 1
ATOM 6743 C CA . ARG B 1 80 ? 15.93 -38.906 -8.961 1 97.75 80 ARG B CA 1
ATOM 6744 C C . ARG B 1 80 ? 15.961 -38.875 -7.434 1 97.75 80 ARG B C 1
ATOM 6746 O O . ARG B 1 80 ? 15.234 -39.594 -6.77 1 97.75 80 ARG B O 1
ATOM 6753 N N . LEU B 1 81 ? 16.766 -38.031 -6.922 1 97.88 81 LEU B N 1
ATOM 6754 C CA . LEU B 1 81 ? 16.875 -37.875 -5.477 1 97.88 81 LEU B CA 1
ATOM 6755 C C . LEU B 1 81 ? 15.562 -37.406 -4.867 1 97.88 81 LEU B C 1
ATOM 6757 O O . LEU B 1 81 ? 15.188 -37.844 -3.781 1 97.88 81 LEU B O 1
ATOM 6761 N N . ILE B 1 82 ? 14.82 -36.531 -5.527 1 98.06 82 ILE B N 1
ATOM 6762 C CA . ILE B 1 82 ? 13.719 -35.844 -4.863 1 98.06 82 ILE B CA 1
ATOM 6763 C C . ILE B 1 82 ? 12.391 -36.406 -5.352 1 98.06 82 ILE B C 1
ATOM 6765 O O . ILE B 1 82 ? 11.32 -35.906 -4.965 1 98.06 82 ILE B O 1
ATOM 6769 N N . THR B 1 83 ? 12.359 -37.438 -6.227 1 97.75 83 THR B N 1
ATOM 6770 C CA . THR B 1 83 ? 11.109 -37.969 -6.742 1 97.75 83 THR B CA 1
ATOM 6771 C C . THR B 1 83 ? 10.961 -39.438 -6.391 1 97.75 83 THR B C 1
ATOM 6773 O O . THR B 1 83 ? 10.289 -40.188 -7.098 1 97.75 83 THR B O 1
ATOM 6776 N N . THR B 1 84 ? 11.508 -39.844 -5.359 1 95.38 84 THR B N 1
ATOM 6777 C CA . THR B 1 84 ? 11.5 -41.25 -4.945 1 95.38 84 THR B CA 1
ATOM 6778 C C . THR B 1 84 ? 10.133 -41.656 -4.41 1 95.38 84 THR B C 1
ATOM 6780 O O . THR B 1 84 ? 9.711 -42.812 -4.555 1 95.38 84 THR B O 1
ATOM 6783 N N . HIS B 1 85 ? 9.445 -40.781 -3.777 1 95.69 85 HIS B N 1
ATOM 6784 C CA . HIS B 1 85 ? 8.141 -41.031 -3.18 1 95.69 85 HIS B CA 1
ATOM 6785 C C . HIS B 1 85 ? 7.141 -39.938 -3.539 1 95.69 85 HIS B C 1
ATOM 6787 O O . HIS B 1 85 ? 7.523 -38.781 -3.764 1 95.69 85 HIS B O 1
ATOM 6793 N N . PRO B 1 86 ? 5.855 -40.438 -3.631 1 96.94 86 PRO B N 1
ATOM 6794 C CA . PRO B 1 86 ? 4.859 -39.344 -3.689 1 96.94 86 PRO B CA 1
ATOM 6795 C C . PRO B 1 86 ? 4.977 -38.375 -2.525 1 96.94 86 PRO B C 1
ATOM 6797 O O . PRO B 1 86 ? 5.199 -38.781 -1.385 1 96.94 86 PRO B O 1
ATOM 6800 N N . HIS B 1 87 ? 4.906 -37.094 -2.785 1 97.75 87 HIS B N 1
ATOM 6801 C CA . HIS B 1 87 ? 5.195 -36.125 -1.735 1 97.75 87 HIS B CA 1
ATOM 6802 C C . HIS B 1 87 ? 4.227 -34.938 -1.789 1 97.75 87 HIS B C 1
ATOM 6804 O O . HIS B 1 87 ? 4.629 -33.812 -2.082 1 97.75 87 HIS B O 1
ATOM 6810 N N . VAL B 1 88 ? 2.977 -35.219 -1.347 1 97.81 88 VAL B N 1
ATOM 6811 C CA . VAL B 1 88 ? 1.936 -34.219 -1.208 1 97.81 88 VAL B CA 1
ATOM 6812 C C . VAL B 1 88 ? 2.258 -33.312 -0.027 1 97.81 88 VAL B C 1
ATOM 6814 O O . VAL B 1 88 ? 2.748 -33.75 1.007 1 97.81 88 VAL B O 1
ATOM 6817 N N . ALA B 1 89 ? 2.033 -32.062 -0.218 1 98.62 89 ALA B N 1
ATOM 6818 C CA . ALA B 1 89 ? 2.35 -31.094 0.829 1 98.62 89 ALA B CA 1
ATOM 6819 C C . ALA B 1 89 ? 1.765 -31.531 2.17 1 98.62 89 ALA B C 1
ATOM 6821 O O . ALA B 1 89 ? 0.636 -32.031 2.232 1 98.62 89 ALA B O 1
ATOM 6822 N N . GLY B 1 90 ? 2.51 -31.266 3.238 1 98.12 90 GLY B N 1
ATOM 6823 C CA . GLY B 1 90 ? 2.057 -31.562 4.59 1 98.12 90 GLY B CA 1
ATOM 6824 C C . GLY B 1 90 ? 2.334 -33 5.02 1 98.12 90 GLY B C 1
ATOM 6825 O O . GLY B 1 90 ? 2.203 -33.312 6.199 1 98.12 90 GLY B O 1
ATOM 6826 N N . THR B 1 91 ? 2.721 -33.844 4.117 1 97.25 91 THR B N 1
ATOM 6827 C CA . THR B 1 91 ? 3.01 -35.25 4.453 1 97.25 91 THR B CA 1
ATOM 6828 C C . THR B 1 91 ? 4.449 -35.406 4.926 1 97.25 91 THR B C 1
ATOM 6830 O O . THR B 1 91 ? 5.273 -34.5 4.73 1 97.25 91 THR B O 1
ATOM 6833 N N . GLU B 1 92 ? 4.723 -36.531 5.539 1 96.94 92 GLU B N 1
ATOM 6834 C CA . GLU B 1 92 ? 6.086 -36.812 5.965 1 96.94 92 GLU B CA 1
ATOM 6835 C C . GLU B 1 92 ? 7.02 -36.969 4.762 1 96.94 92 GLU B C 1
ATOM 6837 O O . GLU B 1 92 ? 8.172 -36.531 4.82 1 96.94 92 GLU B O 1
ATOM 6842 N N . ALA B 1 93 ? 6.516 -37.562 3.697 1 97.12 93 ALA B N 1
ATOM 6843 C CA . ALA B 1 93 ? 7.316 -37.688 2.484 1 97.12 93 ALA B CA 1
ATOM 6844 C C . ALA B 1 93 ? 7.707 -36.312 1.929 1 97.12 93 ALA B C 1
ATOM 6846 O O . ALA B 1 93 ? 8.828 -36.125 1.444 1 97.12 93 ALA B O 1
ATOM 6847 N N . ASN B 1 94 ? 6.766 -35.469 1.961 1 98.38 94 ASN B N 1
ATOM 6848 C CA . ASN B 1 94 ? 7.051 -34.094 1.498 1 98.38 94 ASN B CA 1
ATOM 6849 C C . ASN B 1 94 ? 8.086 -33.406 2.381 1 98.38 94 ASN B C 1
ATOM 6851 O O . ASN B 1 94 ? 8.938 -32.688 1.886 1 98.38 94 ASN B O 1
ATOM 6855 N N . TYR B 1 95 ? 7.98 -33.594 3.684 1 98.19 95 TYR B N 1
ATOM 6856 C CA . TYR B 1 95 ? 8.984 -33.062 4.605 1 98.19 95 TYR B CA 1
ATOM 6857 C C . TYR B 1 95 ? 10.367 -33.625 4.277 1 98.19 95 TYR B C 1
ATOM 6859 O O . TYR B 1 95 ? 11.359 -32.906 4.277 1 98.19 95 TYR B O 1
ATOM 6867 N N . ASP B 1 96 ? 10.414 -34.875 3.975 1 98.25 96 ASP B N 1
ATOM 6868 C CA . ASP B 1 96 ? 11.672 -35.531 3.627 1 98.25 96 ASP B CA 1
ATOM 6869 C C . ASP B 1 96 ? 12.273 -34.906 2.363 1 98.25 96 ASP B C 1
ATOM 6871 O O . ASP B 1 96 ? 13.492 -34.719 2.279 1 98.25 96 ASP B O 1
ATOM 6875 N N . VAL B 1 97 ? 11.445 -34.688 1.396 1 98.5 97 VAL B N 1
ATOM 6876 C CA . VAL B 1 97 ? 11.922 -34.062 0.168 1 98.5 97 VAL B CA 1
ATOM 6877 C C . VAL B 1 97 ? 12.477 -32.688 0.48 1 98.5 97 VAL B C 1
ATOM 6879 O O . VAL B 1 97 ? 13.531 -32.312 -0.036 1 98.5 97 VAL B O 1
ATOM 6882 N N . GLY B 1 98 ? 11.742 -31.922 1.31 1 98.69 98 GLY B N 1
ATOM 6883 C CA . GLY B 1 98 ? 12.25 -30.641 1.734 1 98.69 98 GLY B CA 1
ATOM 6884 C C . GLY B 1 98 ? 13.625 -30.719 2.383 1 98.69 98 GLY B C 1
ATOM 6885 O O . GLY B 1 98 ? 14.508 -29.922 2.082 1 98.69 98 GLY B O 1
ATOM 6886 N N . MET B 1 99 ? 13.812 -31.656 3.246 1 98.62 99 MET B N 1
ATOM 6887 C CA . MET B 1 99 ? 15.086 -31.875 3.92 1 98.62 99 MET B CA 1
ATOM 6888 C C . MET B 1 99 ? 16.188 -32.219 2.918 1 98.62 99 MET B C 1
ATOM 6890 O O . MET B 1 99 ? 17.312 -31.734 3.037 1 98.62 99 MET B O 1
ATOM 6894 N N . LYS B 1 100 ? 15.844 -33.062 1.983 1 98.69 100 LYS B N 1
ATOM 6895 C CA . LYS B 1 100 ? 16.812 -33.406 0.947 1 98.69 100 LYS B CA 1
ATOM 6896 C C . LYS B 1 100 ? 17.266 -32.188 0.161 1 98.69 100 LYS B C 1
ATOM 6898 O O . LYS B 1 100 ? 18.453 -32.031 -0.135 1 98.69 100 LYS B O 1
ATOM 6903 N N . ILE B 1 101 ? 16.328 -31.359 -0.185 1 98.81 101 ILE B N 1
ATOM 6904 C CA . ILE B 1 101 ? 16.641 -30.141 -0.929 1 98.81 101 ILE B CA 1
ATOM 6905 C C . ILE B 1 101 ? 17.547 -29.234 -0.087 1 98.81 101 ILE B C 1
ATOM 6907 O O . ILE B 1 101 ? 18.562 -28.734 -0.572 1 98.81 101 ILE B O 1
ATOM 6911 N N . ALA B 1 102 ? 17.141 -28.969 1.162 1 98.81 102 ALA B N 1
ATOM 6912 C CA . ALA B 1 102 ? 17.922 -28.125 2.055 1 98.81 102 ALA B CA 1
ATOM 6913 C C . ALA B 1 102 ? 19.359 -28.641 2.188 1 98.81 102 ALA B C 1
ATOM 6915 O O . ALA B 1 102 ? 20.312 -27.875 2.117 1 98.81 102 ALA B O 1
ATOM 6916 N N . ASN B 1 103 ? 19.484 -29.938 2.391 1 98.62 103 ASN B N 1
ATOM 6917 C CA . ASN B 1 103 ? 20.797 -30.547 2.529 1 98.62 103 ASN B CA 1
ATOM 6918 C C . ASN B 1 103 ? 21.609 -30.438 1.243 1 98.62 103 ASN B C 1
ATOM 6920 O O . ASN B 1 103 ? 22.812 -30.141 1.283 1 98.62 103 ASN B O 1
ATOM 6924 N N . LEU B 1 104 ? 20.969 -30.719 0.17 1 98.62 104 LEU B N 1
ATOM 6925 C CA . LEU B 1 104 ? 21.625 -30.594 -1.127 1 98.62 104 LEU B CA 1
ATOM 6926 C C . LEU B 1 104 ? 22.141 -29.188 -1.342 1 98.62 104 LEU B C 1
ATOM 6928 O O . LEU B 1 104 ? 23.25 -28.984 -1.843 1 98.62 104 LEU B O 1
ATOM 6932 N N . TRP B 1 105 ? 21.328 -28.156 -1.043 1 98.69 105 TRP B N 1
ATOM 6933 C CA . TRP B 1 105 ? 21.719 -26.766 -1.2 1 98.69 105 TRP B CA 1
ATOM 6934 C C . TRP B 1 105 ? 22.906 -26.422 -0.312 1 98.69 105 TRP B C 1
ATOM 6936 O O . TRP B 1 105 ? 23.828 -25.703 -0.733 1 98.69 105 TRP B O 1
ATOM 6946 N N . LYS B 1 106 ? 22.891 -26.938 0.905 1 98.56 106 LYS B N 1
ATOM 6947 C CA . LYS B 1 106 ? 24.031 -26.75 1.805 1 98.56 106 LYS B CA 1
ATOM 6948 C C . LYS B 1 106 ? 25.297 -27.391 1.244 1 98.56 106 LYS B C 1
ATOM 6950 O O . LYS B 1 106 ? 26.359 -26.781 1.255 1 98.56 106 LYS B O 1
ATOM 6955 N N . GLU B 1 107 ? 25.141 -28.562 0.802 1 98.12 107 GLU B N 1
ATOM 6956 C CA . GLU B 1 107 ? 26.266 -29.281 0.211 1 98.12 107 GLU B CA 1
ATOM 6957 C C . GLU B 1 107 ? 26.812 -28.547 -1.004 1 98.12 107 GLU B C 1
ATOM 6959 O O . GLU B 1 107 ? 28.031 -28.562 -1.251 1 98.12 107 GLU B O 1
ATOM 6964 N N . ASN B 1 108 ? 25.906 -27.953 -1.723 1 97.94 108 ASN B N 1
ATOM 6965 C CA . ASN B 1 108 ? 26.281 -27.188 -2.91 1 97.94 108 ASN B CA 1
ATOM 6966 C C . ASN B 1 108 ? 26.953 -25.859 -2.543 1 97.94 108 ASN B C 1
ATOM 6968 O O . ASN B 1 108 ? 27.484 -25.172 -3.41 1 97.94 108 ASN B O 1
ATOM 6972 N N . GLY B 1 109 ? 26.844 -25.453 -1.291 1 98.12 109 GLY B N 1
ATOM 6973 C CA . GLY B 1 109 ? 27.578 -24.281 -0.843 1 98.12 109 GLY B CA 1
ATOM 6974 C C . GLY B 1 109 ? 26.688 -23.062 -0.677 1 98.12 109 GLY B C 1
ATOM 6975 O O . GLY B 1 109 ? 27.188 -21.953 -0.442 1 98.12 109 GLY B O 1
ATOM 6976 N N . LEU B 1 110 ? 25.391 -23.188 -0.804 1 98.31 110 LEU B N 1
ATOM 6977 C CA . LEU B 1 110 ? 24.516 -22.047 -0.522 1 98.31 110 LEU B CA 1
ATOM 6978 C C . LEU B 1 110 ? 24.594 -21.656 0.949 1 98.31 110 LEU B C 1
ATOM 6980 O O . LEU B 1 110 ? 24.812 -22.516 1.813 1 98.31 110 LEU B O 1
ATOM 6984 N N . GLN B 1 111 ? 24.406 -20.391 1.197 1 97.25 111 GLN B N 1
ATOM 6985 C CA . GLN B 1 111 ? 24.547 -19.828 2.537 1 97.25 111 GLN B CA 1
ATOM 6986 C C . GLN B 1 111 ? 23.188 -19.656 3.207 1 97.25 111 GLN B C 1
ATOM 6988 O O . GLN B 1 111 ? 22.172 -19.469 2.531 1 97.25 111 GLN B O 1
ATOM 6993 N N . ASP B 1 112 ? 23.156 -19.797 4.562 1 97.06 112 ASP B N 1
ATOM 6994 C CA . ASP B 1 112 ? 22.016 -19.484 5.422 1 97.06 112 ASP B CA 1
ATOM 6995 C C . ASP B 1 112 ? 20.781 -20.234 4.957 1 97.06 112 ASP B C 1
ATOM 6997 O O . ASP B 1 112 ? 19.688 -19.656 4.863 1 97.06 112 ASP B O 1
ATOM 7001 N N . VAL B 1 113 ? 20.953 -21.469 4.559 1 98.5 113 VAL B N 1
ATOM 7002 C CA . VAL B 1 113 ? 19.828 -22.297 4.145 1 98.5 113 VAL B CA 1
ATOM 7003 C C . VAL B 1 113 ? 18.938 -22.594 5.348 1 98.5 113 VAL B C 1
ATOM 7005 O O . VAL B 1 113 ? 19.406 -23.047 6.387 1 98.5 113 VAL B O 1
ATOM 7008 N N . HIS B 1 114 ? 17.641 -22.281 5.262 1 98.19 114 HIS B N 1
ATOM 7009 C CA . HIS B 1 114 ? 16.734 -22.5 6.391 1 98.19 114 HIS B CA 1
ATOM 7010 C C . HIS B 1 114 ? 15.297 -22.656 5.918 1 98.19 114 HIS B C 1
ATOM 7012 O O . HIS B 1 114 ? 14.992 -22.422 4.746 1 98.19 114 HIS B O 1
ATOM 7018 N N . PHE B 1 115 ? 14.477 -23.078 6.816 1 98.25 115 PHE B N 1
ATOM 7019 C CA . PHE B 1 115 ? 13.055 -23.25 6.551 1 98.25 115 PHE B CA 1
ATOM 7020 C C . PHE B 1 115 ? 12.266 -22.047 7.047 1 98.25 115 PHE B C 1
ATOM 7022 O O . PHE B 1 115 ? 12.617 -21.438 8.062 1 98.25 115 PHE B O 1
ATOM 7029 N N . ILE B 1 116 ? 11.266 -21.625 6.348 1 98.19 116 ILE B N 1
ATOM 7030 C CA . ILE B 1 116 ? 10.188 -20.75 6.812 1 98.19 116 ILE B CA 1
ATOM 7031 C C . ILE B 1 116 ? 8.875 -21.516 6.844 1 98.19 116 ILE B C 1
ATOM 7033 O O . ILE B 1 116 ? 8.422 -22.031 5.812 1 98.19 116 ILE B O 1
ATOM 7037 N N . GLU B 1 117 ? 8.25 -21.562 7.988 1 98.25 117 GLU B N 1
ATOM 7038 C CA . GLU B 1 117 ? 7.121 -22.469 8.195 1 98.25 117 GLU B CA 1
ATOM 7039 C C . GLU B 1 117 ? 5.805 -21.703 8.281 1 98.25 117 GLU B C 1
ATOM 7041 O O . GLU B 1 117 ? 5.773 -20.547 8.742 1 98.25 117 GLU B O 1
ATOM 7046 N N . TYR B 1 118 ? 4.719 -22.281 7.828 1 98.62 118 TYR B N 1
ATOM 7047 C CA . TYR B 1 118 ? 3.346 -21.812 7.926 1 98.62 118 TYR B CA 1
ATOM 7048 C C . TYR B 1 118 ? 2.402 -22.938 8.328 1 98.62 118 TYR B C 1
ATOM 7050 O O . TYR B 1 118 ? 2.688 -24.109 8.086 1 98.62 118 TYR B O 1
ATOM 7058 N N . GLU B 1 119 ? 1.34 -22.641 8.984 1 98.44 119 GLU B N 1
ATOM 7059 C CA . GLU B 1 119 ? 0.26 -23.578 9.297 1 98.44 119 GLU B CA 1
ATOM 7060 C C . GLU B 1 119 ? -0.983 -23.281 8.469 1 98.44 119 GLU B C 1
ATOM 7062 O O . GLU B 1 119 ? -1.683 -22.297 8.711 1 98.44 119 GLU B O 1
ATOM 7067 N N . VAL B 1 120 ? -1.313 -24.188 7.516 1 98.62 120 VAL B N 1
ATOM 7068 C CA . VAL B 1 120 ? -2.285 -23.859 6.48 1 98.62 120 VAL B CA 1
ATOM 7069 C C . VAL B 1 120 ? -3.322 -24.969 6.363 1 98.62 120 VAL B C 1
ATOM 7071 O O . VAL B 1 120 ? -3.076 -26.094 6.785 1 98.62 120 VAL B O 1
ATOM 7074 N N . LEU B 1 121 ? -4.496 -24.609 5.844 1 98.56 121 LEU B N 1
ATOM 7075 C CA . LEU B 1 121 ? -5.535 -25.594 5.574 1 98.56 121 LEU B CA 1
ATOM 7076 C C . LEU B 1 121 ? -5.191 -26.438 4.348 1 98.56 121 LEU B C 1
ATOM 7078 O O . LEU B 1 121 ? -5.039 -25.906 3.248 1 98.56 121 LEU B O 1
ATOM 7082 N N . LEU B 1 122 ? -5.035 -27.719 4.527 1 98.56 122 LEU B N 1
ATOM 7083 C CA . LEU B 1 122 ? -4.844 -28.688 3.445 1 98.56 122 LEU B CA 1
ATOM 7084 C C . LEU B 1 122 ? -5.984 -29.703 3.416 1 98.56 122 LEU B C 1
ATOM 7086 O O . LEU B 1 122 ? -6.934 -29.594 4.195 1 98.56 122 LEU B O 1
ATOM 7090 N N . ASN B 1 123 ? -5.941 -30.5 2.453 1 98.25 123 ASN B N 1
ATOM 7091 C CA . ASN B 1 123 ? -6.98 -31.5 2.211 1 98.25 123 ASN B CA 1
ATOM 7092 C C . ASN B 1 123 ? -6.395 -32.812 1.674 1 98.25 123 ASN B C 1
ATOM 7094 O O . ASN B 1 123 ? -5.441 -32.781 0.891 1 98.25 123 ASN B O 1
ATOM 7098 N N . TYR B 1 124 ? -6.957 -33.938 2.176 1 97.88 124 TYR B N 1
ATOM 7099 C CA . TYR B 1 124 ? -6.492 -35.25 1.736 1 97.88 124 TYR B CA 1
ATOM 7100 C C . TYR B 1 124 ? -7.664 -36.188 1.485 1 97.88 124 TYR B C 1
ATOM 7102 O O . TYR B 1 124 ? -8.727 -36.031 2.096 1 97.88 124 TYR B O 1
ATOM 7110 N N . PRO B 1 125 ? -7.477 -37.125 0.53 1 97.5 125 PRO B N 1
ATOM 7111 C CA . PRO B 1 125 ? -8.461 -38.219 0.402 1 97.5 125 PRO B CA 1
ATOM 7112 C C . PRO B 1 125 ? -8.328 -39.281 1.494 1 97.5 125 PRO B C 1
ATOM 7114 O O . PRO B 1 125 ? -7.465 -39.156 2.369 1 97.5 125 PRO B O 1
ATOM 7117 N N . ASP B 1 126 ? -9.281 -40.188 1.507 1 96.75 126 ASP B N 1
ATOM 7118 C CA . ASP B 1 126 ? -9.07 -41.438 2.227 1 96.75 126 ASP B CA 1
ATOM 7119 C C . ASP B 1 126 ? -8.266 -42.438 1.381 1 96.75 126 ASP B C 1
ATOM 7121 O O . ASP B 1 126 ? -8.789 -43 0.413 1 96.75 126 ASP B O 1
ATOM 7125 N N . TYR B 1 127 ? -7.066 -42.656 1.758 1 93.81 127 TYR B N 1
ATOM 7126 C CA . TYR B 1 127 ? -6.172 -43.469 0.938 1 93.81 127 TYR B CA 1
ATOM 7127 C C . TYR B 1 127 ? -6.559 -44.938 1.001 1 93.81 127 TYR B C 1
ATOM 7129 O O . TYR B 1 127 ? -6.188 -45.719 0.125 1 93.81 127 TYR B O 1
ATOM 7137 N N . GLN B 1 128 ? -7.32 -45.344 1.966 1 94.25 128 GLN B N 1
ATOM 7138 C CA . GLN B 1 128 ? -7.723 -46.75 2.123 1 94.25 128 GLN B CA 1
ATOM 7139 C C . GLN B 1 128 ? -9.055 -47 1.425 1 94.25 128 GLN B C 1
ATOM 7141 O O . GLN B 1 128 ? -9.336 -48.125 1.029 1 94.25 128 GLN B O 1
ATOM 7146 N N . ASN B 1 129 ? -9.844 -46.031 1.297 1 95.06 129 ASN B N 1
ATOM 7147 C CA . ASN B 1 129 ? -11.133 -46.094 0.629 1 95.06 129 ASN B CA 1
ATOM 7148 C C . ASN B 1 129 ? -11.258 -45.062 -0.492 1 95.06 129 ASN B C 1
ATOM 7150 O O . ASN B 1 129 ? -11.891 -44.031 -0.316 1 95.06 129 ASN B O 1
ATOM 7154 N N . PRO B 1 130 ? -10.852 -45.406 -1.66 1 96.5 130 PRO B N 1
ATOM 7155 C CA . PRO B 1 130 ? -10.789 -44.469 -2.771 1 96.5 130 PRO B CA 1
ATOM 7156 C C . PRO B 1 130 ? -12.164 -43.906 -3.143 1 96.5 130 PRO B C 1
ATOM 7158 O O . PRO B 1 130 ? -13.188 -44.531 -2.877 1 96.5 130 PRO B O 1
ATOM 7161 N N . ASN B 1 131 ? -12.195 -42.688 -3.695 1 97.81 131 ASN B N 1
ATOM 7162 C CA . ASN B 1 131 ? -13.398 -42.094 -4.289 1 97.81 131 ASN B CA 1
ATOM 7163 C C . ASN B 1 131 ? -13.922 -42.969 -5.441 1 97.81 131 ASN B C 1
ATOM 7165 O O . ASN B 1 131 ? -13.133 -43.5 -6.215 1 97.81 131 ASN B O 1
ATOM 7169 N N . ILE B 1 132 ? -15.297 -42.969 -5.5 1 97.88 132 ILE B N 1
ATOM 7170 C CA . ILE B 1 132 ? -15.875 -43.875 -6.477 1 97.88 132 ILE B CA 1
ATOM 7171 C C . ILE B 1 132 ? -17.047 -43.188 -7.199 1 97.88 132 ILE B C 1
ATOM 7173 O O . ILE B 1 132 ? -17.812 -42.469 -6.582 1 97.88 132 ILE B O 1
ATOM 7177 N N . MET B 1 133 ? -17.031 -43.406 -8.484 1 98.5 133 MET B N 1
ATOM 7178 C CA . MET B 1 133 ? -18.219 -43.156 -9.281 1 98.5 133 MET B CA 1
ATOM 7179 C C . MET B 1 133 ? -18.922 -44.438 -9.672 1 98.5 133 MET B C 1
ATOM 7181 O O . MET B 1 133 ? -18.281 -45.406 -10.094 1 98.5 133 MET B O 1
ATOM 7185 N N . SER B 1 134 ? -20.266 -44.5 -9.516 1 98.44 134 SER B N 1
ATOM 7186 C CA . SER B 1 134 ? -21.062 -45.656 -9.906 1 98.44 134 SER B CA 1
ATOM 7187 C C . SER B 1 134 ? -22.266 -45.219 -10.75 1 98.44 134 SER B C 1
ATOM 7189 O O . SER B 1 134 ? -22.781 -44.125 -10.602 1 98.44 134 SER B O 1
ATOM 7191 N N . ILE B 1 135 ? -22.531 -46.031 -11.664 1 98.25 135 ILE B N 1
ATOM 7192 C CA . ILE B 1 135 ? -23.812 -45.969 -12.375 1 98.25 135 ILE B CA 1
ATOM 7193 C C . ILE B 1 135 ? -24.797 -46.969 -11.789 1 98.25 135 ILE B C 1
ATOM 7195 O O . ILE B 1 135 ? -24.531 -48.156 -11.781 1 98.25 135 ILE B O 1
ATOM 7199 N N . VAL B 1 136 ? -25.891 -46.438 -11.344 1 97.69 136 VAL B N 1
ATOM 7200 C CA . VAL B 1 136 ? -26.828 -47.25 -10.578 1 97.69 136 VAL B CA 1
ATOM 7201 C C . VAL B 1 136 ? -28.188 -47.25 -11.266 1 97.69 136 VAL B C 1
ATOM 7203 O O . VAL B 1 136 ? -28.734 -46.188 -11.609 1 97.69 136 VAL B O 1
ATOM 7206 N N . SER B 1 137 ? -28.766 -48.406 -11.391 1 95.12 137 SER B N 1
ATOM 7207 C CA . SER B 1 137 ? -30.078 -48.531 -11.984 1 95.12 137 SER B CA 1
ATOM 7208 C C . SER B 1 137 ? -31.188 -48.188 -10.977 1 95.12 137 SER B C 1
ATOM 7210 O O . SER B 1 137 ? -30.922 -48.125 -9.773 1 95.12 137 SER B O 1
ATOM 7212 N N . GLY B 1 138 ? -32.375 -47.969 -11.484 1 91.81 138 GLY B N 1
ATOM 7213 C CA . GLY B 1 138 ? -33.5 -47.656 -10.641 1 91.81 138 GLY B CA 1
ATOM 7214 C C . GLY B 1 138 ? -33.75 -48.688 -9.555 1 91.81 138 GLY B C 1
ATOM 7215 O O . GLY B 1 138 ? -34.25 -48.344 -8.477 1 91.81 138 GLY B O 1
ATOM 7216 N N . ASP B 1 139 ? -33.406 -49.906 -9.805 1 92.44 139 ASP B N 1
ATOM 7217 C CA . ASP B 1 139 ? -33.625 -51 -8.836 1 92.44 139 ASP B CA 1
ATOM 7218 C C . ASP B 1 139 ? -32.438 -51.094 -7.852 1 92.44 139 ASP B C 1
ATOM 7220 O O . ASP B 1 139 ? -32.406 -52 -7.02 1 92.44 139 ASP B O 1
ATOM 7224 N N . GLY B 1 140 ? -31.484 -50.281 -8.047 1 92.69 140 GLY B N 1
ATOM 7225 C CA . GLY B 1 140 ? -30.391 -50.188 -7.09 1 92.69 140 GLY B CA 1
ATOM 7226 C C . GLY B 1 140 ? -29.172 -51 -7.5 1 92.69 140 GLY B C 1
ATOM 7227 O O . GLY B 1 140 ? -28.172 -51.031 -6.773 1 92.69 140 GLY B O 1
ATOM 7228 N N . LYS B 1 141 ? -29.219 -51.562 -8.664 1 95.56 141 LYS B N 1
ATOM 7229 C CA . LYS B 1 141 ? -28.094 -52.375 -9.141 1 95.56 141 LYS B CA 1
ATOM 7230 C C . LYS B 1 141 ? -27 -51.5 -9.75 1 95.56 141 LYS B C 1
ATOM 7232 O O . LYS B 1 141 ? -27.281 -50.594 -10.539 1 95.56 141 LYS B O 1
ATOM 7237 N N . ILE B 1 142 ? -25.766 -51.812 -9.367 1 97.25 142 ILE B N 1
ATOM 7238 C CA . ILE B 1 142 ? -24.625 -51.125 -9.93 1 97.25 142 ILE B CA 1
ATOM 7239 C C . ILE B 1 142 ? -24.281 -51.719 -11.297 1 97.25 142 ILE B C 1
ATOM 7241 O O . ILE B 1 142 ? -23.906 -52.875 -11.391 1 97.25 142 ILE B O 1
ATOM 7245 N N . THR B 1 143 ? -24.406 -50.906 -12.352 1 96.5 143 THR B N 1
ATOM 7246 C CA . THR B 1 143 ? -24.125 -51.375 -13.703 1 96.5 143 THR B CA 1
ATOM 7247 C C . THR B 1 143 ? -22.672 -51.094 -14.086 1 96.5 143 THR B C 1
ATOM 7249 O O . THR B 1 143 ? -22.125 -51.75 -14.984 1 96.5 143 THR B O 1
ATOM 7252 N N . TYR B 1 144 ? -22.094 -50.125 -13.477 1 97.69 144 TYR B N 1
ATOM 7253 C CA . TYR B 1 144 ? -20.688 -49.781 -13.672 1 97.69 144 TYR B CA 1
ATOM 7254 C C . TYR B 1 144 ? -20.109 -49.094 -12.438 1 97.69 144 TYR B C 1
ATOM 7256 O O . TYR B 1 144 ? -20.812 -48.344 -11.773 1 97.69 144 TYR B O 1
ATOM 7264 N N . GLN B 1 145 ? -18.891 -49.375 -12.148 1 98.12 145 GLN B N 1
ATOM 7265 C CA . GLN B 1 145 ? -18.234 -48.719 -11.023 1 98.12 145 GLN B CA 1
ATOM 7266 C C . GLN B 1 145 ? -16.75 -48.469 -11.32 1 98.12 145 GLN B C 1
ATOM 7268 O O . GLN B 1 145 ? -16.047 -49.375 -11.781 1 98.12 145 GLN B O 1
ATOM 7273 N N . SER B 1 146 ? -16.312 -47.281 -11.094 1 98.12 146 SER B N 1
ATOM 7274 C CA . SER B 1 146 ? -14.891 -46.969 -11.25 1 98.12 146 SER B CA 1
ATOM 7275 C C . SER B 1 146 ? -14.062 -47.594 -10.133 1 98.12 146 SER B C 1
ATOM 7277 O O . SER B 1 146 ? -14.586 -47.906 -9.062 1 98.12 146 SER B O 1
ATOM 7279 N N . LYS B 1 147 ? -12.781 -47.75 -10.336 1 95.69 147 LYS B N 1
ATOM 7280 C CA . LYS B 1 147 ? -11.883 -48.344 -9.352 1 95.69 147 LYS B CA 1
ATOM 7281 C C . LYS B 1 147 ? -11.383 -47.281 -8.359 1 95.69 147 LYS B C 1
ATOM 7283 O O . LYS B 1 147 ? -11.023 -47.594 -7.23 1 95.69 147 LYS B O 1
ATOM 7288 N N . GLY B 1 148 ? -11.305 -46.062 -8.836 1 96.88 148 GLY B N 1
ATOM 7289 C CA . GLY B 1 148 ? -10.797 -45 -7.996 1 96.88 148 GLY B CA 1
ATOM 7290 C C . GLY B 1 148 ? -9.289 -45 -7.863 1 96.88 148 GLY B C 1
ATOM 7291 O O . GLY B 1 148 ? -8.727 -44.25 -7.062 1 96.88 148 GLY B O 1
ATOM 7292 N N . LYS B 1 149 ? -8.562 -45.812 -8.609 1 96.56 149 LYS B N 1
ATOM 7293 C CA . LYS B 1 149 ? -7.113 -45.938 -8.562 1 96.56 149 LYS B CA 1
ATOM 7294 C C . LYS B 1 149 ? -6.531 -46.094 -9.969 1 96.56 149 LYS B C 1
ATOM 7296 O O . LYS B 1 149 ? -7.035 -46.875 -10.766 1 96.56 149 LYS B O 1
ATOM 7301 N N . SER B 1 150 ? -5.484 -45.312 -10.234 1 97.38 150 SER B N 1
ATOM 7302 C CA . SER B 1 150 ? -4.75 -45.5 -11.477 1 97.38 150 SER B CA 1
ATOM 7303 C C . SER B 1 150 ? -3.775 -46.656 -11.383 1 97.38 150 SER B C 1
ATOM 7305 O O . SER B 1 150 ? -3.135 -46.875 -10.344 1 97.38 150 SER B O 1
ATOM 7307 N N . PRO B 1 151 ? -3.635 -47.406 -12.406 1 96.56 151 PRO B N 1
ATOM 7308 C CA . PRO B 1 151 ? -2.76 -48.594 -12.336 1 96.56 151 PRO B CA 1
ATOM 7309 C C . PRO B 1 151 ? -1.282 -48.219 -12.477 1 96.56 151 PRO B C 1
ATOM 7311 O O . PRO B 1 151 ? -0.939 -47.25 -13.164 1 96.56 151 PRO B O 1
ATOM 7314 N N . VAL B 1 152 ? -0.417 -49.094 -11.883 1 97.25 152 VAL B N 1
ATOM 7315 C CA . VAL B 1 152 ? 1.03 -49 -12.047 1 97.25 152 VAL B CA 1
ATOM 7316 C C . VAL B 1 152 ? 1.44 -49.531 -13.414 1 97.25 152 VAL B C 1
ATOM 7318 O O . VAL B 1 152 ? 1.018 -50.625 -13.812 1 97.25 152 VAL B O 1
ATOM 7321 N N . ILE B 1 153 ? 2.211 -48.781 -14.109 1 97.31 153 ILE B N 1
ATOM 7322 C CA . ILE B 1 153 ? 2.707 -49.219 -15.414 1 97.31 153 ILE B CA 1
ATOM 7323 C C . ILE B 1 153 ? 4.195 -49.531 -15.32 1 97.31 153 ILE B C 1
ATOM 7325 O O . ILE B 1 153 ? 4.645 -50.562 -15.859 1 97.31 153 ILE B O 1
ATOM 7329 N N . ILE B 1 154 ? 4.941 -48.656 -14.648 1 97.31 154 ILE B N 1
ATOM 7330 C CA . ILE B 1 154 ? 6.355 -48.906 -14.367 1 97.31 154 ILE B CA 1
ATOM 7331 C C . ILE B 1 154 ? 6.562 -49.125 -12.867 1 97.31 154 ILE B C 1
ATOM 7333 O O . ILE B 1 154 ? 6.828 -48.156 -12.133 1 97.31 154 ILE B O 1
ATOM 7337 N N . PRO B 1 155 ? 6.578 -50.312 -12.398 1 96.5 155 PRO B N 1
ATOM 7338 C CA . PRO B 1 155 ? 6.582 -50.625 -10.969 1 96.5 155 PRO B CA 1
ATOM 7339 C C . PRO B 1 155 ? 7.789 -50.031 -10.242 1 96.5 155 PRO B C 1
ATOM 7341 O O . PRO B 1 155 ? 7.676 -49.594 -9.094 1 96.5 155 PRO B O 1
ATOM 7344 N N . SER B 1 156 ? 8.938 -49.938 -10.852 1 94.88 156 SER B N 1
ATOM 7345 C CA . SER B 1 156 ? 10.156 -49.469 -10.195 1 94.88 156 SER B CA 1
ATOM 7346 C C . SER B 1 156 ? 10.047 -48 -9.797 1 94.88 156 SER B C 1
ATOM 7348 O O . SER B 1 156 ? 10.789 -47.531 -8.93 1 94.88 156 SER B O 1
ATOM 7350 N N . GLU B 1 157 ? 9.125 -47.344 -10.375 1 96 157 GLU B N 1
ATOM 7351 C CA . GLU B 1 157 ? 9.055 -45.906 -10.125 1 96 157 GLU B CA 1
ATOM 7352 C C . GLU B 1 157 ? 7.668 -45.5 -9.641 1 96 157 GLU B C 1
ATOM 7354 O O . GLU B 1 157 ? 7.473 -44.375 -9.188 1 96 157 GLU B O 1
ATOM 7359 N N . GLN B 1 158 ? 6.691 -46.406 -9.648 1 96.44 158 GLN B N 1
ATOM 7360 C CA . GLN B 1 158 ? 5.309 -45.969 -9.492 1 96.44 158 GLN B CA 1
ATOM 7361 C C . GLN B 1 158 ? 4.598 -46.781 -8.414 1 96.44 158 GLN B C 1
ATOM 7363 O O . GLN B 1 158 ? 3.389 -46.656 -8.219 1 96.44 158 GLN B O 1
ATOM 7368 N N . SER B 1 159 ? 5.285 -47.5 -7.652 1 95.25 159 SER B N 1
ATOM 7369 C CA . SER B 1 159 ? 4.617 -48.562 -6.887 1 95.25 159 SER B CA 1
ATOM 7370 C C . SER B 1 159 ? 4.379 -48.125 -5.445 1 95.25 159 SER B C 1
ATOM 7372 O O . SER B 1 159 ? 3.959 -48.938 -4.613 1 95.25 159 SER B O 1
ATOM 7374 N N . ALA B 1 160 ? 4.688 -46.906 -5.043 1 94.62 160 ALA B N 1
ATOM 7375 C CA . ALA B 1 160 ? 4.402 -46.469 -3.674 1 94.62 160 ALA B CA 1
ATOM 7376 C C . ALA B 1 160 ? 2.932 -46.719 -3.328 1 94.62 160 ALA B C 1
ATOM 7378 O O . ALA B 1 160 ? 2.051 -46.5 -4.164 1 94.62 160 ALA B O 1
ATOM 7379 N N . PRO B 1 161 ? 2.828 -47.031 -2.002 1 86.5 161 PRO B N 1
ATOM 7380 C CA . PRO B 1 161 ? 1.434 -47.219 -1.604 1 86.5 161 PRO B CA 1
ATOM 7381 C C . PRO B 1 161 ? 0.586 -45.969 -1.756 1 86.5 161 PRO B C 1
ATOM 7383 O O . PRO B 1 161 ? 1.096 -44.844 -1.606 1 86.5 161 PRO B O 1
ATOM 7386 N N . ASP B 1 162 ? -0.638 -45.969 -2.291 1 86.25 162 ASP B N 1
ATOM 7387 C CA . ASP B 1 162 ? -1.634 -44.906 -2.309 1 86.25 162 ASP B CA 1
ATOM 7388 C C . ASP B 1 162 ? -1.395 -43.938 -3.477 1 86.25 162 ASP B C 1
ATOM 7390 O O . ASP B 1 162 ? -2.172 -43.031 -3.693 1 86.25 162 ASP B O 1
ATOM 7394 N N . ALA B 1 163 ? -0.199 -44.125 -4.199 1 94.75 163 ALA B N 1
ATOM 7395 C CA . ALA B 1 163 ? 0.17 -43.219 -5.27 1 94.75 163 ALA B CA 1
ATOM 7396 C C . ALA B 1 163 ? -0.91 -43.156 -6.348 1 94.75 163 ALA B C 1
ATOM 7398 O O . ALA B 1 163 ? -1.104 -42.125 -6.992 1 94.75 163 ALA B O 1
ATOM 7399 N N . GLY B 1 164 ? -1.608 -44.188 -6.461 1 96 164 GLY B N 1
ATOM 7400 C CA . GLY B 1 164 ? -2.541 -44.312 -7.566 1 96 164 GLY B CA 1
ATOM 7401 C C . GLY B 1 164 ? -3.918 -43.75 -7.254 1 96 164 GLY B C 1
ATOM 7402 O O . GLY B 1 164 ? -4.766 -43.656 -8.141 1 96 164 GLY B O 1
ATOM 7403 N N . ILE B 1 165 ? -4.168 -43.375 -5.996 1 96.88 165 ILE B N 1
ATOM 7404 C CA . ILE B 1 165 ? -5.496 -42.938 -5.57 1 96.88 165 ILE B CA 1
ATOM 7405 C C . ILE B 1 165 ? -5.91 -41.688 -6.355 1 96.88 165 ILE B C 1
ATOM 7407 O O . ILE B 1 165 ? -5.133 -40.75 -6.488 1 96.88 165 ILE B O 1
ATOM 7411 N N . GLN B 1 166 ? -7.137 -41.719 -6.891 1 97.75 166 GLN B N 1
ATOM 7412 C CA . GLN B 1 166 ? -7.664 -40.625 -7.715 1 97.75 166 GLN B CA 1
ATOM 7413 C C . GLN B 1 166 ? -8.469 -39.656 -6.875 1 97.75 166 GLN B C 1
ATOM 7415 O O . GLN B 1 166 ? -9.484 -40 -6.281 1 97.75 166 GLN B O 1
ATOM 7420 N N . TRP B 1 167 ? -8 -38.344 -6.844 1 98 167 TRP B N 1
ATOM 7421 C CA . TRP B 1 167 ? -8.688 -37.375 -6.012 1 98 167 TRP B CA 1
ATOM 7422 C C . TRP B 1 167 ? -8.305 -35.938 -6.426 1 98 167 TRP B C 1
ATOM 7424 O O . TRP B 1 167 ? -7.359 -35.75 -7.191 1 98 167 TRP B O 1
ATOM 7434 N N . VAL B 1 168 ? -9.102 -35 -6.07 1 98.25 168 VAL B N 1
ATOM 7435 C CA . VAL B 1 168 ? -8.805 -33.562 -6.148 1 98.25 168 VAL B CA 1
ATOM 7436 C C . VAL B 1 168 ? -8.898 -32.938 -4.762 1 98.25 168 VAL B C 1
ATOM 7438 O O . VAL B 1 168 ? -9.695 -33.406 -3.926 1 98.25 168 VAL B O 1
ATOM 7441 N N . ALA B 1 169 ? -8.062 -31.969 -4.562 1 98.19 169 ALA B N 1
ATOM 7442 C CA . ALA B 1 169 ? -7.988 -31.344 -3.246 1 98.19 169 ALA B CA 1
ATOM 7443 C C . ALA B 1 169 ? -9.094 -30.297 -3.066 1 98.19 169 ALA B C 1
ATOM 7445 O O . ALA B 1 169 ? -9.43 -29.578 -4.004 1 98.19 169 ALA B O 1
ATOM 7446 N N . TYR B 1 170 ? -9.703 -30.234 -1.784 1 98.25 170 TYR B N 1
ATOM 7447 C CA . TYR B 1 170 ? -10.664 -29.25 -1.296 1 98.25 170 TYR B CA 1
ATOM 7448 C C . TYR B 1 170 ? -12.078 -29.594 -1.76 1 98.25 170 TYR B C 1
ATOM 7450 O O . TYR B 1 170 ? -12.992 -28.781 -1.646 1 98.25 170 TYR B O 1
ATOM 7458 N N . SER B 1 171 ? -12.234 -30.781 -2.309 1 98.25 171 SER B N 1
ATOM 7459 C CA . SER B 1 171 ? -13.586 -31.25 -2.547 1 98.25 171 SER B CA 1
ATOM 7460 C C . SER B 1 171 ? -14.367 -31.375 -1.242 1 98.25 171 SER B C 1
ATOM 7462 O O . SER B 1 171 ? -13.789 -31.656 -0.191 1 98.25 171 SER B O 1
ATOM 7464 N N . ALA B 1 172 ? -15.648 -31.203 -1.353 1 97.94 172 ALA B N 1
ATOM 7465 C CA . ALA B 1 172 ? -16.484 -31.531 -0.199 1 97.94 172 ALA B CA 1
ATOM 7466 C C . ALA B 1 172 ? -16.531 -33.031 0.024 1 97.94 172 ALA B C 1
ATOM 7468 O O . ALA B 1 172 ? -16.422 -33.812 -0.925 1 97.94 172 ALA B O 1
ATOM 7469 N N . ASN B 1 173 ? -16.625 -33.406 1.259 1 97.38 173 ASN B N 1
ATOM 7470 C CA . ASN B 1 173 ? -16.906 -34.812 1.62 1 97.38 173 ASN B CA 1
ATOM 7471 C C . ASN B 1 173 ? -18.391 -35.156 1.442 1 97.38 173 ASN B C 1
ATOM 7473 O O . ASN B 1 173 ? -19.266 -34.312 1.744 1 97.38 173 ASN B O 1
ATOM 7477 N N . GLY B 1 174 ? -18.609 -36.375 0.792 1 97.5 174 GLY B N 1
ATOM 7478 C CA . GLY B 1 174 ? -20.016 -36.75 0.748 1 97.5 174 GLY B CA 1
ATOM 7479 C C . GLY B 1 174 ? -20.359 -37.656 -0.433 1 97.5 174 GLY B C 1
ATOM 7480 O O . GLY B 1 174 ? -19.484 -38 -1.226 1 97.5 174 GLY B O 1
ATOM 7481 N N . SER B 1 175 ? -21.641 -38.062 -0.461 1 97.81 175 SER B N 1
ATOM 7482 C CA . SER B 1 175 ? -22.219 -38.875 -1.517 1 97.81 175 SER B CA 1
ATOM 7483 C C . SER B 1 175 ? -23.453 -38.25 -2.117 1 97.81 175 SER B C 1
ATOM 7485 O O . SER B 1 175 ? -24.328 -37.75 -1.388 1 97.81 175 SER B O 1
ATOM 7487 N N . VAL B 1 176 ? -23.484 -38.219 -3.439 1 98.25 176 VAL B N 1
ATOM 7488 C CA . VAL B 1 176 ? -24.656 -37.656 -4.117 1 98.25 176 VAL B CA 1
ATOM 7489 C C . VAL B 1 176 ? -25.016 -38.531 -5.316 1 98.25 176 VAL B C 1
ATOM 7491 O O . VAL B 1 176 ? -24.156 -39.25 -5.852 1 98.25 176 VAL B O 1
ATOM 7494 N N . SER B 1 177 ? -26.25 -38.531 -5.68 1 97.81 177 SER B N 1
ATOM 7495 C CA . SER B 1 177 ? -26.781 -39.25 -6.832 1 97.81 177 SER B CA 1
ATOM 7496 C C . SER B 1 177 ? -27.734 -38.375 -7.645 1 97.81 177 SER B C 1
ATOM 7498 O O . SER B 1 177 ? -28.516 -37.625 -7.082 1 97.81 177 SER B O 1
ATOM 7500 N N . GLY B 1 178 ? -27.562 -38.438 -8.938 1 97.44 178 GLY B N 1
ATOM 7501 C CA . GLY B 1 178 ? -28.438 -37.656 -9.781 1 97.44 178 GLY B CA 1
ATOM 7502 C C . GLY B 1 178 ? -28.172 -37.844 -11.266 1 97.44 178 GLY B C 1
ATOM 7503 O O . GLY B 1 178 ? -27.297 -38.625 -11.648 1 97.44 178 GLY B O 1
ATOM 7504 N N . ASP B 1 179 ? -29.078 -37.188 -12.047 1 97.81 179 ASP B N 1
ATOM 7505 C CA . ASP B 1 179 ? -28.844 -37.156 -13.484 1 97.81 179 ASP B CA 1
ATOM 7506 C C . ASP B 1 179 ? -27.547 -36.406 -13.797 1 97.81 179 ASP B C 1
ATOM 7508 O O . ASP B 1 179 ? -27.141 -35.5 -13.031 1 97.81 179 ASP B O 1
ATOM 7512 N N . ILE B 1 180 ? -26.938 -36.844 -14.844 1 98 180 ILE B N 1
ATOM 7513 C CA . ILE B 1 180 ? -25.656 -36.25 -15.219 1 98 180 ILE B CA 1
ATOM 7514 C C . ILE B 1 180 ? -25.844 -35.344 -16.453 1 98 180 ILE B C 1
ATOM 7516 O O . ILE B 1 180 ? -26.703 -35.625 -17.281 1 98 180 ILE B O 1
ATOM 7520 N N . VAL B 1 181 ? -25.141 -34.219 -16.453 1 98.62 181 VAL B N 1
ATOM 7521 C CA . VAL B 1 181 ? -25.141 -33.312 -17.578 1 98.62 181 VAL B CA 1
ATOM 7522 C C . VAL B 1 181 ? -23.719 -33.094 -18.062 1 98.62 181 VAL B C 1
ATOM 7524 O O . VAL B 1 181 ? -22.828 -32.75 -17.266 1 98.62 181 VAL B O 1
ATOM 7527 N N . TYR B 1 182 ? -23.438 -33.312 -19.375 1 98.75 182 TYR B N 1
ATOM 7528 C CA . TYR B 1 182 ? -22.172 -32.969 -19.984 1 98.75 182 TYR B CA 1
ATOM 7529 C C . TYR B 1 182 ? -22.031 -31.453 -20.172 1 98.75 182 TYR B C 1
ATOM 7531 O O . TYR B 1 182 ? -22.781 -30.844 -20.938 1 98.75 182 TYR B O 1
ATOM 7539 N N . CYS B 1 183 ? -21.047 -30.875 -19.5 1 98.56 183 CYS B N 1
ATOM 7540 C CA . CYS B 1 183 ? -20.938 -29.422 -19.422 1 98.56 183 CYS B CA 1
ATOM 7541 C C . CYS B 1 183 ? -19.719 -28.922 -20.172 1 98.56 183 CYS B C 1
ATOM 7543 O O . CYS B 1 183 ? -19.188 -27.859 -19.859 1 98.56 183 CYS B O 1
ATOM 7545 N N . HIS B 1 184 ? -19.109 -29.672 -21.031 1 98.25 184 HIS B N 1
ATOM 7546 C CA . HIS B 1 184 ? -17.938 -29.297 -21.812 1 98.25 184 HIS B CA 1
ATOM 7547 C C . HIS B 1 184 ? -16.797 -28.875 -20.906 1 98.25 184 HIS B C 1
ATOM 7549 O O . HIS B 1 184 ? -16.375 -29.625 -20.031 1 98.25 184 HIS B O 1
ATOM 7555 N N . TYR B 1 185 ? -16.266 -27.641 -21.078 1 97.06 185 TYR B N 1
ATOM 7556 C CA . TYR B 1 185 ? -15.117 -27.219 -20.281 1 97.06 185 TYR B CA 1
ATOM 7557 C C . TYR B 1 185 ? -15.57 -26.5 -19.016 1 97.06 185 TYR B C 1
ATOM 7559 O O . TYR B 1 185 ? -14.742 -26.156 -18.156 1 97.06 185 TYR B O 1
ATOM 7567 N N . GLY B 1 186 ? -16.844 -26.344 -18.812 1 97 186 GLY B N 1
ATOM 7568 C CA . GLY B 1 186 ? -17.375 -25.688 -17.625 1 97 186 GLY B CA 1
ATOM 7569 C C . GLY B 1 186 ? -17.047 -24.203 -17.562 1 97 186 GLY B C 1
ATOM 7570 O O . GLY B 1 186 ? -16.781 -23.672 -16.484 1 97 186 GLY B O 1
ATOM 7571 N N . ARG B 1 187 ? -16.953 -23.516 -18.703 1 94.5 187 ARG B N 1
ATOM 7572 C CA . ARG B 1 187 ? -16.75 -22.062 -18.781 1 94.5 187 ARG B CA 1
ATOM 7573 C C . ARG B 1 187 ? -18.094 -21.328 -18.672 1 94.5 187 ARG B C 1
ATOM 7575 O O . ARG B 1 187 ? -19.156 -21.953 -18.781 1 94.5 187 ARG B O 1
ATOM 7582 N N . ILE B 1 188 ? -18 -20.047 -18.453 1 92.12 188 ILE B N 1
ATOM 7583 C CA . ILE B 1 188 ? -19.219 -19.234 -18.344 1 92.12 188 ILE B CA 1
ATOM 7584 C C . ILE B 1 188 ? -20.078 -19.422 -19.594 1 92.12 188 ILE B C 1
ATOM 7586 O O . ILE B 1 188 ? -21.297 -19.625 -19.484 1 92.12 188 ILE B O 1
ATOM 7590 N N . GLU B 1 189 ? -19.438 -19.391 -20.781 1 93.12 189 GLU B N 1
ATOM 7591 C CA . GLU B 1 189 ? -20.172 -19.516 -22.031 1 93.12 189 GLU B CA 1
ATOM 7592 C C . GLU B 1 189 ? -20.812 -20.891 -22.172 1 93.12 189 GLU B C 1
ATOM 7594 O O . GLU B 1 189 ? -21.875 -21.031 -22.766 1 93.12 189 GLU B O 1
ATOM 7599 N N . ASP B 1 190 ? -20.188 -21.938 -21.625 1 97 190 ASP B N 1
ATOM 7600 C CA . ASP B 1 190 ? -20.734 -23.281 -21.672 1 97 190 ASP B CA 1
ATOM 7601 C C . ASP B 1 190 ? -22.016 -23.391 -20.844 1 97 190 ASP B C 1
ATOM 7603 O O . ASP B 1 190 ? -23 -23.984 -21.297 1 97 190 ASP B O 1
ATOM 7607 N N . PHE B 1 191 ? -22.047 -22.859 -19.672 1 96.75 191 PHE B N 1
ATOM 7608 C CA . PHE B 1 191 ? -23.219 -22.922 -18.828 1 96.75 191 PHE B CA 1
ATOM 7609 C C . PHE B 1 191 ? -24.344 -22.062 -19.391 1 96.75 191 PHE B C 1
ATOM 7611 O O . PHE B 1 191 ? -25.516 -22.406 -19.25 1 96.75 191 PHE B O 1
ATOM 7618 N N . GLU B 1 192 ? -23.938 -20.938 -20 1 94.44 192 GLU B N 1
ATOM 7619 C CA . GLU B 1 192 ? -24.953 -20.125 -20.688 1 94.44 192 GLU B CA 1
ATOM 7620 C C . GLU B 1 192 ? -25.594 -20.891 -21.828 1 94.44 192 GLU B C 1
ATOM 7622 O O . GLU B 1 192 ? -26.797 -20.797 -22.047 1 94.44 192 GLU B O 1
ATOM 7627 N N . MET B 1 193 ? -24.766 -21.578 -22.547 1 96.06 193 MET B N 1
ATOM 7628 C CA . MET B 1 193 ? -25.281 -22.391 -23.641 1 96.06 193 MET B CA 1
ATOM 7629 C C . MET B 1 193 ? -26.25 -23.453 -23.125 1 96.06 193 MET B C 1
ATOM 7631 O O . MET B 1 193 ? -27.312 -23.672 -23.734 1 96.06 193 MET B O 1
ATOM 7635 N N . LEU B 1 194 ? -25.953 -24.125 -22.062 1 97.5 194 LEU B N 1
ATOM 7636 C CA . LEU B 1 194 ? -26.844 -25.109 -21.453 1 97.5 194 LEU B CA 1
ATOM 7637 C C . LEU B 1 194 ? -28.172 -24.484 -21.047 1 97.5 194 LEU B C 1
ATOM 7639 O O . LEU B 1 194 ? -29.234 -25.047 -21.281 1 97.5 194 LEU B O 1
ATOM 7643 N N . LYS B 1 195 ? -28.078 -23.328 -20.422 1 95.94 195 LYS B N 1
ATOM 7644 C CA . LYS B 1 195 ? -29.297 -22.609 -20.031 1 95.94 195 LYS B CA 1
ATOM 7645 C C . LYS B 1 195 ? -30.156 -22.297 -21.25 1 95.94 195 LYS B C 1
ATOM 7647 O O . LYS B 1 195 ? -31.375 -22.453 -21.219 1 95.94 195 LYS B O 1
ATOM 7652 N N . ASN B 1 196 ? -29.531 -21.859 -22.328 1 95.38 196 ASN B N 1
ATOM 7653 C CA . ASN B 1 196 ? -30.234 -21.562 -23.562 1 95.38 196 ASN B CA 1
ATOM 7654 C C . ASN B 1 196 ? -30.891 -22.797 -24.156 1 95.38 196 ASN B C 1
ATOM 7656 O O . ASN B 1 196 ? -31.906 -22.703 -24.844 1 95.38 196 ASN B O 1
ATOM 7660 N N . MET B 1 197 ? -30.297 -23.938 -23.906 1 95.75 197 MET B N 1
ATOM 7661 C CA . MET B 1 197 ? -30.844 -25.203 -24.391 1 95.75 197 MET B CA 1
ATOM 7662 C C . MET B 1 197 ? -31.953 -25.703 -23.469 1 95.75 197 MET B C 1
ATOM 7664 O O . MET B 1 197 ? -32.531 -26.75 -23.719 1 95.75 197 MET B O 1
ATOM 7668 N N . GLY B 1 198 ? -32.188 -24.953 -22.375 1 95.94 198 GLY B N 1
ATOM 7669 C CA . GLY B 1 198 ? -33.219 -25.312 -21.422 1 95.94 198 GLY B CA 1
ATOM 7670 C C . GLY B 1 198 ? -32.781 -26.375 -20.438 1 95.94 198 GLY B C 1
ATOM 7671 O O . GLY B 1 198 ? -33.625 -27.047 -19.828 1 95.94 198 GLY B O 1
ATOM 7672 N N . ILE B 1 199 ? -31.516 -26.562 -20.266 1 97.12 199 ILE B N 1
ATOM 7673 C CA . ILE B 1 199 ? -31 -27.594 -19.375 1 97.12 199 ILE B CA 1
ATOM 7674 C C . ILE B 1 199 ? -30.594 -26.984 -18.031 1 97.12 199 ILE B C 1
ATOM 7676 O O . ILE B 1 199 ? -29.703 -26.125 -17.984 1 97.12 199 ILE B O 1
ATOM 7680 N N . SER B 1 200 ? -31.188 -27.406 -16.953 1 96.94 200 SER B N 1
ATOM 7681 C CA . SER B 1 200 ? -30.859 -26.953 -15.602 1 96.94 200 SER B CA 1
ATOM 7682 C C . SER B 1 200 ? -29.938 -27.953 -14.906 1 96.94 200 SER B C 1
ATOM 7684 O O . SER B 1 200 ? -30.094 -29.156 -15.055 1 96.94 200 SER B O 1
ATOM 7686 N N . LEU B 1 201 ? -29.047 -27.422 -14.141 1 97.94 201 LEU B N 1
ATOM 7687 C CA . LEU B 1 201 ? -28.125 -28.266 -13.383 1 97.94 201 LEU B CA 1
ATOM 7688 C C . LEU B 1 201 ? -28.641 -28.5 -11.961 1 97.94 201 LEU B C 1
ATOM 7690 O O . LEU B 1 201 ? -28.031 -29.25 -11.195 1 97.94 201 LEU B O 1
ATOM 7694 N N . LYS B 1 202 ? -29.703 -27.859 -11.641 1 97.94 202 LYS B N 1
ATOM 7695 C CA . LYS B 1 202 ? -30.25 -28 -10.289 1 97.94 202 LYS B CA 1
ATOM 7696 C C . LYS B 1 202 ? -30.484 -29.469 -9.953 1 97.94 202 LYS B C 1
ATOM 7698 O O . LYS B 1 202 ? -31.234 -30.156 -10.648 1 97.94 202 LYS B O 1
ATOM 7703 N N . GLY B 1 203 ? -29.844 -29.906 -8.922 1 97.62 203 GLY B N 1
ATOM 7704 C CA . GLY B 1 203 ? -30.016 -31.266 -8.445 1 97.62 203 GLY B CA 1
ATOM 7705 C C . GLY B 1 203 ? -29.297 -32.312 -9.297 1 97.62 203 GLY B C 1
ATOM 7706 O O . GLY B 1 203 ? -29.562 -33.5 -9.172 1 97.62 203 GLY B O 1
ATOM 7707 N N . LYS B 1 204 ? -28.469 -31.906 -10.195 1 98.5 204 LYS B N 1
ATOM 7708 C CA . LYS B 1 204 ? -27.797 -32.812 -11.125 1 98.5 204 LYS B CA 1
ATOM 7709 C C . LYS B 1 204 ? -26.281 -32.812 -10.898 1 98.5 204 LYS B C 1
ATOM 7711 O O . LYS B 1 204 ? -25.781 -32.031 -10.094 1 98.5 204 LYS B O 1
ATOM 7716 N N . ILE B 1 205 ? -25.625 -33.75 -11.523 1 98.75 205 ILE B N 1
ATOM 7717 C CA . ILE B 1 205 ? -24.172 -33.844 -11.445 1 98.75 205 ILE B CA 1
ATOM 7718 C C . ILE B 1 205 ? -23.547 -33.344 -12.742 1 98.75 205 ILE B C 1
ATOM 7720 O O . ILE B 1 205 ? -23.984 -33.719 -13.836 1 98.75 205 ILE B O 1
ATOM 7724 N N . ALA B 1 206 ? -22.578 -32.469 -12.617 1 98.88 206 ALA B N 1
ATOM 7725 C CA . ALA B 1 206 ? -21.922 -31.891 -13.781 1 98.88 206 ALA B CA 1
ATOM 7726 C C . ALA B 1 206 ? -20.719 -32.719 -14.227 1 98.88 206 ALA B C 1
ATOM 7728 O O . ALA B 1 206 ? -19.859 -33.031 -13.414 1 98.88 206 ALA B O 1
ATOM 7729 N N . LEU B 1 207 ? -20.656 -33.125 -15.438 1 98.81 207 LEU B N 1
ATOM 7730 C CA . LEU B 1 207 ? -19.469 -33.719 -16.047 1 98.81 207 LEU B CA 1
ATOM 7731 C C . LEU B 1 207 ? -18.656 -32.656 -16.797 1 98.81 207 LEU B C 1
ATOM 7733 O O . LEU B 1 207 ? -19.125 -32.062 -17.766 1 98.81 207 LEU B O 1
ATOM 7737 N N . LEU B 1 208 ? -17.422 -32.469 -16.344 1 98.75 208 LEU B N 1
ATOM 7738 C CA . LEU B 1 208 ? -16.594 -31.359 -16.828 1 98.75 208 LEU B CA 1
ATOM 7739 C C . LEU B 1 208 ? -15.281 -31.859 -17.391 1 98.75 208 LEU B C 1
ATOM 7741 O O . LEU B 1 208 ? -14.617 -32.688 -16.766 1 98.75 208 LEU B O 1
ATOM 7745 N N . ARG B 1 209 ? -14.844 -31.281 -18.531 1 97.75 209 ARG B N 1
ATOM 7746 C CA . ARG B 1 209 ? -13.523 -31.562 -19.078 1 97.75 209 ARG B CA 1
ATOM 7747 C C . ARG B 1 209 ? -12.461 -30.688 -18.406 1 97.75 209 ARG B C 1
ATOM 7749 O O . ARG B 1 209 ? -12.719 -29.531 -18.094 1 97.75 209 ARG B O 1
ATOM 7756 N N . TYR B 1 210 ? -11.32 -31.312 -18.203 1 96.12 210 TYR B N 1
ATOM 7757 C CA . TYR B 1 210 ? -10.172 -30.453 -17.953 1 96.12 210 TYR B CA 1
ATOM 7758 C C . TYR B 1 210 ? -9.82 -29.625 -19.188 1 96.12 210 TYR B C 1
ATOM 7760 O O . TYR B 1 210 ? -10.227 -29.953 -20.297 1 96.12 210 TYR B O 1
ATOM 7768 N N . GLY B 1 211 ? -9.133 -28.453 -18.938 1 91.62 211 GLY B N 1
ATOM 7769 C CA . GLY B 1 211 ? -8.664 -27.625 -20.031 1 91.62 211 GLY B CA 1
ATOM 7770 C C . GLY B 1 211 ? -9.398 -26.297 -20.125 1 91.62 211 GLY B C 1
ATOM 7771 O O . GLY B 1 211 ? -10.57 -26.203 -19.75 1 91.62 211 GLY B O 1
ATOM 7772 N N . TYR B 1 212 ? -8.797 -25.328 -20.609 1 89.62 212 TYR B N 1
ATOM 7773 C CA . TYR B 1 212 ? -9.32 -24.016 -20.953 1 89.62 212 TYR B CA 1
ATOM 7774 C C . TYR B 1 212 ? -9.938 -23.328 -19.734 1 89.62 212 TYR B C 1
ATOM 7776 O O . TYR B 1 212 ? -10.977 -22.688 -19.844 1 89.62 212 TYR B O 1
ATOM 7784 N N . SER B 1 213 ? -9.453 -23.422 -18.656 1 89.56 213 SER B N 1
ATOM 7785 C CA . SER B 1 213 ? -9.797 -22.719 -17.438 1 89.56 213 SER B CA 1
ATOM 7786 C C . SER B 1 213 ? -9.336 -23.484 -16.203 1 89.56 213 SER B C 1
ATOM 7788 O O . SER B 1 213 ? -9.086 -24.688 -16.266 1 89.56 213 SER B O 1
ATOM 7790 N N . PHE B 1 214 ? -9.273 -22.797 -15.141 1 92.38 214 PHE B N 1
ATOM 7791 C CA . PHE B 1 214 ? -8.898 -23.391 -13.867 1 92.38 214 PHE B CA 1
ATOM 7792 C C . PHE B 1 214 ? -10 -24.312 -13.352 1 92.38 214 PHE B C 1
ATOM 7794 O O . PHE B 1 214 ? -11.18 -23.938 -13.375 1 92.38 214 PHE B O 1
ATOM 7801 N N . ARG B 1 215 ? -9.703 -25.469 -12.922 1 95.5 215 ARG B N 1
ATOM 7802 C CA . ARG B 1 215 ? -10.672 -26.469 -12.508 1 95.5 215 ARG B CA 1
ATOM 7803 C C . ARG B 1 215 ? -11.523 -25.984 -11.344 1 95.5 215 ARG B C 1
ATOM 7805 O O . ARG B 1 215 ? -12.711 -26.312 -11.25 1 95.5 215 ARG B O 1
ATOM 7812 N N . GLY B 1 216 ? -10.898 -25.203 -10.406 1 95.06 216 GLY B N 1
ATOM 7813 C CA . GLY B 1 216 ? -11.68 -24.641 -9.312 1 95.06 216 GLY B CA 1
ATOM 7814 C C . GLY B 1 216 ? -12.773 -23.688 -9.781 1 95.06 216 GLY B C 1
ATOM 7815 O O . GLY B 1 216 ? -13.859 -23.656 -9.195 1 95.06 216 GLY B O 1
ATOM 7816 N N . ASP B 1 217 ? -12.547 -22.938 -10.812 1 94.25 217 ASP B N 1
ATOM 7817 C CA . ASP B 1 217 ? -13.531 -22.016 -11.375 1 94.25 217 ASP B CA 1
ATOM 7818 C C . ASP B 1 217 ? -14.695 -22.781 -12 1 94.25 217 ASP B C 1
ATOM 7820 O O . ASP B 1 217 ? -15.852 -22.359 -11.883 1 94.25 217 ASP B O 1
ATOM 7824 N N . LYS B 1 218 ? -14.375 -23.938 -12.648 1 96.19 218 LYS B N 1
ATOM 7825 C CA . LYS B 1 218 ? -15.406 -24.766 -13.258 1 96.19 218 LYS B CA 1
ATOM 7826 C C . LYS B 1 218 ? -16.375 -25.297 -12.211 1 96.19 218 LYS B C 1
ATOM 7828 O O . LYS B 1 218 ? -17.594 -25.266 -12.406 1 96.19 218 LYS B O 1
ATOM 7833 N N . VAL B 1 219 ? -15.789 -25.766 -11.195 1 97.81 219 VAL B N 1
ATOM 7834 C CA . VAL B 1 219 ? -16.594 -26.359 -10.125 1 97.81 219 VAL B CA 1
ATOM 7835 C C . VAL B 1 219 ? -17.422 -25.281 -9.438 1 97.81 219 VAL B C 1
ATOM 7837 O O . VAL B 1 219 ? -18.594 -25.5 -9.117 1 97.81 219 VAL B O 1
ATOM 7840 N N . LYS B 1 220 ? -16.797 -24.109 -9.133 1 96.62 220 LYS B N 1
ATOM 7841 C CA . LYS B 1 220 ? -17.531 -23 -8.562 1 96.62 220 LYS B CA 1
ATOM 7842 C C . LYS B 1 220 ? -18.75 -22.625 -9.414 1 96.62 220 LYS B C 1
ATOM 7844 O O . LYS B 1 220 ? -19.844 -22.438 -8.898 1 96.62 220 LYS B O 1
ATOM 7849 N N . LEU B 1 221 ? -18.578 -22.516 -10.734 1 96.31 221 LEU B N 1
ATOM 7850 C CA . LEU B 1 221 ? -19.656 -22.172 -11.656 1 96.31 221 LEU B CA 1
ATOM 7851 C C . LEU B 1 221 ? -20.734 -23.25 -11.648 1 96.31 221 LEU B C 1
ATOM 7853 O O . LEU B 1 221 ? -21.938 -22.938 -11.633 1 96.31 221 LEU B O 1
ATOM 7857 N N . ALA B 1 222 ? -20.312 -24.531 -11.719 1 98.19 222 ALA B N 1
ATOM 7858 C CA . ALA B 1 222 ? -21.281 -25.625 -11.664 1 98.19 222 ALA B CA 1
ATOM 7859 C C . ALA B 1 222 ? -22.172 -25.531 -10.43 1 98.19 222 ALA B C 1
ATOM 7861 O O . ALA B 1 222 ? -23.391 -25.703 -10.508 1 98.19 222 ALA B O 1
ATOM 7862 N N . GLN B 1 223 ? -21.5 -25.328 -9.32 1 97.31 223 GLN B N 1
ATOM 7863 C CA . GLN B 1 223 ? -22.219 -25.156 -8.07 1 97.31 223 GLN B CA 1
ATOM 7864 C C . GLN B 1 223 ? -23.172 -23.969 -8.148 1 97.31 223 GLN B C 1
ATOM 7866 O O . GLN B 1 223 ? -24.312 -24.031 -7.668 1 97.31 223 GLN B O 1
ATOM 7871 N N . ASP B 1 224 ? -22.75 -22.828 -8.688 1 96.12 224 ASP B N 1
ATOM 7872 C CA . ASP B 1 224 ? -23.562 -21.625 -8.805 1 96.12 224 ASP B CA 1
ATOM 7873 C C . ASP B 1 224 ? -24.797 -21.891 -9.672 1 96.12 224 ASP B C 1
ATOM 7875 O O . ASP B 1 224 ? -25.828 -21.25 -9.484 1 96.12 224 ASP B O 1
ATOM 7879 N N . TYR B 1 225 ? -24.672 -22.812 -10.625 1 97.44 225 TYR B N 1
ATOM 7880 C CA . TYR B 1 225 ? -25.797 -23.156 -11.5 1 97.44 225 TYR B CA 1
ATOM 7881 C C . TYR B 1 225 ? -26.625 -24.281 -10.898 1 97.44 225 TYR B C 1
ATOM 7883 O O . TYR B 1 225 ? -27.562 -24.781 -11.531 1 97.44 225 TYR B O 1
ATOM 7891 N N . GLY B 1 226 ? -26.234 -24.766 -9.719 1 97.69 226 GLY B N 1
ATOM 7892 C CA . GLY B 1 226 ? -27.125 -25.594 -8.945 1 97.69 226 GLY B CA 1
ATOM 7893 C C . GLY B 1 226 ? -26.688 -27.047 -8.883 1 97.69 226 GLY B C 1
ATOM 7894 O O . GLY B 1 226 ? -27.359 -27.891 -8.289 1 97.69 226 GLY B O 1
ATOM 7895 N N . ALA B 1 227 ? -25.547 -27.438 -9.438 1 98.69 227 ALA B N 1
ATOM 7896 C CA . ALA B 1 227 ? -25.078 -28.828 -9.414 1 98.69 227 ALA B CA 1
ATOM 7897 C C . ALA B 1 227 ? -24.859 -29.297 -7.984 1 98.69 227 ALA B C 1
ATOM 7899 O O . ALA B 1 227 ? -24.391 -28.547 -7.129 1 98.69 227 ALA B O 1
ATOM 7900 N N . ILE B 1 228 ? -25.156 -30.547 -7.723 1 98.62 228 ILE B N 1
ATOM 7901 C CA . ILE B 1 228 ? -25 -31.094 -6.379 1 98.62 228 ILE B CA 1
ATOM 7902 C C . ILE B 1 228 ? -23.703 -31.891 -6.289 1 98.62 228 ILE B C 1
ATOM 7904 O O . ILE B 1 228 ? -23.312 -32.344 -5.207 1 98.62 228 ILE B O 1
ATOM 7908 N N . GLY B 1 229 ? -23 -32.094 -7.391 1 98.69 229 GLY B N 1
ATOM 7909 C CA . GLY B 1 229 ? -21.719 -32.75 -7.551 1 98.69 229 GLY B CA 1
ATOM 7910 C C . GLY B 1 229 ? -21.078 -32.469 -8.891 1 98.69 229 GLY B C 1
ATOM 7911 O O . GLY B 1 229 ? -21.719 -31.969 -9.812 1 98.69 229 GLY B O 1
ATOM 7912 N N . ALA B 1 230 ? -19.812 -32.781 -8.961 1 98.88 230 ALA B N 1
ATOM 7913 C CA . ALA B 1 230 ? -19.109 -32.562 -10.219 1 98.88 230 ALA B CA 1
ATOM 7914 C C . ALA B 1 230 ? -18.078 -33.656 -10.477 1 98.88 230 ALA B C 1
ATOM 7916 O O . ALA B 1 230 ? -17.516 -34.25 -9.539 1 98.88 230 ALA B O 1
ATOM 7917 N N . ILE B 1 231 ? -17.891 -33.969 -11.703 1 98.88 231 ILE B N 1
ATOM 7918 C CA . ILE B 1 231 ? -16.891 -34.906 -12.172 1 98.88 231 ILE B CA 1
ATOM 7919 C C . ILE B 1 231 ? -15.977 -34.25 -13.195 1 98.88 231 ILE B C 1
ATOM 7921 O O . ILE B 1 231 ? -16.453 -33.625 -14.141 1 98.88 231 ILE B O 1
ATOM 7925 N N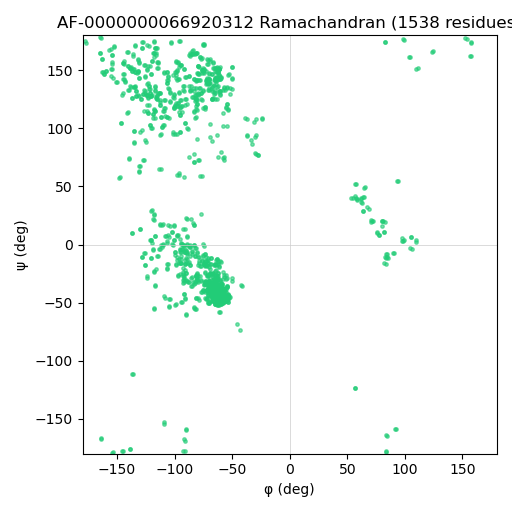 . LEU B 1 232 ? -14.711 -34.375 -12.961 1 98.75 232 LEU B N 1
ATOM 7926 C CA . LEU B 1 232 ? -13.711 -33.875 -13.891 1 98.75 232 LEU B CA 1
ATOM 7927 C C . LEU B 1 232 ? -13.055 -35.031 -14.656 1 98.75 232 LEU B C 1
ATOM 7929 O O . LEU B 1 232 ? -12.805 -36.094 -14.086 1 98.75 232 LEU B O 1
ATOM 7933 N N . TYR B 1 233 ? -12.742 -34.781 -15.914 1 98.44 233 TYR B N 1
ATOM 7934 C CA . TYR B 1 233 ? -12 -35.812 -16.641 1 98.44 233 TYR B CA 1
ATOM 7935 C C . TYR B 1 233 ? -11.188 -35.156 -17.781 1 98.44 233 TYR B C 1
ATOM 7937 O O . TYR B 1 233 ? -11.5 -34.062 -18.234 1 98.44 233 TYR B O 1
ATOM 7945 N N . SER B 1 234 ? -10.133 -35.875 -18.203 1 97.81 234 SER B N 1
ATOM 7946 C CA . SER B 1 234 ? -9.328 -35.469 -19.344 1 97.81 234 SER B CA 1
ATOM 7947 C C . SER B 1 234 ? -9.797 -36.188 -20.625 1 97.81 234 SER B C 1
ATOM 7949 O O . SER B 1 234 ? -9.609 -37.375 -20.766 1 97.81 234 SER B O 1
ATOM 7951 N N . ASP B 1 235 ? -10.305 -35.406 -21.516 1 97.88 235 ASP B N 1
ATOM 7952 C CA . ASP B 1 235 ? -10.844 -36 -22.734 1 97.88 235 ASP B CA 1
ATOM 7953 C C . ASP B 1 235 ? -9.719 -36.5 -23.641 1 97.88 235 ASP B C 1
ATOM 7955 O O . ASP B 1 235 ? -8.703 -35.812 -23.797 1 97.88 235 ASP B O 1
ATOM 7959 N N . PRO B 1 236 ? -9.891 -37.656 -24.234 1 96.44 236 PRO B N 1
ATOM 7960 C CA . PRO B 1 236 ? -8.805 -38.188 -25.062 1 96.44 236 PRO B CA 1
ATOM 7961 C C . PRO B 1 236 ? -8.516 -37.312 -26.281 1 96.44 236 PRO B C 1
ATOM 7963 O O . PRO B 1 236 ? -7.43 -37.406 -26.859 1 96.44 236 PRO B O 1
ATOM 7966 N N . GLY B 1 237 ? -9.477 -36.531 -26.672 1 94.62 237 GLY B N 1
ATOM 7967 C CA . GLY B 1 237 ? -9.234 -35.562 -27.75 1 94.62 237 GLY B CA 1
ATOM 7968 C C . GLY B 1 237 ? -8.141 -34.562 -27.406 1 94.62 237 GLY B C 1
ATOM 7969 O O . GLY B 1 237 ? -7.578 -33.938 -28.297 1 94.62 237 GLY B O 1
ATOM 7970 N N . GLU B 1 238 ? -7.809 -34.531 -26.188 1 94.19 238 GLU B N 1
ATOM 7971 C CA . GLU B 1 238 ? -6.793 -33.594 -25.75 1 94.19 238 GLU B CA 1
ATOM 7972 C C . GLU B 1 238 ? -5.562 -34.312 -25.203 1 94.19 238 GLU B C 1
ATOM 7974 O O . GLU B 1 238 ? -4.43 -33.875 -25.438 1 94.19 238 GLU B O 1
ATOM 7979 N N . VAL B 1 239 ? -5.75 -35.438 -24.547 1 96.38 239 VAL B N 1
ATOM 7980 C CA . VAL B 1 239 ? -4.637 -36.031 -23.828 1 96.38 239 VAL B CA 1
ATOM 7981 C C . VAL B 1 239 ? -4.211 -37.344 -24.5 1 96.38 239 VAL B C 1
ATOM 7983 O O . VAL B 1 239 ? -3.32 -38.031 -24 1 96.38 239 VAL B O 1
ATOM 7986 N N . ALA B 1 240 ? -4.852 -37.719 -25.531 1 96.25 240 ALA B N 1
ATOM 7987 C CA . ALA B 1 240 ? -4.516 -38.906 -26.344 1 96.25 240 ALA B CA 1
ATOM 7988 C C . ALA B 1 240 ? -4.891 -38.656 -27.812 1 96.25 240 ALA B C 1
ATOM 7990 O O . ALA B 1 240 ? -5.582 -39.469 -28.422 1 96.25 240 ALA B O 1
ATOM 7991 N N . LYS B 1 241 ? -4.383 -37.688 -28.359 1 92.31 241 LYS B N 1
ATOM 7992 C CA . LYS B 1 241 ? -4.801 -37.156 -29.656 1 92.31 241 LYS B CA 1
ATOM 7993 C C . LYS B 1 241 ? -4.473 -38.156 -30.766 1 92.31 241 LYS B C 1
ATOM 7995 O O . LYS B 1 241 ? -5.137 -38.188 -31.797 1 92.31 241 LYS B O 1
ATOM 8000 N N . THR B 1 242 ? -3.521 -39 -30.594 1 93.12 242 THR B N 1
ATOM 8001 C CA . THR B 1 242 ? -3.104 -39.938 -31.641 1 93.12 242 THR B CA 1
ATOM 8002 C C . THR B 1 242 ? -3.828 -41.25 -31.5 1 93.12 242 THR B C 1
ATOM 8004 O O . THR B 1 242 ? -3.537 -42.219 -32.219 1 93.12 242 THR B O 1
ATOM 8007 N N . GLY B 1 243 ? -4.645 -41.312 -30.516 1 94.56 243 GLY B N 1
ATOM 8008 C CA . GLY B 1 243 ? -5.395 -42.531 -30.281 1 94.56 243 GLY B CA 1
ATOM 8009 C C . GLY B 1 243 ? -5.195 -43.094 -28.875 1 94.56 243 GLY B C 1
ATOM 8010 O O . GLY B 1 243 ? -4.211 -42.781 -28.203 1 94.56 243 GLY B O 1
ATOM 8011 N N . ILE B 1 244 ? -6.059 -44.031 -28.5 1 95.62 244 ILE B N 1
ATOM 8012 C CA . ILE B 1 244 ? -6.023 -44.531 -27.109 1 95.62 244 ILE B CA 1
ATOM 8013 C C . ILE B 1 244 ? -5.457 -45.938 -27.078 1 95.62 244 ILE B C 1
ATOM 8015 O O . ILE B 1 244 ? -5.414 -46.562 -26.016 1 95.62 244 ILE B O 1
ATOM 8019 N N . ASP B 1 245 ? -4.992 -46.344 -28.25 1 95.06 245 ASP B N 1
ATOM 8020 C CA . ASP B 1 245 ? -4.367 -47.656 -28.266 1 95.06 245 ASP B CA 1
ATOM 8021 C C . ASP B 1 245 ? -3.129 -47.688 -27.359 1 95.06 245 ASP B C 1
ATOM 8023 O O . ASP B 1 245 ? -2.422 -46.688 -27.234 1 95.06 245 ASP B O 1
ATOM 8027 N N . LYS B 1 246 ? -2.912 -48.812 -26.828 1 93.94 246 LYS B N 1
ATOM 8028 C CA . LYS B 1 246 ? -1.812 -49 -25.891 1 93.94 246 LYS B CA 1
ATOM 8029 C C . LYS B 1 246 ? -0.487 -48.562 -26.5 1 93.94 246 LYS B C 1
ATOM 8031 O O . LYS B 1 246 ? 0.391 -48.031 -25.812 1 93.94 246 LYS B O 1
ATOM 8036 N N . SER B 1 247 ? -0.335 -48.781 -27.781 1 95.38 247 SER B N 1
ATOM 8037 C CA . SER B 1 247 ? 0.904 -48.438 -28.469 1 95.38 247 SER B CA 1
ATOM 8038 C C . SER B 1 247 ? 1.051 -46.938 -28.625 1 95.38 247 SER B C 1
ATOM 8040 O O . SER B 1 247 ? 2.145 -46.438 -28.906 1 95.38 247 SER B O 1
ATOM 8042 N N . LYS B 1 248 ? -0.017 -46.25 -28.406 1 96.62 248 LYS B N 1
ATOM 8043 C CA . LYS B 1 248 ? -0.021 -44.812 -28.719 1 96.62 248 LYS B CA 1
ATOM 8044 C C . LYS B 1 248 ? -0.058 -44 -27.438 1 96.62 248 LYS B C 1
ATOM 8046 O O . LYS B 1 248 ? -0.05 -42.75 -27.484 1 96.62 248 LYS B O 1
ATOM 8051 N N . VAL B 1 249 ? -0.075 -44.594 -26.359 1 97.44 249 VAL B N 1
ATOM 8052 C CA . VAL B 1 249 ? -0.155 -43.875 -25.094 1 97.44 249 VAL B CA 1
ATOM 8053 C C . VAL B 1 249 ? 1.025 -44.281 -24.203 1 97.44 249 VAL B C 1
ATOM 8055 O O . VAL B 1 249 ? 1.859 -45.094 -24.594 1 97.44 249 VAL B O 1
ATOM 8058 N N . TYR B 1 250 ? 1.221 -43.625 -23.094 1 97.25 250 TYR B N 1
ATOM 8059 C CA . TYR B 1 250 ? 2.252 -43.906 -22.109 1 97.25 250 TYR B CA 1
ATOM 8060 C C . TYR B 1 250 ? 2.234 -45.375 -21.703 1 97.25 250 TYR B C 1
ATOM 8062 O O . TYR B 1 250 ? 1.165 -45.969 -21.516 1 97.25 250 TYR B O 1
ATOM 8070 N N . PRO B 1 251 ? 3.389 -46 -21.641 1 97.06 251 PRO B N 1
ATOM 8071 C CA . PRO B 1 251 ? 4.734 -45.406 -21.594 1 97.06 251 PRO B CA 1
ATOM 8072 C C . PRO B 1 251 ? 5.402 -45.344 -22.953 1 97.06 251 PRO B C 1
ATOM 8074 O O . PRO B 1 251 ? 6.566 -44.938 -23.062 1 97.06 251 PRO B O 1
ATOM 8077 N N . ASN B 1 252 ? 4.684 -45.656 -23.984 1 96.44 252 ASN B N 1
ATOM 8078 C CA . ASN B 1 252 ? 5.277 -45.656 -25.328 1 96.44 252 ASN B CA 1
ATOM 8079 C C . ASN B 1 252 ? 5.359 -44.219 -25.906 1 96.44 252 ASN B C 1
ATOM 8081 O O . ASN B 1 252 ? 6.164 -43.969 -26.797 1 96.44 252 ASN B O 1
ATOM 8085 N N . THR B 1 253 ? 4.516 -43.438 -25.469 1 95.38 253 THR B N 1
ATOM 8086 C CA . THR B 1 253 ? 4.508 -42.031 -25.828 1 95.38 253 THR B CA 1
ATOM 8087 C C . THR B 1 253 ? 4.199 -41.156 -24.625 1 95.38 253 THR B C 1
ATOM 8089 O O . THR B 1 253 ? 4.078 -41.656 -23.5 1 95.38 253 THR B O 1
ATOM 8092 N N . GLU B 1 254 ? 4.094 -39.875 -24.875 1 93.94 254 GLU B N 1
ATOM 8093 C CA . GLU B 1 254 ? 3.82 -38.906 -23.797 1 93.94 254 GLU B CA 1
ATOM 8094 C C . GLU B 1 254 ? 2.322 -38.812 -23.531 1 93.94 254 GLU B C 1
ATOM 8096 O O . GLU B 1 254 ? 1.908 -38.156 -22.562 1 93.94 254 GLU B O 1
ATOM 8101 N N . TRP B 1 255 ? 1.475 -39.469 -24.344 1 96.69 255 TRP B N 1
ATOM 8102 C CA . TRP B 1 255 ? 0.024 -39.344 -24.25 1 96.69 255 TRP B CA 1
ATOM 8103 C C . TRP B 1 255 ? -0.522 -40.125 -23.062 1 96.69 255 TRP B C 1
ATOM 8105 O O . TRP B 1 255 ? 0.018 -41.188 -22.703 1 96.69 255 TRP B O 1
ATOM 8115 N N . MET B 1 256 ? -1.558 -39.688 -22.469 1 97.69 256 MET B N 1
ATOM 8116 C CA . MET B 1 256 ? -2.117 -40.25 -21.234 1 97.69 256 MET B CA 1
ATOM 8117 C C . MET B 1 256 ? -2.668 -41.625 -21.484 1 97.69 256 MET B C 1
ATOM 8119 O O . MET B 1 256 ? -3.387 -41.875 -22.453 1 97.69 256 MET B O 1
ATOM 8123 N N . PRO B 1 257 ? -2.33 -42.594 -20.625 1 97.44 257 PRO B N 1
ATOM 8124 C CA . PRO B 1 257 ? -2.885 -43.938 -20.766 1 97.44 257 PRO B CA 1
ATOM 8125 C C . PRO B 1 257 ? -4.348 -44.031 -20.328 1 97.44 257 PRO B C 1
ATOM 8127 O O . PRO B 1 257 ? -4.875 -43.062 -19.75 1 97.44 257 PRO B O 1
ATOM 8130 N N . HIS B 1 258 ? -4.992 -45.125 -20.562 1 95.19 258 HIS B N 1
ATOM 8131 C CA . HIS B 1 258 ? -6.426 -45.344 -20.438 1 95.19 258 HIS B CA 1
ATOM 8132 C C . HIS B 1 258 ? -6.938 -44.938 -19.062 1 95.19 258 HIS B C 1
ATOM 8134 O O . HIS B 1 258 ? -7.938 -44.219 -18.953 1 95.19 258 HIS B O 1
ATOM 8140 N N . GLU B 1 259 ? -6.297 -45.25 -18.016 1 96.19 259 GLU B N 1
ATOM 8141 C CA . GLU B 1 259 ? -6.812 -45.062 -16.656 1 96.19 259 GLU B CA 1
ATOM 8142 C C . GLU B 1 259 ? -6.039 -43.969 -15.922 1 96.19 259 GLU B C 1
ATOM 8144 O O . GLU B 1 259 ? -6.047 -43.906 -14.695 1 96.19 259 GLU B O 1
ATOM 8149 N N . GLY B 1 260 ? -5.305 -43.156 -16.719 1 96.88 260 GLY B N 1
ATOM 8150 C CA . GLY B 1 260 ? -4.664 -42 -16.125 1 96.88 260 GLY B CA 1
ATOM 8151 C C . GLY B 1 260 ? -5.648 -40.906 -15.688 1 96.88 260 GLY B C 1
ATOM 8152 O O . GLY B 1 260 ? -6.66 -40.688 -16.359 1 96.88 260 GLY B O 1
ATOM 8153 N N . VAL B 1 261 ? -5.348 -40.281 -14.547 1 97.88 261 VAL B N 1
ATOM 8154 C CA . VAL B 1 261 ? -6.234 -39.25 -14.023 1 97.88 261 VAL B CA 1
ATOM 8155 C C . VAL B 1 261 ? -5.414 -38.031 -13.609 1 97.88 261 VAL B C 1
ATOM 8157 O O . VAL B 1 261 ? -4.379 -38.156 -12.953 1 97.88 261 VAL B O 1
ATOM 8160 N N . GLN B 1 262 ? -5.879 -36.812 -14.047 1 97.69 262 GLN B N 1
ATOM 8161 C CA . GLN B 1 262 ? -5.293 -35.562 -13.617 1 97.69 262 GLN B CA 1
ATOM 8162 C C . GLN B 1 262 ? -5.832 -35.125 -12.25 1 97.69 262 GLN B C 1
ATOM 8164 O O . GLN B 1 262 ? -7.047 -35.062 -12.055 1 97.69 262 GLN B O 1
ATOM 8169 N N . ARG B 1 263 ? -4.934 -34.906 -11.273 1 97.56 263 ARG B N 1
ATOM 8170 C CA . ARG B 1 263 ? -5.285 -34.375 -9.961 1 97.56 263 ARG B CA 1
ATOM 8171 C C . ARG B 1 263 ? -5.184 -32.844 -9.945 1 97.56 263 ARG B C 1
ATOM 8173 O O . ARG B 1 263 ? -4.973 -32.219 -10.984 1 97.56 263 ARG B O 1
ATOM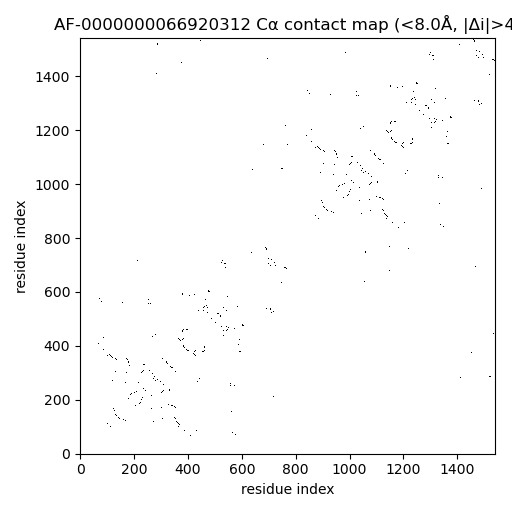 8180 N N . GLY B 1 264 ? -5.449 -32.219 -8.742 1 96.94 264 GLY B N 1
ATOM 8181 C CA . GLY B 1 264 ? -5.305 -30.781 -8.617 1 96.94 264 GLY B CA 1
ATOM 8182 C C . GLY B 1 264 ? -6.121 -30.203 -7.48 1 96.94 264 GLY B C 1
ATOM 8183 O O . GLY B 1 264 ? -6.863 -30.922 -6.809 1 96.94 264 GLY B O 1
ATOM 8184 N N . GLY B 1 265 ? -5.887 -28.938 -7.285 1 96.5 265 GLY B N 1
ATOM 8185 C CA . GLY B 1 265 ? -6.633 -28.219 -6.266 1 96.5 265 GLY B CA 1
ATOM 8186 C C . GLY B 1 265 ? -7.863 -27.516 -6.809 1 96.5 265 GLY B C 1
ATOM 8187 O O . GLY B 1 265 ? -7.875 -27.078 -7.961 1 96.5 265 GLY B O 1
ATOM 8188 N N . LEU B 1 266 ? -8.883 -27.297 -5.914 1 97.44 266 LEU B N 1
ATOM 8189 C CA . LEU B 1 266 ? -10.141 -26.719 -6.367 1 97.44 266 LEU B CA 1
ATOM 8190 C C . LEU B 1 266 ? -10.344 -25.328 -5.781 1 97.44 266 LEU B C 1
ATOM 8192 O O . LEU B 1 266 ? -11.312 -24.641 -6.121 1 97.44 266 LEU B O 1
ATOM 8196 N N . SER B 1 267 ? -9.422 -24.891 -4.902 1 95.56 267 SER B N 1
ATOM 8197 C CA . SER B 1 267 ? -9.625 -23.594 -4.242 1 95.56 267 SER B CA 1
ATOM 8198 C C . SER B 1 267 ? -9.695 -22.469 -5.258 1 95.56 267 SER B C 1
ATOM 8200 O O . SER B 1 267 ? -8.828 -22.344 -6.121 1 95.56 267 SER B O 1
ATOM 8202 N N . HIS B 1 268 ? -10.781 -21.688 -5.074 1 91.44 268 HIS B N 1
ATOM 8203 C CA . HIS B 1 268 ? -10.969 -20.531 -5.941 1 91.44 268 HIS B CA 1
ATOM 8204 C C . HIS B 1 268 ? -10.562 -19.234 -5.238 1 91.44 268 HIS B C 1
ATOM 8206 O O . HIS B 1 268 ? -11.359 -18.641 -4.523 1 91.44 268 HIS B O 1
ATOM 8212 N N . SER B 1 269 ? -9.383 -18.766 -5.422 1 87.62 269 SER B N 1
ATOM 8213 C CA . SER B 1 269 ? -8.828 -17.531 -4.863 1 87.62 269 SER B CA 1
ATOM 8214 C C . SER B 1 269 ? -7.562 -17.109 -5.598 1 87.62 269 SER B C 1
ATOM 8216 O O . SER B 1 269 ? -7.164 -17.75 -6.57 1 87.62 269 SER B O 1
ATOM 8218 N N . ASP B 1 270 ? -6.973 -15.969 -5.215 1 84.19 270 ASP B N 1
ATOM 8219 C CA . ASP B 1 270 ? -5.723 -15.492 -5.797 1 84.19 270 ASP B CA 1
ATOM 8220 C C . ASP B 1 270 ? -4.516 -16.156 -5.133 1 84.19 270 ASP B C 1
ATOM 8222 O O . ASP B 1 270 ? -3.402 -15.633 -5.188 1 84.19 270 ASP B O 1
ATOM 8226 N N . GLY B 1 271 ? -4.824 -17.281 -4.414 1 92 271 GLY B N 1
ATOM 8227 C CA . GLY B 1 271 ? -3.75 -18.031 -3.787 1 92 271 GLY B CA 1
ATOM 8228 C C . GLY B 1 271 ? -3.666 -17.828 -2.287 1 92 271 GLY B C 1
ATOM 8229 O O . GLY B 1 271 ? -4.266 -16.891 -1.755 1 92 271 GLY B O 1
ATOM 8230 N N . GLY B 1 272 ? -2.934 -18.828 -1.633 1 96.31 272 GLY B N 1
ATOM 8231 C CA . GLY B 1 272 ? -2.68 -18.703 -0.207 1 96.31 272 GLY B CA 1
ATOM 8232 C C . GLY B 1 272 ? -3.643 -19.516 0.646 1 96.31 272 GLY B C 1
ATOM 8233 O O . GLY B 1 272 ? -4.555 -20.156 0.123 1 96.31 272 GLY B O 1
ATOM 8234 N N . ASP B 1 273 ? -3.445 -19.5 1.944 1 98.12 273 ASP B N 1
ATOM 8235 C CA . ASP B 1 273 ? -4.297 -20.203 2.902 1 98.12 273 ASP B CA 1
ATOM 8236 C C . ASP B 1 273 ? -5.711 -19.625 2.898 1 98.12 273 ASP B C 1
ATOM 8238 O O . ASP B 1 273 ? -5.902 -18.422 3.127 1 98.12 273 ASP B O 1
ATOM 8242 N N . PRO B 1 274 ? -6.742 -20.484 2.68 1 97.31 274 PRO B N 1
ATOM 8243 C CA . PRO B 1 274 ? -8.125 -20 2.65 1 97.31 274 PRO B CA 1
ATOM 8244 C C . PRO B 1 274 ? -8.555 -19.375 3.969 1 97.31 274 PRO B C 1
ATOM 8246 O O . PRO B 1 274 ? -9.508 -18.578 3.998 1 97.31 274 PRO B O 1
ATOM 8249 N N . LEU B 1 275 ? -7.848 -19.656 5.027 1 97.81 275 LEU B N 1
ATOM 8250 C CA . LEU B 1 275 ? -8.312 -19.25 6.348 1 97.81 275 LEU B CA 1
ATOM 8251 C C . LEU B 1 275 ? -7.688 -17.922 6.754 1 97.81 275 LEU B C 1
ATOM 8253 O O . LEU B 1 275 ? -8.141 -17.281 7.707 1 97.81 275 LEU B O 1
ATOM 8257 N N . SER B 1 276 ? -6.672 -17.516 6.109 1 96.75 276 SER B N 1
ATOM 8258 C CA . SER B 1 276 ? -5.98 -16.281 6.492 1 96.75 276 SER B CA 1
ATOM 8259 C C . SER B 1 276 ? -5.758 -15.375 5.285 1 96.75 276 SER B C 1
ATOM 8261 O O . SER B 1 276 ? -4.621 -15.031 4.965 1 96.75 276 SER B O 1
ATOM 8263 N N . PRO B 1 277 ? -6.836 -14.922 4.672 1 94.25 277 PRO B N 1
ATOM 8264 C CA . PRO B 1 277 ? -6.676 -14.047 3.504 1 94.25 277 PRO B CA 1
ATOM 8265 C C . PRO B 1 277 ? -5.926 -12.758 3.83 1 94.25 277 PRO B C 1
ATOM 8267 O O . PRO B 1 277 ? -6.152 -12.156 4.879 1 94.25 277 PRO B O 1
ATOM 8270 N N . ASN B 1 278 ? -4.906 -12.352 3.033 1 92.38 278 ASN B N 1
ATOM 8271 C CA . ASN B 1 278 ? -4.199 -11.078 3.039 1 92.38 278 ASN B CA 1
ATOM 8272 C C . ASN B 1 278 ? -3.092 -11.055 4.09 1 92.38 278 ASN B C 1
ATOM 8274 O O . ASN B 1 278 ? -2.301 -10.117 4.148 1 92.38 278 ASN B O 1
ATOM 8278 N N . TYR B 1 279 ? -3.039 -12.031 4.996 1 96.31 279 TYR B N 1
ATOM 8279 C CA . TYR B 1 279 ? -2.012 -12.109 6.027 1 96.31 279 TYR B CA 1
ATOM 8280 C C . TYR B 1 279 ? -1.406 -13.508 6.082 1 96.31 279 TYR B C 1
ATOM 8282 O O . TYR B 1 279 ? -2.068 -14.492 5.746 1 96.31 279 TYR B O 1
ATOM 8290 N N . PRO B 1 280 ? -0.116 -13.633 6.461 1 98.06 280 PRO B N 1
ATOM 8291 C CA . PRO B 1 280 ? 0.521 -14.953 6.48 1 98.06 280 PRO B CA 1
ATOM 8292 C C . PRO B 1 280 ? -0.099 -15.891 7.512 1 98.06 280 PRO B C 1
ATOM 8294 O O . PRO B 1 280 ? -0.453 -15.461 8.609 1 98.06 280 PRO B O 1
ATOM 8297 N N . SER B 1 281 ? -0.179 -17.109 7.152 1 98.25 281 SER B N 1
ATOM 8298 C CA . SER B 1 281 ? -0.771 -18.125 8.008 1 98.25 281 SER B CA 1
ATOM 8299 C C . SER B 1 281 ? 0.242 -18.656 9.023 1 98.25 281 SER B C 1
ATOM 8301 O O . SER B 1 281 ? 0.67 -19.812 8.93 1 98.25 281 SER B O 1
ATOM 8303 N N . LYS B 1 282 ? 0.563 -17.875 9.945 1 97.56 282 LYS B N 1
ATOM 8304 C CA . LYS B 1 282 ? 1.451 -18.25 11.039 1 97.56 282 LYS B CA 1
ATOM 8305 C C . LYS B 1 282 ? 0.656 -18.672 12.273 1 97.56 282 LYS B C 1
ATOM 8307 O O . LYS B 1 282 ? -0.474 -18.219 12.469 1 97.56 282 LYS B O 1
ATOM 8312 N N . ASN B 1 283 ? 1.292 -19.469 13.117 1 95.06 283 ASN B N 1
ATOM 8313 C CA . ASN B 1 283 ? 0.598 -19.984 14.289 1 95.06 283 ASN B CA 1
ATOM 8314 C C . ASN B 1 283 ? 0.302 -18.891 15.305 1 95.06 283 ASN B C 1
ATOM 8316 O O . ASN B 1 283 ? -0.631 -19.016 16.094 1 95.06 283 ASN B O 1
ATOM 8320 N N . ASN B 1 284 ? 1.062 -17.828 15.289 1 96.5 284 ASN B N 1
ATOM 8321 C CA . ASN B 1 284 ? 0.895 -16.766 16.281 1 96.5 284 ASN B CA 1
ATOM 8322 C C . ASN B 1 284 ? 0.141 -15.578 15.695 1 96.5 284 ASN B C 1
ATOM 8324 O O . ASN B 1 284 ? 0.136 -14.5 16.281 1 96.5 284 ASN B O 1
ATOM 8328 N N . LEU B 1 285 ? -0.444 -15.703 14.516 1 97.75 285 LEU B N 1
ATOM 8329 C CA . LEU B 1 285 ? -1.312 -14.688 13.93 1 97.75 285 LEU B CA 1
ATOM 8330 C C . LEU B 1 285 ? -2.742 -15.203 13.805 1 97.75 285 LEU B C 1
ATOM 8332 O O . LEU B 1 285 ? -2.967 -16.406 13.734 1 97.75 285 LEU B O 1
ATOM 8336 N N . TYR B 1 286 ? -3.674 -14.305 13.758 1 97 286 TYR B N 1
ATOM 8337 C CA . TYR B 1 286 ? -5.09 -14.641 13.805 1 97 286 TYR B CA 1
ATOM 8338 C C . TYR B 1 286 ? -5.598 -15.07 12.438 1 97 286 TYR B C 1
ATOM 8340 O O . TYR B 1 286 ? -5.312 -14.414 11.43 1 97 286 TYR B O 1
ATOM 8348 N N . LYS B 1 287 ? -6.258 -16.188 12.344 1 96.31 287 LYS B N 1
ATOM 8349 C CA . LYS B 1 287 ? -6.977 -16.609 11.141 1 96.31 287 LYS B CA 1
ATOM 8350 C C . LYS B 1 287 ? -8.367 -15.977 11.094 1 96.31 287 LYS B C 1
ATOM 8352 O O . LYS B 1 287 ? -9.273 -16.406 11.812 1 96.31 287 LYS B O 1
ATOM 8357 N N . SER B 1 288 ? -8.625 -15.141 10.188 1 95 288 SER B N 1
ATOM 8358 C CA . SER B 1 288 ? -9.789 -14.266 10.195 1 95 288 SER B CA 1
ATOM 8359 C C . SER B 1 288 ? -10.969 -14.906 9.477 1 95 288 SER B C 1
ATOM 8361 O O . SER B 1 288 ? -12.078 -14.367 9.492 1 95 288 SER B O 1
ATOM 8363 N N . ARG B 1 289 ? -10.789 -16.047 8.844 1 95.88 289 ARG B N 1
ATOM 8364 C CA . ARG B 1 289 ? -11.859 -16.719 8.109 1 95.88 289 ARG B CA 1
ATOM 8365 C C . ARG B 1 289 ? -11.992 -18.172 8.547 1 95.88 289 ARG B C 1
ATOM 8367 O O . ARG B 1 289 ? -11.008 -18.906 8.586 1 95.88 289 ARG B O 1
ATOM 8374 N N . SER B 1 290 ? -13.172 -18.578 8.867 1 96 290 SER B N 1
ATOM 8375 C CA . SER B 1 290 ? -13.43 -19.969 9.211 1 96 290 SER B CA 1
ATOM 8376 C C . SER B 1 290 ? -13.602 -20.828 7.953 1 96 290 SER B C 1
ATOM 8378 O O . SER B 1 290 ? -13.75 -20.297 6.852 1 96 290 SER B O 1
ATOM 8380 N N . LEU B 1 291 ? -13.531 -22.125 8.102 1 96.75 291 LEU B N 1
ATOM 8381 C CA . LEU B 1 291 ? -13.797 -23.031 6.992 1 96.75 291 LEU B CA 1
ATOM 8382 C C . LEU B 1 291 ? -15.211 -22.844 6.453 1 96.75 291 LEU B C 1
ATOM 8384 O O . LEU B 1 291 ? -15.414 -22.844 5.238 1 96.75 291 LEU B O 1
ATOM 8388 N N . GLU B 1 292 ? -16.172 -22.625 7.336 1 96.81 292 GLU B N 1
ATOM 8389 C CA . GLU B 1 292 ? -17.547 -22.391 6.941 1 96.81 292 GLU B CA 1
ATOM 8390 C C . GLU B 1 292 ? -17.672 -21.141 6.074 1 96.81 292 GLU B C 1
ATOM 8392 O O . GLU B 1 292 ? -18.375 -21.156 5.062 1 96.81 292 GLU B O 1
ATOM 8397 N N . ASP B 1 293 ? -16.938 -20.156 6.48 1 96 293 ASP B N 1
ATOM 8398 C CA . ASP B 1 293 ? -16.969 -18.906 5.719 1 96 293 ASP B CA 1
ATOM 8399 C C . ASP B 1 293 ? -16.281 -19.078 4.359 1 96 293 ASP B C 1
ATOM 8401 O O . ASP B 1 293 ? -16.719 -18.484 3.367 1 96 293 ASP B O 1
ATOM 8405 N N . ALA B 1 294 ? -15.211 -19.844 4.328 1 97 294 ALA B N 1
ATOM 8406 C CA . ALA B 1 294 ? -14.516 -20.094 3.072 1 97 294 ALA B CA 1
ATOM 8407 C C . ALA B 1 294 ? -15.43 -20.812 2.082 1 97 294 ALA B C 1
ATOM 8409 O O . ALA B 1 294 ? -15.359 -20.578 0.875 1 97 294 ALA B O 1
ATOM 8410 N N . ILE B 1 295 ? -16.25 -21.719 2.592 1 97.12 295 ILE B N 1
ATOM 8411 C CA . ILE B 1 295 ? -17.203 -22.453 1.767 1 97.12 295 ILE B CA 1
ATOM 8412 C C . ILE B 1 295 ? -18.328 -21.516 1.31 1 97.12 295 ILE B C 1
ATOM 8414 O O . ILE B 1 295 ? -18.672 -21.484 0.126 1 97.12 295 ILE B O 1
ATOM 8418 N N . LYS B 1 296 ? -18.812 -20.688 2.252 1 96 296 LYS B N 1
ATOM 8419 C CA . LYS B 1 296 ? -19.875 -19.734 1.946 1 96 296 LYS B CA 1
ATOM 8420 C C . LYS B 1 296 ? -19.422 -18.734 0.884 1 96 296 LYS B C 1
ATOM 8422 O O . LYS B 1 296 ? -20.188 -18.359 -0.001 1 96 296 LYS B O 1
ATOM 8427 N N . ASP B 1 297 ? -18.125 -18.375 0.979 1 92.94 297 ASP B N 1
ATOM 8428 C CA . ASP B 1 297 ? -17.562 -17.391 0.064 1 92.94 297 ASP B CA 1
ATOM 8429 C C . ASP B 1 297 ? -17.141 -18.047 -1.251 1 92.94 297 ASP B C 1
ATOM 8431 O O . ASP B 1 297 ? -16.625 -17.359 -2.146 1 92.94 297 ASP B O 1
ATOM 8435 N N . ARG B 1 298 ? -17.281 -19.281 -1.471 1 93.75 298 ARG B N 1
ATOM 8436 C CA . ARG B 1 298 ? -17.031 -20.062 -2.676 1 93.75 298 ARG B CA 1
ATOM 8437 C C . ARG B 1 298 ? -15.523 -20.188 -2.934 1 93.75 298 ARG B C 1
ATOM 8439 O O . ARG B 1 298 ? -15.109 -20.453 -4.059 1 93.75 298 ARG B O 1
ATOM 8446 N N . VAL B 1 299 ? -14.766 -19.969 -1.868 1 95.19 299 VAL B N 1
ATOM 8447 C CA . VAL B 1 299 ? -13.328 -20.219 -1.969 1 95.19 299 VAL B CA 1
ATOM 8448 C C . VAL B 1 299 ? -13.07 -21.719 -2.016 1 95.19 299 VAL B C 1
ATOM 8450 O O . VAL B 1 299 ? -12.203 -22.188 -2.76 1 95.19 299 VAL B O 1
ATOM 8453 N N . ILE B 1 300 ? -13.836 -22.453 -1.219 1 97.62 300 ILE B N 1
ATOM 8454 C CA . ILE B 1 300 ? -13.844 -23.922 -1.178 1 97.62 300 ILE B CA 1
ATOM 8455 C C . ILE B 1 300 ? -15.219 -24.438 -1.593 1 97.62 300 ILE B C 1
ATOM 8457 O O . ILE B 1 300 ? -16.25 -23.922 -1.14 1 97.62 300 ILE B O 1
ATOM 8461 N N . PRO B 1 301 ? -15.266 -25.406 -2.459 1 97.62 301 PRO B N 1
ATOM 8462 C CA . PRO B 1 301 ? -16.562 -25.922 -2.9 1 97.62 301 PRO B CA 1
ATOM 8463 C C . PRO B 1 301 ? -17.344 -26.578 -1.773 1 97.62 301 PRO B C 1
ATOM 8465 O O . PRO B 1 301 ? -16.75 -27.203 -0.884 1 97.62 301 PRO B O 1
ATOM 8468 N N . SER B 1 302 ? -18.641 -26.531 -1.915 1 97.62 302 SER B N 1
ATOM 8469 C CA . SER B 1 302 ? -19.516 -27.188 -0.956 1 97.62 302 SER B CA 1
ATOM 8470 C C . SER B 1 302 ? -20.047 -28.516 -1.498 1 97.62 302 SER B C 1
ATOM 8472 O O . SER B 1 302 ? -20.797 -29.203 -0.823 1 97.62 302 SER B O 1
ATOM 8474 N N . ILE B 1 303 ? -19.672 -28.922 -2.738 1 98.5 303 ILE B N 1
ATOM 8475 C CA . ILE B 1 303 ? -20.188 -30.141 -3.357 1 98.5 303 ILE B CA 1
ATOM 8476 C C . ILE B 1 303 ? -19.047 -31.141 -3.535 1 98.5 303 ILE B C 1
ATOM 8478 O O . ILE B 1 303 ? -17.891 -30.75 -3.684 1 98.5 303 ILE B O 1
ATOM 8482 N N . PRO B 1 304 ? -19.375 -32.438 -3.531 1 98.56 304 PRO B N 1
ATOM 8483 C CA . PRO B 1 304 ? -18.328 -33.438 -3.807 1 98.56 304 PRO B CA 1
ATOM 8484 C C . PRO B 1 304 ? -17.875 -33.438 -5.262 1 98.56 304 PRO B C 1
ATOM 8486 O O . PRO B 1 304 ? -18.688 -33.25 -6.168 1 98.56 304 PRO B O 1
ATOM 8489 N N . VAL B 1 305 ? -16.609 -33.562 -5.426 1 98.81 305 VAL B N 1
ATOM 8490 C CA . VAL B 1 305 ? -15.984 -33.562 -6.742 1 98.81 305 VAL B CA 1
ATOM 8491 C C . VAL B 1 305 ? -14.969 -34.688 -6.836 1 98.81 305 VAL B C 1
ATOM 8493 O O . VAL B 1 305 ? -14.227 -34.938 -5.883 1 98.81 305 VAL B O 1
ATOM 8496 N N . LEU B 1 306 ? -14.93 -35.406 -7.895 1 97.81 306 LEU B N 1
ATOM 8497 C CA . LEU B 1 306 ? -13.867 -36.375 -8.125 1 97.81 306 LEU B CA 1
ATOM 8498 C C . LEU B 1 306 ? -13.445 -36.375 -9.586 1 97.81 306 LEU B C 1
ATOM 8500 O O . LEU B 1 306 ? -14.219 -36 -10.461 1 97.81 306 LEU B O 1
ATOM 8504 N N . PRO B 1 307 ? -12.227 -36.75 -9.852 1 98.56 307 PRO B N 1
ATOM 8505 C CA . PRO B 1 307 ? -11.758 -36.938 -11.227 1 98.56 307 PRO B CA 1
ATOM 8506 C C . PRO B 1 307 ? -11.93 -38.375 -11.711 1 98.56 307 PRO B C 1
ATOM 8508 O O . PRO B 1 307 ? -11.875 -39.312 -10.906 1 98.56 307 PRO B O 1
ATOM 8511 N N . LEU B 1 308 ? -12.102 -38.5 -12.992 1 98.62 308 LEU B N 1
ATOM 8512 C CA . LEU B 1 308 ? -12.203 -39.812 -13.609 1 98.62 308 LEU B CA 1
ATOM 8513 C C . LEU B 1 308 ? -11.203 -39.969 -14.742 1 98.62 308 LEU B C 1
ATOM 8515 O O . LEU B 1 308 ? -10.789 -38.969 -15.344 1 98.62 308 LEU B O 1
ATOM 8519 N N . SER B 1 309 ? -10.859 -41.188 -15 1 98.12 309 SER B N 1
ATOM 8520 C CA . SER B 1 309 ? -10.156 -41.5 -16.25 1 98.12 309 SER B CA 1
ATOM 8521 C C . SER B 1 309 ? -11.07 -41.344 -17.453 1 98.12 309 SER B C 1
ATOM 8523 O O . SER B 1 309 ? -12.297 -41.344 -17.312 1 98.12 309 SER B O 1
ATOM 8525 N N . TYR B 1 310 ? -10.375 -41.156 -18.594 1 97.81 310 TYR B N 1
ATOM 8526 C CA . TYR B 1 310 ? -11.25 -41 -19.75 1 97.81 310 TYR B CA 1
ATOM 8527 C C . TYR B 1 310 ? -11.961 -42.281 -20.109 1 97.81 310 TYR B C 1
ATOM 8529 O O . TYR B 1 310 ? -13.008 -42.281 -20.75 1 97.81 310 TYR B O 1
ATOM 8537 N N . ILE B 1 311 ? -11.523 -43.438 -19.625 1 97.25 311 ILE B N 1
ATOM 8538 C CA . ILE B 1 311 ? -12.234 -44.688 -19.875 1 97.25 311 ILE B CA 1
ATOM 8539 C C . ILE B 1 311 ? -13.477 -44.781 -18.969 1 97.25 311 ILE B C 1
ATOM 8541 O O . ILE B 1 311 ? -14.523 -45.281 -19.391 1 97.25 311 ILE B O 1
ATOM 8545 N N . ASP B 1 312 ? -13.328 -44.375 -17.734 1 98.19 312 ASP B N 1
ATOM 8546 C CA . ASP B 1 312 ? -14.492 -44.281 -16.859 1 98.19 312 ASP B CA 1
ATOM 8547 C C . ASP B 1 312 ? -15.508 -43.281 -17.391 1 98.19 312 ASP B C 1
ATOM 8549 O O . ASP B 1 312 ? -16.719 -43.5 -17.312 1 98.19 312 ASP B O 1
ATOM 8553 N N . ALA B 1 313 ? -15.031 -42.156 -17.859 1 98.56 313 ALA B N 1
ATOM 8554 C CA . ALA B 1 313 ? -15.906 -41.125 -18.406 1 98.56 313 ALA B CA 1
ATOM 8555 C C . ALA B 1 313 ? -16.625 -41.625 -19.656 1 98.56 313 ALA B C 1
ATOM 8557 O O . ALA B 1 313 ? -17.766 -41.25 -19.938 1 98.56 313 ALA B O 1
ATOM 8558 N N . GLU B 1 314 ? -15.953 -42.5 -20.391 1 98.12 314 GLU B N 1
ATOM 8559 C CA . GLU B 1 314 ? -16.562 -43.094 -21.578 1 98.12 314 GLU B CA 1
ATOM 8560 C C . GLU B 1 314 ? -17.859 -43.812 -21.234 1 98.12 314 GLU B C 1
ATOM 8562 O O . GLU B 1 314 ? -18.844 -43.719 -21.984 1 98.12 314 GLU B O 1
ATOM 8567 N N . GLU B 1 315 ? -17.891 -44.469 -20.141 1 97.94 315 GLU B N 1
ATOM 8568 C CA . GLU B 1 315 ? -19.062 -45.219 -19.688 1 97.94 315 GLU B CA 1
ATOM 8569 C C . GLU B 1 315 ? -20.25 -44.281 -19.422 1 97.94 315 GLU B C 1
ATOM 8571 O O . GLU B 1 315 ? -21.406 -44.688 -19.594 1 97.94 315 GLU B O 1
ATOM 8576 N N . ILE B 1 316 ? -19.938 -43.062 -19.016 1 98.31 316 ILE B N 1
ATOM 8577 C CA . ILE B 1 316 ? -20.984 -42.062 -18.781 1 98.31 316 ILE B CA 1
ATOM 8578 C C . ILE B 1 316 ? -21.422 -41.469 -20.125 1 98.31 316 ILE B C 1
ATOM 8580 O O . ILE B 1 316 ? -22.625 -41.438 -20.422 1 98.31 316 ILE B O 1
ATOM 8584 N N . LEU B 1 317 ? -20.469 -41.125 -20.938 1 98.38 317 LEU B N 1
ATOM 8585 C CA . LEU B 1 317 ? -20.734 -40.375 -22.156 1 98.38 317 LEU B CA 1
ATOM 8586 C C . LEU B 1 317 ? -21.531 -41.219 -23.141 1 98.38 317 LEU B C 1
ATOM 8588 O O . LEU B 1 317 ? -22.438 -40.719 -23.812 1 98.38 317 LEU B O 1
ATOM 8592 N N . ILE B 1 318 ? -21.234 -42.5 -23.234 1 97 318 ILE B N 1
ATOM 8593 C CA . ILE B 1 318 ? -21.875 -43.344 -24.219 1 97 318 ILE B CA 1
ATOM 8594 C C . ILE B 1 318 ? -23.344 -43.562 -23.844 1 97 318 ILE B C 1
ATOM 8596 O O . ILE B 1 318 ? -24.172 -43.875 -24.688 1 97 318 ILE B O 1
ATOM 8600 N N . ARG B 1 319 ? -23.719 -43.344 -22.578 1 97 319 ARG B N 1
ATOM 8601 C CA . ARG B 1 319 ? -25.047 -43.625 -22.047 1 97 319 ARG B CA 1
ATOM 8602 C C . ARG B 1 319 ? -25.906 -42.375 -22.016 1 97 319 ARG B C 1
ATOM 8604 O O . ARG B 1 319 ? -27.109 -42.438 -21.781 1 97 319 ARG B O 1
ATOM 8611 N N . LEU B 1 320 ? -25.344 -41.219 -22.234 1 97.69 320 LEU B N 1
ATOM 8612 C CA . LEU B 1 320 ? -26.016 -39.938 -22.031 1 97.69 320 LEU B CA 1
ATOM 8613 C C . LEU B 1 320 ? -27.203 -39.781 -22.984 1 97.69 320 LEU B C 1
ATOM 8615 O O . LEU B 1 320 ? -27.109 -40.156 -24.156 1 97.69 320 LEU B O 1
ATOM 8619 N N . SER B 1 321 ? -28.281 -39.281 -22.484 1 96.62 321 SER B N 1
ATOM 8620 C CA . SER B 1 321 ? -29.453 -38.938 -23.266 1 96.62 321 SER B CA 1
ATOM 8621 C C . SER B 1 321 ? -29.422 -37.5 -23.734 1 96.62 321 SER B C 1
ATOM 8623 O O . SER B 1 321 ? -28.375 -36.844 -23.672 1 96.62 321 SER B O 1
ATOM 8625 N N . GLY B 1 322 ? -30.562 -37.062 -24.219 1 94 322 GLY B N 1
ATOM 8626 C CA . GLY B 1 322 ? -30.75 -35.656 -24.562 1 94 322 GLY B CA 1
ATOM 8627 C C . GLY B 1 322 ? -30.234 -35.312 -25.938 1 94 322 GLY B C 1
ATOM 8628 O O . GLY B 1 322 ? -29.953 -36.219 -26.75 1 94 322 GLY B O 1
ATOM 8629 N N . ASN B 1 323 ? -30.062 -34.031 -26.203 1 94.38 323 ASN B N 1
ATOM 8630 C CA . ASN B 1 323 ? -29.641 -33.531 -27.484 1 94.38 323 ASN B CA 1
ATOM 8631 C C . ASN B 1 323 ? -28.156 -33.781 -27.75 1 94.38 323 ASN B C 1
ATOM 8633 O O . ASN B 1 323 ? -27.359 -33.875 -26.812 1 94.38 323 ASN B O 1
ATOM 8637 N N . ARG B 1 324 ? -27.906 -33.969 -29 1 95.62 324 ARG B N 1
ATOM 8638 C CA . ARG B 1 324 ? -26.5 -34 -29.391 1 95.62 324 ARG B CA 1
ATOM 8639 C C . ARG B 1 324 ? -25.781 -32.719 -28.969 1 95.62 324 ARG B C 1
ATOM 8641 O O . ARG B 1 324 ? -26.328 -31.641 -29.078 1 95.62 324 ARG B O 1
ATOM 8648 N N . ALA B 1 325 ? -24.656 -32.938 -28.391 1 97 325 ALA B N 1
ATOM 8649 C CA . ALA B 1 325 ? -23.859 -31.781 -28 1 97 325 ALA B CA 1
ATOM 8650 C C . ALA B 1 325 ? -23.484 -30.953 -29.234 1 97 325 ALA B C 1
ATOM 8652 O O . ALA B 1 325 ? -23.375 -31.484 -30.344 1 97 325 ALA B O 1
ATOM 8653 N N . PRO B 1 326 ? -23.297 -29.609 -29.062 1 95.56 326 PRO B N 1
ATOM 8654 C CA . PRO B 1 326 ? -22.766 -28.812 -30.172 1 95.56 326 PRO B CA 1
ATOM 8655 C C . PRO B 1 326 ? -21.5 -29.422 -30.766 1 95.56 326 PRO B C 1
ATOM 8657 O O . PRO B 1 326 ? -20.719 -30.062 -30.062 1 95.56 326 PRO B O 1
ATOM 8660 N N . HIS B 1 327 ? -21.266 -29.141 -32.031 1 95.06 327 HIS B N 1
ATOM 8661 C CA . HIS B 1 327 ? -20.141 -29.734 -32.75 1 95.06 327 HIS B CA 1
ATOM 8662 C C . HIS B 1 327 ? -18.812 -29.391 -32.094 1 95.06 327 HIS B C 1
ATOM 8664 O O . HIS B 1 327 ? -17.906 -30.234 -32.031 1 95.06 327 HIS B O 1
ATOM 8670 N N . THR B 1 328 ? -18.703 -28.266 -31.547 1 95.81 328 THR B N 1
ATOM 8671 C CA . THR B 1 328 ? -17.469 -27.812 -30.922 1 95.81 328 THR B CA 1
ATOM 8672 C C . THR B 1 328 ? -17.25 -28.5 -29.578 1 95.81 328 THR B C 1
ATOM 8674 O O . THR B 1 328 ? -16.156 -28.438 -29.016 1 95.81 328 THR B O 1
ATOM 8677 N N . TRP B 1 329 ? -18.281 -29.219 -29.094 1 97.81 329 TRP B N 1
ATOM 8678 C CA . TRP B 1 329 ? -18.188 -29.891 -27.797 1 97.81 329 TRP B CA 1
ATOM 8679 C C . TRP B 1 329 ? -17.75 -31.344 -27.953 1 97.81 329 TRP B C 1
ATOM 8681 O O . TRP B 1 329 ? -17.453 -32.031 -26.969 1 97.81 329 TRP B O 1
ATOM 8691 N N . GLN B 1 330 ? -17.656 -31.812 -29.203 1 97.31 330 GLN B N 1
ATOM 8692 C CA . GLN B 1 330 ? -17.219 -33.188 -29.453 1 97.31 330 GLN B CA 1
ATOM 8693 C C . GLN B 1 330 ? -15.812 -33.406 -28.938 1 97.31 330 GLN B C 1
ATOM 8695 O O . GLN B 1 330 ? -14.938 -32.562 -29.062 1 97.31 330 GLN B O 1
ATOM 8700 N N . GLY B 1 331 ? -15.648 -34.625 -28.391 1 96.25 331 GLY B N 1
ATOM 8701 C CA . GLY B 1 331 ? -14.336 -35.031 -27.891 1 96.25 331 GLY B CA 1
ATOM 8702 C C . GLY B 1 331 ? -13.664 -36.094 -28.734 1 96.25 331 GLY B C 1
ATOM 8703 O O . GLY B 1 331 ? -13.82 -36.094 -29.969 1 96.25 331 GLY B O 1
ATOM 8704 N N . GLY B 1 332 ? -12.805 -36.844 -28.109 1 96.06 332 GLY B N 1
ATOM 8705 C CA . GLY B 1 332 ? -11.93 -37.75 -28.844 1 96.06 332 GLY B CA 1
ATOM 8706 C C . GLY B 1 332 ? -12.531 -39.125 -29.062 1 96.06 332 GLY B C 1
ATOM 8707 O O . GLY B 1 332 ? -11.984 -39.938 -29.828 1 96.06 332 GLY B O 1
ATOM 8708 N N . PHE B 1 333 ? -13.672 -39.406 -28.484 1 96.88 333 PHE B N 1
ATOM 8709 C CA . PHE B 1 333 ? -14.305 -40.719 -28.703 1 96.88 333 PHE B CA 1
ATOM 8710 C C . PHE B 1 333 ? -15.023 -40.75 -30.047 1 96.88 333 PHE B C 1
ATOM 8712 O O . PHE B 1 333 ? -15.469 -39.719 -30.531 1 96.88 333 PHE B O 1
ATOM 8719 N N . PRO B 1 334 ? -15.18 -41.875 -30.641 1 94.81 334 PRO B N 1
ATOM 8720 C CA . PRO B 1 334 ? -15.727 -41.969 -32 1 94.81 334 PRO B CA 1
ATOM 8721 C C . PRO B 1 334 ? -17.25 -41.844 -32.031 1 94.81 334 PRO B C 1
ATOM 8723 O O . PRO B 1 334 ? -17.828 -41.688 -33.125 1 94.81 334 PRO B O 1
ATOM 8726 N N . PHE B 1 335 ? -18 -41.875 -30.953 1 96.44 335 PHE B N 1
ATOM 8727 C CA . PHE B 1 335 ? -19.453 -41.719 -30.922 1 96.44 335 PHE B CA 1
ATOM 8728 C C . PHE B 1 335 ? -19.844 -40.281 -30.641 1 96.44 335 PHE B C 1
ATOM 8730 O O . PHE B 1 335 ? -19.062 -39.531 -30.062 1 96.44 335 PHE B O 1
ATOM 8737 N N . PRO B 1 336 ? -21 -39.875 -31.062 1 96.88 336 PRO B N 1
ATOM 8738 C CA . PRO B 1 336 ? -21.453 -38.5 -30.797 1 96.88 336 PRO B CA 1
ATOM 8739 C C . PRO B 1 336 ? -21.719 -38.25 -29.328 1 96.88 336 PRO B C 1
ATOM 8741 O O . PRO B 1 336 ? -22.344 -39.062 -28.656 1 96.88 336 PRO B O 1
ATOM 8744 N N . TYR B 1 337 ? -21.266 -37.156 -28.859 1 98.12 337 TYR B N 1
ATOM 8745 C CA . TYR B 1 337 ? -21.531 -36.75 -27.484 1 98.12 337 TYR B CA 1
ATOM 8746 C C . TYR B 1 337 ? -22.938 -36.188 -27.344 1 98.12 337 TYR B C 1
ATOM 8748 O O . TYR B 1 337 ? -23.406 -35.469 -28.234 1 98.12 337 TYR B O 1
ATOM 8756 N N . HIS B 1 338 ? -23.625 -36.469 -26.266 1 97.88 338 HIS B N 1
ATOM 8757 C CA . HIS B 1 338 ? -24.906 -35.875 -25.906 1 97.88 338 HIS B CA 1
ATOM 8758 C C . HIS B 1 338 ? -24.781 -35.062 -24.609 1 97.88 338 HIS B C 1
ATOM 8760 O O . HIS B 1 338 ? -23.891 -35.312 -23.797 1 97.88 338 HIS B O 1
ATOM 8766 N N . VAL B 1 339 ? -25.719 -34.25 -24.391 1 97.75 339 VAL B N 1
ATOM 8767 C CA . VAL B 1 339 ? -25.578 -33.281 -23.281 1 97.75 339 VAL B CA 1
ATOM 8768 C C . VAL B 1 339 ? -26.297 -33.844 -22.047 1 97.75 339 VAL B C 1
ATOM 8770 O O . VAL B 1 339 ? -25.875 -33.562 -20.922 1 97.75 339 VAL B O 1
ATOM 8773 N N . GLY B 1 340 ? -27.25 -34.656 -22.156 1 96.06 340 GLY B N 1
ATOM 8774 C CA . GLY B 1 340 ? -28.156 -35 -21.078 1 96.06 340 GLY B CA 1
ATOM 8775 C C . GLY B 1 340 ? -29.391 -34.125 -21.047 1 96.06 340 GLY B C 1
ATOM 8776 O O . GLY B 1 340 ? -29.766 -33.5 -22.047 1 96.06 340 GLY B O 1
ATOM 8777 N N . PRO B 1 341 ? -30 -34.094 -19.859 1 97 341 PRO B N 1
ATOM 8778 C CA . PRO B 1 341 ? -29.625 -34.719 -18.578 1 97 341 PRO B CA 1
ATOM 8779 C C . PRO B 1 341 ? -29.984 -36.188 -18.516 1 97 341 PRO B C 1
ATOM 8781 O O . PRO B 1 341 ? -30.969 -36.625 -19.141 1 97 341 PRO B O 1
ATOM 8784 N N . GLY B 1 342 ? -29.203 -36.875 -17.844 1 96.44 342 GLY B N 1
ATOM 8785 C CA . GLY B 1 342 ? -29.516 -38.25 -17.531 1 96.44 342 GLY B CA 1
ATOM 8786 C C . GLY B 1 342 ? -29.141 -39.219 -18.656 1 96.44 342 GLY B C 1
ATOM 8787 O O . GLY B 1 342 ? -28.578 -38.781 -19.672 1 96.44 342 GLY B O 1
ATOM 8788 N N . PHE B 1 343 ? -29.438 -40.438 -18.438 1 97.06 343 PHE B N 1
ATOM 8789 C CA . PHE B 1 343 ? -29.062 -41.5 -19.359 1 97.06 343 PHE B CA 1
ATOM 8790 C C . PHE B 1 343 ? -30.234 -41.875 -20.266 1 97.06 343 PHE B C 1
ATOM 8792 O O . PHE B 1 343 ? -31.391 -41.656 -19.906 1 97.06 343 PHE B O 1
ATOM 8799 N N . SER B 1 344 ? -29.844 -42.469 -21.391 1 94.88 344 SER B N 1
ATOM 8800 C CA . SER B 1 344 ? -30.844 -42.875 -22.359 1 94.88 344 SER B CA 1
ATOM 8801 C C . SER B 1 344 ? -31.766 -43.969 -21.781 1 94.88 344 SER B C 1
ATOM 8803 O O . SER B 1 344 ? -32.938 -44.062 -22.172 1 94.88 344 SER B O 1
ATOM 8805 N N . SER B 1 345 ? -31.266 -44.688 -20.875 1 88.94 345 SER B N 1
ATOM 8806 C CA . SER B 1 345 ? -32.062 -45.75 -20.234 1 88.94 345 SER B CA 1
ATOM 8807 C C . SER B 1 345 ? -33.219 -45.156 -19.438 1 88.94 345 SER B C 1
ATOM 8809 O O . SER B 1 345 ? -34.219 -45.844 -19.188 1 88.94 345 SER B O 1
ATOM 8811 N N . GLY B 1 346 ? -33.094 -44.094 -18.984 1 88.38 346 GLY B N 1
ATOM 8812 C CA . GLY B 1 346 ? -34.125 -43.375 -18.234 1 88.38 346 GLY B CA 1
ATOM 8813 C C . GLY B 1 346 ? -34.156 -43.781 -16.766 1 88.38 346 GLY B C 1
ATOM 8814 O O . GLY B 1 346 ? -34.719 -43.062 -15.93 1 88.38 346 GLY B O 1
ATOM 8815 N N . ASN B 1 347 ? -33.562 -44.875 -16.438 1 91.19 347 ASN B N 1
ATOM 8816 C CA . ASN B 1 347 ? -33.719 -45.344 -15.07 1 91.19 347 ASN B CA 1
ATOM 8817 C C . ASN B 1 347 ? -32.344 -45.438 -14.375 1 91.19 347 ASN B C 1
ATOM 8819 O O . ASN B 1 347 ? -32.281 -45.938 -13.242 1 91.19 347 ASN B O 1
ATOM 8823 N N . GLU B 1 348 ? -31.328 -45.094 -15.031 1 95.75 348 GLU B N 1
ATOM 8824 C CA . GLU B 1 348 ? -30 -45.094 -14.43 1 95.75 348 GLU B CA 1
ATOM 8825 C C . GLU B 1 348 ? -29.578 -43.719 -13.969 1 95.75 348 GLU B C 1
ATOM 8827 O O . GLU B 1 348 ? -29.953 -42.719 -14.586 1 95.75 348 GLU B O 1
ATOM 8832 N N . LYS B 1 349 ? -28.812 -43.719 -12.859 1 97.19 349 LYS B N 1
ATOM 8833 C CA . LYS B 1 349 ? -28.25 -42.469 -12.328 1 97.19 349 LYS B CA 1
ATOM 8834 C C . LYS B 1 349 ? -26.766 -42.625 -12.016 1 97.19 349 LYS B C 1
ATOM 8836 O O . LYS B 1 349 ? -26.266 -43.75 -11.914 1 97.19 349 LYS B O 1
ATOM 8841 N N . VAL B 1 350 ? -26.125 -41.5 -11.961 1 98.19 350 VAL B N 1
ATOM 8842 C CA . VAL B 1 350 ? -24.734 -41.469 -11.516 1 98.19 350 VAL B CA 1
ATOM 8843 C C . VAL B 1 350 ? -24.672 -41.219 -10.016 1 98.19 350 VAL B C 1
ATOM 8845 O O . VAL B 1 350 ? -25.406 -40.375 -9.492 1 98.19 350 VAL B O 1
ATOM 8848 N N . LYS B 1 351 ? -23.922 -41.969 -9.359 1 98.31 351 LYS B N 1
ATOM 8849 C CA . LYS B 1 351 ? -23.625 -41.75 -7.945 1 98.31 351 LYS B CA 1
ATOM 8850 C C . LYS B 1 351 ? -22.125 -41.531 -7.723 1 98.31 351 LYS B C 1
ATOM 8852 O O . LYS B 1 351 ? -21.297 -42.281 -8.242 1 98.31 351 LYS B O 1
ATOM 8857 N N . ILE B 1 352 ? -21.781 -40.469 -7.031 1 98.12 352 ILE B N 1
ATOM 8858 C CA . ILE B 1 352 ? -20.375 -40.281 -6.672 1 98.12 352 ILE B CA 1
ATOM 8859 C C . ILE B 1 352 ? -20.219 -40.312 -5.152 1 98.12 352 ILE B C 1
ATOM 8861 O O . ILE B 1 352 ? -21.078 -39.781 -4.426 1 98.12 352 ILE B O 1
ATOM 8865 N N . ASP B 1 353 ? -19.234 -41 -4.688 1 98.31 353 ASP B N 1
ATOM 8866 C CA . ASP B 1 353 ? -18.828 -41.094 -3.291 1 98.31 353 ASP B CA 1
ATOM 8867 C C . ASP B 1 353 ? -17.422 -40.531 -3.084 1 98.31 353 ASP B C 1
ATOM 8869 O O . ASP B 1 353 ? -16.438 -41.188 -3.455 1 98.31 353 ASP B O 1
ATOM 8873 N N . VAL B 1 354 ? -17.375 -39.406 -2.439 1 98.62 354 VAL B N 1
ATOM 8874 C CA . VAL B 1 354 ? -16.094 -38.719 -2.26 1 98.62 354 VAL B CA 1
ATOM 8875 C C . VAL B 1 354 ? -15.758 -38.656 -0.773 1 98.62 354 VAL B C 1
ATOM 8877 O O . VAL B 1 354 ? -16.578 -38.219 0.037 1 98.62 354 VAL B O 1
ATOM 8880 N N . ARG B 1 355 ? -14.633 -39.094 -0.424 1 97.38 355 ARG B N 1
ATOM 8881 C CA . ARG B 1 355 ? -14.078 -38.969 0.921 1 97.38 355 ARG B CA 1
ATOM 8882 C C . ARG B 1 355 ? -12.969 -37.938 0.962 1 97.38 355 ARG B C 1
ATOM 8884 O O . ARG B 1 355 ? -11.906 -38.125 0.367 1 97.38 355 ARG B O 1
ATOM 8891 N N . SER B 1 356 ? -13.211 -36.906 1.557 1 96 356 SER B N 1
ATOM 8892 C CA . SER B 1 356 ? -12.359 -35.719 1.591 1 96 356 SER B CA 1
ATOM 8893 C C . SER B 1 356 ? -12.211 -35.188 3.014 1 96 356 SER B C 1
ATOM 8895 O O . SER B 1 356 ? -13.203 -35 3.711 1 96 356 SER B O 1
ATOM 8897 N N . ASN B 1 357 ? -10.961 -34.969 3.482 1 96.88 357 ASN B N 1
ATOM 8898 C CA . ASN B 1 357 ? -10.68 -34.531 4.844 1 96.88 357 ASN B CA 1
ATOM 8899 C C . ASN B 1 357 ? -9.875 -33.25 4.859 1 96.88 357 ASN B C 1
ATOM 8901 O O . ASN B 1 357 ? -8.75 -33.188 4.367 1 96.88 357 ASN B O 1
ATOM 8905 N N . MET B 1 358 ? -10.461 -32.188 5.484 1 97.69 358 MET B N 1
ATOM 8906 C CA . MET B 1 358 ? -9.781 -30.922 5.676 1 97.69 358 MET B CA 1
ATOM 8907 C C . MET B 1 358 ? -8.961 -30.922 6.961 1 97.69 358 MET B C 1
ATOM 8909 O O . MET B 1 358 ? -9.461 -31.328 8.016 1 97.69 358 MET B O 1
ATOM 8913 N N . VAL B 1 359 ? -7.703 -30.469 6.891 1 97.69 359 VAL B N 1
ATOM 8914 C CA . VAL B 1 359 ? -6.867 -30.484 8.086 1 97.69 359 VAL B CA 1
ATOM 8915 C C . VAL B 1 359 ? -5.84 -29.359 8.008 1 97.69 359 VAL B C 1
ATOM 8917 O O . VAL B 1 359 ? -5.305 -29.078 6.93 1 97.69 359 VAL B O 1
ATOM 8920 N N . VAL B 1 360 ? -5.566 -28.672 9.078 1 97.81 360 VAL B N 1
ATOM 8921 C CA . VAL B 1 360 ? -4.492 -27.688 9.164 1 97.81 360 VAL B CA 1
ATOM 8922 C C . VAL B 1 360 ? -3.162 -28.391 9.422 1 97.81 360 VAL B C 1
ATOM 8924 O O . VAL B 1 360 ? -3.047 -29.188 10.359 1 97.81 360 VAL B O 1
ATOM 8927 N N . LYS B 1 361 ? -2.164 -28.141 8.602 1 98.06 361 LYS B N 1
ATOM 8928 C CA . LYS B 1 361 ? -0.841 -28.75 8.703 1 98.06 361 LYS B CA 1
ATOM 8929 C C . LYS B 1 361 ? 0.259 -27.703 8.5 1 98.06 361 LYS B C 1
ATOM 8931 O O . LYS B 1 361 ? 0.001 -26.609 8 1 98.06 361 LYS B O 1
ATOM 8936 N N . LYS B 1 362 ? 1.412 -28.109 8.938 1 97.94 362 LYS B N 1
ATOM 8937 C CA . LYS B 1 362 ? 2.598 -27.297 8.719 1 97.94 362 LYS B CA 1
ATOM 8938 C C . LYS B 1 362 ? 3.191 -27.531 7.336 1 97.94 362 LYS B C 1
ATOM 8940 O O . LYS B 1 362 ? 3.277 -28.672 6.887 1 97.94 362 LYS B O 1
ATOM 8945 N N . ILE B 1 363 ? 3.5 -26.469 6.609 1 98.69 363 ILE B N 1
ATOM 8946 C CA . ILE B 1 363 ? 4.289 -26.547 5.387 1 98.69 363 ILE B CA 1
ATOM 8947 C C . ILE B 1 363 ? 5.578 -25.734 5.559 1 98.69 363 ILE B C 1
ATOM 8949 O O . ILE B 1 363 ? 5.711 -24.969 6.504 1 98.69 363 ILE B O 1
ATOM 8953 N N . ARG B 1 364 ? 6.57 -25.953 4.641 1 98.56 364 ARG B N 1
ATOM 8954 C CA . ARG B 1 364 ? 7.891 -25.359 4.836 1 98.56 364 ARG B CA 1
ATOM 8955 C C . ARG B 1 364 ? 8.469 -24.859 3.518 1 98.56 364 ARG B C 1
ATOM 8957 O O . ARG B 1 364 ? 8.75 -25.656 2.617 1 98.56 364 ARG B O 1
ATOM 8964 N N . ASN B 1 365 ? 8.602 -23.562 3.453 1 98.75 365 ASN B N 1
ATOM 8965 C CA . ASN B 1 365 ? 9.445 -23.016 2.391 1 98.75 365 ASN B CA 1
ATOM 8966 C C . ASN B 1 365 ? 10.922 -23.188 2.709 1 98.75 365 ASN B C 1
ATOM 8968 O O . ASN B 1 365 ? 11.312 -23.219 3.879 1 98.75 365 ASN B O 1
ATOM 8972 N N . ILE B 1 366 ? 11.773 -23.328 1.74 1 98.88 366 ILE B N 1
ATOM 8973 C CA . ILE B 1 366 ? 13.219 -23.391 1.909 1 98.88 366 ILE B CA 1
ATOM 8974 C C . ILE B 1 366 ? 13.883 -22.188 1.246 1 98.88 366 ILE B C 1
ATOM 8976 O O . ILE B 1 366 ? 13.617 -21.891 0.077 1 98.88 366 ILE B O 1
ATOM 8980 N N . ILE B 1 367 ? 14.695 -21.531 1.994 1 98.62 367 ILE B N 1
ATOM 8981 C CA . ILE B 1 367 ? 15.398 -20.359 1.486 1 98.62 367 ILE B CA 1
ATOM 8982 C C . ILE B 1 367 ? 16.906 -20.562 1.606 1 98.62 367 ILE B C 1
ATOM 8984 O O . ILE B 1 367 ? 17.375 -21.141 2.588 1 98.62 367 ILE B O 1
ATOM 8988 N N . GLY B 1 368 ? 17.688 -20.219 0.613 1 98.56 368 GLY B N 1
ATOM 8989 C CA . GLY B 1 368 ? 19.141 -20.172 0.602 1 98.56 368 GLY B CA 1
ATOM 8990 C C . GLY B 1 368 ? 19.703 -18.984 -0.164 1 98.56 368 GLY B C 1
ATOM 8991 O O . GLY B 1 368 ? 18.969 -18.328 -0.905 1 98.56 368 GLY B O 1
ATOM 8992 N N . TYR B 1 369 ? 21.016 -18.75 0.056 1 98.31 369 TYR B N 1
ATOM 8993 C CA . TYR B 1 369 ? 21.531 -17.516 -0.506 1 98.31 369 TYR B CA 1
ATOM 8994 C C . TYR B 1 369 ? 22.906 -17.719 -1.124 1 98.31 369 TYR B C 1
ATOM 8996 O O . TYR B 1 369 ? 23.625 -18.641 -0.755 1 98.31 369 TYR B O 1
ATOM 9004 N N . ILE B 1 370 ? 23.219 -16.938 -2.08 1 98.31 370 ILE B N 1
ATOM 9005 C CA . ILE B 1 370 ? 24.547 -16.453 -2.4 1 98.31 370 ILE B CA 1
ATOM 9006 C C . ILE B 1 370 ? 24.625 -14.945 -2.127 1 98.31 370 ILE B C 1
ATOM 9008 O O . ILE B 1 370 ? 24.031 -14.148 -2.848 1 98.31 370 ILE B O 1
ATOM 9012 N N . HIS B 1 371 ? 25.359 -14.57 -1.108 1 95.06 371 HIS B N 1
ATOM 9013 C CA . HIS B 1 371 ? 25.344 -13.18 -0.647 1 95.06 371 HIS B CA 1
ATOM 9014 C C . HIS B 1 371 ? 26.031 -12.266 -1.658 1 95.06 371 HIS B C 1
ATOM 9016 O O . HIS B 1 371 ? 27.078 -12.594 -2.203 1 95.06 371 HIS B O 1
ATOM 9022 N N . GLY B 1 372 ? 25.344 -11.156 -1.89 1 94.25 372 GLY B N 1
ATOM 9023 C CA . GLY B 1 372 ? 25.922 -10.133 -2.742 1 94.25 372 GLY B CA 1
ATOM 9024 C C . GLY B 1 372 ? 26.969 -9.297 -2.039 1 94.25 372 GLY B C 1
ATOM 9025 O O . GLY B 1 372 ? 27 -9.227 -0.809 1 94.25 372 GLY B O 1
ATOM 9026 N N . TYR B 1 373 ? 27.766 -8.641 -2.846 1 89.75 373 TYR B N 1
ATOM 9027 C CA . TYR B 1 373 ? 28.906 -7.902 -2.293 1 89.75 373 TYR B CA 1
ATOM 9028 C C . TYR B 1 373 ? 28.578 -6.418 -2.17 1 89.75 373 TYR B C 1
ATOM 9030 O O . TYR B 1 373 ? 28.766 -5.824 -1.105 1 89.75 373 TYR B O 1
ATOM 9038 N N . ASP B 1 374 ? 28.109 -5.777 -3.219 1 85.81 374 ASP B N 1
ATOM 9039 C CA . ASP B 1 374 ? 27.906 -4.332 -3.264 1 85.81 374 ASP B CA 1
ATOM 9040 C C . ASP B 1 374 ? 26.594 -3.939 -2.598 1 85.81 374 ASP B C 1
ATOM 9042 O O . ASP B 1 374 ? 26.531 -2.936 -1.883 1 85.81 374 ASP B O 1
ATOM 9046 N N . GLU B 1 375 ? 25.562 -4.652 -2.912 1 89.38 375 GLU B N 1
ATOM 9047 C CA . GLU B 1 375 ? 24.219 -4.445 -2.367 1 89.38 375 GLU B CA 1
ATOM 9048 C C . GLU B 1 375 ? 23.656 -5.738 -1.782 1 89.38 375 GLU B C 1
ATOM 9050 O O . GLU B 1 375 ? 22.672 -6.277 -2.289 1 89.38 375 GLU B O 1
ATOM 9055 N N . PRO B 1 376 ? 24.156 -6.145 -0.69 1 89.88 376 PRO B N 1
ATOM 9056 C CA . PRO B 1 376 ? 23.781 -7.453 -0.144 1 89.88 376 PRO B CA 1
ATOM 9057 C C . PRO B 1 376 ? 22.297 -7.527 0.246 1 89.88 376 PRO B C 1
ATOM 9059 O O . PRO B 1 376 ? 21.75 -8.625 0.381 1 89.88 376 PRO B O 1
ATOM 9062 N N . ASP B 1 377 ? 21.625 -6.395 0.381 1 89 377 ASP B N 1
ATOM 9063 C CA . ASP B 1 377 ? 20.219 -6.41 0.816 1 89 377 ASP B CA 1
ATOM 9064 C C . ASP B 1 377 ? 19.281 -6.418 -0.381 1 89 377 ASP B C 1
ATOM 9066 O O . ASP B 1 377 ? 18.062 -6.445 -0.211 1 89 377 ASP B O 1
ATOM 9070 N N . LYS B 1 378 ? 19.766 -6.332 -1.588 1 94.44 378 LYS B N 1
ATOM 9071 C CA . LYS B 1 378 ? 18.938 -6.434 -2.787 1 94.44 378 LYS B CA 1
ATOM 9072 C C . LYS B 1 378 ? 18.875 -7.871 -3.291 1 94.44 378 LYS B C 1
ATOM 9074 O O . LYS B 1 378 ? 19.891 -8.562 -3.34 1 94.44 378 LYS B O 1
ATOM 9079 N N . TYR B 1 379 ? 17.672 -8.352 -3.686 1 97.56 379 TYR B N 1
ATOM 9080 C CA . TYR B 1 379 ? 17.484 -9.773 -3.953 1 97.56 379 TYR B CA 1
ATOM 9081 C C . TYR B 1 379 ? 17.156 -10.016 -5.422 1 97.56 379 TYR B C 1
ATOM 9083 O O . TYR B 1 379 ? 16.219 -9.414 -5.965 1 97.56 379 TYR B O 1
ATOM 9091 N N . VAL B 1 380 ? 17.875 -10.82 -6.039 1 98.75 380 VAL B N 1
ATOM 9092 C CA . VAL B 1 380 ? 17.469 -11.547 -7.234 1 98.75 380 VAL B CA 1
ATOM 9093 C C . VAL B 1 380 ? 16.953 -12.938 -6.848 1 98.75 380 VAL B C 1
ATOM 9095 O O . VAL B 1 380 ? 17.734 -13.805 -6.445 1 98.75 380 VAL B O 1
ATOM 9098 N N . ILE B 1 381 ? 15.688 -13.117 -7.02 1 98.81 381 ILE B N 1
ATOM 9099 C CA . ILE B 1 381 ? 15.055 -14.297 -6.449 1 98.81 381 ILE B CA 1
ATOM 9100 C C . ILE B 1 381 ? 14.867 -15.359 -7.535 1 98.81 381 ILE B C 1
ATOM 9102 O O . ILE B 1 381 ? 14.406 -15.047 -8.641 1 98.81 381 ILE B O 1
ATOM 9106 N N . LEU B 1 382 ? 15.289 -16.516 -7.293 1 98.88 382 LEU B N 1
ATOM 9107 C CA . LEU B 1 382 ? 15.031 -17.703 -8.102 1 98.88 382 LEU B CA 1
ATOM 9108 C C . LEU B 1 382 ? 14.172 -18.703 -7.336 1 98.88 382 LEU B C 1
ATOM 9110 O O . LEU B 1 382 ? 14.453 -19.016 -6.176 1 98.88 382 LEU B O 1
ATOM 9114 N N . GLY B 1 383 ? 13.125 -19.156 -8 1 98.5 383 GLY B N 1
ATOM 9115 C CA . GLY B 1 383 ? 12.32 -20.047 -7.188 1 98.5 383 GLY B CA 1
ATOM 9116 C C . GLY B 1 383 ? 11.508 -21.047 -8.008 1 98.5 383 GLY B C 1
ATOM 9117 O O . GLY B 1 383 ? 11.367 -20.875 -9.219 1 98.5 383 GLY B O 1
ATOM 9118 N N . ASN B 1 384 ? 11.055 -22.062 -7.355 1 97.62 384 ASN B N 1
ATOM 9119 C CA . ASN B 1 384 ? 10.219 -23.188 -7.793 1 97.62 384 ASN B CA 1
ATOM 9120 C C . ASN B 1 384 ? 9.57 -23.891 -6.609 1 97.62 384 ASN B C 1
ATOM 9122 O O . ASN B 1 384 ? 10.117 -23.906 -5.504 1 97.62 384 ASN B O 1
ATOM 9126 N N . HIS B 1 385 ? 8.367 -24.391 -6.816 1 98.56 385 HIS B N 1
ATOM 9127 C CA . HIS B 1 385 ? 7.828 -25.203 -5.73 1 98.56 385 HIS B CA 1
ATOM 9128 C C . HIS B 1 385 ? 8.312 -26.641 -5.816 1 98.56 385 HIS B C 1
ATOM 9130 O O . HIS B 1 385 ? 8.859 -27.062 -6.844 1 98.56 385 HIS B O 1
ATOM 9136 N N . TYR B 1 386 ? 8.141 -27.406 -4.664 1 98.69 386 TYR B N 1
ATOM 9137 C CA . TYR B 1 386 ? 8.688 -28.75 -4.711 1 98.69 386 TYR B CA 1
ATOM 9138 C C . TYR B 1 386 ? 7.629 -29.781 -4.355 1 98.69 386 TYR B C 1
ATOM 9140 O O . TYR B 1 386 ? 7.801 -30.969 -4.621 1 98.69 386 TYR B O 1
ATOM 9148 N N . ASP B 1 387 ? 6.52 -29.422 -3.734 1 98.69 387 ASP B N 1
ATOM 9149 C CA . ASP B 1 387 ? 5.445 -30.359 -3.461 1 98.69 387 ASP B CA 1
ATOM 9150 C C . ASP B 1 387 ? 4.801 -30.859 -4.758 1 98.69 387 ASP B C 1
ATOM 9152 O O . ASP B 1 387 ? 4.785 -30.141 -5.758 1 98.69 387 ASP B O 1
ATOM 9156 N N . ALA B 1 388 ? 4.266 -32.031 -4.734 1 98.19 388 ALA B N 1
ATOM 9157 C CA . ALA B 1 388 ? 3.631 -32.656 -5.902 1 98.19 388 ALA B CA 1
ATOM 9158 C C . ALA B 1 388 ? 2.424 -33.5 -5.5 1 98.19 388 ALA B C 1
ATOM 9160 O O . ALA B 1 388 ? 2.324 -33.938 -4.352 1 98.19 388 ALA B O 1
ATOM 9161 N N . TRP B 1 389 ? 1.569 -33.688 -6.406 1 97.75 389 TRP B N 1
ATOM 9162 C CA . TRP B 1 389 ? 0.407 -34.531 -6.145 1 97.75 389 TRP B CA 1
ATOM 9163 C C . TRP B 1 389 ? 0.813 -36 -6.012 1 97.75 389 TRP B C 1
ATOM 9165 O O . TRP B 1 389 ? 0.156 -36.75 -5.312 1 97.75 389 TRP B O 1
ATOM 9175 N N . VAL B 1 390 ? 1.877 -36.406 -6.742 1 97.81 390 VAL B N 1
ATOM 9176 C CA . VAL B 1 390 ? 2.432 -37.75 -6.664 1 97.81 390 VAL B CA 1
ATOM 9177 C C . VAL B 1 390 ? 3.957 -37.688 -6.625 1 97.81 390 VAL B C 1
ATOM 9179 O O . VAL B 1 390 ? 4.535 -37.125 -5.688 1 97.81 390 VAL B O 1
ATOM 9182 N N . TYR B 1 391 ? 4.598 -38.188 -7.801 1 97.5 391 TYR B N 1
ATOM 9183 C CA . TYR B 1 391 ? 6.055 -38.156 -7.805 1 97.5 391 TYR B CA 1
ATOM 9184 C C . TYR B 1 391 ? 6.562 -36.812 -8.375 1 97.5 391 TYR B C 1
ATOM 9186 O O . TYR B 1 391 ? 7.668 -36.406 -8.055 1 97.5 391 TYR B O 1
ATOM 9194 N N . GLY B 1 392 ? 5.859 -36.25 -9.25 1 97.56 392 GLY B N 1
ATOM 9195 C CA . GLY B 1 392 ? 6.047 -34.875 -9.727 1 97.56 392 GLY B CA 1
ATOM 9196 C C . GLY B 1 392 ? 7.371 -34.688 -10.445 1 97.56 392 GLY B C 1
ATOM 9197 O O . GLY B 1 392 ? 8.016 -33.625 -10.281 1 97.56 392 GLY B O 1
ATOM 9198 N N . SER B 1 393 ? 7.797 -35.656 -11.281 1 97.94 393 SER B N 1
ATOM 9199 C CA . SER B 1 393 ? 9.078 -35.531 -11.961 1 97.94 393 SER B CA 1
ATOM 9200 C C . SER B 1 393 ? 9.062 -34.375 -12.969 1 97.94 393 SER B C 1
ATOM 9202 O O . SER B 1 393 ? 10.102 -33.781 -13.258 1 97.94 393 SER B O 1
ATOM 9204 N N . LEU B 1 394 ? 7.895 -34.094 -13.586 1 97.44 394 LEU B N 1
ATOM 9205 C CA . LEU B 1 394 ? 7.742 -32.938 -14.453 1 97.44 394 LEU B CA 1
ATOM 9206 C C . LEU B 1 394 ? 7.27 -31.719 -13.664 1 97.44 394 LEU B C 1
ATOM 9208 O O . LEU B 1 394 ? 7.988 -30.719 -13.547 1 97.44 394 LEU B O 1
ATOM 9212 N N . ASP B 1 395 ? 6.184 -31.844 -13.109 1 96.5 395 ASP B N 1
ATOM 9213 C CA . ASP B 1 395 ? 5.609 -30.812 -12.25 1 96.5 395 ASP B CA 1
ATOM 9214 C C . ASP B 1 395 ? 5.621 -31.234 -10.789 1 96.5 395 ASP B C 1
ATOM 9216 O O . ASP B 1 395 ? 4.805 -32.062 -10.367 1 96.5 395 ASP B O 1
ATOM 9220 N N . PRO B 1 396 ? 6.539 -30.688 -10.094 1 97.69 396 PRO B N 1
ATOM 9221 C CA . PRO B 1 396 ? 7.348 -29.516 -10.453 1 97.69 396 PRO B CA 1
ATOM 9222 C C . PRO B 1 396 ? 8.844 -29.812 -10.469 1 97.69 396 PRO B C 1
ATOM 9224 O O . PRO B 1 396 ? 9.656 -28.922 -10.695 1 97.69 396 PRO B O 1
ATOM 9227 N N . ASN B 1 397 ? 9.203 -30.984 -10.258 1 98.5 397 ASN B N 1
ATOM 9228 C CA . ASN B 1 397 ? 10.562 -31.219 -9.773 1 98.5 397 ASN B CA 1
ATOM 9229 C C . ASN B 1 397 ? 11.578 -31.188 -10.914 1 98.5 397 ASN B C 1
ATOM 9231 O O . ASN B 1 397 ? 12.789 -31.203 -10.68 1 98.5 397 ASN B O 1
ATOM 9235 N N . SER B 1 398 ? 11.047 -31.094 -12.203 1 98.19 398 SER B N 1
ATOM 9236 C CA . SER B 1 398 ? 11.945 -30.734 -13.289 1 98.19 398 SER B CA 1
ATOM 9237 C C . SER B 1 398 ? 12.648 -29.406 -13.016 1 98.19 398 SER B C 1
ATOM 9239 O O . SER B 1 398 ? 13.867 -29.297 -13.164 1 98.19 398 SER B O 1
ATOM 9241 N N . GLY B 1 399 ? 11.867 -28.422 -12.547 1 98.31 399 GLY B N 1
ATOM 9242 C CA . GLY B 1 399 ? 12.422 -27.125 -12.172 1 98.31 399 GLY B CA 1
ATOM 9243 C C . GLY B 1 399 ? 13.25 -27.172 -10.898 1 98.31 399 GLY B C 1
ATOM 9244 O O . GLY B 1 399 ? 14.289 -26.531 -10.797 1 98.31 399 GLY B O 1
ATOM 9245 N N . THR B 1 400 ? 12.805 -27.984 -9.898 1 98.56 400 THR B N 1
ATOM 9246 C CA . THR B 1 400 ? 13.5 -28.109 -8.617 1 98.56 400 THR B CA 1
ATOM 9247 C C . THR B 1 400 ? 14.906 -28.656 -8.82 1 98.56 400 THR B C 1
ATOM 9249 O O . THR B 1 400 ? 15.867 -28.156 -8.234 1 98.56 400 THR B O 1
ATOM 9252 N N . ALA B 1 401 ? 14.969 -29.672 -9.633 1 98.69 401 ALA B N 1
ATOM 9253 C CA . ALA B 1 401 ? 16.25 -30.312 -9.922 1 98.69 401 ALA B CA 1
ATOM 9254 C C . ALA B 1 401 ? 17.203 -29.344 -10.617 1 98.69 401 ALA B C 1
ATOM 9256 O O . ALA B 1 401 ? 18.391 -29.297 -10.32 1 98.69 401 ALA B O 1
ATOM 9257 N N . VAL B 1 402 ? 16.672 -28.578 -11.555 1 98.81 402 VAL B N 1
ATOM 9258 C CA . VAL B 1 402 ? 17.469 -27.609 -12.297 1 98.81 402 VAL B CA 1
ATOM 9259 C C . VAL B 1 402 ? 17.938 -26.5 -11.367 1 98.81 402 VAL B C 1
ATOM 9261 O O . VAL B 1 402 ? 19.094 -26.047 -11.445 1 98.81 402 VAL B O 1
ATOM 9264 N N . LEU B 1 403 ? 17.062 -26 -10.477 1 98.88 403 LEU B N 1
ATOM 9265 C CA . LEU B 1 403 ? 17.406 -24.922 -9.547 1 98.88 403 LEU B CA 1
ATOM 9266 C C . LEU B 1 403 ? 18.578 -25.312 -8.664 1 98.88 403 LEU B C 1
ATOM 9268 O O . LEU B 1 403 ? 19.469 -24.5 -8.414 1 98.88 403 LEU B O 1
ATOM 9272 N N . ALA B 1 404 ? 18.562 -26.531 -8.172 1 98.81 404 ALA B N 1
ATOM 9273 C CA . ALA B 1 404 ? 19.672 -27.016 -7.359 1 98.81 404 ALA B CA 1
ATOM 9274 C C . ALA B 1 404 ? 20.984 -26.969 -8.141 1 98.81 404 ALA B C 1
ATOM 9276 O O . ALA B 1 404 ? 22.016 -26.594 -7.598 1 98.81 404 ALA B O 1
ATOM 9277 N N . GLU B 1 405 ? 20.969 -27.391 -9.375 1 98.75 405 GLU B N 1
ATOM 9278 C CA . GLU B 1 405 ? 22.156 -27.391 -10.219 1 98.75 405 GLU B CA 1
ATOM 9279 C C . GLU B 1 405 ? 22.625 -25.969 -10.516 1 98.75 405 GLU B C 1
ATOM 9281 O O . GLU B 1 405 ? 23.828 -25.703 -10.578 1 98.75 405 GLU B O 1
ATOM 9286 N N . VAL B 1 406 ? 21.656 -25.062 -10.75 1 98.81 406 VAL B N 1
ATOM 9287 C CA . VAL B 1 406 ? 22 -23.656 -10.969 1 98.81 406 VAL B CA 1
ATOM 9288 C C . VAL B 1 406 ? 22.766 -23.109 -9.766 1 98.81 406 VAL B C 1
ATOM 9290 O O . VAL B 1 406 ? 23.797 -22.469 -9.914 1 98.81 406 VAL B O 1
ATOM 9293 N N . GLY B 1 407 ? 22.234 -23.375 -8.547 1 98.69 407 GLY B N 1
ATOM 9294 C CA . GLY B 1 407 ? 22.922 -22.953 -7.34 1 98.69 407 GLY B CA 1
ATOM 9295 C C . GLY B 1 407 ? 24.328 -23.516 -7.246 1 98.69 407 GLY B C 1
ATOM 9296 O O . GLY B 1 407 ? 25.281 -22.766 -6.961 1 98.69 407 GLY B O 1
ATOM 9297 N N . ARG B 1 408 ? 24.5 -24.781 -7.535 1 98.69 408 ARG B N 1
ATOM 9298 C CA . ARG B 1 408 ? 25.812 -25.438 -7.488 1 98.69 408 ARG B CA 1
ATOM 9299 C C . ARG B 1 408 ? 26.781 -24.812 -8.477 1 98.69 408 ARG B C 1
ATOM 9301 O O . ARG B 1 408 ? 27.922 -24.516 -8.133 1 98.69 408 ARG B O 1
ATOM 9308 N N . ALA B 1 409 ? 26.328 -24.656 -9.688 1 98.62 409 ALA B N 1
ATOM 9309 C CA . ALA B 1 409 ? 27.156 -24.141 -10.766 1 98.62 409 ALA B CA 1
ATOM 9310 C C . ALA B 1 409 ? 27.641 -22.719 -10.438 1 98.62 409 ALA B C 1
ATOM 9312 O O . ALA B 1 409 ? 28.781 -22.359 -10.742 1 98.62 409 ALA B O 1
ATOM 9313 N N . MET B 1 410 ? 26.766 -21.922 -9.898 1 98.44 410 MET B N 1
ATOM 9314 C CA . MET B 1 410 ? 27.141 -20.547 -9.555 1 98.44 410 MET B CA 1
ATOM 9315 C C . MET B 1 410 ? 28.156 -20.531 -8.422 1 98.44 410 MET B C 1
ATOM 9317 O O . MET B 1 410 ? 29.125 -19.766 -8.469 1 98.44 410 MET B O 1
ATOM 9321 N N . VAL B 1 411 ? 27.969 -21.344 -7.402 1 98.06 411 VAL B N 1
ATOM 9322 C CA . VAL B 1 411 ? 28.938 -21.453 -6.312 1 98.06 411 VAL B CA 1
ATOM 9323 C C . VAL B 1 411 ? 30.281 -21.938 -6.852 1 98.06 411 VAL B C 1
ATOM 9325 O O . VAL B 1 411 ? 31.328 -21.406 -6.473 1 98.06 411 VAL B O 1
ATOM 9328 N N . GLU B 1 412 ? 30.234 -22.938 -7.73 1 97.75 412 GLU B N 1
ATOM 9329 C CA . GLU B 1 412 ? 31.453 -23.422 -8.352 1 97.75 412 GLU B CA 1
ATOM 9330 C C . GLU B 1 412 ? 32.188 -22.312 -9.109 1 97.75 412 GLU B C 1
ATOM 9332 O O . GLU B 1 412 ? 33.406 -22.234 -9.078 1 97.75 412 GLU B O 1
ATOM 9337 N N . THR B 1 413 ? 31.422 -21.531 -9.812 1 97.44 413 THR B N 1
ATOM 9338 C CA . THR B 1 413 ? 32 -20.422 -10.555 1 97.44 413 THR B CA 1
ATOM 9339 C C . THR B 1 413 ? 32.656 -19.422 -9.602 1 97.44 413 THR B C 1
ATOM 9341 O O . THR B 1 413 ? 33.75 -18.922 -9.883 1 97.44 413 THR B O 1
ATOM 9344 N N . ILE B 1 414 ? 32 -19.078 -8.523 1 96.5 414 ILE B N 1
ATOM 9345 C CA . ILE B 1 414 ? 32.562 -18.188 -7.516 1 96.5 414 ILE B CA 1
ATOM 9346 C C . ILE B 1 414 ? 33.906 -18.766 -7 1 96.5 414 ILE B C 1
ATOM 9348 O O . ILE B 1 414 ? 34.906 -18.047 -6.906 1 96.5 414 ILE B O 1
ATOM 9352 N N . ASN B 1 415 ? 33.938 -20.031 -6.734 1 95.44 415 ASN B N 1
ATOM 9353 C CA . ASN B 1 415 ? 35.125 -20.688 -6.172 1 95.44 415 ASN B CA 1
ATOM 9354 C C . ASN B 1 415 ? 36.281 -20.766 -7.18 1 95.44 415 ASN B C 1
ATOM 9356 O O . ASN B 1 415 ? 37.438 -20.672 -6.805 1 95.44 415 ASN B O 1
ATOM 9360 N N . SER B 1 416 ? 35.875 -20.891 -8.406 1 94.38 416 SER B N 1
ATOM 9361 C CA . SER B 1 416 ? 36.906 -21.109 -9.422 1 94.38 416 SER B CA 1
ATOM 9362 C C . SER B 1 416 ? 37.375 -19.781 -10.023 1 94.38 416 SER B C 1
ATOM 9364 O O . SER B 1 416 ? 38.438 -19.703 -10.641 1 94.38 416 SER B O 1
ATOM 9366 N N . THR B 1 417 ? 36.5 -18.969 -9.992 1 88.75 417 THR B N 1
ATOM 9367 C CA . THR B 1 417 ? 36.844 -17.625 -10.461 1 88.75 417 THR B CA 1
ATOM 9368 C C . THR B 1 417 ? 36.75 -16.625 -9.312 1 88.75 417 THR B C 1
ATOM 9370 O O . THR B 1 417 ? 36.469 -16.984 -8.18 1 88.75 417 THR B O 1
ATOM 9373 N N . SER B 1 418 ? 36.969 -15.68 -8.758 1 86.38 418 SER B N 1
ATOM 9374 C CA . SER B 1 418 ? 36.781 -14.672 -7.711 1 86.38 418 SER B CA 1
ATOM 9375 C C . SER B 1 418 ? 35.594 -13.773 -8.008 1 86.38 418 SER B C 1
ATOM 9377 O O . SER B 1 418 ? 35.562 -12.625 -7.57 1 86.38 418 SER B O 1
ATOM 9379 N N . TRP B 1 419 ? 34.625 -14.422 -8.82 1 91.94 419 TRP B N 1
ATOM 9380 C CA . TRP B 1 419 ? 33.406 -13.688 -9.102 1 91.94 419 TRP B CA 1
ATOM 9381 C C . TRP B 1 419 ? 32.594 -13.469 -7.82 1 91.94 419 TRP B C 1
ATOM 9383 O O . TRP B 1 419 ? 32.406 -14.398 -7.023 1 91.94 419 TRP B O 1
ATOM 9393 N N . LYS B 1 420 ? 32.156 -12.281 -7.574 1 91.94 420 LYS B N 1
ATOM 9394 C CA . LYS B 1 420 ? 31.219 -11.938 -6.52 1 91.94 420 LYS B CA 1
ATOM 9395 C C . LYS B 1 420 ? 30.031 -11.164 -7.078 1 91.94 420 LYS B C 1
ATOM 9397 O O . LYS B 1 420 ? 30.156 -10.008 -7.473 1 91.94 420 LYS B O 1
ATOM 9402 N N . PRO B 1 421 ? 28.844 -11.805 -6.988 1 95.88 421 PRO B N 1
ATOM 9403 C CA . PRO B 1 421 ? 27.688 -11.023 -7.453 1 95.88 421 PRO B CA 1
ATOM 9404 C C . PRO B 1 421 ? 27.484 -9.742 -6.656 1 95.88 421 PRO B C 1
ATOM 9406 O O . PRO B 1 421 ? 27.703 -9.719 -5.441 1 95.88 421 PRO B O 1
ATOM 9409 N N . SER B 1 422 ? 27.078 -8.625 -7.316 1 93.06 422 SER B N 1
ATOM 9410 C CA . SER B 1 422 ? 26.844 -7.34 -6.668 1 93.06 422 SER B CA 1
ATOM 9411 C C . SER B 1 422 ? 25.625 -7.398 -5.75 1 93.06 422 SER B C 1
ATOM 9413 O O . SER B 1 422 ? 25.562 -6.676 -4.754 1 93.06 422 SER B O 1
ATOM 9415 N N . ARG B 1 423 ? 24.672 -8.156 -6.129 1 95.81 423 ARG B N 1
ATOM 9416 C CA . ARG B 1 423 ? 23.438 -8.305 -5.379 1 95.81 423 ARG B CA 1
ATOM 9417 C C . ARG B 1 423 ? 23.219 -9.75 -4.941 1 95.81 423 ARG B C 1
ATOM 9419 O O . ARG B 1 423 ? 23.75 -10.672 -5.562 1 95.81 423 ARG B O 1
ATOM 9426 N N . THR B 1 424 ? 22.422 -9.93 -3.928 1 97 424 THR B N 1
ATOM 9427 C CA . THR B 1 424 ? 22.219 -11.25 -3.34 1 97 424 THR B CA 1
ATOM 9428 C C . THR B 1 424 ? 21.312 -12.102 -4.227 1 97 424 THR B C 1
ATOM 9430 O O . THR B 1 424 ? 20.297 -11.617 -4.734 1 97 424 THR B O 1
ATOM 9433 N N . LEU B 1 425 ? 21.75 -13.328 -4.445 1 98.62 425 LEU B N 1
ATOM 9434 C CA . LEU B 1 425 ? 20.891 -14.336 -5.047 1 98.62 425 LEU B CA 1
ATOM 9435 C C . LEU B 1 425 ? 20.141 -15.109 -3.977 1 98.62 425 LEU B C 1
ATOM 9437 O O . LEU B 1 425 ? 20.75 -15.688 -3.072 1 98.62 425 LEU B O 1
ATOM 9441 N N . MET B 1 426 ? 18.875 -15.031 -4.074 1 98.62 426 MET B N 1
ATOM 9442 C CA . MET B 1 426 ? 18.016 -15.742 -3.129 1 98.62 426 MET B CA 1
ATOM 9443 C C . MET B 1 426 ? 17.328 -16.938 -3.797 1 98.62 426 MET B C 1
ATOM 9445 O O . MET B 1 426 ? 16.578 -16.766 -4.754 1 98.62 426 MET B O 1
ATOM 9449 N N . PHE B 1 427 ? 17.609 -18.094 -3.32 1 98.81 427 PHE B N 1
ATOM 9450 C CA . PHE B 1 427 ? 17 -19.328 -3.812 1 98.81 427 PHE B CA 1
ATOM 9451 C C . PHE B 1 427 ? 15.82 -19.734 -2.949 1 98.81 427 PHE B C 1
ATOM 9453 O O . PHE B 1 427 ? 15.922 -19.766 -1.721 1 98.81 427 PHE B O 1
ATOM 9460 N N . CYS B 1 428 ? 14.734 -20.016 -3.633 1 98.81 428 CYS B N 1
ATOM 9461 C CA . CYS B 1 428 ? 13.516 -20.312 -2.893 1 98.81 428 CYS B CA 1
ATOM 9462 C C . CYS B 1 428 ? 12.859 -21.594 -3.416 1 98.81 428 CYS B C 1
ATOM 9464 O O . CYS B 1 428 ? 12.633 -21.719 -4.617 1 98.81 428 CYS B O 1
ATOM 9466 N N . ALA B 1 429 ? 12.562 -22.516 -2.537 1 98.88 429 ALA B N 1
ATOM 9467 C CA . ALA B 1 429 ? 11.695 -23.672 -2.803 1 98.88 429 ALA B CA 1
ATOM 9468 C C . ALA B 1 429 ? 10.367 -23.531 -2.061 1 98.88 429 ALA B C 1
ATOM 9470 O O . ALA B 1 429 ? 10.328 -23.594 -0.829 1 98.88 429 ALA B O 1
ATOM 9471 N N . TRP B 1 430 ? 9.328 -23.406 -2.807 1 98.81 430 TRP B N 1
ATOM 9472 C CA . TRP B 1 430 ? 8.023 -23.141 -2.209 1 98.81 430 TRP B CA 1
ATOM 9473 C C . TRP B 1 430 ? 7.289 -24.438 -1.899 1 98.81 430 TRP B C 1
ATOM 9475 O O . TRP B 1 430 ? 7.379 -25.406 -2.662 1 98.81 430 TRP B O 1
ATOM 9485 N N . ASP B 1 431 ? 6.562 -24.453 -0.831 1 98.81 431 ASP B N 1
ATOM 9486 C CA . ASP B 1 431 ? 5.746 -25.594 -0.444 1 98.81 431 ASP B CA 1
ATOM 9487 C C . ASP B 1 431 ? 4.262 -25.312 -0.672 1 98.81 431 ASP B C 1
ATOM 9489 O O . ASP B 1 431 ? 3.846 -24.156 -0.712 1 98.81 431 ASP B O 1
ATOM 9493 N N . ALA B 1 432 ? 3.512 -26.375 -0.99 1 98.69 432 ALA B N 1
ATOM 9494 C CA . ALA B 1 432 ? 2.059 -26.359 -1.123 1 98.69 432 ALA B CA 1
ATOM 9495 C C . ALA B 1 432 ? 1.614 -25.453 -2.264 1 98.69 432 ALA B C 1
ATOM 9497 O O . ALA B 1 432 ? 0.593 -24.766 -2.16 1 98.69 432 ALA B O 1
ATOM 9498 N N . GLU B 1 433 ? 2.4 -25.281 -3.262 1 98.38 433 GLU B N 1
ATOM 9499 C CA . GLU B 1 433 ? 1.945 -24.594 -4.465 1 98.38 433 GLU B CA 1
ATOM 9500 C C . GLU B 1 433 ? 0.715 -25.281 -5.059 1 98.38 433 GLU B C 1
ATOM 9502 O O . GLU B 1 433 ? -0.214 -24.609 -5.512 1 98.38 433 GLU B O 1
ATOM 9507 N N . GLU B 1 434 ? 0.716 -26.594 -5.008 1 97.75 434 GLU B N 1
ATOM 9508 C CA . GLU B 1 434 ? -0.335 -27.406 -5.617 1 97.75 434 GLU B CA 1
ATOM 9509 C C . GLU B 1 434 ? -1.689 -27.125 -4.973 1 97.75 434 GLU B C 1
ATOM 9511 O O . GLU B 1 434 ? -2.734 -27.375 -5.574 1 97.75 434 GLU B O 1
ATOM 9516 N N . TYR B 1 435 ? -1.667 -26.656 -3.756 1 97.81 435 TYR B N 1
ATOM 9517 C CA . TYR B 1 435 ? -2.887 -26.312 -3.039 1 97.81 435 TYR B CA 1
ATOM 9518 C C . TYR B 1 435 ? -3.264 -24.859 -3.285 1 97.81 435 TYR B C 1
ATOM 9520 O O . TYR B 1 435 ? -3.908 -24.219 -2.445 1 97.81 435 TYR B O 1
ATOM 9528 N N . ASN B 1 436 ? -2.814 -24.266 -4.363 1 96.5 436 ASN B N 1
ATOM 9529 C CA . ASN B 1 436 ? -3.141 -22.922 -4.809 1 96.5 436 ASN B CA 1
ATOM 9530 C C . ASN B 1 436 ? -2.121 -21.891 -4.305 1 96.5 436 ASN B C 1
ATOM 9532 O O . ASN B 1 436 ? -2.488 -20.922 -3.652 1 96.5 436 ASN B O 1
ATOM 9536 N N . LEU B 1 437 ? -0.888 -22.141 -4.586 1 97.38 437 LEU B N 1
ATOM 9537 C CA . LEU B 1 437 ? 0.229 -21.219 -4.406 1 97.38 437 LEU B CA 1
ATOM 9538 C C . LEU B 1 437 ? 0.395 -20.844 -2.939 1 97.38 437 LEU B C 1
ATOM 9540 O O . LEU B 1 437 ? 0.677 -19.688 -2.617 1 97.38 437 LEU B O 1
ATOM 9544 N N . ILE B 1 438 ? 0.254 -21.688 -2.027 1 98.5 438 ILE B N 1
ATOM 9545 C CA . ILE B 1 438 ? 0.179 -21.312 -0.618 1 98.5 438 ILE B CA 1
ATOM 9546 C C . ILE B 1 438 ? 1.545 -20.828 -0.138 1 98.5 438 ILE B C 1
ATOM 9548 O O . ILE B 1 438 ? 1.666 -19.734 0.401 1 98.5 438 ILE B O 1
ATOM 9552 N N . GLY B 1 439 ? 2.592 -21.578 -0.39 1 98.62 439 GLY B N 1
ATOM 9553 C CA . GLY B 1 439 ? 3.9 -21.25 0.151 1 98.62 439 GLY B CA 1
ATOM 9554 C C . GLY B 1 439 ? 4.406 -19.891 -0.297 1 98.62 439 GLY B C 1
ATOM 9555 O O . GLY B 1 439 ? 4.844 -19.078 0.526 1 98.62 439 GLY B O 1
ATOM 9556 N N . SER B 1 440 ? 4.387 -19.641 -1.62 1 98.44 440 SER B N 1
ATOM 9557 C CA . SER B 1 440 ? 4.875 -18.375 -2.154 1 98.44 440 SER B CA 1
ATOM 9558 C C . SER B 1 440 ? 3.986 -17.203 -1.722 1 98.44 440 SER B C 1
ATOM 9560 O O . SER B 1 440 ? 4.484 -16.125 -1.386 1 98.44 440 SER B O 1
ATOM 9562 N N . ARG B 1 441 ? 2.664 -17.422 -1.69 1 97.94 441 ARG B N 1
ATOM 9563 C CA . ARG B 1 441 ? 1.74 -16.375 -1.27 1 97.94 441 ARG B CA 1
ATOM 9564 C C . ARG B 1 441 ? 1.964 -16 0.193 1 97.94 441 ARG B C 1
ATOM 9566 O O . ARG B 1 441 ? 2.023 -14.82 0.537 1 97.94 441 ARG B O 1
ATOM 9573 N N . GLU B 1 442 ? 2.074 -17 1.062 1 98.56 442 GLU B N 1
ATOM 9574 C CA . GLU B 1 442 ? 2.334 -16.734 2.473 1 98.56 442 GLU B CA 1
ATOM 9575 C C . GLU B 1 442 ? 3.635 -15.953 2.658 1 98.56 442 GLU B C 1
ATOM 9577 O O . GLU B 1 442 ? 3.713 -15.047 3.49 1 98.56 442 GLU B O 1
ATOM 9582 N N . PHE B 1 443 ? 4.652 -16.297 1.899 1 98.56 443 PHE B N 1
ATOM 9583 C CA . PHE B 1 443 ? 5.945 -15.633 1.953 1 98.56 443 PHE B CA 1
ATOM 9584 C C . PHE B 1 443 ? 5.816 -14.164 1.557 1 98.56 443 PHE B C 1
ATOM 9586 O O . PHE B 1 443 ? 6.316 -13.281 2.254 1 98.56 443 PHE B O 1
ATOM 9593 N N . VAL B 1 444 ? 5.152 -13.922 0.448 1 98.38 444 VAL B N 1
ATOM 9594 C CA . VAL B 1 444 ? 4.996 -12.555 -0.056 1 98.38 444 VAL B CA 1
ATOM 9595 C C . VAL B 1 444 ? 4.164 -11.734 0.926 1 98.38 444 VAL B C 1
ATOM 9597 O O . VAL B 1 444 ? 4.461 -10.562 1.175 1 98.38 444 VAL B O 1
ATOM 9600 N N . GLU B 1 445 ? 3.109 -12.336 1.478 1 97.31 445 GLU B N 1
ATOM 9601 C CA . GLU B 1 445 ? 2.289 -11.633 2.459 1 97.31 445 GLU B CA 1
ATOM 9602 C C . GLU B 1 445 ? 3.092 -11.297 3.713 1 97.31 445 GLU B C 1
ATOM 9604 O O . GLU B 1 445 ? 2.936 -10.219 4.285 1 97.31 445 GLU B O 1
ATOM 9609 N N . GLU B 1 446 ? 3.932 -12.219 4.105 1 97.88 446 GLU B N 1
ATOM 9610 C CA . GLU B 1 446 ? 4.715 -12 5.32 1 97.88 446 GLU B CA 1
ATOM 9611 C C . GLU B 1 446 ? 5.746 -10.891 5.121 1 97.88 446 GLU B C 1
ATOM 9613 O O . GLU B 1 446 ? 6.004 -10.109 6.035 1 97.88 446 GLU B O 1
ATOM 9618 N N . PHE B 1 447 ? 6.32 -10.836 3.938 1 97.88 447 PHE B N 1
ATOM 9619 C CA . PHE B 1 447 ? 7.484 -9.977 3.732 1 97.88 447 PHE B CA 1
ATOM 9620 C C . PHE B 1 447 ? 7.184 -8.898 2.701 1 97.88 447 PHE B C 1
ATOM 9622 O O . PHE B 1 447 ? 8.094 -8.414 2.02 1 97.88 447 PHE B O 1
ATOM 9629 N N . THR B 1 448 ? 5.965 -8.516 2.506 1 96.31 448 THR B N 1
ATOM 9630 C CA . THR B 1 448 ? 5.562 -7.605 1.438 1 96.31 448 THR B CA 1
ATOM 9631 C C . THR B 1 448 ? 6.387 -6.32 1.479 1 96.31 448 THR B C 1
ATOM 9633 O O . THR B 1 448 ? 6.945 -5.902 0.461 1 96.31 448 THR B O 1
ATOM 9636 N N . ASN B 1 449 ? 6.527 -5.66 2.637 1 95.44 449 ASN B N 1
ATOM 9637 C CA . ASN B 1 449 ? 7.27 -4.406 2.756 1 95.44 449 ASN B CA 1
ATOM 9638 C C . ASN B 1 449 ? 8.734 -4.59 2.387 1 95.44 449 ASN B C 1
ATOM 9640 O O . ASN B 1 449 ? 9.305 -3.777 1.655 1 95.44 449 ASN B O 1
ATOM 9644 N N . ILE B 1 450 ? 9.312 -5.645 2.852 1 96.06 450 ILE B N 1
ATOM 9645 C CA . ILE B 1 450 ? 10.719 -5.938 2.611 1 96.06 450 ILE B CA 1
ATOM 9646 C C . ILE B 1 450 ? 10.938 -6.227 1.129 1 96.06 450 ILE B C 1
ATOM 9648 O O . ILE B 1 450 ? 11.898 -5.727 0.53 1 96.06 450 ILE B O 1
ATOM 9652 N N . LEU B 1 451 ? 10.07 -7.039 0.59 1 97.19 451 LEU B N 1
ATOM 9653 C CA . LEU B 1 451 ? 10.203 -7.422 -0.811 1 97.19 451 LEU B CA 1
ATOM 9654 C C . LEU B 1 451 ? 10.023 -6.215 -1.726 1 97.19 451 LEU B C 1
ATOM 9656 O O . LEU B 1 451 ? 10.734 -6.07 -2.721 1 97.19 451 LEU B O 1
ATOM 9660 N N . GLN B 1 452 ? 9.133 -5.363 -1.424 1 95.38 452 GLN B N 1
ATOM 9661 C CA . GLN B 1 452 ? 8.922 -4.172 -2.242 1 95.38 452 GLN B CA 1
ATOM 9662 C C . GLN B 1 452 ? 10.141 -3.262 -2.213 1 95.38 452 GLN B C 1
ATOM 9664 O O . GLN B 1 452 ? 10.43 -2.568 -3.191 1 95.38 452 GLN B O 1
ATOM 9669 N N . ASP B 1 453 ? 10.844 -3.312 -1.135 1 93.12 453 ASP B N 1
ATOM 9670 C CA . ASP B 1 453 ? 12.023 -2.465 -0.983 1 93.12 453 ASP B CA 1
ATOM 9671 C C . ASP B 1 453 ? 13.266 -3.145 -1.55 1 93.12 453 ASP B C 1
ATOM 9673 O O . ASP B 1 453 ? 14.164 -2.479 -2.072 1 93.12 453 ASP B O 1
ATOM 9677 N N . ARG B 1 454 ? 13.289 -4.504 -1.446 1 95.5 454 ARG B N 1
ATOM 9678 C CA . ARG B 1 454 ? 14.586 -5.152 -1.602 1 95.5 454 ARG B CA 1
ATOM 9679 C C . ARG B 1 454 ? 14.586 -6.094 -2.803 1 95.5 454 ARG B C 1
ATOM 9681 O O . ARG B 1 454 ? 15.641 -6.43 -3.338 1 95.5 454 ARG B O 1
ATOM 9688 N N . ALA B 1 455 ? 13.469 -6.586 -3.24 1 97.5 455 ALA B N 1
ATOM 9689 C CA . ALA B 1 455 ? 13.438 -7.543 -4.344 1 97.5 455 ALA B CA 1
ATOM 9690 C C . ALA B 1 455 ? 13.578 -6.836 -5.688 1 97.5 455 ALA B C 1
ATOM 9692 O O . ALA B 1 455 ? 12.867 -5.867 -5.961 1 97.5 455 ALA B O 1
ATOM 9693 N N . VAL B 1 456 ? 14.484 -7.336 -6.488 1 97.81 456 VAL B N 1
ATOM 9694 C CA . VAL B 1 456 ? 14.75 -6.781 -7.812 1 97.81 456 VAL B CA 1
ATOM 9695 C C . VAL B 1 456 ? 13.883 -7.48 -8.852 1 97.81 456 VAL B C 1
ATOM 9697 O O . VAL B 1 456 ? 13.289 -6.832 -9.719 1 97.81 456 VAL B O 1
ATOM 9700 N N . VAL B 1 457 ? 13.828 -8.727 -8.797 1 98.75 457 VAL B N 1
ATOM 9701 C CA . VAL B 1 457 ? 13.125 -9.555 -9.766 1 98.75 457 VAL B CA 1
ATOM 9702 C C . VAL B 1 457 ? 12.898 -10.953 -9.195 1 98.75 457 VAL B C 1
ATOM 9704 O O . VAL B 1 457 ? 13.633 -11.391 -8.305 1 98.75 457 VAL B O 1
ATOM 9707 N N . TYR B 1 458 ? 11.836 -11.578 -9.578 1 98.81 458 TYR B N 1
ATOM 9708 C CA . TYR B 1 458 ? 11.609 -12.984 -9.289 1 98.81 458 TYR B CA 1
ATOM 9709 C C . TYR B 1 458 ? 11.648 -13.82 -10.562 1 98.81 458 TYR B C 1
ATOM 9711 O O . TYR B 1 458 ? 10.852 -13.602 -11.477 1 98.81 458 TYR B O 1
ATOM 9719 N N . LEU B 1 459 ? 12.555 -14.781 -10.648 1 98.94 459 LEU B N 1
ATOM 9720 C CA . LEU B 1 459 ? 12.711 -15.711 -11.758 1 98.94 459 LEU B CA 1
ATOM 9721 C C . LEU B 1 459 ? 12.094 -17.062 -11.422 1 98.94 459 LEU B C 1
ATOM 9723 O O . LEU B 1 459 ? 12.57 -17.766 -10.531 1 98.94 459 LEU B O 1
ATOM 9727 N N . ASN B 1 460 ? 11.047 -17.469 -12.211 1 98.69 460 ASN B N 1
ATOM 9728 C CA . ASN B 1 460 ? 10.227 -18.609 -11.859 1 98.69 460 ASN B CA 1
ATOM 9729 C C . ASN B 1 460 ? 10.266 -19.688 -12.953 1 98.69 460 ASN B C 1
ATOM 9731 O O . ASN B 1 460 ? 10.109 -19.375 -14.133 1 98.69 460 ASN B O 1
ATOM 9735 N N . VAL B 1 461 ? 10.562 -20.922 -12.594 1 98 461 VAL B N 1
ATOM 9736 C CA . VAL B 1 461 ? 10.367 -22.078 -13.445 1 98 461 VAL B CA 1
ATOM 9737 C C . VAL B 1 461 ? 9.477 -23.094 -12.742 1 98 461 VAL B C 1
ATOM 9739 O O . VAL B 1 461 ? 9.906 -23.75 -11.781 1 98 461 VAL B O 1
ATOM 9742 N N . ASP B 1 462 ? 8.391 -23.266 -13.242 1 92.88 462 ASP B N 1
ATOM 9743 C CA . ASP B 1 462 ? 7.449 -24.219 -12.656 1 92.88 462 ASP B CA 1
ATOM 9744 C C . ASP B 1 462 ? 7.742 -25.641 -13.125 1 92.88 462 ASP B C 1
ATOM 9746 O O . ASP B 1 462 ? 7.961 -26.547 -12.305 1 92.88 462 ASP B O 1
ATOM 9750 N N . THR B 1 463 ? 7.797 -25.828 -14.492 1 94.19 463 THR B N 1
ATOM 9751 C CA . THR B 1 463 ? 7.988 -27.172 -15.023 1 94.19 463 THR B CA 1
ATOM 9752 C C . THR B 1 463 ? 8.617 -27.125 -16.422 1 94.19 463 THR B C 1
ATOM 9754 O O . THR B 1 463 ? 8.5 -26.109 -17.125 1 94.19 463 THR B O 1
ATOM 9757 N N . ILE B 1 464 ? 9.344 -28.141 -16.75 1 96.88 464 ILE B N 1
ATOM 9758 C CA . ILE B 1 464 ? 9.914 -28.438 -18.062 1 96.88 464 ILE B CA 1
ATOM 9759 C C . ILE B 1 464 ? 9.32 -29.734 -18.594 1 96.88 464 ILE B C 1
ATOM 9761 O O . ILE B 1 464 ? 9.602 -30.812 -18.078 1 96.88 464 ILE B O 1
ATOM 9765 N N . PHE B 1 465 ? 8.547 -29.641 -19.719 1 94.69 465 PHE B N 1
ATOM 9766 C CA . PHE B 1 465 ? 7.785 -30.844 -20.031 1 94.69 465 PHE B CA 1
ATOM 9767 C C . PHE B 1 465 ? 7.848 -31.156 -21.516 1 94.69 465 PHE B C 1
ATOM 9769 O O . PHE B 1 465 ? 7.074 -31.984 -22.016 1 94.69 465 PHE B O 1
ATOM 9776 N N . SER B 1 466 ? 8.711 -30.453 -22.266 1 94.25 466 SER B N 1
ATOM 9777 C CA . SER B 1 466 ? 8.875 -30.719 -23.688 1 94.25 466 SER B CA 1
ATOM 9778 C C . SER B 1 466 ? 10.273 -30.344 -24.172 1 94.25 466 SER B C 1
ATOM 9780 O O . SER B 1 466 ? 11.078 -29.812 -23.391 1 94.25 466 SER B O 1
ATOM 9782 N N . ASN B 1 467 ? 10.578 -30.703 -25.359 1 95.31 467 ASN B N 1
ATOM 9783 C CA . ASN B 1 467 ? 11.883 -30.375 -25.922 1 95.31 467 ASN B CA 1
ATOM 9784 C C . ASN B 1 467 ? 11.75 -29.5 -27.172 1 95.31 467 ASN B C 1
ATOM 9786 O O . ASN B 1 467 ? 12.68 -29.422 -27.984 1 95.31 467 ASN B O 1
ATOM 9790 N N . GLN B 1 468 ? 10.617 -28.844 -27.25 1 95.06 468 GLN B N 1
ATOM 9791 C CA . GLN B 1 468 ? 10.375 -28.188 -28.531 1 95.06 468 GLN B CA 1
ATOM 9792 C C . GLN B 1 468 ? 10.844 -26.734 -28.516 1 95.06 468 GLN B C 1
ATOM 9794 O O . GLN B 1 468 ? 11.531 -26.281 -29.422 1 95.06 468 GLN B O 1
ATOM 9799 N N . THR B 1 469 ? 10.422 -26 -27.469 1 96.94 469 THR B N 1
ATOM 9800 C CA . THR B 1 469 ? 10.828 -24.609 -27.516 1 96.94 469 THR B CA 1
ATOM 9801 C C . THR B 1 469 ? 10.773 -23.969 -26.125 1 96.94 469 THR B C 1
ATOM 9803 O O . THR B 1 469 ? 9.938 -24.344 -25.312 1 96.94 469 THR B O 1
ATOM 9806 N N . LEU B 1 470 ? 11.703 -22.969 -25.938 1 97.75 470 LEU B N 1
ATOM 9807 C CA . LEU B 1 470 ? 11.602 -22.047 -24.812 1 97.75 470 LEU B CA 1
ATOM 9808 C C . LEU B 1 470 ? 10.344 -21.203 -24.906 1 97.75 470 LEU B C 1
ATOM 9810 O O . LEU B 1 470 ? 9.953 -20.797 -26 1 97.75 470 LEU B O 1
ATOM 9814 N N . HIS B 1 471 ? 9.75 -20.984 -23.859 1 97 471 HIS B N 1
ATOM 9815 C CA . HIS B 1 471 ? 8.617 -20.078 -23.766 1 97 471 HIS B CA 1
ATOM 9816 C C . HIS B 1 471 ? 8.727 -19.203 -22.516 1 97 471 HIS B C 1
ATOM 9818 O O . HIS B 1 471 ? 8.883 -19.719 -21.406 1 97 471 HIS B O 1
ATOM 9824 N N . VAL B 1 472 ? 8.648 -17.859 -22.734 1 98 472 VAL B N 1
ATOM 9825 C CA . VAL B 1 472 ? 8.836 -16.906 -21.656 1 98 472 VAL B CA 1
ATOM 9826 C C . VAL B 1 472 ? 7.59 -16.031 -21.516 1 98 472 VAL B C 1
ATOM 9828 O O . VAL B 1 472 ? 7.055 -15.547 -22.516 1 98 472 VAL B O 1
ATOM 9831 N N . ARG B 1 473 ? 7.105 -15.914 -20.344 1 97.19 473 ARG B N 1
ATOM 9832 C CA . ARG B 1 473 ? 6.086 -14.938 -19.984 1 97.19 473 ARG B CA 1
ATOM 9833 C C . ARG B 1 473 ? 6.652 -13.891 -19.031 1 97.19 473 ARG B C 1
ATOM 9835 O O . ARG B 1 473 ? 7.297 -14.234 -18.031 1 97.19 473 ARG B O 1
ATOM 9842 N N . THR B 1 474 ? 6.445 -12.711 -19.328 1 98.19 474 THR B N 1
ATOM 9843 C CA . THR B 1 474 ? 6.945 -11.609 -18.5 1 98.19 474 THR B CA 1
ATOM 9844 C C . THR B 1 474 ? 6.242 -10.305 -18.859 1 98.19 474 THR B C 1
ATOM 9846 O O . THR B 1 474 ? 5.168 -10.32 -19.453 1 98.19 474 THR B O 1
ATOM 9849 N N . ILE B 1 475 ? 6.789 -9.195 -18.375 1 97.88 475 ILE B N 1
ATOM 9850 C CA . ILE B 1 475 ? 6.191 -7.879 -18.594 1 97.88 475 ILE B CA 1
ATOM 9851 C C . ILE B 1 475 ? 7.141 -7.008 -19.422 1 97.88 475 ILE B C 1
ATOM 9853 O O . ILE B 1 475 ? 8.328 -7.32 -19.547 1 97.88 475 ILE B O 1
ATOM 9857 N N . PRO B 1 476 ? 6.699 -5.934 -19.969 1 97.94 476 PRO B N 1
ATOM 9858 C CA . PRO B 1 476 ? 7.469 -5.168 -20.953 1 97.94 476 PRO B CA 1
ATOM 9859 C C . PRO B 1 476 ? 8.812 -4.695 -20.406 1 97.94 476 PRO B C 1
ATOM 9861 O O . PRO B 1 476 ? 9.805 -4.684 -21.141 1 97.94 476 PRO B O 1
ATOM 9864 N N . THR B 1 477 ? 8.906 -4.34 -19.188 1 98.44 477 THR B N 1
ATOM 9865 C CA . THR B 1 477 ? 10.148 -3.824 -18.625 1 98.44 477 THR B CA 1
ATOM 9866 C C . THR B 1 477 ? 11.25 -4.879 -18.688 1 98.44 477 THR B C 1
ATOM 9868 O O . THR B 1 477 ? 12.438 -4.555 -18.578 1 98.44 477 THR B O 1
ATOM 9871 N N . LEU B 1 478 ? 10.898 -6.184 -18.891 1 98.75 478 LEU B N 1
ATOM 9872 C CA . LEU B 1 478 ? 11.891 -7.25 -18.828 1 98.75 478 LEU B CA 1
ATOM 9873 C C . LEU B 1 478 ? 12.016 -7.953 -20.188 1 98.75 478 LEU B C 1
ATOM 9875 O O . LEU B 1 478 ? 12.703 -8.969 -20.297 1 98.75 478 LEU B O 1
ATOM 9879 N N . TYR B 1 479 ? 11.367 -7.469 -21.266 1 98.25 479 TYR B N 1
ATOM 9880 C CA . TYR B 1 479 ? 11.398 -8.102 -22.578 1 98.25 479 TYR B CA 1
ATOM 9881 C C . TYR B 1 479 ? 12.836 -8.25 -23.078 1 98.25 479 TYR B C 1
ATOM 9883 O O . TYR B 1 479 ? 13.258 -9.344 -23.453 1 98.25 479 TYR B O 1
ATOM 9891 N N . ASP B 1 480 ? 13.602 -7.176 -23 1 97.94 480 ASP B N 1
ATOM 9892 C CA . ASP B 1 480 ? 14.922 -7.133 -23.625 1 97.94 480 ASP B CA 1
ATOM 9893 C C . ASP B 1 480 ? 15.875 -8.109 -22.953 1 97.94 480 ASP B C 1
ATOM 9895 O O . ASP B 1 480 ? 16.578 -8.867 -23.625 1 97.94 480 ASP B O 1
ATOM 9899 N N . VAL B 1 481 ? 15.891 -8.047 -21.641 1 98.5 481 VAL B N 1
ATOM 9900 C CA . VAL B 1 481 ? 16.828 -8.906 -20.906 1 98.5 481 VAL B CA 1
ATOM 9901 C C . VAL B 1 481 ? 16.453 -10.375 -21.141 1 98.5 481 VAL B C 1
ATOM 9903 O O . VAL B 1 481 ? 17.328 -11.234 -21.219 1 98.5 481 VAL B O 1
ATOM 9906 N N . SER B 1 482 ? 15.141 -10.695 -21.25 1 98.81 482 SER B N 1
ATOM 9907 C CA . SER B 1 482 ? 14.688 -12.062 -21.5 1 98.81 482 SER B CA 1
ATOM 9908 C C . SER B 1 482 ? 15.172 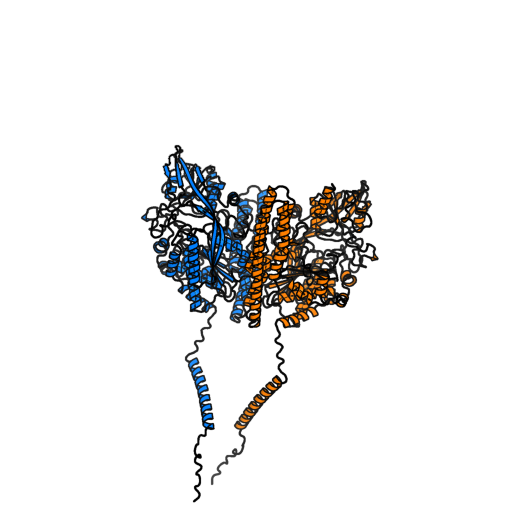-12.562 -22.859 1 98.81 482 SER B C 1
ATOM 9910 O O . SER B 1 482 ? 15.594 -13.711 -23 1 98.81 482 SER B O 1
ATOM 9912 N N . ILE B 1 483 ? 15.125 -11.703 -23.812 1 98.5 483 ILE B N 1
ATOM 9913 C CA . ILE B 1 483 ? 15.531 -12.039 -25.172 1 98.5 483 ILE B CA 1
ATOM 9914 C C . ILE B 1 483 ? 17.047 -12.164 -25.234 1 98.5 483 ILE B C 1
ATOM 9916 O O . ILE B 1 483 ? 17.578 -13.141 -25.781 1 98.5 483 ILE B O 1
ATOM 9920 N N . GLU B 1 484 ? 17.797 -11.234 -24.688 1 98.06 484 GLU B N 1
ATOM 9921 C CA . GLU B 1 484 ? 19.25 -11.219 -24.734 1 98.06 484 GLU B CA 1
ATOM 9922 C C . GLU B 1 484 ? 19.844 -12.445 -24.047 1 98.06 484 GLU B C 1
ATOM 9924 O O . GLU B 1 484 ? 20.844 -13.008 -24.516 1 98.06 484 GLU B O 1
ATOM 9929 N N . ALA B 1 485 ? 19.234 -12.797 -22.984 1 98.62 485 ALA B N 1
ATOM 9930 C CA . ALA B 1 485 ? 19.719 -13.984 -22.281 1 98.62 485 ALA B CA 1
ATOM 9931 C C . ALA B 1 485 ? 19.547 -15.234 -23.141 1 98.62 485 ALA B C 1
ATOM 9933 O O . ALA B 1 485 ? 20.406 -16.125 -23.125 1 98.62 485 ALA B O 1
ATOM 9934 N N . ALA B 1 486 ? 18.469 -15.375 -23.875 1 98.69 486 ALA B N 1
ATOM 9935 C CA . ALA B 1 486 ? 18.188 -16.547 -24.703 1 98.69 486 ALA B CA 1
ATOM 9936 C C . ALA B 1 486 ? 19.172 -16.641 -25.859 1 98.69 486 ALA B C 1
ATOM 9938 O O . ALA B 1 486 ? 19.453 -17.734 -26.359 1 98.69 486 ALA B O 1
ATOM 9939 N N . LYS B 1 487 ? 19.734 -15.531 -26.266 1 98.06 487 LYS B N 1
ATOM 9940 C CA . LYS B 1 487 ? 20.656 -15.477 -27.406 1 98.06 487 LYS B CA 1
ATOM 9941 C C . LYS B 1 487 ? 22 -16.078 -27.047 1 98.06 487 LYS B C 1
ATOM 9943 O O . LYS B 1 487 ? 22.766 -16.469 -27.938 1 98.06 487 LYS B O 1
ATOM 9948 N N . VAL B 1 488 ? 22.266 -16.203 -25.766 1 97.12 488 VAL B N 1
ATOM 9949 C CA . VAL B 1 488 ? 23.609 -16.609 -25.375 1 97.12 488 VAL B CA 1
ATOM 9950 C C . VAL B 1 488 ? 23.625 -18.109 -25.109 1 97.12 488 VAL B C 1
ATOM 9952 O O . VAL B 1 488 ? 24.688 -18.734 -25.062 1 97.12 488 VAL B O 1
ATOM 9955 N N . VAL B 1 489 ? 22.469 -18.734 -25 1 98.44 489 VAL B N 1
ATOM 9956 C CA . VAL B 1 489 ? 22.406 -20.156 -24.688 1 98.44 489 VAL B CA 1
ATOM 9957 C C . VAL B 1 489 ? 22.297 -20.969 -25.984 1 98.44 489 VAL B C 1
ATOM 9959 O O . VAL B 1 489 ? 21.359 -20.75 -26.766 1 98.44 489 VAL B O 1
ATOM 9962 N N . ARG B 1 490 ? 23.156 -21.859 -26.203 1 97.31 490 ARG B N 1
ATOM 9963 C CA . ARG B 1 490 ? 23.172 -22.688 -27.391 1 97.31 490 ARG B CA 1
ATOM 9964 C C . ARG B 1 490 ? 21.969 -23.625 -27.406 1 97.31 490 ARG B C 1
ATOM 9966 O O . ARG B 1 490 ? 21.562 -24.156 -26.375 1 97.31 490 ARG B O 1
ATOM 9973 N N . ASN B 1 491 ? 21.484 -23.891 -28.594 1 97.62 491 ASN B N 1
ATOM 9974 C CA . ASN B 1 491 ? 20.344 -24.797 -28.75 1 97.62 491 ASN B CA 1
ATOM 9975 C C . ASN B 1 491 ? 20.688 -26.219 -28.328 1 97.62 491 ASN B C 1
ATOM 9977 O O . ASN B 1 491 ? 21.688 -26.766 -28.781 1 97.62 491 ASN B O 1
ATOM 9981 N N . PRO B 1 492 ? 19.891 -26.812 -27.516 1 96.56 492 PRO B N 1
ATOM 9982 C CA . PRO B 1 492 ? 20.203 -28.172 -27.047 1 96.56 492 PRO B CA 1
ATOM 9983 C C . PRO B 1 492 ? 19.859 -29.25 -28.062 1 96.56 492 PRO B C 1
ATOM 9985 O O . PRO B 1 492 ? 20.297 -30.391 -27.922 1 96.56 492 PRO B O 1
ATOM 9988 N N . MET B 1 493 ? 19.078 -28.953 -29.047 1 95.5 493 MET B N 1
ATOM 9989 C CA . MET B 1 493 ? 18.609 -29.938 -30.031 1 95.5 493 MET B CA 1
ATOM 9990 C C . MET B 1 493 ? 19.438 -29.875 -31.312 1 95.5 493 MET B C 1
ATOM 9992 O O . MET B 1 493 ? 19.438 -28.844 -31.984 1 95.5 493 MET B O 1
ATOM 9996 N N . ALA B 1 494 ? 20.047 -30.984 -31.656 1 94.62 494 ALA B N 1
ATOM 9997 C CA . ALA B 1 494 ? 20.859 -31.047 -32.875 1 94.62 494 ALA B CA 1
ATOM 9998 C C . ALA B 1 494 ? 20.016 -30.781 -34.125 1 94.62 494 ALA B C 1
ATOM 10000 O O . ALA B 1 494 ? 20.5 -30.172 -35.062 1 94.62 494 ALA B O 1
ATOM 10001 N N . SER B 1 495 ? 18.812 -31.25 -34.094 1 94.44 495 SER B N 1
ATOM 10002 C CA . SER B 1 495 ? 17.938 -31.047 -35.219 1 94.44 495 SER B CA 1
ATOM 10003 C C . SER B 1 495 ? 17.688 -29.578 -35.5 1 94.44 495 SER B C 1
ATOM 10005 O O . SER B 1 495 ? 17.609 -29.141 -36.656 1 94.44 495 SER B O 1
ATOM 10007 N N . GLU B 1 496 ? 17.562 -28.797 -34.406 1 96.12 496 GLU B N 1
ATOM 10008 C CA . GLU B 1 496 ? 17.359 -27.359 -34.531 1 96.12 496 GLU B CA 1
ATOM 10009 C C . GLU B 1 496 ? 18.609 -26.672 -35.094 1 96.12 496 GLU B C 1
ATOM 10011 O O . GLU B 1 496 ? 18.531 -25.797 -35.938 1 96.12 496 GLU B O 1
ATOM 10016 N N . LYS B 1 497 ? 19.734 -27.078 -34.594 1 96.38 497 LYS B N 1
ATOM 10017 C CA . LYS B 1 497 ? 21 -26.516 -35.062 1 96.38 497 LYS B CA 1
ATOM 10018 C C . LYS B 1 497 ? 21.203 -26.797 -36.531 1 96.38 497 LYS B C 1
ATOM 10020 O O . LYS B 1 497 ? 21.672 -25.922 -37.281 1 96.38 497 LYS B O 1
ATOM 10025 N N . ARG B 1 498 ? 20.844 -27.938 -37 1 97.25 498 ARG B N 1
ATOM 10026 C CA . ARG B 1 498 ? 20.969 -28.312 -38.406 1 97.25 498 ARG B CA 1
ATOM 10027 C C . ARG B 1 498 ? 20.094 -27.422 -39.281 1 97.25 498 ARG B C 1
ATOM 10029 O O . ARG B 1 498 ? 20.422 -27.172 -40.438 1 97.25 498 ARG B O 1
ATOM 10036 N N . LYS B 1 499 ? 19.062 -26.969 -38.719 1 97.5 499 LYS B N 1
ATOM 10037 C CA . LYS B 1 499 ? 18.141 -26.109 -39.438 1 97.5 499 LYS B CA 1
ATOM 10038 C C . LYS B 1 499 ? 18.578 -24.641 -39.344 1 97.5 499 LYS B C 1
ATOM 10040 O O . LYS B 1 499 ? 17.844 -23.75 -39.781 1 97.5 499 LYS B O 1
ATOM 10045 N N . GLY B 1 500 ? 19.656 -24.359 -38.656 1 97.31 500 GLY B N 1
ATOM 10046 C CA . GLY B 1 500 ? 20.203 -23.016 -38.562 1 97.31 500 GLY B CA 1
ATOM 10047 C C . GLY B 1 500 ? 19.797 -22.281 -37.312 1 97.31 500 GLY B C 1
ATOM 10048 O O . GLY B 1 500 ? 20.109 -21.094 -37.156 1 97.31 500 GLY B O 1
ATOM 10049 N N . ARG B 1 501 ? 19.109 -22.875 -36.469 1 98.12 501 ARG B N 1
ATOM 10050 C CA . ARG B 1 501 ? 18.688 -22.266 -35.219 1 98.12 501 ARG B CA 1
ATOM 10051 C C . ARG B 1 501 ? 19.641 -22.609 -34.094 1 98.12 501 ARG B C 1
ATOM 10053 O O . ARG B 1 501 ? 19.453 -23.609 -33.375 1 98.12 501 ARG B O 1
ATOM 10060 N N . MET B 1 502 ? 20.578 -21.719 -33.812 1 98.25 502 MET B N 1
ATOM 10061 C CA . MET B 1 502 ? 21.781 -22.047 -33.062 1 98.25 502 MET B CA 1
ATOM 10062 C C . MET B 1 502 ? 21.547 -21.781 -31.562 1 98.25 502 MET B C 1
ATOM 10064 O O . MET B 1 502 ? 22.266 -22.328 -30.719 1 98.25 502 MET B O 1
ATOM 10068 N N . THR B 1 503 ? 20.594 -20.984 -31.266 1 98.5 503 THR B N 1
ATOM 10069 C CA . THR B 1 503 ? 20.375 -20.625 -29.875 1 98.5 503 THR B CA 1
ATOM 10070 C C . THR B 1 503 ? 18.922 -20.859 -29.484 1 98.5 503 THR B C 1
ATOM 10072 O O . THR B 1 503 ? 18.078 -21.125 -30.344 1 98.5 503 THR B O 1
ATOM 10075 N N . LEU B 1 504 ? 18.641 -20.781 -28.156 1 98.56 504 LEU B N 1
ATOM 10076 C CA . LEU B 1 504 ? 17.266 -20.859 -27.688 1 98.56 504 LEU B CA 1
ATOM 10077 C C . LEU B 1 504 ? 16.391 -19.781 -28.328 1 98.56 504 LEU B C 1
ATOM 10079 O O . LEU B 1 504 ? 15.234 -20.031 -28.656 1 98.56 504 LEU B O 1
ATOM 10083 N N . TYR B 1 505 ? 16.984 -18.594 -28.484 1 98.38 505 TYR B N 1
ATOM 10084 C CA . TYR B 1 505 ? 16.281 -17.453 -29.078 1 98.38 505 TYR B CA 1
ATOM 10085 C C . TYR B 1 505 ? 15.781 -17.812 -30.484 1 98.38 505 TYR B C 1
ATOM 10087 O O . TYR B 1 505 ? 14.633 -17.516 -30.828 1 98.38 505 TYR B O 1
ATOM 10095 N N . ASP B 1 506 ? 16.609 -18.422 -31.266 1 98.19 506 ASP B N 1
ATOM 10096 C CA . ASP B 1 506 ? 16.281 -18.719 -32.656 1 98.19 506 ASP B CA 1
ATOM 10097 C C . ASP B 1 506 ? 15.055 -19.641 -32.75 1 98.19 506 ASP B C 1
ATOM 10099 O O . ASP B 1 506 ? 14.148 -19.391 -33.562 1 98.19 506 ASP B O 1
ATOM 10103 N N . THR B 1 507 ? 15.023 -20.656 -31.938 1 98.06 507 THR B N 1
ATOM 10104 C CA . THR B 1 507 ? 13.898 -21.578 -31.938 1 98.06 507 THR B CA 1
ATOM 10105 C C . THR B 1 507 ? 12.656 -20.906 -31.344 1 98.06 507 THR B C 1
ATOM 10107 O O . THR B 1 507 ? 11.539 -21.109 -31.828 1 98.06 507 THR B O 1
ATOM 10110 N N . TRP B 1 508 ? 12.859 -20.109 -30.281 1 98.19 508 TRP B N 1
ATOM 10111 C CA . TRP B 1 508 ? 11.758 -19.406 -29.609 1 98.19 508 TRP B CA 1
ATOM 10112 C C . TRP B 1 508 ? 11.047 -18.469 -30.594 1 98.19 508 TRP B C 1
ATOM 10114 O O . TRP B 1 508 ? 9.828 -18.516 -30.719 1 98.19 508 TRP B O 1
ATOM 10124 N N . VAL B 1 509 ? 11.758 -17.656 -31.297 1 97.25 509 VAL B N 1
ATOM 10125 C CA . VAL B 1 509 ? 11.18 -16.656 -32.219 1 97.25 509 VAL B CA 1
ATOM 10126 C C . VAL B 1 509 ? 10.562 -17.344 -33.406 1 97.25 509 VAL B C 1
ATOM 10128 O O . VAL B 1 509 ? 9.539 -16.906 -33.938 1 97.25 509 VAL B O 1
ATOM 10131 N N . TYR B 1 510 ? 11.156 -18.406 -33.812 1 96.75 510 TYR B N 1
ATOM 10132 C CA . TYR B 1 510 ? 10.617 -19.172 -34.938 1 96.75 510 TYR B CA 1
ATOM 10133 C C . TYR B 1 510 ? 9.234 -19.719 -34.625 1 96.75 510 TYR B C 1
ATOM 10135 O O . TYR B 1 510 ? 8.328 -19.672 -35.469 1 96.75 510 TYR B O 1
ATOM 10143 N N . ASN B 1 511 ? 9.078 -20.266 -33.469 1 96.12 511 ASN B N 1
ATOM 10144 C CA . ASN B 1 511 ? 7.848 -20.953 -33.125 1 96.12 511 ASN B CA 1
ATOM 10145 C C . ASN B 1 511 ? 6.781 -19.984 -32.625 1 96.12 511 ASN B C 1
ATOM 10147 O O . ASN B 1 511 ? 5.586 -20.234 -32.781 1 96.12 511 ASN B O 1
ATOM 10151 N N . PHE B 1 512 ? 7.203 -18.953 -31.984 1 96.31 512 PHE B N 1
ATOM 10152 C CA . PHE B 1 512 ? 6.266 -17.984 -31.438 1 96.31 512 PHE B CA 1
ATOM 10153 C C . PHE B 1 512 ? 6.664 -16.562 -31.828 1 96.31 512 PHE B C 1
ATOM 10155 O O . PHE B 1 512 ? 6.977 -15.734 -30.984 1 96.31 512 PHE B O 1
ATOM 10162 N N . PRO B 1 513 ? 6.59 -16.203 -33.031 1 95.69 513 PRO B N 1
ATOM 10163 C CA . PRO B 1 513 ? 6.953 -14.852 -33.469 1 95.69 513 PRO B CA 1
ATOM 10164 C C . PRO B 1 513 ? 5.938 -13.805 -33.031 1 95.69 513 PRO B C 1
ATOM 10166 O O . PRO B 1 513 ? 4.734 -14.078 -33 1 95.69 513 PRO B O 1
ATOM 10169 N N . ASP B 1 514 ? 6.473 -12.719 -32.688 1 94.12 514 ASP B N 1
ATOM 10170 C CA . ASP B 1 514 ? 5.594 -11.57 -32.469 1 94.12 514 ASP B CA 1
ATOM 10171 C C . ASP B 1 514 ? 4.879 -11.172 -33.75 1 94.12 514 ASP B C 1
ATOM 10173 O O . ASP B 1 514 ? 5.473 -11.203 -34.844 1 94.12 514 ASP B O 1
ATOM 10177 N N . LYS B 1 515 ? 3.697 -10.742 -33.719 1 88 515 LYS B N 1
ATOM 10178 C CA . LYS B 1 515 ? 2.9 -10.422 -34.906 1 88 515 LYS B CA 1
ATOM 10179 C C . LYS B 1 515 ? 3.422 -9.164 -35.594 1 88 515 LYS B C 1
ATOM 10181 O O . LYS B 1 515 ? 3.361 -9.062 -36.812 1 88 515 LYS B O 1
ATOM 10186 N N . ARG B 1 516 ? 3.902 -8.18 -34.844 1 83.94 516 ARG B N 1
ATOM 10187 C CA . ARG B 1 516 ? 4.312 -6.895 -35.406 1 83.94 516 ARG B CA 1
ATOM 10188 C C . ARG B 1 516 ? 5.797 -6.902 -35.75 1 83.94 516 ARG B C 1
ATOM 10190 O O . ARG B 1 516 ? 6.223 -6.184 -36.656 1 83.94 516 ARG B O 1
ATOM 10197 N N . ASN B 1 517 ? 6.512 -7.648 -34.938 1 90.31 517 ASN B N 1
ATOM 10198 C CA . ASN B 1 517 ? 7.949 -7.766 -35.156 1 90.31 517 ASN B CA 1
ATOM 10199 C C . ASN B 1 517 ? 8.398 -9.219 -35.156 1 90.31 517 ASN B C 1
ATOM 10201 O O . ASN B 1 517 ? 8.836 -9.742 -34.156 1 90.31 517 ASN B O 1
ATOM 10205 N N . PRO B 1 518 ? 8.508 -9.719 -36.312 1 89.75 518 PRO B N 1
ATOM 10206 C CA . PRO B 1 518 ? 8.781 -11.156 -36.406 1 89.75 518 PRO B CA 1
ATOM 10207 C C . PRO B 1 518 ? 10.172 -11.523 -35.906 1 89.75 518 PRO B C 1
ATOM 10209 O O . PRO B 1 518 ? 10.477 -12.711 -35.719 1 89.75 518 PRO B O 1
ATOM 10212 N N . ASN B 1 519 ? 10.992 -10.578 -35.688 1 91.88 519 ASN B N 1
ATOM 10213 C CA . ASN B 1 519 ? 12.328 -10.859 -35.188 1 91.88 519 ASN B CA 1
ATOM 10214 C C . ASN B 1 519 ? 12.336 -10.867 -33.656 1 91.88 519 ASN B C 1
ATOM 10216 O O . ASN B 1 519 ? 13.398 -10.992 -33.031 1 91.88 519 ASN B O 1
ATOM 10220 N N . LYS B 1 520 ? 11.211 -10.781 -33.094 1 95.5 520 LYS B N 1
ATOM 10221 C CA . LYS B 1 520 ? 11.031 -10.906 -31.641 1 95.5 520 LYS B CA 1
ATOM 10222 C C . LYS B 1 520 ? 10 -11.977 -31.312 1 95.5 520 LYS B C 1
ATOM 10224 O O . LYS B 1 520 ? 9.039 -12.18 -32.062 1 95.5 520 LYS B O 1
ATOM 10229 N N . PRO B 1 521 ? 10.25 -12.641 -30.25 1 97.69 521 PRO B N 1
ATOM 10230 C CA . PRO B 1 521 ? 9.234 -13.609 -29.844 1 97.69 521 PRO B CA 1
ATOM 10231 C C . PRO B 1 521 ? 8.016 -12.938 -29.203 1 97.69 521 PRO B C 1
ATOM 10233 O O . PRO B 1 521 ? 8.125 -11.844 -28.641 1 97.69 521 PRO B O 1
ATOM 10236 N N . LYS B 1 522 ? 6.91 -13.578 -29.375 1 96.19 522 LYS B N 1
ATOM 10237 C CA . LYS B 1 522 ? 5.738 -13.188 -28.594 1 96.19 522 LYS B CA 1
ATOM 10238 C C . LYS B 1 522 ? 5.934 -13.492 -27.109 1 96.19 522 LYS B C 1
ATOM 10240 O O . LYS B 1 522 ? 6.277 -14.617 -26.75 1 96.19 522 LYS B O 1
ATOM 10245 N N . ILE B 1 523 ? 5.785 -12.531 -26.25 1 96.69 523 ILE B N 1
ATOM 10246 C CA . ILE B 1 523 ? 5.965 -12.688 -24.812 1 96.69 523 ILE B CA 1
ATOM 10247 C C . ILE B 1 523 ? 4.68 -12.305 -24.094 1 96.69 523 ILE B C 1
ATOM 10249 O O . ILE B 1 523 ? 4.402 -11.117 -23.891 1 96.69 523 ILE B O 1
ATOM 10253 N N . PRO B 1 524 ? 3.945 -13.258 -23.672 1 94.81 524 PRO B N 1
ATOM 10254 C CA . PRO B 1 524 ? 2.713 -12.938 -22.953 1 94.81 524 PRO B CA 1
ATOM 10255 C C . PRO B 1 524 ? 2.973 -12.508 -21.516 1 94.81 524 PRO B C 1
ATOM 10257 O O . PRO B 1 524 ? 4.035 -12.797 -20.953 1 94.81 524 PRO B O 1
ATOM 10260 N N . VAL B 1 525 ? 1.988 -11.812 -20.922 1 95 525 VAL B N 1
ATOM 10261 C CA . VAL B 1 525 ? 2.016 -11.469 -19.5 1 95 525 VAL B CA 1
ATOM 10262 C C . VAL B 1 525 ? 1.758 -12.719 -18.672 1 95 525 VAL B C 1
ATOM 10264 O O . VAL B 1 525 ? 0.909 -13.547 -19.016 1 95 525 VAL B O 1
ATOM 10267 N N . PRO B 1 526 ? 2.469 -12.859 -17.547 1 94.62 526 PRO B N 1
ATOM 10268 C CA . PRO B 1 526 ? 2.266 -14.055 -16.719 1 94.62 526 PRO B CA 1
ATOM 10269 C C . PRO B 1 526 ? 0.862 -14.125 -16.125 1 94.62 526 PRO B C 1
ATOM 10271 O O . PRO B 1 526 ? 0.316 -13.102 -15.695 1 94.62 526 PRO B O 1
ATOM 10274 N N . GLY B 1 527 ? 0.291 -15.344 -16.078 1 89.12 527 GLY B N 1
ATOM 10275 C CA . GLY B 1 527 ? -0.992 -15.57 -15.43 1 89.12 527 GLY B CA 1
ATOM 10276 C C . GLY B 1 527 ? -0.868 -15.922 -13.953 1 89.12 527 GLY B C 1
ATOM 10277 O O . GLY B 1 527 ? 0.095 -15.523 -13.297 1 89.12 527 GLY B O 1
ATOM 10278 N N . GLY B 1 528 ? -1.865 -16.531 -13.383 1 88 528 GLY B N 1
ATOM 10279 C CA . GLY B 1 528 ? -1.907 -16.781 -11.953 1 88 528 GLY B CA 1
ATOM 10280 C C . GLY B 1 528 ? -1.615 -18.219 -11.578 1 88 528 GLY B C 1
ATOM 10281 O O . GLY B 1 528 ? -1.857 -18.625 -10.445 1 88 528 GLY B O 1
ATOM 10282 N N . GLY B 1 529 ? -1.072 -19.031 -12.398 1 87 529 GLY B N 1
ATOM 10283 C CA . GLY B 1 529 ? -1.056 -20.469 -12.172 1 87 529 GLY B CA 1
ATOM 10284 C C . GLY B 1 529 ? 0.214 -20.953 -11.5 1 87 529 GLY B C 1
ATOM 10285 O O . GLY B 1 529 ? 0.402 -22.156 -11.305 1 87 529 GLY B O 1
ATOM 10286 N N . SER B 1 530 ? 1.135 -20.016 -11.188 1 93.25 530 SER B N 1
ATOM 10287 C CA . SER B 1 530 ? 2.377 -20.422 -10.531 1 93.25 530 SER B CA 1
ATOM 10288 C C . SER B 1 530 ? 2.852 -19.375 -9.539 1 93.25 530 SER B C 1
ATOM 10290 O O . SER B 1 530 ? 2.188 -18.344 -9.352 1 93.25 530 SER B O 1
ATOM 10292 N N . ASP B 1 531 ? 3.979 -19.656 -8.953 1 97.19 531 ASP B N 1
ATOM 10293 C CA . ASP B 1 531 ? 4.41 -18.953 -7.746 1 97.19 531 ASP B CA 1
ATOM 10294 C C . ASP B 1 531 ? 4.867 -17.531 -8.07 1 97.19 531 ASP B C 1
ATOM 10296 O O . ASP B 1 531 ? 5.035 -16.703 -7.164 1 97.19 531 ASP B O 1
ATOM 10300 N N . MET B 1 532 ? 4.984 -17.156 -9.297 1 97.06 532 MET B N 1
ATOM 10301 C CA . MET B 1 532 ? 5.352 -15.781 -9.648 1 97.06 532 MET B CA 1
ATOM 10302 C C . MET B 1 532 ? 4.18 -14.828 -9.422 1 97.06 532 MET B C 1
ATOM 10304 O O . MET B 1 532 ? 4.371 -13.617 -9.305 1 97.06 532 MET B O 1
ATOM 10308 N N . ALA B 1 533 ? 2.984 -15.297 -9.289 1 96 533 ALA B N 1
ATOM 10309 C CA . ALA B 1 533 ? 1.765 -14.492 -9.305 1 96 533 ALA B CA 1
ATOM 10310 C C . ALA B 1 533 ? 1.724 -13.539 -8.117 1 96 533 ALA B C 1
ATOM 10312 O O . ALA B 1 533 ? 1.518 -12.336 -8.289 1 96 533 ALA B O 1
ATOM 10313 N N . PRO B 1 534 ? 1.938 -14.047 -6.859 1 96.56 534 PRO B N 1
ATOM 10314 C CA . PRO B 1 534 ? 1.87 -13.094 -5.742 1 96.56 534 PRO B CA 1
ATOM 10315 C C . PRO B 1 534 ? 2.949 -12.016 -5.82 1 96.56 534 PRO B C 1
ATOM 10317 O O . PRO B 1 534 ? 2.738 -10.898 -5.348 1 96.56 534 PRO B O 1
ATOM 10320 N N . PHE B 1 535 ? 4.105 -12.328 -6.43 1 97.81 535 PHE B N 1
ATOM 10321 C CA . PHE B 1 535 ? 5.168 -11.344 -6.57 1 97.81 535 PHE B CA 1
ATOM 10322 C C . PHE B 1 535 ? 4.746 -10.227 -7.52 1 97.81 535 PHE B C 1
ATOM 10324 O O . PHE B 1 535 ? 4.926 -9.039 -7.215 1 97.81 535 PHE B O 1
ATOM 10331 N N . LEU B 1 536 ? 4.125 -10.609 -8.57 1 96.81 536 LEU B N 1
ATOM 10332 C CA . LEU B 1 536 ? 3.758 -9.625 -9.586 1 96.81 536 LEU B CA 1
ATOM 10333 C C . LEU B 1 536 ? 2.467 -8.914 -9.203 1 96.81 536 LEU B C 1
ATOM 10335 O O . LEU B 1 536 ? 2.443 -7.684 -9.086 1 96.81 536 LEU B O 1
ATOM 10339 N N . ASN B 1 537 ? 1.408 -9.648 -8.969 1 94.25 537 ASN B N 1
ATOM 10340 C CA . ASN B 1 537 ? 0.057 -9.102 -8.898 1 94.25 537 ASN B CA 1
ATOM 10341 C C . ASN B 1 537 ? -0.218 -8.461 -7.539 1 94.25 537 ASN B C 1
ATOM 10343 O O . ASN B 1 537 ? -1.072 -7.578 -7.426 1 94.25 537 ASN B O 1
ATOM 10347 N N . TYR B 1 538 ? 0.515 -8.922 -6.551 1 95.31 538 TYR B N 1
ATOM 10348 C CA . TYR B 1 538 ? 0.253 -8.422 -5.203 1 95.31 538 TYR B CA 1
ATOM 10349 C C . TYR B 1 538 ? 1.332 -7.441 -4.77 1 95.31 538 TYR B C 1
ATOM 10351 O O . TYR B 1 538 ? 1.026 -6.344 -4.297 1 95.31 538 TYR B O 1
ATOM 10359 N N . ALA B 1 539 ? 2.584 -7.801 -4.977 1 96.75 539 ALA B N 1
ATOM 10360 C CA . ALA B 1 539 ? 3.678 -7.004 -4.426 1 96.75 539 ALA B CA 1
ATOM 10361 C C . ALA B 1 539 ? 4.254 -6.062 -5.48 1 96.75 539 ALA B C 1
ATOM 10363 O O . ALA B 1 539 ? 4.98 -5.121 -5.148 1 96.75 539 ALA B O 1
ATOM 10364 N N . GLY B 1 540 ? 3.998 -6.281 -6.766 1 96.69 540 GLY B N 1
ATOM 10365 C CA . GLY B 1 540 ? 4.492 -5.414 -7.82 1 96.69 540 GLY B CA 1
ATOM 10366 C C . GLY B 1 540 ? 5.941 -5.676 -8.18 1 96.69 540 GLY B C 1
ATOM 10367 O O . GLY B 1 540 ? 6.617 -4.809 -8.734 1 96.69 540 GLY B O 1
ATOM 10368 N N . ILE B 1 541 ? 6.477 -6.855 -7.852 1 98.06 541 ILE B N 1
ATOM 10369 C CA . ILE B 1 541 ? 7.828 -7.262 -8.211 1 98.06 541 ILE B CA 1
ATOM 10370 C C . ILE B 1 541 ? 7.836 -7.84 -9.625 1 98.06 541 ILE B C 1
ATOM 10372 O O . ILE B 1 541 ? 7.059 -8.742 -9.938 1 98.06 541 ILE B O 1
ATOM 10376 N N . PRO B 1 542 ? 8.688 -7.336 -10.492 1 98.25 542 PRO B N 1
ATOM 10377 C CA . PRO B 1 542 ? 8.742 -7.926 -11.836 1 98.25 542 PRO B CA 1
ATOM 10378 C C . PRO B 1 542 ? 9.148 -9.398 -11.812 1 98.25 542 PRO B C 1
ATOM 10380 O O . PRO B 1 542 ? 9.977 -9.805 -11 1 98.25 542 PRO B O 1
ATOM 10383 N N . VAL B 1 543 ? 8.562 -10.141 -12.758 1 98.5 543 VAL B N 1
ATOM 10384 C CA . VAL B 1 543 ? 8.828 -11.578 -12.766 1 98.5 543 VAL B CA 1
ATOM 10385 C C . VAL B 1 543 ? 9.133 -12.039 -14.188 1 98.5 543 VAL B C 1
ATOM 10387 O O . VAL B 1 543 ? 8.688 -11.422 -15.156 1 98.5 543 VAL B O 1
ATOM 10390 N N . ILE B 1 544 ? 9.922 -12.992 -14.328 1 98.81 544 ILE B N 1
ATOM 10391 C CA . ILE B 1 544 ? 10.102 -13.766 -15.547 1 98.81 544 ILE B CA 1
ATOM 10392 C C . ILE B 1 544 ? 9.742 -15.234 -15.281 1 98.81 544 ILE B C 1
ATOM 10394 O O . ILE B 1 544 ? 10.391 -15.891 -14.469 1 98.81 544 ILE B O 1
ATOM 10398 N N . ASP B 1 545 ? 8.695 -15.625 -15.898 1 98.19 545 ASP B N 1
ATOM 10399 C CA . ASP B 1 545 ? 8.25 -17.016 -15.852 1 98.19 545 ASP B CA 1
ATOM 10400 C C . ASP B 1 545 ? 8.578 -17.734 -17.156 1 98.19 545 ASP B C 1
ATOM 10402 O O . ASP B 1 545 ? 8.203 -17.281 -18.234 1 98.19 545 ASP B O 1
ATOM 10406 N N . PHE B 1 546 ? 9.32 -18.828 -17.062 1 97.94 546 PHE B N 1
ATOM 10407 C CA . PHE B 1 546 ? 9.703 -19.469 -18.312 1 97.94 546 PHE B CA 1
ATOM 10408 C C . PHE B 1 546 ? 9.742 -20.984 -18.156 1 97.94 546 PHE B C 1
ATOM 10410 O O . PHE B 1 546 ? 9.852 -21.484 -17.031 1 97.94 546 PHE B O 1
ATOM 10417 N N . ASN B 1 547 ? 9.586 -21.641 -19.25 1 95.94 547 ASN B N 1
ATOM 10418 C CA . ASN B 1 547 ? 9.617 -23.109 -19.359 1 95.94 547 ASN B CA 1
ATOM 10419 C C . ASN B 1 547 ? 10.031 -23.547 -20.75 1 95.94 547 ASN B C 1
ATOM 10421 O O . ASN B 1 547 ? 10.539 -22.75 -21.547 1 95.94 547 ASN B O 1
ATOM 10425 N N . TYR B 1 548 ? 10.078 -24.828 -20.984 1 95.94 548 TYR B N 1
ATOM 10426 C CA . TYR B 1 548 ? 10.227 -25.453 -22.297 1 95.94 548 TYR B CA 1
ATOM 10427 C C . TYR B 1 548 ? 9.008 -26.312 -22.625 1 95.94 548 TYR B C 1
ATOM 10429 O O . TYR B 1 548 ? 8.703 -27.281 -21.922 1 95.94 548 TYR B O 1
ATOM 10437 N N . ARG B 1 549 ? 8.297 -25.922 -23.672 1 92.81 549 ARG B N 1
ATOM 10438 C CA . ARG B 1 549 ? 6.984 -26.516 -23.891 1 92.81 549 ARG B CA 1
ATOM 10439 C C . ARG B 1 549 ? 6.797 -26.906 -25.344 1 92.81 549 ARG B C 1
ATOM 10441 O O . ARG B 1 549 ? 7.66 -26.625 -26.188 1 92.81 549 ARG B O 1
ATOM 10448 N N . ASN B 1 550 ? 5.66 -27.609 -25.5 1 92.12 550 ASN B N 1
ATOM 10449 C CA . ASN B 1 550 ? 5.23 -27.938 -26.859 1 92.12 550 ASN B CA 1
ATOM 10450 C C . ASN B 1 550 ? 4.711 -26.719 -27.594 1 92.12 550 ASN B C 1
ATOM 10452 O O . ASN B 1 550 ? 4.285 -25.75 -26.969 1 92.12 550 ASN B O 1
ATOM 10456 N N . ILE B 1 551 ? 4.781 -26.766 -28.891 1 91.06 551 ILE B N 1
ATOM 10457 C CA . ILE B 1 551 ? 4.352 -25.641 -29.719 1 91.06 551 ILE B CA 1
ATOM 10458 C C . ILE B 1 551 ? 2.832 -25.656 -29.844 1 91.06 551 ILE B C 1
ATOM 10460 O O . ILE B 1 551 ? 2.207 -24.594 -29.938 1 91.06 551 ILE B O 1
ATOM 10464 N N . SER B 1 552 ? 2.266 -26.812 -29.844 1 80.94 552 SER B N 1
ATOM 10465 C CA . SER B 1 552 ? 0.856 -26.938 -30.188 1 80.94 552 SER B CA 1
ATOM 10466 C C . SER B 1 552 ? -0.036 -26.828 -28.953 1 80.94 552 SER B C 1
ATOM 10468 O O . SER B 1 552 ? -1.22 -26.516 -29.062 1 80.94 552 SER B O 1
ATOM 10470 N N . TRP B 1 553 ? 0.468 -27.125 -27.828 1 77.94 553 TRP B N 1
ATOM 10471 C CA . TRP B 1 553 ? -0.37 -27.141 -26.625 1 77.94 553 TRP B CA 1
ATOM 10472 C C . TRP B 1 553 ? 0.405 -26.641 -25.406 1 77.94 553 TRP B C 1
ATOM 10474 O O . TRP B 1 553 ? 1.574 -26.984 -25.234 1 77.94 553 TRP B O 1
ATOM 10484 N N . ASP B 1 554 ? -0.323 -25.922 -24.594 1 78.38 554 ASP B N 1
ATOM 10485 C CA . ASP B 1 554 ? 0.328 -25.25 -23.469 1 78.38 554 ASP B CA 1
ATOM 10486 C C . ASP B 1 554 ? 0.551 -26.219 -22.312 1 78.38 554 ASP B C 1
ATOM 10488 O O . ASP B 1 554 ? 1.466 -26.031 -21.5 1 78.38 554 ASP B O 1
ATOM 10492 N N . GLU B 1 555 ? -0.286 -27.141 -22.203 1 83.56 555 GLU B N 1
ATOM 10493 C CA . GLU B 1 555 ? -0.14 -28.172 -21.172 1 83.56 555 GLU B CA 1
ATOM 10494 C C . GLU B 1 555 ? 0.376 -29.484 -21.766 1 83.56 555 GLU B C 1
ATOM 10496 O O . GLU B 1 555 ? 0.705 -29.547 -22.953 1 83.56 555 GLU B O 1
ATOM 10501 N N . TYR B 1 556 ? 0.688 -30.469 -20.906 1 92.62 556 TYR B N 1
ATOM 10502 C CA . TYR B 1 556 ? 1.137 -31.766 -21.375 1 92.62 556 TYR B CA 1
ATOM 10503 C C . TYR B 1 556 ? 0.22 -32.875 -20.875 1 92.62 556 TYR B C 1
ATOM 10505 O O . TYR B 1 556 ? -0.425 -32.719 -19.828 1 92.62 556 TYR B O 1
ATOM 10513 N N . PRO B 1 557 ? 0.126 -33.969 -21.562 1 95.31 557 PRO B N 1
ATOM 10514 C CA . PRO B 1 557 ? -0.922 -34.969 -21.328 1 95.31 557 PRO B CA 1
ATOM 10515 C C . PRO B 1 557 ? -0.814 -35.625 -19.953 1 95.31 557 PRO B C 1
ATOM 10517 O O . PRO B 1 557 ? -1.832 -35.969 -19.359 1 95.31 557 PRO B O 1
ATOM 10520 N N . LEU B 1 558 ? 0.351 -35.781 -19.438 1 96.69 558 LEU B N 1
ATOM 10521 C CA . LEU B 1 558 ? 0.551 -36.531 -18.203 1 96.69 558 LEU B CA 1
ATOM 10522 C C . LEU B 1 558 ? 0.48 -35.594 -16.984 1 96.69 558 LEU B C 1
ATOM 10524 O O . LEU B 1 558 ? 0.825 -36 -15.875 1 96.69 558 LEU B O 1
ATOM 10528 N N . TYR B 1 559 ? 0.013 -34.406 -17.172 1 96.06 559 TYR B N 1
ATOM 10529 C CA . TYR B 1 559 ? -0.022 -33.375 -16.156 1 96.06 559 TYR B CA 1
ATOM 10530 C C . TYR B 1 559 ? -0.724 -33.875 -14.898 1 96.06 559 TYR B C 1
ATOM 10532 O O . TYR B 1 559 ? -1.879 -34.312 -14.953 1 96.06 559 TYR B O 1
ATOM 10540 N N . HIS B 1 560 ? -0.025 -33.969 -13.703 1 96.81 560 HIS B N 1
ATOM 10541 C CA . HIS B 1 560 ? -0.524 -34.25 -12.359 1 96.81 560 HIS B CA 1
ATOM 10542 C C . HIS B 1 560 ? -0.966 -35.719 -12.242 1 96.81 560 HIS B C 1
ATOM 10544 O O . HIS B 1 560 ? -1.813 -36.031 -11.406 1 96.81 560 HIS B O 1
ATOM 10550 N N . THR B 1 561 ? -0.515 -36.594 -13.109 1 97.56 561 THR B N 1
ATOM 10551 C CA . THR B 1 561 ? -0.885 -38 -13.039 1 97.56 561 THR B CA 1
ATOM 10552 C C . THR B 1 561 ? 0.17 -38.812 -12.281 1 97.56 561 THR B C 1
ATOM 10554 O O . THR B 1 561 ? 1.221 -38.281 -11.922 1 97.56 561 THR B O 1
ATOM 10557 N N . LEU B 1 562 ? -0.166 -40.062 -12.094 1 97.88 562 LEU B N 1
ATOM 10558 C CA . LEU B 1 562 ? 0.739 -41.031 -11.477 1 97.88 562 LEU B CA 1
ATOM 10559 C C . LEU B 1 562 ? 1.992 -41.219 -12.328 1 97.88 562 LEU B C 1
ATOM 10561 O O . LEU B 1 562 ? 3.025 -41.688 -11.828 1 97.88 562 LEU B O 1
ATOM 10565 N N . TYR B 1 563 ? 1.995 -40.781 -13.508 1 97.62 563 TYR B N 1
ATOM 10566 C CA . TYR B 1 563 ? 2.979 -41.25 -14.484 1 97.62 563 TYR B CA 1
ATOM 10567 C C . TYR B 1 563 ? 4.059 -40.188 -14.711 1 97.62 563 TYR B C 1
ATOM 10569 O O . TYR B 1 563 ? 4.926 -40.375 -15.57 1 97.62 563 TYR B O 1
ATOM 10577 N N . GLU B 1 564 ? 4.012 -39.125 -13.922 1 95.56 564 GLU B N 1
ATOM 10578 C CA . GLU B 1 564 ? 5.098 -38.156 -13.906 1 95.56 564 GLU B CA 1
ATOM 10579 C C . GLU B 1 564 ? 6.281 -38.656 -13.086 1 95.56 564 GLU B C 1
ATOM 10581 O O . GLU B 1 564 ? 6.578 -38.125 -12.016 1 95.56 564 GLU B O 1
ATOM 10586 N N . THR B 1 565 ? 6.945 -39.562 -13.594 1 97.5 565 THR B N 1
ATOM 10587 C CA . THR B 1 565 ? 8.148 -40.125 -12.984 1 97.5 565 THR B CA 1
ATOM 10588 C C . THR B 1 565 ? 9.367 -39.875 -13.875 1 97.5 565 THR B C 1
ATOM 10590 O O . THR B 1 565 ? 9.227 -39.469 -15.031 1 97.5 565 THR B O 1
ATOM 10593 N N . PRO B 1 566 ? 10.617 -40.125 -13.352 1 97.44 566 PRO B N 1
ATOM 10594 C CA . PRO B 1 566 ? 11.828 -39.781 -14.102 1 97.44 566 PRO B CA 1
ATOM 10595 C C . PRO B 1 566 ? 11.883 -40.469 -15.461 1 97.44 566 PRO B C 1
ATOM 10597 O O . PRO B 1 566 ? 12.484 -39.938 -16.406 1 97.44 566 PRO B O 1
ATOM 10600 N N . PHE B 1 567 ? 11.188 -41.594 -15.617 1 97.44 567 PHE B N 1
ATOM 10601 C CA . PHE B 1 567 ? 11.117 -42.25 -16.906 1 97.44 567 PHE B CA 1
ATOM 10602 C C . PHE B 1 567 ? 10.648 -41.312 -18 1 97.44 567 PHE B C 1
ATOM 10604 O O . PHE B 1 567 ? 11.172 -41.344 -19.109 1 97.44 567 PHE B O 1
ATOM 10611 N N . THR B 1 568 ? 9.656 -40.531 -17.734 1 96.88 568 THR B N 1
ATOM 10612 C CA . THR B 1 568 ? 9.102 -39.625 -18.703 1 96.88 568 THR B CA 1
ATOM 10613 C C . THR B 1 568 ? 10.164 -38.625 -19.156 1 96.88 568 THR B C 1
ATOM 10615 O O . THR B 1 568 ? 10.297 -38.344 -20.359 1 96.88 568 THR B O 1
ATOM 10618 N N . ASN B 1 569 ? 10.953 -38.062 -18.266 1 96.94 569 ASN B N 1
ATOM 10619 C CA . ASN B 1 569 ? 12.023 -37.125 -18.594 1 96.94 569 ASN B CA 1
ATOM 10620 C C . ASN B 1 569 ? 13.125 -37.812 -19.406 1 96.94 569 ASN B C 1
ATOM 10622 O O . ASN B 1 569 ? 13.539 -37.281 -20.453 1 96.94 569 ASN B O 1
ATOM 10626 N N . GLU B 1 570 ? 13.516 -38.938 -18.984 1 96.19 570 GLU B N 1
ATOM 10627 C CA . GLU B 1 570 ? 14.742 -39.594 -19.469 1 96.19 570 GLU B CA 1
ATOM 10628 C C . GLU B 1 570 ? 14.5 -40.344 -20.781 1 96.19 570 GLU B C 1
ATOM 10630 O O . GLU B 1 570 ? 15.398 -40.406 -21.625 1 96.19 570 GLU B O 1
ATOM 10635 N N . HIS B 1 571 ? 13.289 -40.844 -20.922 1 95.94 571 HIS B N 1
ATOM 10636 C CA . HIS B 1 571 ? 13.109 -41.781 -22.031 1 95.94 571 HIS B CA 1
ATOM 10637 C C . HIS B 1 571 ? 12.055 -41.281 -23 1 95.94 571 HIS B C 1
ATOM 10639 O O . HIS B 1 571 ? 11.938 -41.812 -24.125 1 95.94 571 HIS B O 1
ATOM 10645 N N . ILE B 1 572 ? 11.367 -40.312 -22.594 1 94.88 572 ILE B N 1
ATOM 10646 C CA . ILE B 1 572 ? 10.305 -39.875 -23.484 1 94.88 572 ILE B CA 1
ATOM 10647 C C . ILE B 1 572 ? 10.711 -38.562 -24.172 1 94.88 572 ILE B C 1
ATOM 10649 O O . ILE B 1 572 ? 10.781 -38.5 -25.406 1 94.88 572 ILE B O 1
ATOM 10653 N N . PHE B 1 573 ? 11.109 -37.5 -23.422 1 90.44 573 PHE B N 1
ATOM 10654 C CA . PHE B 1 573 ? 11.234 -36.281 -24.219 1 90.44 573 PHE B CA 1
ATOM 10655 C C . PHE B 1 573 ? 12.633 -35.688 -24.094 1 90.44 573 PHE B C 1
ATOM 10657 O O . PHE B 1 573 ? 13.086 -34.969 -24.969 1 90.44 573 PHE B O 1
ATOM 10664 N N . ASP B 1 574 ? 13.383 -35.875 -23.047 1 95.38 574 ASP B N 1
ATOM 10665 C CA . ASP B 1 574 ? 14.727 -35.312 -22.922 1 95.38 574 ASP B CA 1
ATOM 10666 C C . ASP B 1 574 ? 15.781 -36.406 -22.906 1 95.38 574 ASP B C 1
ATOM 10668 O O . ASP B 1 574 ? 16.562 -36.531 -21.969 1 95.38 574 ASP B O 1
ATOM 10672 N N . THR B 1 575 ? 15.891 -37.094 -23.984 1 92.56 575 THR B N 1
ATOM 10673 C CA . THR B 1 575 ? 16.625 -38.344 -24.094 1 92.56 575 THR B CA 1
ATOM 10674 C C . THR B 1 575 ? 18.094 -38.094 -24.359 1 92.56 575 THR B C 1
ATOM 10676 O O . THR B 1 575 ? 18.906 -39.031 -24.391 1 92.56 575 THR B O 1
ATOM 10679 N N . ASN B 1 576 ? 18.453 -36.906 -24.609 1 92.81 576 ASN B N 1
ATOM 10680 C CA . ASN B 1 576 ? 19.844 -36.562 -24.922 1 92.81 576 ASN B CA 1
ATOM 10681 C C . ASN B 1 576 ? 20.578 -36.031 -23.688 1 92.81 576 ASN B C 1
ATOM 10683 O O . ASN B 1 576 ? 21.094 -34.906 -23.688 1 92.81 576 ASN B O 1
ATOM 10687 N N . ASN B 1 577 ? 20.625 -36.906 -22.656 1 92.56 577 ASN B N 1
ATOM 10688 C CA . ASN B 1 577 ? 21.359 -36.625 -21.422 1 92.56 577 ASN B CA 1
ATOM 10689 C C . ASN B 1 577 ? 20.875 -35.344 -20.766 1 92.56 577 ASN B C 1
ATOM 10691 O O . ASN B 1 577 ? 21.688 -34.469 -20.406 1 92.56 577 ASN B O 1
ATOM 10695 N N . PHE B 1 578 ? 19.609 -35.094 -20.75 1 97.44 578 PHE B N 1
ATOM 10696 C CA . PHE B 1 578 ? 18.953 -33.969 -20.078 1 97.44 578 PHE B CA 1
ATOM 10697 C C . PHE B 1 578 ? 19.422 -32.625 -20.672 1 97.44 578 PHE B C 1
ATOM 10699 O O . PHE B 1 578 ? 19.609 -31.656 -19.953 1 97.44 578 PHE B O 1
ATOM 10706 N N . ALA B 1 579 ? 19.656 -32.594 -21.953 1 97.5 579 ALA B N 1
ATOM 10707 C CA . ALA B 1 579 ? 20.156 -31.406 -22.641 1 97.5 579 ALA B CA 1
ATOM 10708 C C . ALA B 1 579 ? 19.156 -30.25 -22.531 1 97.5 579 ALA B C 1
ATOM 10710 O O . ALA B 1 579 ? 19.562 -29.078 -22.469 1 97.5 579 ALA B O 1
ATOM 10711 N N . ILE B 1 580 ? 17.875 -30.531 -22.547 1 98 580 ILE B N 1
ATOM 10712 C CA . ILE B 1 580 ? 16.844 -29.5 -22.438 1 98 580 ILE B CA 1
ATOM 10713 C C . ILE B 1 580 ? 16.859 -28.891 -21.047 1 98 580 ILE B C 1
ATOM 10715 O O . ILE B 1 580 ? 16.859 -27.672 -20.891 1 98 580 ILE B O 1
ATOM 10719 N N . HIS B 1 581 ? 16.875 -29.734 -20.016 1 98.5 581 HIS B N 1
ATOM 10720 C CA . HIS B 1 581 ? 16.938 -29.266 -18.641 1 98.5 581 HIS B CA 1
ATOM 10721 C C . HIS B 1 581 ? 18.188 -28.422 -18.406 1 98.5 581 HIS B C 1
ATOM 10723 O O . HIS B 1 581 ? 18.125 -27.391 -17.719 1 98.5 581 HIS B O 1
ATOM 10729 N N . LYS B 1 582 ? 19.281 -28.891 -18.969 1 98.56 582 LYS B N 1
ATOM 10730 C CA . LYS B 1 582 ? 20.547 -28.141 -18.891 1 98.56 582 LYS B CA 1
ATOM 10731 C C . LYS B 1 582 ? 20.406 -26.766 -19.531 1 98.56 582 LYS B C 1
ATOM 10733 O O . LYS B 1 582 ? 20.844 -25.766 -18.953 1 98.56 582 LYS B O 1
ATOM 10738 N N . ALA B 1 583 ? 19.828 -26.688 -20.672 1 98.69 583 ALA B N 1
ATOM 10739 C CA . ALA B 1 583 ? 19.672 -25.422 -21.375 1 98.69 583 ALA B CA 1
ATOM 10740 C C . ALA B 1 583 ? 18.797 -24.453 -20.578 1 98.69 583 ALA B C 1
ATOM 10742 O O . ALA B 1 583 ? 19.062 -23.25 -20.547 1 98.69 583 ALA B O 1
ATOM 10743 N N . VAL B 1 584 ? 17.719 -24.969 -19.984 1 98.69 584 VAL B N 1
ATOM 10744 C CA . VAL B 1 584 ? 16.859 -24.125 -19.141 1 98.69 584 VAL B CA 1
ATOM 10745 C C . VAL B 1 584 ? 17.656 -23.609 -17.953 1 98.69 584 VAL B C 1
ATOM 10747 O O . VAL B 1 584 ? 17.531 -22.453 -17.562 1 98.69 584 VAL B O 1
ATOM 10750 N N . GLY B 1 585 ? 18.469 -24.469 -17.328 1 98.81 585 GLY B N 1
ATOM 10751 C CA . GLY B 1 585 ? 19.344 -24.031 -16.25 1 98.81 585 GLY B CA 1
ATOM 10752 C C . GLY B 1 585 ? 20.312 -22.938 -16.688 1 98.81 585 GLY B C 1
ATOM 10753 O O . GLY B 1 585 ? 20.578 -22 -15.938 1 98.81 585 GLY B O 1
ATOM 10754 N N . GLN B 1 586 ? 20.891 -23.125 -17.891 1 98.81 586 GLN B N 1
ATOM 10755 C CA . GLN B 1 586 ? 21.781 -22.109 -18.453 1 98.81 586 GLN B CA 1
ATOM 10756 C C . GLN B 1 586 ? 21.078 -20.781 -18.641 1 98.81 586 GLN B C 1
ATOM 10758 O O . GLN B 1 586 ? 21.609 -19.719 -18.312 1 98.81 586 GLN B O 1
ATOM 10763 N N . TYR B 1 587 ? 19.906 -20.812 -19.188 1 98.81 587 TYR B N 1
ATOM 10764 C CA . TYR B 1 587 ? 19.109 -19.594 -19.359 1 98.81 587 TYR B CA 1
ATOM 10765 C C . TYR B 1 587 ? 18.797 -18.953 -18.016 1 98.81 587 TYR B C 1
ATOM 10767 O O . TYR B 1 587 ? 18.938 -17.734 -17.875 1 98.81 587 TYR B O 1
ATOM 10775 N N . TRP B 1 588 ? 18.391 -19.781 -17.031 1 98.88 588 TRP B N 1
ATOM 10776 C CA . TRP B 1 588 ? 18.078 -19.328 -15.68 1 98.88 588 TRP B CA 1
ATOM 10777 C C . TRP B 1 588 ? 19.281 -18.641 -15.039 1 98.88 588 TRP B C 1
ATOM 10779 O O . TRP B 1 588 ? 19.156 -17.562 -14.469 1 98.88 588 TRP B O 1
ATOM 10789 N N . SER B 1 589 ? 20.406 -19.234 -15.18 1 98.75 589 SER B N 1
ATOM 10790 C CA . SER B 1 589 ? 21.641 -18.703 -14.586 1 98.75 589 SER B CA 1
ATOM 10791 C C . SER B 1 589 ? 22.078 -17.422 -15.266 1 98.75 589 SER B C 1
ATOM 10793 O O . SER B 1 589 ? 22.609 -16.516 -14.617 1 98.75 589 SER B O 1
ATOM 10795 N N . GLU B 1 590 ? 21.891 -17.359 -16.562 1 98.62 590 GLU B N 1
ATOM 10796 C CA . GLU B 1 590 ? 22.266 -16.156 -17.297 1 98.62 590 GLU B CA 1
ATOM 10797 C C . GLU B 1 590 ? 21.391 -14.969 -16.875 1 98.62 590 GLU B C 1
ATOM 10799 O O . GLU B 1 590 ? 21.906 -13.859 -16.688 1 98.62 590 GLU B O 1
ATOM 10804 N N . LEU B 1 591 ? 20.109 -15.18 -16.734 1 98.81 591 LEU B N 1
ATOM 10805 C CA . LEU B 1 591 ? 19.234 -14.133 -16.219 1 98.81 591 LEU B CA 1
ATOM 10806 C C . LEU B 1 591 ? 19.672 -13.688 -14.828 1 98.81 591 LEU B C 1
ATOM 10808 O O . LEU B 1 591 ? 19.797 -12.492 -14.562 1 98.81 591 LEU B O 1
ATOM 10812 N N . ALA B 1 592 ? 19.875 -14.656 -13.961 1 98.81 592 ALA B N 1
ATOM 10813 C CA . ALA B 1 592 ? 20.297 -14.367 -12.586 1 98.81 592 ALA B CA 1
ATOM 10814 C C . ALA B 1 592 ? 21.594 -13.555 -12.562 1 98.81 592 ALA B C 1
ATOM 10816 O O . ALA B 1 592 ? 21.703 -12.594 -11.797 1 98.81 592 ALA B O 1
ATOM 10817 N N . ARG B 1 593 ? 22.531 -13.945 -13.352 1 98.31 593 ARG B N 1
ATOM 10818 C CA . ARG B 1 593 ? 23.812 -13.242 -13.43 1 98.31 593 ARG B CA 1
ATOM 10819 C C . ARG B 1 593 ? 23.625 -11.797 -13.883 1 98.31 593 ARG B C 1
ATOM 10821 O O . ARG B 1 593 ? 24.203 -10.875 -13.297 1 98.31 593 ARG B O 1
ATOM 10828 N N . ARG B 1 594 ? 22.844 -11.578 -14.875 1 98 594 ARG B N 1
ATOM 10829 C CA . ARG B 1 594 ? 22.625 -10.242 -15.414 1 98 594 ARG B CA 1
ATOM 10830 C C . ARG B 1 594 ? 21.984 -9.336 -14.359 1 98 594 ARG B C 1
ATOM 10832 O O . ARG B 1 594 ? 22.406 -8.188 -14.195 1 98 594 ARG B O 1
ATOM 10839 N N . PHE B 1 595 ? 21.062 -9.797 -13.609 1 98.5 595 PHE B N 1
ATOM 10840 C CA . PHE B 1 595 ? 20.391 -8.977 -12.609 1 98.5 595 PHE B CA 1
ATOM 10841 C C . PHE B 1 595 ? 21.266 -8.797 -11.383 1 98.5 595 PHE B C 1
ATOM 10843 O O . PHE B 1 595 ? 21.172 -7.77 -10.703 1 98.5 595 PHE B O 1
ATOM 10850 N N . SER B 1 596 ? 22.078 -9.766 -11.086 1 97.44 596 SER B N 1
ATOM 10851 C CA . SER B 1 596 ? 22.859 -9.703 -9.844 1 97.44 596 SER B CA 1
ATOM 10852 C C . SER B 1 596 ? 24.156 -8.938 -10.047 1 97.44 596 SER B C 1
ATOM 10854 O O . SER B 1 596 ? 24.766 -8.461 -9.078 1 97.44 596 SER B O 1
ATOM 10856 N N . ASP B 1 597 ? 24.594 -8.758 -11.328 1 94.25 597 ASP B N 1
ATOM 10857 C CA . ASP B 1 597 ? 25.969 -8.281 -11.484 1 94.25 597 ASP B CA 1
ATOM 10858 C C . ASP B 1 597 ? 26.016 -7.059 -12.398 1 94.25 597 ASP B C 1
ATOM 10860 O O . ASP B 1 597 ? 27.031 -6.359 -12.445 1 94.25 597 ASP B O 1
ATOM 10864 N N . SER B 1 598 ? 24.969 -6.734 -13.062 1 93.06 598 SER B N 1
ATOM 10865 C CA . SER B 1 598 ? 24.969 -5.543 -13.906 1 93.06 598 SER B CA 1
ATOM 10866 C C . SER B 1 598 ? 25 -4.27 -13.07 1 93.06 598 SER B C 1
ATOM 10868 O O . SER B 1 598 ? 24.344 -4.188 -12.031 1 93.06 598 SER B O 1
ATOM 10870 N N . ALA B 1 599 ? 25.828 -3.275 -13.547 1 91.19 599 ALA B N 1
ATOM 10871 C CA . ALA B 1 599 ? 25.859 -2.002 -12.828 1 91.19 599 ALA B CA 1
ATOM 10872 C C . ALA B 1 599 ? 24.484 -1.329 -12.836 1 91.19 599 ALA B C 1
ATOM 10874 O O . ALA B 1 599 ? 23.984 -0.933 -11.789 1 91.19 599 ALA B O 1
ATOM 10875 N N . ILE B 1 600 ? 23.953 -1.218 -14.07 1 94.75 600 ILE B N 1
ATOM 10876 C CA . ILE B 1 600 ? 22.578 -0.756 -14.211 1 94.75 600 ILE B CA 1
ATOM 10877 C C . ILE B 1 600 ? 21.656 -1.949 -14.445 1 94.75 600 ILE B C 1
ATOM 10879 O O . ILE B 1 600 ? 21.906 -2.775 -15.328 1 94.75 600 ILE B O 1
ATOM 10883 N N . LEU B 1 601 ? 20.641 -2.068 -13.648 1 97.25 601 LEU B N 1
ATOM 10884 C CA . LEU B 1 601 ? 19.703 -3.174 -13.773 1 97.25 601 LEU B CA 1
ATOM 10885 C C . LEU B 1 601 ? 19.094 -3.207 -15.172 1 97.25 601 LEU B C 1
ATOM 10887 O O . LEU B 1 601 ? 18.766 -2.16 -15.734 1 97.25 601 LEU B O 1
ATOM 10891 N N . PRO B 1 602 ? 19.016 -4.352 -15.734 1 97.62 602 PRO B N 1
ATOM 10892 C CA . PRO B 1 602 ? 18.453 -4.461 -17.078 1 97.62 602 PRO B CA 1
ATOM 10893 C C . PRO B 1 602 ? 16.922 -4.391 -17.094 1 97.62 602 PRO B C 1
ATOM 10895 O O . PRO B 1 602 ? 16.25 -5.324 -17.547 1 97.62 602 PRO B O 1
ATOM 10898 N N . ILE B 1 603 ? 16.344 -3.357 -16.625 1 98.06 603 ILE B N 1
ATOM 10899 C CA . ILE B 1 603 ? 14.93 -3 -16.625 1 98.06 603 ILE B CA 1
ATOM 10900 C C . ILE B 1 603 ? 14.68 -1.841 -17.578 1 98.06 603 ILE B C 1
ATOM 10902 O O . ILE B 1 603 ? 15.336 -0.8 -17.484 1 98.06 603 ILE B O 1
ATOM 10906 N N . ASN B 1 604 ? 13.789 -2.029 -18.5 1 97.88 604 ASN B N 1
ATOM 10907 C CA . ASN B 1 604 ? 13.609 -1.056 -19.578 1 97.88 604 ASN B CA 1
ATOM 10908 C C . ASN B 1 604 ? 12.281 -0.323 -19.469 1 97.88 604 ASN B C 1
ATOM 10910 O O . ASN B 1 604 ? 11.266 -0.778 -20 1 97.88 604 ASN B O 1
ATOM 10914 N N . ALA B 1 605 ? 12.289 0.88 -18.969 1 97.75 605 ALA B N 1
ATOM 10915 C CA . ALA B 1 605 ? 11.086 1.685 -18.766 1 97.75 605 ALA B CA 1
ATOM 10916 C C . ALA B 1 605 ? 10.523 2.154 -20.109 1 97.75 605 ALA B C 1
ATOM 10918 O O . ALA B 1 605 ? 9.305 2.295 -20.266 1 97.75 605 ALA B O 1
ATOM 10919 N N . THR B 1 606 ? 11.352 2.369 -21.078 1 98.31 606 THR B N 1
ATOM 10920 C CA . THR B 1 606 ? 10.922 2.844 -22.391 1 98.31 606 THR B CA 1
ATOM 10921 C C . THR B 1 606 ? 10.055 1.8 -23.078 1 98.31 606 THR B C 1
ATOM 10923 O O . THR B 1 606 ? 9.055 2.141 -23.719 1 98.31 606 THR B O 1
ATOM 10926 N N . THR B 1 607 ? 10.453 0.542 -22.953 1 97.81 607 THR B N 1
ATOM 10927 C CA . THR B 1 607 ? 9.656 -0.528 -23.547 1 97.81 607 THR B CA 1
ATOM 10928 C C . THR B 1 607 ? 8.273 -0.581 -22.906 1 97.81 607 THR B C 1
ATOM 10930 O O . THR B 1 607 ? 7.281 -0.834 -23.594 1 97.81 607 THR B O 1
ATOM 10933 N N . LEU B 1 608 ? 8.172 -0.362 -21.641 1 98.31 608 LEU B N 1
ATOM 10934 C CA . LEU B 1 608 ? 6.875 -0.299 -20.969 1 98.31 608 LEU B CA 1
ATOM 10935 C C . LEU B 1 608 ? 6.035 0.85 -21.516 1 98.31 608 LEU B C 1
ATOM 10937 O O . LEU B 1 608 ? 4.855 0.668 -21.828 1 98.31 608 LEU B O 1
ATOM 10941 N N . ALA B 1 609 ? 6.652 2.051 -21.609 1 98.62 609 ALA B N 1
ATOM 10942 C CA . ALA B 1 609 ? 5.953 3.223 -22.125 1 98.62 609 ALA B CA 1
ATOM 10943 C C . ALA B 1 609 ? 5.434 2.975 -23.531 1 98.62 609 ALA B C 1
ATOM 10945 O O . ALA B 1 609 ? 4.289 3.309 -23.844 1 98.62 609 ALA B O 1
ATOM 10946 N N . ASN B 1 610 ? 6.266 2.371 -24.359 1 97.88 610 ASN B N 1
ATOM 10947 C CA . ASN B 1 610 ? 5.879 2.043 -25.734 1 97.88 610 ASN B CA 1
ATOM 10948 C C . ASN B 1 610 ? 4.723 1.049 -25.766 1 97.88 610 ASN B C 1
ATOM 10950 O O . ASN B 1 610 ? 3.791 1.201 -26.547 1 97.88 610 ASN B O 1
ATOM 10954 N N . THR B 1 611 ? 4.805 0.04 -24.969 1 97.38 611 THR B N 1
ATOM 10955 C CA . THR B 1 611 ? 3.766 -0.984 -24.938 1 97.38 611 THR B CA 1
ATOM 10956 C C . THR B 1 611 ? 2.432 -0.389 -24.5 1 97.38 611 THR B C 1
ATOM 10958 O O . THR B 1 611 ? 1.384 -0.72 -25.047 1 97.38 611 THR B O 1
ATOM 10961 N N . ILE B 1 612 ? 2.453 0.513 -23.469 1 98.06 612 ILE B N 1
ATOM 10962 C CA . ILE B 1 612 ? 1.233 1.17 -23.016 1 98.06 612 ILE B CA 1
ATOM 10963 C C . ILE B 1 612 ? 0.638 1.999 -24.141 1 98.06 612 ILE B C 1
ATOM 10965 O O . ILE B 1 612 ? -0.547 1.872 -24.453 1 98.06 612 ILE B O 1
ATOM 10969 N N . LEU B 1 613 ? 1.461 2.77 -24.797 1 97.81 613 LEU B N 1
ATOM 10970 C CA . LEU B 1 613 ? 1.007 3.758 -25.781 1 97.81 613 LEU B CA 1
ATOM 10971 C C . LEU B 1 613 ? 0.549 3.08 -27.062 1 97.81 613 LEU B C 1
ATOM 10973 O O . LEU B 1 613 ? -0.42 3.516 -27.688 1 97.81 613 LEU B O 1
ATOM 10977 N N . TYR B 1 614 ? 1.229 1.958 -27.406 1 96.31 614 TYR B N 1
ATOM 10978 C CA . TYR B 1 614 ? 1.023 1.474 -28.766 1 96.31 614 TYR B CA 1
ATOM 10979 C C . TYR B 1 614 ? 0.342 0.11 -28.766 1 96.31 614 TYR B C 1
ATOM 10981 O O . TYR B 1 614 ? -0.099 -0.374 -29.812 1 96.31 614 TYR B O 1
ATOM 10989 N N . ASP B 1 615 ? 0.219 -0.519 -27.641 1 95.25 615 ASP B N 1
ATOM 10990 C CA . ASP B 1 615 ? -0.467 -1.806 -27.594 1 95.25 615 ASP B CA 1
ATOM 10991 C C . ASP B 1 615 ? -1.708 -1.729 -26.703 1 95.25 615 ASP B C 1
ATOM 10993 O O . ASP B 1 615 ? -2.824 -1.975 -27.172 1 95.25 615 ASP B O 1
ATOM 10997 N N . TYR B 1 616 ? -1.57 -1.312 -25.469 1 96.94 616 TYR B N 1
ATOM 10998 C CA . TYR B 1 616 ? -2.66 -1.366 -24.5 1 96.94 616 TYR B CA 1
ATOM 10999 C C . TYR B 1 616 ? -3.723 -0.321 -24.812 1 96.94 616 TYR B C 1
ATOM 11001 O O . TYR B 1 616 ? -4.918 -0.617 -24.781 1 96.94 616 TYR B O 1
ATOM 11009 N N . LEU B 1 617 ? -3.268 0.949 -25.078 1 97.94 617 LEU B N 1
ATOM 11010 C CA . LEU B 1 617 ? -4.211 2.051 -25.234 1 97.94 617 LEU B CA 1
ATOM 11011 C C . LEU B 1 617 ? -5.012 1.915 -26.516 1 97.94 617 LEU B C 1
ATOM 11013 O O . LEU B 1 617 ? -6.211 2.203 -26.547 1 97.94 617 LEU B O 1
ATOM 11017 N N . PRO B 1 618 ? -4.422 1.484 -27.688 1 96.75 618 PRO B N 1
ATOM 11018 C CA . PRO B 1 618 ? -5.238 1.259 -28.875 1 96.75 618 PRO B CA 1
ATOM 11019 C C . PRO B 1 618 ? -6.336 0.218 -28.656 1 96.75 618 PRO B C 1
ATOM 11021 O O . PRO B 1 618 ? -7.449 0.371 -29.156 1 96.75 618 PRO B O 1
ATOM 11024 N N . GLU B 1 619 ? -6.004 -0.829 -27.906 1 95.19 619 GLU B N 1
ATOM 11025 C CA . GLU B 1 619 ? -7.02 -1.826 -27.578 1 95.19 619 GLU B CA 1
ATOM 11026 C C . GLU B 1 619 ? -8.141 -1.218 -26.75 1 95.19 619 GLU B C 1
ATOM 11028 O O . GLU B 1 619 ? -9.32 -1.506 -26.984 1 95.19 619 GLU B O 1
ATOM 11033 N N . LEU B 1 620 ? -7.812 -0.429 -25.766 1 96.25 620 LEU B N 1
ATOM 11034 C CA . LEU B 1 620 ? -8.797 0.236 -24.922 1 96.25 620 LEU B CA 1
ATOM 11035 C C . LEU B 1 620 ? -9.641 1.213 -25.734 1 96.25 620 LEU B C 1
ATOM 11037 O O . LEU B 1 620 ? -10.859 1.292 -25.547 1 96.25 620 LEU B O 1
ATOM 11041 N N . LYS B 1 621 ? -9.023 1.963 -26.641 1 96.44 621 LYS B N 1
ATOM 11042 C CA . LYS B 1 621 ? -9.734 2.902 -27.5 1 96.44 621 LYS B CA 1
ATOM 11043 C C . LYS B 1 621 ? -10.797 2.188 -28.328 1 96.44 621 LYS B C 1
ATOM 11045 O O . LYS B 1 621 ? -11.93 2.666 -28.438 1 96.44 621 LYS B O 1
ATOM 11050 N N . LYS B 1 622 ? -10.391 1.06 -28.891 1 95.38 622 LYS B N 1
ATOM 11051 C CA . LYS B 1 622 ? -11.312 0.265 -29.703 1 95.38 622 LYS B CA 1
ATOM 11052 C C . LYS B 1 622 ? -12.508 -0.2 -28.859 1 95.38 622 LYS B C 1
ATOM 11054 O O . LYS B 1 622 ? -13.656 -0.12 -29.312 1 95.38 622 LYS B O 1
ATOM 11059 N N . ALA B 1 623 ? -12.219 -0.69 -27.672 1 93.69 623 ALA B N 1
ATOM 11060 C CA . ALA B 1 623 ? -13.281 -1.166 -26.797 1 93.69 623 ALA B CA 1
ATOM 11061 C C . ALA B 1 623 ? -14.219 -0.028 -26.391 1 93.69 623 ALA B C 1
ATOM 11063 O O . ALA B 1 623 ? -15.438 -0.212 -26.328 1 93.69 623 ALA B O 1
ATOM 11064 N N . LEU B 1 624 ? -13.688 1.152 -26.094 1 95.06 624 LEU B N 1
ATOM 11065 C CA . LEU B 1 624 ? -14.484 2.316 -25.719 1 95.06 624 LEU B CA 1
ATOM 11066 C C . LEU B 1 624 ? -15.352 2.777 -26.875 1 95.06 624 LEU B C 1
ATOM 11068 O O . LEU B 1 624 ? -16.5 3.182 -26.672 1 95.06 624 LEU B O 1
ATOM 11072 N N . GLY B 1 625 ? -14.758 2.783 -28.109 1 93.06 625 GLY B N 1
ATOM 11073 C CA . GLY B 1 625 ? -15.531 3.15 -29.281 1 93.06 625 GLY B CA 1
ATOM 11074 C C . GLY B 1 625 ? -16.797 2.33 -29.453 1 93.06 625 GLY B C 1
ATOM 11075 O O . GLY B 1 625 ? -17.844 2.867 -29.812 1 93.06 625 GLY B O 1
ATOM 11076 N N . LYS B 1 626 ? -16.734 1.115 -29.125 1 90.94 626 LYS B N 1
ATOM 11077 C CA . LYS B 1 626 ? -17.859 0.209 -29.281 1 90.94 626 LYS B CA 1
ATOM 11078 C C . LYS B 1 626 ? -18.984 0.56 -28.297 1 90.94 626 LYS B C 1
ATOM 11080 O O . LYS B 1 626 ? -20.156 0.55 -28.672 1 90.94 626 LYS B O 1
ATOM 11085 N N . ILE B 1 627 ? -18.641 0.891 -27.078 1 90.5 627 ILE B N 1
ATOM 11086 C CA . ILE B 1 627 ? -19.703 1.129 -26.094 1 90.5 627 ILE B CA 1
ATOM 11087 C C . ILE B 1 627 ? -20.25 2.541 -26.266 1 90.5 627 ILE B C 1
ATOM 11089 O O . ILE B 1 627 ? -21.391 2.818 -25.875 1 90.5 627 ILE B O 1
ATOM 11093 N N . ILE B 1 628 ? -19.516 3.494 -26.75 1 87.38 628 ILE B N 1
ATOM 11094 C CA . ILE B 1 628 ? -20.031 4.82 -27.078 1 87.38 628 ILE B CA 1
ATOM 11095 C C . ILE B 1 628 ? -21.125 4.707 -28.125 1 87.38 628 ILE B C 1
ATOM 11097 O O . ILE B 1 628 ? -22.203 5.297 -27.969 1 87.38 628 ILE B O 1
ATOM 11101 N N . TYR B 1 629 ? -20.875 3.928 -29.047 1 82.19 629 TYR B N 1
ATOM 11102 C CA . TYR B 1 629 ? -21.797 3.777 -30.172 1 82.19 629 TYR B CA 1
ATOM 11103 C C . TYR B 1 629 ? -23.016 2.951 -29.781 1 82.19 629 TYR B C 1
ATOM 11105 O O . TYR B 1 629 ? -24.156 3.326 -30.078 1 82.19 629 TYR B O 1
ATOM 11113 N N . ASN B 1 630 ? -22.797 1.911 -28.984 1 83.56 630 ASN B N 1
ATOM 11114 C CA . ASN B 1 630 ? -23.844 0.94 -28.734 1 83.56 630 ASN B CA 1
ATOM 11115 C C . ASN B 1 630 ? -24.641 1.294 -27.484 1 83.56 630 ASN B C 1
ATOM 11117 O O . ASN B 1 630 ? -25.828 0.976 -27.391 1 83.56 630 ASN B O 1
ATOM 11121 N N . ASN B 1 631 ? -24 1.946 -26.5 1 83.44 631 ASN B N 1
ATOM 11122 C CA . ASN B 1 631 ? -24.625 2.102 -25.203 1 83.44 631 ASN B CA 1
ATOM 11123 C C . ASN B 1 631 ? -24.828 3.572 -24.844 1 83.44 631 ASN B C 1
ATOM 11125 O O . ASN B 1 631 ? -25.469 3.891 -23.844 1 83.44 631 ASN B O 1
ATOM 11129 N N . GLY B 1 632 ? -24.375 4.461 -25.641 1 77.06 632 GLY B N 1
ATOM 11130 C CA . GLY B 1 632 ? -24.609 5.883 -25.453 1 77.06 632 GLY B CA 1
ATOM 11131 C C . GLY B 1 632 ? -23.969 6.441 -24.203 1 77.06 632 GLY B C 1
ATOM 11132 O O . GLY B 1 632 ? -24.625 7.141 -23.422 1 77.06 632 GLY B O 1
ATOM 11133 N N . ILE B 1 633 ? -22.719 6.203 -23.906 1 81.69 633 ILE B N 1
ATOM 11134 C CA . ILE B 1 633 ? -22.078 6.738 -22.703 1 81.69 633 ILE B CA 1
ATOM 11135 C C . ILE B 1 633 ? -21.812 8.227 -22.891 1 81.69 633 ILE B C 1
ATOM 11137 O O . ILE B 1 633 ? -21.734 8.719 -24.016 1 81.69 633 ILE B O 1
ATOM 11141 N N . ASP B 1 634 ? -21.766 9.172 -21.812 1 75.38 634 ASP B N 1
ATOM 11142 C CA . ASP B 1 634 ? -21.734 10.633 -21.766 1 75.38 634 ASP B CA 1
ATOM 11143 C C . ASP B 1 634 ? -20.344 11.164 -22.125 1 75.38 634 ASP B C 1
ATOM 11145 O O . ASP B 1 634 ? -20.156 12.375 -22.25 1 75.38 634 ASP B O 1
ATOM 11149 N N . GLY B 1 635 ? -19.406 10.391 -22.141 1 88.06 635 GLY B N 1
ATOM 11150 C CA . GLY B 1 635 ? -18.094 10.844 -22.594 1 88.06 635 GLY B CA 1
ATOM 11151 C C . GLY B 1 635 ? -17.094 11.031 -21.469 1 88.06 635 GLY B C 1
ATOM 11152 O O . GLY B 1 635 ? -15.938 11.367 -21.719 1 88.06 635 GLY B O 1
ATOM 11153 N N . ILE B 1 636 ? -17.5 10.852 -20.25 1 93.12 636 ILE B N 1
ATOM 11154 C CA . ILE B 1 636 ? -16.578 11.07 -19.141 1 93.12 636 ILE B CA 1
ATOM 11155 C C . ILE B 1 636 ? -15.469 10.023 -19.188 1 93.12 636 ILE B C 1
ATOM 11157 O O . ILE B 1 636 ? -14.312 10.328 -18.859 1 93.12 636 ILE B O 1
ATOM 11161 N N . ALA B 1 637 ? -15.781 8.828 -19.562 1 95.75 637 ALA B N 1
ATOM 11162 C CA . ALA B 1 637 ? -14.766 7.781 -19.688 1 95.75 637 ALA B CA 1
ATOM 11163 C C . ALA B 1 637 ? -13.797 8.102 -20.828 1 95.75 637 ALA B C 1
ATOM 11165 O O . ALA B 1 637 ? -12.586 7.871 -20.703 1 95.75 637 ALA B O 1
ATOM 11166 N N . THR B 1 638 ? -14.305 8.641 -21.891 1 95.38 638 THR B N 1
ATOM 11167 C CA . THR B 1 638 ? -13.477 9.008 -23.031 1 95.38 638 THR B CA 1
ATOM 11168 C C . THR B 1 638 ? -12.508 10.125 -22.656 1 95.38 638 THR B C 1
ATOM 11170 O O . THR B 1 638 ? -11.359 10.133 -23.109 1 95.38 638 THR B O 1
ATOM 11173 N N . LYS B 1 639 ? -13 11.023 -21.922 1 96.62 639 LYS B N 1
ATOM 11174 C CA . LYS B 1 639 ? -12.133 12.102 -21.453 1 96.62 639 LYS B CA 1
ATOM 11175 C C . LYS B 1 639 ? -10.969 11.547 -20.625 1 96.62 639 LYS B C 1
ATOM 11177 O O . LYS B 1 639 ? -9.828 11.992 -20.781 1 96.62 639 LYS B O 1
ATOM 11182 N N . GLN B 1 640 ? -11.258 10.625 -19.75 1 97.94 640 GLN B N 1
ATOM 11183 C CA . GLN B 1 640 ? -10.211 10.008 -18.938 1 97.94 640 GLN B CA 1
ATOM 11184 C C . GLN B 1 640 ? -9.227 9.242 -19.812 1 97.94 640 GLN B C 1
ATOM 11186 O O . GLN B 1 640 ? -8.023 9.219 -19.531 1 97.94 640 GLN B O 1
ATOM 11191 N N . PHE B 1 641 ? -9.758 8.586 -20.859 1 98 641 PHE B N 1
ATOM 11192 C CA . PHE B 1 641 ? -8.875 7.914 -21.812 1 98 641 PHE B CA 1
ATOM 11193 C C . PHE B 1 641 ? -7.91 8.906 -22.453 1 98 641 PHE B C 1
ATOM 11195 O O . PHE B 1 641 ? -6.719 8.633 -22.578 1 98 641 PHE B O 1
ATOM 11202 N N . GLN B 1 642 ? -8.438 10.023 -22.875 1 98.12 642 GLN B N 1
ATOM 11203 C CA . GLN B 1 642 ? -7.598 11.047 -23.5 1 98.12 642 GLN B CA 1
ATOM 11204 C C . GLN B 1 642 ? -6.516 11.531 -22.547 1 98.12 642 GLN B C 1
ATOM 11206 O O . GLN B 1 642 ? -5.371 11.75 -22.953 1 98.12 642 GLN B O 1
ATOM 11211 N N . ASN B 1 643 ? -6.883 11.766 -21.297 1 98.62 643 ASN B N 1
ATOM 11212 C CA . ASN B 1 643 ? -5.906 12.148 -20.297 1 98.62 643 ASN B CA 1
ATOM 11213 C C . ASN B 1 643 ? -4.816 11.094 -20.125 1 98.62 643 ASN B C 1
ATOM 11215 O O . ASN B 1 643 ? -3.635 11.422 -20.031 1 98.62 643 ASN B O 1
ATOM 11219 N N . LEU B 1 644 ? -5.234 9.836 -20.047 1 98.69 644 LEU B N 1
ATOM 11220 C CA . LEU B 1 644 ? -4.297 8.727 -19.938 1 98.69 644 LEU B CA 1
ATOM 11221 C C . LEU B 1 644 ? -3.365 8.68 -21.141 1 98.69 644 LEU B C 1
ATOM 11223 O O . LEU B 1 644 ? -2.162 8.445 -21 1 98.69 644 LEU B O 1
ATOM 11227 N N . TYR B 1 645 ? -3.947 8.883 -22.359 1 98.62 645 TYR B N 1
ATOM 11228 C CA . TYR B 1 645 ? -3.166 8.883 -23.594 1 98.62 645 TYR B CA 1
ATOM 11229 C C . TYR B 1 645 ? -2.094 9.961 -23.547 1 98.62 645 TYR B C 1
ATOM 11231 O O . TYR B 1 645 ? -0.921 9.688 -23.828 1 98.62 645 TYR B O 1
ATOM 11239 N N . ILE B 1 646 ? -2.455 11.164 -23.188 1 98.62 646 ILE B N 1
ATOM 11240 C CA . ILE B 1 646 ? -1.521 12.281 -23.109 1 98.62 646 ILE B CA 1
ATOM 11241 C C . ILE B 1 646 ? -0.479 12 -22.031 1 98.62 646 ILE B C 1
ATOM 11243 O O . ILE B 1 646 ? 0.713 12.242 -22.234 1 98.62 646 ILE B O 1
ATOM 11247 N N . GLY B 1 647 ? -0.971 11.492 -20.859 1 98.56 647 GLY B N 1
ATOM 11248 C CA . GLY B 1 647 ? -0.054 11.133 -19.781 1 98.56 647 GLY B CA 1
ATOM 11249 C C . GLY B 1 647 ? 0.965 10.086 -20.203 1 98.56 647 GLY B C 1
ATOM 11250 O O . GLY B 1 647 ? 2.123 10.141 -19.781 1 98.56 647 GLY B O 1
ATOM 11251 N N . SER B 1 648 ? 0.563 9.133 -21.016 1 98.75 648 SER B N 1
ATOM 11252 C CA . SER B 1 648 ? 1.461 8.086 -21.484 1 98.75 648 SER B CA 1
ATOM 11253 C C . SER B 1 648 ? 2.523 8.641 -22.422 1 98.75 648 SER B C 1
ATOM 11255 O O . SER B 1 648 ? 3.66 8.156 -22.438 1 98.75 648 SER B O 1
ATOM 11257 N N . LYS B 1 649 ? 2.178 9.633 -23.188 1 98.69 649 LYS B N 1
ATOM 11258 C CA . LYS B 1 649 ? 3.162 10.312 -24.031 1 98.69 649 LYS B CA 1
ATOM 11259 C C . LYS B 1 649 ? 4.207 11.031 -23.188 1 98.69 649 LYS B C 1
ATOM 11261 O O . LYS B 1 649 ? 5.398 11.008 -23.5 1 98.69 649 LYS B O 1
ATOM 11266 N N . VAL B 1 650 ? 3.756 11.695 -22.156 1 98.5 650 VAL B N 1
ATOM 11267 C CA . VAL B 1 650 ? 4.664 12.375 -21.234 1 98.5 650 VAL B CA 1
ATOM 11268 C C . VAL B 1 650 ? 5.594 11.352 -20.578 1 98.5 650 VAL B C 1
ATOM 11270 O O . VAL B 1 650 ? 6.789 11.609 -20.422 1 98.5 650 VAL B O 1
ATOM 11273 N N . PHE B 1 651 ? 5.043 10.227 -20.25 1 98.5 651 PHE B N 1
ATOM 11274 C CA . PHE B 1 651 ? 5.832 9.148 -19.656 1 98.5 651 PHE B CA 1
ATOM 11275 C C . PHE B 1 651 ? 6.914 8.68 -20.625 1 98.5 651 PHE B C 1
ATOM 11277 O O . PHE B 1 651 ? 8.078 8.539 -20.234 1 98.5 651 PHE B O 1
ATOM 11284 N N . LEU B 1 652 ? 6.52 8.461 -21.859 1 98.75 652 LEU B N 1
ATOM 11285 C CA . LEU B 1 652 ? 7.488 8.039 -22.859 1 98.75 652 LEU B CA 1
ATOM 11286 C C . LEU B 1 652 ? 8.609 9.07 -23 1 98.75 652 LEU B C 1
ATOM 11288 O O . LEU B 1 652 ? 9.781 8.703 -23.094 1 98.75 652 LEU B O 1
ATOM 11292 N N . LYS B 1 653 ? 8.266 10.305 -23.031 1 98.5 653 LYS B N 1
ATOM 11293 C CA . LYS B 1 653 ? 9.266 11.367 -23.125 1 98.5 653 LYS B CA 1
ATOM 11294 C C . LYS B 1 653 ? 10.234 11.32 -21.953 1 98.5 653 LYS B C 1
ATOM 11296 O O . LYS B 1 653 ? 11.445 11.469 -22.125 1 98.5 653 LYS B O 1
ATOM 11301 N N . GLU B 1 654 ? 9.695 11.18 -20.734 1 98.06 654 GLU B N 1
ATOM 11302 C CA . GLU B 1 654 ? 10.539 11.109 -19.547 1 98.06 654 GLU B CA 1
ATOM 11303 C C . GLU B 1 654 ? 11.445 9.883 -19.594 1 98.06 654 GLU B C 1
ATOM 11305 O O . GLU B 1 654 ? 12.586 9.93 -19.125 1 98.06 654 GLU B O 1
ATOM 11310 N N . CYS B 1 655 ? 10.914 8.758 -20.078 1 98.38 655 CYS B N 1
ATOM 11311 C CA . CYS B 1 655 ? 11.711 7.543 -20.203 1 98.38 655 CYS B CA 1
ATOM 11312 C C . CYS B 1 655 ? 12.914 7.777 -21.109 1 98.38 655 CYS B C 1
ATOM 11314 O O . CYS B 1 655 ? 14.023 7.328 -20.812 1 98.38 655 CYS B O 1
ATOM 11316 N N . LYS B 1 656 ? 12.734 8.484 -22.203 1 97.88 656 LYS B N 1
ATOM 11317 C CA . LYS B 1 656 ? 13.82 8.773 -23.125 1 97.88 656 LYS B CA 1
ATOM 11318 C C . LYS B 1 656 ? 14.875 9.664 -22.484 1 97.88 656 LYS B C 1
ATOM 11320 O O . LYS B 1 656 ? 16.078 9.445 -22.656 1 97.88 656 LYS B O 1
ATOM 11325 N N . LYS B 1 657 ? 14.414 10.641 -21.75 1 97.12 657 LYS B N 1
ATOM 11326 C CA . LYS B 1 657 ? 15.344 11.477 -21 1 97.12 657 LYS B CA 1
ATOM 11327 C C . LYS B 1 657 ? 16.141 10.641 -20 1 97.12 657 LYS B C 1
ATOM 11329 O O . LYS B 1 657 ? 17.344 10.852 -19.828 1 97.12 657 LYS B O 1
ATOM 11334 N N . PHE B 1 658 ? 15.508 9.773 -19.375 1 96.81 658 PHE B N 1
ATOM 11335 C CA . PHE B 1 658 ? 16.125 8.922 -18.359 1 96.81 658 PHE B CA 1
ATOM 11336 C C . PHE B 1 658 ? 17.172 8.008 -19 1 96.81 658 PHE B C 1
ATOM 11338 O O . PHE B 1 658 ? 18.219 7.746 -18.406 1 96.81 658 PHE B O 1
ATOM 11345 N N . GLU B 1 659 ? 16.875 7.5 -20.172 1 96 659 GLU B N 1
ATOM 11346 C CA . GLU B 1 659 ? 17.844 6.68 -20.891 1 96 659 GLU B CA 1
ATOM 11347 C C . GLU B 1 659 ? 19.125 7.453 -21.172 1 96 659 GLU B C 1
ATOM 11349 O O . GLU B 1 659 ? 20.219 6.906 -21.047 1 96 659 GLU B O 1
ATOM 11354 N N . SER B 1 660 ? 18.938 8.664 -21.547 1 95.06 660 SER B N 1
ATOM 11355 C CA . SER B 1 660 ? 20.109 9.516 -21.781 1 95.06 660 SER B CA 1
ATOM 11356 C C . SER B 1 660 ? 20.906 9.727 -20.484 1 95.06 660 SER B C 1
ATOM 11358 O O . SER B 1 660 ? 22.141 9.727 -20.5 1 95.06 660 SER B O 1
ATOM 11360 N N . ALA B 1 661 ? 20.203 9.922 -19.438 1 93.31 661 ALA B N 1
ATOM 11361 C CA . ALA B 1 661 ? 20.844 10.07 -18.141 1 93.31 661 ALA B CA 1
ATOM 11362 C C . ALA B 1 661 ? 21.641 8.82 -17.766 1 93.31 661 ALA B C 1
ATOM 11364 O O . ALA B 1 661 ? 22.734 8.906 -17.219 1 93.31 661 ALA B O 1
ATOM 11365 N N . ILE B 1 662 ? 21.078 7.676 -18.016 1 94.31 662 ILE B N 1
ATOM 11366 C CA . ILE B 1 662 ? 21.75 6.406 -17.734 1 94.31 662 ILE B CA 1
ATOM 11367 C C . ILE B 1 662 ? 23.062 6.32 -18.5 1 94.31 662 ILE B C 1
ATOM 11369 O O . ILE B 1 662 ? 24.078 5.914 -17.953 1 94.31 662 ILE B O 1
ATOM 11373 N N . GLU B 1 663 ? 23.062 6.711 -19.75 1 92.69 663 GLU B N 1
ATOM 11374 C CA . GLU B 1 663 ? 24.25 6.672 -20.578 1 92.69 663 GLU B CA 1
ATOM 11375 C C . GLU B 1 663 ? 25.344 7.578 -20.016 1 92.69 663 GLU B C 1
ATOM 11377 O O . GLU B 1 663 ? 26.516 7.195 -19.969 1 92.69 663 GLU B O 1
ATOM 11382 N N . GLU B 1 664 ? 24.922 8.664 -19.578 1 90.94 664 GLU B N 1
ATOM 11383 C CA . GLU B 1 664 ? 25.875 9.617 -19.016 1 90.94 664 GLU B CA 1
ATOM 11384 C C . GLU B 1 664 ? 26.484 9.07 -17.719 1 90.94 664 GLU B C 1
ATOM 11386 O O . GLU B 1 664 ? 27.688 9.188 -17.5 1 90.94 664 GLU B O 1
ATOM 11391 N N . ILE B 1 665 ? 25.688 8.523 -16.969 1 88.94 665 ILE B N 1
ATOM 11392 C CA . ILE B 1 665 ? 26.141 8.023 -15.672 1 88.94 665 ILE B CA 1
ATOM 11393 C C . ILE B 1 665 ? 27.047 6.816 -15.867 1 88.94 665 ILE B C 1
ATOM 11395 O O . ILE B 1 665 ? 28.031 6.645 -15.133 1 88.94 665 ILE B O 1
ATOM 11399 N N . LEU B 1 666 ? 26.719 5.973 -16.797 1 88 666 LEU B N 1
ATOM 11400 C CA . LEU B 1 666 ? 27.562 4.82 -17.094 1 88 666 LEU B CA 1
ATOM 11401 C C . LEU B 1 666 ? 28.922 5.266 -17.594 1 88 666 LEU B C 1
ATOM 11403 O O . LEU B 1 666 ? 29.938 4.641 -17.281 1 88 666 LEU B O 1
ATOM 11407 N N . TYR B 1 667 ? 28.938 6.332 -18.359 1 85.69 667 TYR B N 1
ATOM 11408 C CA . TYR B 1 667 ? 30.203 6.895 -18.828 1 85.69 667 TYR B CA 1
ATOM 11409 C C . TYR B 1 667 ? 31.047 7.41 -17.672 1 85.69 667 TYR B C 1
ATOM 11411 O O . TYR B 1 667 ? 32.25 7.133 -17.594 1 85.69 667 TYR B O 1
ATOM 11419 N N . ASP B 1 668 ? 30.406 8.078 -16.781 1 83.06 668 ASP B N 1
ATOM 11420 C CA . ASP B 1 668 ? 31.078 8.602 -15.609 1 83.06 668 ASP B CA 1
ATOM 11421 C C . ASP B 1 668 ? 31.594 7.469 -14.719 1 83.06 668 ASP B C 1
ATOM 11423 O O . ASP B 1 668 ? 32.688 7.562 -14.148 1 83.06 668 ASP B O 1
ATOM 11427 N N . PHE B 1 669 ? 30.812 6.508 -14.609 1 81.56 669 PHE B N 1
ATOM 11428 C CA . PHE B 1 669 ? 31.172 5.363 -13.781 1 81.56 669 PHE B CA 1
ATOM 11429 C C . PHE B 1 669 ? 32.375 4.625 -14.352 1 81.56 669 PHE B C 1
ATOM 11431 O O . PHE B 1 669 ? 33.188 4.102 -13.594 1 81.56 669 PHE B O 1
ATOM 11438 N N . ALA B 1 670 ? 32.438 4.559 -15.594 1 77.62 670 ALA B N 1
ATOM 11439 C CA . ALA B 1 670 ? 33.594 3.916 -16.234 1 77.62 670 ALA B CA 1
ATOM 11440 C C . ALA B 1 670 ? 34.875 4.68 -15.953 1 77.62 670 ALA B C 1
ATOM 11442 O O . ALA B 1 670 ? 35.938 4.078 -15.836 1 77.62 670 ALA B O 1
ATOM 11443 N N . THR B 1 671 ? 34.719 5.992 -15.727 1 77.38 671 THR B N 1
ATOM 11444 C CA . THR B 1 671 ? 35.875 6.844 -15.453 1 77.38 671 THR B CA 1
ATOM 11445 C C . THR B 1 671 ? 36.25 6.805 -13.977 1 77.38 671 THR B C 1
ATOM 11447 O O . THR B 1 671 ? 37.438 6.859 -13.625 1 77.38 671 THR B O 1
ATOM 11450 N N . ASN B 1 672 ? 35.156 6.711 -13.141 1 76.69 672 ASN B N 1
ATOM 11451 C CA . ASN B 1 672 ? 35.375 6.613 -11.695 1 76.69 672 ASN B CA 1
ATOM 11452 C C . ASN B 1 672 ? 34.469 5.527 -11.086 1 76.69 672 ASN B C 1
ATOM 11454 O O . ASN B 1 672 ? 33.469 5.828 -10.445 1 76.69 672 ASN B O 1
ATOM 11458 N N . PRO B 1 673 ? 35 4.324 -11.094 1 70.25 673 PRO B N 1
ATOM 11459 C CA . PRO B 1 673 ? 34.156 3.188 -10.703 1 70.25 673 PRO B CA 1
ATOM 11460 C C . PRO B 1 673 ? 33.938 3.117 -9.188 1 70.25 673 PRO B C 1
ATOM 11462 O O . PRO B 1 673 ? 33.125 2.307 -8.719 1 70.25 673 PRO B O 1
ATOM 11465 N N . PHE B 1 674 ? 34.5 4.043 -8.477 1 65.56 674 PHE B N 1
ATOM 11466 C CA . PHE B 1 674 ? 34.375 3.982 -7.027 1 65.56 674 PHE B CA 1
ATOM 11467 C C . PHE B 1 674 ? 33.188 4.828 -6.539 1 65.56 674 PHE B C 1
ATOM 11469 O O . PHE B 1 674 ? 32.781 4.719 -5.383 1 65.56 674 PHE B O 1
ATOM 11476 N N . ASP B 1 675 ? 32.719 5.605 -7.453 1 70.19 675 ASP B N 1
ATOM 11477 C CA . ASP B 1 675 ? 31.547 6.422 -7.082 1 70.19 675 ASP B CA 1
ATOM 11478 C C . ASP B 1 675 ? 30.25 5.777 -7.555 1 70.19 675 ASP B C 1
ATOM 11480 O O . ASP B 1 675 ? 29.828 5.996 -8.688 1 70.19 675 ASP B O 1
ATOM 11484 N N . GLN B 1 676 ? 29.656 5.035 -6.617 1 77.81 676 GLN B N 1
ATOM 11485 C CA . GLN B 1 676 ? 28.5 4.254 -7.02 1 77.81 676 GLN B CA 1
ATOM 11486 C C . GLN B 1 676 ? 27.203 4.984 -6.672 1 77.81 676 GLN B C 1
ATOM 11488 O O . GLN B 1 676 ? 26.109 4.469 -6.926 1 77.81 676 GLN B O 1
ATOM 11493 N N . ARG B 1 677 ? 27.25 6.172 -6.246 1 77.5 677 ARG B N 1
ATOM 11494 C CA . ARG B 1 677 ? 26.078 6.879 -5.73 1 77.5 677 ARG B CA 1
ATOM 11495 C C . ARG B 1 677 ? 25.047 7.09 -6.828 1 77.5 677 ARG B C 1
ATOM 11497 O O . ARG B 1 677 ? 23.859 6.84 -6.621 1 77.5 677 ARG B O 1
ATOM 11504 N N . ARG B 1 678 ? 25.438 7.461 -7.902 1 82.56 678 ARG B N 1
ATOM 11505 C CA . ARG B 1 678 ? 24.5 7.754 -8.984 1 82.56 678 ARG B CA 1
ATOM 11506 C C . ARG B 1 678 ? 23.922 6.469 -9.57 1 82.56 678 ARG B C 1
ATOM 11508 O O . ARG B 1 678 ? 22.797 6.453 -10.047 1 82.56 678 ARG B O 1
ATOM 11515 N N . ILE B 1 679 ? 24.734 5.391 -9.555 1 87.62 679 ILE B N 1
ATOM 11516 C CA . ILE B 1 679 ? 24.266 4.094 -10.039 1 87.62 679 ILE B CA 1
ATOM 11517 C C . ILE B 1 679 ? 23.141 3.58 -9.148 1 87.62 679 ILE B C 1
ATOM 11519 O O . ILE B 1 679 ? 22.109 3.105 -9.648 1 87.62 679 ILE B O 1
ATOM 11523 N N . SER B 1 680 ? 23.312 3.771 -7.848 1 85.75 680 SER B N 1
ATOM 11524 C CA . SER B 1 680 ? 22.312 3.326 -6.895 1 85.75 680 SER B CA 1
ATOM 11525 C C . SER B 1 680 ? 21 4.098 -7.066 1 85.75 680 SER B C 1
ATOM 11527 O O . SER B 1 680 ? 19.922 3.523 -6.965 1 85.75 680 SER B O 1
ATOM 11529 N N . SER B 1 681 ? 21.125 5.34 -7.328 1 88.19 681 SER B N 1
ATOM 11530 C CA . SER B 1 681 ? 19.953 6.18 -7.527 1 88.19 681 SER B CA 1
ATOM 11531 C C . SER B 1 681 ? 19.156 5.734 -8.75 1 88.19 681 SER B C 1
ATOM 11533 O O . SER B 1 681 ? 17.938 5.66 -8.711 1 88.19 681 SER B O 1
ATOM 11535 N N . ILE B 1 682 ? 19.859 5.422 -9.836 1 92.81 682 ILE B N 1
ATOM 11536 C CA . ILE B 1 682 ? 19.234 4.984 -11.078 1 92.81 682 ILE B CA 1
ATOM 11537 C C . ILE B 1 682 ? 18.562 3.633 -10.859 1 92.81 682 ILE B C 1
ATOM 11539 O O . ILE B 1 682 ? 17.406 3.438 -11.266 1 92.81 682 ILE B O 1
ATOM 11543 N N . ASN B 1 683 ? 19.203 2.73 -10.211 1 94.06 683 ASN B N 1
ATOM 11544 C CA . ASN B 1 683 ? 18.672 1.395 -9.984 1 94.06 683 ASN B CA 1
ATOM 11545 C C . ASN B 1 683 ? 17.438 1.431 -9.078 1 94.06 683 ASN B C 1
ATOM 11547 O O . ASN B 1 683 ? 16.484 0.67 -9.273 1 94.06 683 ASN B O 1
ATOM 11551 N N . ASN B 1 684 ? 17.484 2.332 -8.102 1 92.19 684 ASN B N 1
ATOM 11552 C CA . ASN B 1 684 ? 16.328 2.484 -7.234 1 92.19 684 ASN B CA 1
ATOM 11553 C C . ASN B 1 684 ? 15.102 2.967 -8.008 1 92.19 684 ASN B C 1
ATOM 11555 O O . ASN B 1 684 ? 13.992 2.502 -7.77 1 92.19 684 ASN B O 1
ATOM 11559 N N . ARG B 1 685 ? 15.297 3.863 -8.898 1 94.75 685 ARG B N 1
ATOM 11560 C CA . ARG B 1 685 ? 14.203 4.391 -9.703 1 94.75 685 ARG B CA 1
ATOM 11561 C C . ARG B 1 685 ? 13.68 3.336 -10.68 1 94.75 685 ARG B C 1
ATOM 11563 O O . ARG B 1 685 ? 12.469 3.199 -10.859 1 94.75 685 ARG B O 1
ATOM 11570 N N . LEU B 1 686 ? 14.578 2.529 -11.242 1 96.69 686 LEU B N 1
ATOM 11571 C CA . LEU B 1 686 ? 14.195 1.476 -12.172 1 96.69 686 LEU B CA 1
ATOM 11572 C C . LEU B 1 686 ? 13.352 0.411 -11.469 1 96.69 686 LEU B C 1
ATOM 11574 O O . LEU B 1 686 ? 12.336 -0.034 -12 1 96.69 686 LEU B O 1
ATOM 11578 N N . THR B 1 687 ? 13.719 0.032 -10.266 1 95.69 687 THR B N 1
ATOM 11579 C CA . THR B 1 687 ? 13.008 -1.022 -9.555 1 95.69 687 THR B CA 1
ATOM 11580 C C . THR B 1 687 ? 11.664 -0.512 -9.031 1 95.69 687 THR B C 1
ATOM 11582 O O . THR B 1 687 ? 10.773 -1.303 -8.719 1 95.69 687 THR B O 1
ATOM 11585 N N . ALA B 1 688 ? 11.516 0.803 -8.984 1 96.12 688 ALA B N 1
ATOM 11586 C CA . ALA B 1 688 ? 10.305 1.396 -8.414 1 96.12 688 ALA B CA 1
ATOM 11587 C C . ALA B 1 688 ? 9.219 1.549 -9.469 1 96.12 688 ALA B C 1
ATOM 11589 O O . ALA B 1 688 ? 8.039 1.7 -9.141 1 96.12 688 ALA B O 1
ATOM 11590 N N . ILE B 1 689 ? 9.492 1.462 -10.711 1 96.75 689 ILE B N 1
ATOM 11591 C CA . ILE B 1 689 ? 8.586 1.782 -11.805 1 96.75 689 ILE B CA 1
ATOM 11592 C C . ILE B 1 689 ? 7.387 0.836 -11.773 1 96.75 689 ILE B C 1
ATOM 11594 O O . ILE B 1 689 ? 6.234 1.279 -11.797 1 96.75 689 ILE B O 1
ATOM 11598 N N . ASP B 1 690 ? 7.645 -0.422 -11.688 1 95.31 690 ASP B N 1
ATOM 11599 C CA . ASP B 1 690 ? 6.562 -1.397 -11.766 1 95.31 690 ASP B CA 1
ATOM 11600 C C . ASP B 1 690 ? 5.676 -1.338 -10.523 1 95.31 690 ASP B C 1
ATOM 11602 O O . ASP B 1 690 ? 4.488 -1.66 -10.586 1 95.31 690 ASP B O 1
ATOM 11606 N N . LYS B 1 691 ? 6.188 -0.895 -9.414 1 96.62 691 LYS B N 1
ATOM 11607 C CA . LYS B 1 691 ? 5.426 -0.786 -8.172 1 96.62 691 LYS B CA 1
ATOM 11608 C C . LYS B 1 691 ? 4.414 0.354 -8.242 1 96.62 691 LYS B C 1
ATOM 11610 O O . LYS B 1 691 ? 3.459 0.393 -7.469 1 96.62 691 LYS B O 1
ATOM 11615 N N . CYS B 1 692 ? 4.629 1.263 -9.195 1 97.69 692 CYS B N 1
ATOM 11616 C CA . CYS B 1 692 ? 3.689 2.361 -9.391 1 97.69 692 CYS B CA 1
ATOM 11617 C C . CYS B 1 692 ? 2.33 1.84 -9.836 1 97.69 692 CYS B C 1
ATOM 11619 O O . CYS B 1 692 ? 1.319 2.531 -9.695 1 97.69 692 CYS B O 1
ATOM 11621 N N . PHE B 1 693 ? 2.275 0.644 -10.312 1 97.69 693 PHE B N 1
ATOM 11622 C CA . PHE B 1 693 ? 1.034 0.114 -10.867 1 97.69 693 PHE B CA 1
ATOM 11623 C C . PHE B 1 693 ? 0.338 -0.792 -9.852 1 97.69 693 PHE B C 1
ATOM 11625 O O . PHE B 1 693 ? -0.567 -1.548 -10.211 1 97.69 693 PHE B O 1
ATOM 11632 N N . ILE B 1 694 ? 0.72 -0.723 -8.602 1 96.56 694 ILE B N 1
ATOM 11633 C CA . ILE B 1 694 ? 0.053 -1.451 -7.527 1 96.56 694 ILE B CA 1
ATOM 11634 C C . ILE B 1 694 ? -0.932 -0.529 -6.812 1 96.56 694 ILE B C 1
ATOM 11636 O O . ILE B 1 694 ? -0.549 0.534 -6.32 1 96.56 694 ILE B O 1
ATOM 11640 N N . ASN B 1 695 ? -2.164 -0.852 -6.828 1 94.25 695 ASN B N 1
ATOM 11641 C CA . ASN B 1 695 ? -3.178 -0.256 -5.965 1 94.25 695 ASN B CA 1
ATOM 11642 C C . ASN B 1 695 ? -3.34 -1.043 -4.664 1 94.25 695 ASN B C 1
ATOM 11644 O O . ASN B 1 695 ? -3.963 -2.105 -4.652 1 94.25 695 ASN B O 1
ATOM 11648 N N . PRO B 1 696 ? -2.824 -0.522 -3.594 1 89.12 696 PRO B N 1
ATOM 11649 C CA . PRO B 1 696 ? -2.795 -1.329 -2.373 1 89.12 696 PRO B CA 1
ATOM 11650 C C . PRO B 1 696 ? -4.191 -1.671 -1.858 1 89.12 696 PRO B C 1
ATOM 11652 O O . PRO B 1 696 ? -4.344 -2.562 -1.019 1 89.12 696 PRO B O 1
ATOM 11655 N N . ARG B 1 697 ? -5.223 -1.027 -2.357 1 89.38 697 ARG B N 1
ATOM 11656 C CA . ARG B 1 697 ? -6.59 -1.312 -1.929 1 89.38 697 ARG B CA 1
ATOM 11657 C C . ARG B 1 697 ? -7.219 -2.395 -2.797 1 89.38 697 ARG B C 1
ATOM 11659 O O . ARG B 1 697 ? -8.336 -2.838 -2.529 1 89.38 697 ARG B O 1
ATOM 11666 N N . GLY B 1 698 ? -6.531 -2.809 -3.799 1 89 698 GLY B N 1
ATOM 11667 C CA . GLY B 1 698 ? -7.062 -3.818 -4.699 1 89 698 GLY B CA 1
ATOM 11668 C C . GLY B 1 698 ? -7.988 -3.248 -5.758 1 89 698 GLY B C 1
ATOM 11669 O O . GLY B 1 698 ? -8.25 -2.043 -5.777 1 89 698 GLY B O 1
ATOM 11670 N N . ILE B 1 699 ? -8.383 -4.066 -6.625 1 82.81 699 ILE B N 1
ATOM 11671 C CA . ILE B 1 699 ? -9.391 -3.67 -7.602 1 82.81 699 ILE B CA 1
ATOM 11672 C C . ILE B 1 699 ? -10.781 -3.908 -7.031 1 82.81 699 ILE B C 1
ATOM 11674 O O . ILE B 1 699 ? -10.938 -4.582 -6.008 1 82.81 699 ILE B O 1
ATOM 11678 N N . PRO B 1 700 ? -11.758 -3.334 -7.574 1 80.94 700 PRO B N 1
ATOM 11679 C CA . PRO B 1 700 ? -13.102 -3.441 -6.992 1 80.94 700 PRO B CA 1
ATOM 11680 C C . PRO B 1 700 ? -13.547 -4.891 -6.805 1 80.94 700 PRO B C 1
ATOM 11682 O O . PRO B 1 700 ? -13.547 -5.668 -7.762 1 80.94 700 PRO B O 1
ATOM 11685 N N . GLY B 1 701 ? -13.75 -5.195 -5.578 1 78.44 701 GLY B N 1
ATOM 11686 C CA . GLY B 1 701 ? -14.273 -6.512 -5.25 1 78.44 701 GLY B CA 1
ATOM 11687 C C . GLY B 1 701 ? -13.188 -7.539 -5.008 1 78.44 701 GLY B C 1
ATOM 11688 O O . GLY B 1 701 ? -13.469 -8.672 -4.598 1 78.44 701 GLY B O 1
ATOM 11689 N N . LYS B 1 702 ? -11.945 -7.176 -5.254 1 85.5 702 LYS B N 1
ATOM 11690 C CA . LYS B 1 702 ? -10.828 -8.102 -5.094 1 85.5 702 LYS B CA 1
ATOM 11691 C C . LYS B 1 702 ? -9.656 -7.438 -4.379 1 85.5 702 LYS B C 1
ATOM 11693 O O . LYS B 1 702 ? -8.75 -6.91 -5.023 1 85.5 702 LYS B O 1
ATOM 11698 N N . GLN B 1 703 ? -9.547 -7.629 -3.154 1 84.62 703 GLN B N 1
ATOM 11699 C CA . GLN B 1 703 ? -8.555 -6.949 -2.326 1 84.62 703 GLN B CA 1
ATOM 11700 C C . GLN B 1 703 ? -7.152 -7.48 -2.602 1 84.62 703 GLN B C 1
ATOM 11702 O O . GLN B 1 703 ? -6.168 -6.754 -2.445 1 84.62 703 GLN B O 1
ATOM 11707 N N . SER B 1 704 ? -7.051 -8.695 -3.043 1 87.44 704 SER B N 1
ATOM 11708 C CA . SER B 1 704 ? -5.738 -9.305 -3.205 1 87.44 704 SER B CA 1
ATOM 11709 C C . SER B 1 704 ? -5.184 -9.062 -4.605 1 87.44 704 SER B C 1
ATOM 11711 O O . SER B 1 704 ? -3.992 -9.273 -4.852 1 87.44 704 SER B O 1
ATOM 11713 N N . SER B 1 705 ? -6.012 -8.68 -5.531 1 89.06 705 SER B N 1
ATOM 11714 C CA . SER B 1 705 ? -5.57 -8.297 -6.867 1 89.06 705 SER B CA 1
ATOM 11715 C C . SER B 1 705 ? -5.227 -6.812 -6.934 1 89.06 705 SER B C 1
ATOM 11717 O O . SER B 1 705 ? -6.09 -5.98 -7.215 1 89.06 705 SER B O 1
ATOM 11719 N N . ARG B 1 706 ? -3.955 -6.57 -6.84 1 94.06 706 ARG B N 1
ATOM 11720 C CA . ARG B 1 706 ? -3.566 -5.188 -6.578 1 94.06 706 ARG B CA 1
ATOM 11721 C C . ARG B 1 706 ? -2.986 -4.535 -7.828 1 94.06 706 ARG B C 1
ATOM 11723 O O . ARG B 1 706 ? -2.869 -3.311 -7.895 1 94.06 706 ARG B O 1
ATOM 11730 N N . HIS B 1 707 ? -2.566 -5.277 -8.867 1 95.62 707 HIS B N 1
ATOM 11731 C CA . HIS B 1 707 ? -1.89 -4.715 -10.031 1 95.62 707 HIS B CA 1
ATOM 11732 C C . HIS B 1 707 ? -2.891 -4.129 -11.023 1 95.62 707 HIS B C 1
ATOM 11734 O O . HIS B 1 707 ? -3.746 -4.848 -11.547 1 95.62 707 HIS B O 1
ATOM 11740 N N . VAL B 1 708 ? -2.793 -2.91 -11.391 1 95.38 708 VAL B N 1
ATOM 11741 C CA . VAL B 1 708 ? -3.814 -2.211 -12.164 1 95.38 708 VAL B CA 1
ATOM 11742 C C . VAL B 1 708 ? -3.676 -2.559 -13.641 1 95.38 708 VAL B C 1
ATOM 11744 O O . VAL B 1 708 ? -4.652 -2.494 -14.398 1 95.38 708 VAL B O 1
ATOM 11747 N N . LEU B 1 709 ? -2.424 -2.93 -14.094 1 96.06 709 LEU B N 1
ATOM 11748 C CA . LEU B 1 709 ? -2.213 -3.322 -15.477 1 96.06 709 LEU B CA 1
ATOM 11749 C C . LEU B 1 709 ? -2.375 -4.828 -15.648 1 96.06 709 LEU B C 1
ATOM 11751 O O . LEU B 1 709 ? -2.969 -5.285 -16.625 1 96.06 709 LEU B O 1
ATOM 11755 N N . TYR B 1 710 ? -1.812 -5.539 -14.688 1 94.31 710 TYR B N 1
ATOM 11756 C CA . TYR B 1 710 ? -1.738 -6.988 -14.836 1 94.31 710 TYR B CA 1
ATOM 11757 C C . TYR B 1 710 ? -2.484 -7.691 -13.711 1 94.31 710 TYR B C 1
ATOM 11759 O O . TYR B 1 710 ? -1.97 -7.812 -12.594 1 94.31 710 TYR B O 1
ATOM 11767 N N . SER B 1 711 ? -3.664 -8.125 -13.984 1 86.69 711 SER B N 1
ATOM 11768 C CA . SER B 1 711 ? -4.488 -8.836 -13.016 1 86.69 711 SER B CA 1
ATOM 11769 C C . SER B 1 711 ? -5 -10.156 -13.594 1 86.69 711 SER B C 1
ATOM 11771 O O . SER B 1 711 ? -4.715 -10.484 -14.75 1 86.69 711 SER B O 1
ATOM 11773 N N . LEU B 1 712 ? -5.621 -10.82 -12.711 1 79.31 712 LEU B N 1
ATOM 11774 C CA . LEU B 1 712 ? -6.145 -12.117 -13.133 1 79.31 712 LEU B CA 1
ATOM 11775 C C . LEU B 1 712 ? -7.625 -12.016 -13.492 1 79.31 712 LEU B C 1
ATOM 11777 O O . LEU B 1 712 ? -8.336 -11.148 -12.977 1 79.31 712 LEU B O 1
ATOM 11781 N N . SER B 1 713 ? -7.988 -12.844 -14.375 1 73.06 713 SER B N 1
ATOM 11782 C CA . SER B 1 713 ? -9.391 -12.898 -14.781 1 73.06 713 SER B CA 1
ATOM 11783 C C . SER B 1 713 ? -10.258 -13.508 -13.688 1 73.06 713 SER B C 1
ATOM 11785 O O . SER B 1 713 ? -9.844 -14.453 -13.016 1 73.06 713 SER B O 1
ATOM 11787 N N . ASP B 1 714 ? -11.43 -12.977 -13.531 1 69.25 714 ASP B N 1
ATOM 11788 C CA . ASP B 1 714 ? -12.359 -13.531 -12.555 1 69.25 714 ASP B CA 1
ATOM 11789 C C . ASP B 1 714 ? -12.891 -14.891 -13.016 1 69.25 714 ASP B C 1
ATOM 11791 O O . ASP B 1 714 ? -13.25 -15.734 -12.195 1 69.25 714 ASP B O 1
ATOM 11795 N N . SER B 1 715 ? -12.906 -15.055 -14.344 1 68.62 715 SER B N 1
ATOM 11796 C CA . SER B 1 715 ? -13.508 -16.266 -14.898 1 68.62 715 SER B CA 1
ATOM 11797 C C . SER B 1 715 ? -12.461 -17.344 -15.148 1 68.62 715 SER B C 1
ATOM 11799 O O . SER B 1 715 ? -12.797 -18.5 -15.383 1 68.62 715 SER B O 1
ATOM 11801 N N . ASP B 1 716 ? -11.266 -16.906 -15.148 1 72.25 716 ASP B N 1
ATOM 11802 C CA . ASP B 1 716 ? -10.156 -17.844 -15.305 1 72.25 716 ASP B CA 1
ATOM 11803 C C . ASP B 1 716 ? -8.938 -17.391 -14.516 1 72.25 716 ASP B C 1
ATOM 11805 O O . ASP B 1 716 ? -8.109 -16.625 -15.023 1 72.25 716 ASP B O 1
ATOM 11809 N N . SER B 1 717 ? -8.672 -17.984 -13.453 1 73.31 717 SER B N 1
ATOM 11810 C CA . SER B 1 717 ? -7.645 -17.578 -12.508 1 73.31 717 SER B CA 1
ATOM 11811 C C . SER B 1 717 ? -6.246 -17.812 -13.055 1 73.31 717 SER B C 1
ATOM 11813 O O . SER B 1 717 ? -5.258 -17.312 -12.516 1 73.31 717 SER B O 1
ATOM 11815 N N . TYR B 1 718 ? -6.137 -18.562 -14.18 1 75.5 718 TYR B N 1
ATOM 11816 C CA . TYR B 1 718 ? -4.836 -18.844 -14.781 1 75.5 718 TYR B CA 1
ATOM 11817 C C . TYR B 1 718 ? -4.461 -17.766 -15.789 1 75.5 718 TYR B C 1
ATOM 11819 O O . TYR B 1 718 ? -3.303 -17.672 -16.203 1 75.5 718 TYR B O 1
ATOM 11827 N N . SER B 1 719 ? -5.422 -16.953 -16.125 1 74 719 SER B N 1
ATOM 11828 C CA . SER B 1 719 ? -5.203 -16.047 -17.25 1 74 719 SER B CA 1
ATOM 11829 C C . SER B 1 719 ? -4.988 -14.617 -16.766 1 74 719 SER B C 1
ATOM 11831 O O . SER B 1 719 ? -5.637 -14.18 -15.812 1 74 719 SER B O 1
ATOM 11833 N N . SER B 1 720 ? -4.035 -14.023 -17.453 1 80.75 720 SER B N 1
ATOM 11834 C CA . SER B 1 720 ? -3.805 -12.609 -17.172 1 80.75 720 SER B CA 1
ATOM 11835 C C . SER B 1 720 ? -4.699 -11.727 -18.031 1 80.75 720 SER B C 1
ATOM 11837 O O . SER B 1 720 ? -5.047 -12.086 -19.156 1 80.75 720 SER B O 1
ATOM 11839 N N . VAL B 1 721 ? -5.07 -10.711 -17.438 1 82.31 721 VAL B N 1
ATOM 11840 C CA . VAL B 1 721 ? -5.832 -9.695 -18.141 1 82.31 721 VAL B CA 1
ATOM 11841 C C . VAL B 1 721 ? -5.191 -8.32 -17.922 1 82.31 721 VAL B C 1
ATOM 11843 O O . VAL B 1 721 ? -4.922 -7.938 -16.781 1 82.31 721 VAL B O 1
ATOM 11846 N N . THR B 1 722 ? -4.918 -7.711 -19.047 1 91.62 722 THR B N 1
ATOM 11847 C CA . THR B 1 722 ? -4.402 -6.348 -18.938 1 91.62 722 THR B CA 1
ATOM 11848 C C . THR B 1 722 ? -5.523 -5.367 -18.625 1 91.62 722 THR B C 1
ATOM 11850 O O . THR B 1 722 ? -6.559 -5.359 -19.297 1 91.62 722 THR B O 1
ATOM 11853 N N . MET B 1 723 ? -5.422 -4.598 -17.594 1 93.81 723 MET B N 1
ATOM 11854 C CA . MET B 1 723 ? -6.398 -3.613 -17.141 1 93.81 723 MET B CA 1
ATOM 11855 C C . MET B 1 723 ? -7.754 -4.266 -16.891 1 93.81 723 MET B C 1
ATOM 11857 O O . MET B 1 723 ? -8.773 -3.807 -17.406 1 93.81 723 MET B O 1
ATOM 11861 N N . ALA B 1 724 ? -7.723 -5.293 -16.125 1 90.19 724 ALA B N 1
ATOM 11862 C CA . ALA B 1 724 ? -8.906 -6.113 -15.875 1 90.19 724 ALA B CA 1
ATOM 11863 C C . ALA B 1 724 ? -10.055 -5.266 -15.336 1 90.19 724 ALA B C 1
ATOM 11865 O O . ALA B 1 724 ? -11.203 -5.418 -15.758 1 90.19 724 ALA B O 1
ATOM 11866 N N . SER B 1 725 ? -9.805 -4.395 -14.375 1 91.62 725 SER B N 1
ATOM 11867 C CA . SER B 1 725 ? -10.859 -3.596 -13.758 1 91.62 725 SER B CA 1
ATOM 11868 C C . SER B 1 725 ? -11.562 -2.721 -14.789 1 91.62 725 SER B C 1
ATOM 11870 O O . SER B 1 725 ? -12.773 -2.516 -14.711 1 91.62 725 SER B O 1
ATOM 11872 N N . VAL B 1 726 ? -10.828 -2.211 -15.758 1 95 726 VAL B N 1
ATOM 11873 C CA . VAL B 1 726 ? -11.359 -1.354 -16.812 1 95 726 VAL B CA 1
ATOM 11874 C C . VAL B 1 726 ? -12.219 -2.184 -17.766 1 95 726 VAL B C 1
ATOM 11876 O O . VAL B 1 726 ? -13.375 -1.851 -18.016 1 95 726 VAL B O 1
ATOM 11879 N N . PHE B 1 727 ? -11.734 -3.281 -18.234 1 92.56 727 PHE B N 1
ATOM 11880 C CA . PHE B 1 727 ? -12.414 -4.078 -19.25 1 92.56 727 PHE B CA 1
ATOM 11881 C C . PHE B 1 727 ? -13.609 -4.812 -18.641 1 92.56 727 PHE B C 1
ATOM 11883 O O . PHE B 1 727 ? -14.609 -5.051 -19.312 1 92.56 727 PHE B O 1
ATOM 11890 N N . ASP B 1 728 ? -13.5 -5.195 -17.344 1 89.62 728 ASP B N 1
ATOM 11891 C CA . ASP B 1 728 ? -14.648 -5.781 -16.656 1 89.62 728 ASP B CA 1
ATOM 11892 C C . ASP B 1 728 ? -15.852 -4.836 -16.688 1 89.62 728 ASP B C 1
ATOM 11894 O O . ASP B 1 728 ? -16.984 -5.266 -16.938 1 89.62 728 ASP B O 1
ATOM 11898 N N . ILE B 1 729 ? -15.625 -3.58 -16.406 1 93.12 729 ILE B N 1
ATOM 11899 C CA . ILE B 1 729 ? -16.703 -2.602 -16.391 1 93.12 729 ILE B CA 1
ATOM 11900 C C . ILE B 1 729 ? -17.219 -2.385 -17.812 1 93.12 729 ILE B C 1
ATOM 11902 O O . ILE B 1 729 ? -18.422 -2.227 -18.031 1 93.12 729 ILE B O 1
ATOM 11906 N N . ILE B 1 730 ? -16.312 -2.373 -18.828 1 93.81 730 ILE B N 1
ATOM 11907 C CA . ILE B 1 730 ? -16.719 -2.248 -20.219 1 93.81 730 ILE B CA 1
ATOM 11908 C C . ILE B 1 730 ? -17.656 -3.396 -20.578 1 93.81 730 ILE B C 1
ATOM 11910 O O . ILE B 1 730 ? -18.703 -3.18 -21.203 1 93.81 730 ILE B O 1
ATOM 11914 N N . ASN B 1 731 ? -17.312 -4.57 -20.188 1 90.31 731 ASN B N 1
ATOM 11915 C CA . ASN B 1 731 ? -18.156 -5.734 -20.484 1 90.31 731 ASN B CA 1
ATOM 11916 C C . ASN B 1 731 ? -19.516 -5.641 -19.781 1 90.31 731 ASN B C 1
ATOM 11918 O O . ASN B 1 731 ? -20.531 -6.051 -20.344 1 90.31 731 ASN B O 1
ATOM 11922 N N . LYS B 1 732 ? -19.516 -5.129 -18.578 1 90.56 732 LYS B N 1
ATOM 11923 C CA . LYS B 1 732 ? -20.781 -4.926 -17.875 1 90.56 732 LYS B CA 1
ATOM 11924 C C . LYS B 1 732 ? -21.656 -3.908 -18.609 1 90.56 732 LYS B C 1
ATOM 11926 O O . LYS B 1 732 ? -22.875 -4.078 -18.688 1 90.56 732 LYS B O 1
ATOM 11931 N N . ILE B 1 733 ? -21.062 -2.869 -19.078 1 94.06 733 ILE B N 1
ATOM 11932 C CA . ILE B 1 733 ? -21.797 -1.841 -19.812 1 94.06 733 ILE B CA 1
ATOM 11933 C C . ILE B 1 733 ? -22.391 -2.438 -21.078 1 94.06 733 ILE B C 1
ATOM 11935 O O . ILE B 1 733 ? -23.547 -2.195 -21.406 1 94.06 733 ILE B O 1
ATOM 11939 N N . LYS B 1 734 ? -21.641 -3.266 -21.766 1 91.75 734 LYS B N 1
ATOM 11940 C CA . LYS B 1 734 ? -22.094 -3.902 -22.984 1 91.75 734 LYS B CA 1
ATOM 11941 C C . LYS B 1 734 ? -23.344 -4.742 -22.75 1 91.75 734 LYS B C 1
ATOM 11943 O O . LYS B 1 734 ? -24.234 -4.801 -23.594 1 91.75 734 LYS B O 1
ATOM 11948 N N . ALA B 1 735 ? -23.375 -5.301 -21.578 1 88.88 735 ALA B N 1
ATOM 11949 C CA . ALA B 1 735 ? -24.438 -6.246 -21.281 1 88.88 735 ALA B CA 1
ATOM 11950 C C . ALA B 1 735 ? -25.641 -5.535 -20.672 1 88.88 735 ALA B C 1
ATOM 11952 O O . ALA B 1 735 ? -26.734 -6.109 -20.578 1 88.88 735 ALA B O 1
ATOM 11953 N N . GLU B 1 736 ? -25.469 -4.328 -20.219 1 91.12 736 GLU B N 1
ATOM 11954 C CA . GLU B 1 736 ? -26.484 -3.615 -19.469 1 91.12 736 GLU B CA 1
ATOM 11955 C C . GLU B 1 736 ? -27.453 -2.893 -20.406 1 91.12 736 GLU B C 1
ATOM 11957 O O . GLU B 1 736 ? -27.047 -2.279 -21.391 1 91.12 736 GLU B O 1
ATOM 11962 N N . LYS B 1 737 ? -28.828 -3.002 -20.078 1 90.19 737 LYS B N 1
ATOM 11963 C CA . LYS B 1 737 ? -29.844 -2.396 -20.922 1 90.19 737 LYS B CA 1
ATOM 11964 C C . LYS B 1 737 ? -30.438 -1.154 -20.266 1 90.19 737 LYS B C 1
ATOM 11966 O O . LYS B 1 737 ? -30.984 -0.285 -20.938 1 90.19 737 LYS B O 1
ATOM 11971 N N . ASP B 1 738 ? -30.312 -1.049 -18.969 1 92.19 738 ASP B N 1
ATOM 11972 C CA . ASP B 1 738 ? -30.844 0.095 -18.234 1 92.19 738 ASP B CA 1
ATOM 11973 C C . ASP B 1 738 ? -29.906 1.296 -18.328 1 92.19 738 ASP B C 1
ATOM 11975 O O . ASP B 1 738 ? -28.766 1.24 -17.875 1 92.19 738 ASP B O 1
ATOM 11979 N N . SER B 1 739 ? -30.422 2.348 -18.844 1 89.75 739 SER B N 1
ATOM 11980 C CA . SER B 1 739 ? -29.609 3.529 -19.125 1 89.75 739 SER B CA 1
ATOM 11981 C C . SER B 1 739 ? -29.094 4.152 -17.828 1 89.75 739 SER B C 1
ATOM 11983 O O . SER B 1 739 ? -28.016 4.75 -17.828 1 89.75 739 SER B O 1
ATOM 11985 N N . ARG B 1 740 ? -29.828 4.168 -16.766 1 91.06 740 ARG B N 1
ATOM 11986 C CA . ARG B 1 740 ? -29.391 4.723 -15.5 1 91.06 740 ARG B CA 1
ATOM 11987 C C . ARG B 1 740 ? -28.203 3.945 -14.945 1 91.06 740 ARG B C 1
ATOM 11989 O O . ARG B 1 740 ? -27.266 4.531 -14.375 1 91.06 740 ARG B O 1
ATOM 11996 N N . ILE B 1 741 ? -28.25 2.707 -15.039 1 94.44 741 ILE B N 1
ATOM 11997 C CA . ILE B 1 741 ? -27.156 1.849 -14.578 1 94.44 741 ILE B CA 1
ATOM 11998 C C . ILE B 1 741 ? -25.922 2.049 -15.453 1 94.44 741 ILE B C 1
ATOM 12000 O O . ILE B 1 741 ? -24.797 2.047 -14.961 1 94.44 741 ILE B O 1
ATOM 12004 N N . VAL B 1 742 ? -26.188 2.182 -16.734 1 94.12 742 VAL B N 1
ATOM 12005 C CA . VAL B 1 742 ? -25.094 2.418 -17.688 1 94.12 742 VAL B CA 1
ATOM 12006 C C . VAL B 1 742 ? -24.328 3.684 -17.281 1 94.12 742 VAL B C 1
ATOM 12008 O O . VAL B 1 742 ? -23.109 3.715 -17.328 1 94.12 742 VAL B O 1
ATOM 12011 N N . LYS B 1 743 ? -25.062 4.695 -16.875 1 92.81 743 LYS B N 1
ATOM 12012 C CA . LYS B 1 743 ? -24.438 5.949 -16.469 1 92.81 743 LYS B CA 1
ATOM 12013 C C . LYS B 1 743 ? -23.594 5.75 -15.203 1 92.81 743 LYS B C 1
ATOM 12015 O O . LYS B 1 743 ? -22.5 6.32 -15.086 1 92.81 743 LYS B O 1
ATOM 12020 N N . GLU B 1 744 ? -24.094 4.988 -14.281 1 94 744 GLU B N 1
ATOM 12021 C CA . GLU B 1 744 ? -23.359 4.691 -13.07 1 94 744 GLU B CA 1
ATOM 12022 C C . GLU B 1 744 ? -22.094 3.879 -13.375 1 94 744 GLU B C 1
ATOM 12024 O O . GLU B 1 744 ? -21.047 4.105 -12.773 1 94 744 GLU B O 1
ATOM 12029 N N . LEU B 1 745 ? -22.234 2.99 -14.258 1 95.25 745 LEU B N 1
ATOM 12030 C CA . LEU B 1 745 ? -21.094 2.166 -14.664 1 95.25 745 LEU B CA 1
ATOM 12031 C C . LEU B 1 745 ? -20.047 3 -15.391 1 95.25 745 LEU B C 1
ATOM 12033 O O . LEU B 1 745 ? -18.859 2.742 -15.266 1 95.25 745 LEU B O 1
ATOM 12037 N N . GLU B 1 746 ? -20.5 3.926 -16.172 1 95.88 746 GLU B N 1
ATOM 12038 C CA . GLU B 1 746 ? -19.547 4.793 -16.859 1 95.88 746 GLU B CA 1
ATOM 12039 C C . GLU B 1 746 ? -18.703 5.59 -15.867 1 95.88 746 GLU B C 1
ATOM 12041 O O . GLU B 1 746 ? -17.516 5.805 -16.078 1 95.88 746 GLU B O 1
ATOM 12046 N N . LYS B 1 747 ? -19.359 6.082 -14.781 1 95.38 747 LYS B N 1
ATOM 12047 C CA . LYS B 1 747 ? -18.609 6.781 -13.742 1 95.38 747 LYS B CA 1
ATOM 12048 C C . LYS B 1 747 ? -17.531 5.883 -13.148 1 95.38 747 LYS B C 1
ATOM 12050 O O . LYS B 1 747 ? -16.406 6.324 -12.93 1 95.38 747 LYS B O 1
ATOM 12055 N N . LYS B 1 748 ? -17.922 4.695 -12.906 1 95.56 748 LYS B N 1
ATOM 12056 C CA . LYS B 1 748 ? -16.969 3.732 -12.375 1 95.56 748 LYS B CA 1
ATOM 12057 C C . LYS B 1 748 ? -15.844 3.467 -13.375 1 95.56 748 LYS B C 1
ATOM 12059 O O . LYS B 1 748 ? -14.688 3.299 -12.984 1 95.56 748 LYS B O 1
ATOM 12064 N N . LEU B 1 749 ? -16.234 3.365 -14.625 1 96.5 749 LEU B N 1
ATOM 12065 C CA . LEU B 1 749 ? -15.258 3.164 -15.688 1 96.5 749 LEU B CA 1
ATOM 12066 C C . LEU B 1 749 ? -14.273 4.324 -15.742 1 96.5 749 LEU B C 1
ATOM 12068 O O . LEU B 1 749 ? -13.062 4.113 -15.844 1 96.5 749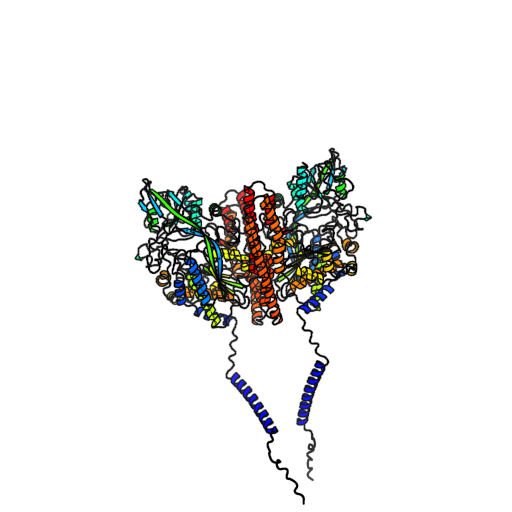 LEU B O 1
ATOM 12072 N N . ALA B 1 750 ? -14.797 5.535 -15.664 1 97.38 750 ALA B N 1
ATOM 12073 C CA . ALA B 1 750 ? -13.953 6.73 -15.656 1 97.38 750 ALA B CA 1
ATOM 12074 C C . ALA B 1 750 ? -12.969 6.699 -14.492 1 97.38 750 ALA B C 1
ATOM 12076 O O . ALA B 1 750 ? -11.789 7.043 -14.656 1 97.38 750 ALA B O 1
ATOM 12077 N N . GLU B 1 751 ? -13.445 6.297 -13.383 1 96.94 751 GLU B N 1
ATOM 12078 C CA . GLU B 1 751 ? -12.602 6.203 -12.195 1 96.94 751 GLU B CA 1
ATOM 12079 C C . GLU B 1 751 ? -11.469 5.195 -12.398 1 96.94 751 GLU B C 1
ATOM 12081 O O . GLU B 1 751 ? -10.32 5.473 -12.062 1 96.94 751 GLU B O 1
ATOM 12086 N N . GLN B 1 752 ? -11.773 4.051 -12.922 1 96.5 752 GLN B N 1
ATOM 12087 C CA . GLN B 1 752 ? -10.766 3.014 -13.109 1 96.5 752 GLN B CA 1
ATOM 12088 C C . GLN B 1 752 ? -9.727 3.439 -14.141 1 96.5 752 GLN B C 1
ATOM 12090 O O . GLN B 1 752 ? -8.539 3.156 -13.984 1 96.5 752 GLN B O 1
ATOM 12095 N N . ILE B 1 753 ? -10.141 4.082 -15.234 1 98 753 ILE B N 1
ATOM 12096 C CA . ILE B 1 753 ? -9.203 4.59 -16.234 1 98 753 ILE B CA 1
ATOM 12097 C C . ILE B 1 753 ? -8.305 5.645 -15.594 1 98 753 ILE B C 1
ATOM 12099 O O . ILE B 1 753 ? -7.094 5.668 -15.844 1 98 753 ILE B O 1
ATOM 12103 N N . SER B 1 754 ? -8.875 6.492 -14.773 1 98.31 754 SER B N 1
ATOM 12104 C CA . SER B 1 754 ? -8.117 7.523 -14.078 1 98.31 754 SER B CA 1
ATOM 12105 C C . SER B 1 754 ? 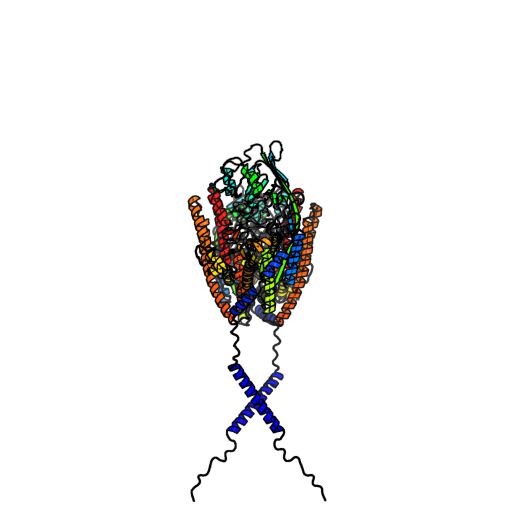-7.078 6.914 -13.148 1 98.31 754 SER B C 1
ATOM 12107 O O . SER B 1 754 ? -5.98 7.453 -12.984 1 98.31 754 SER B O 1
ATOM 12109 N N . ILE B 1 755 ? -7.402 5.836 -12.523 1 97.38 755 ILE B N 1
ATOM 12110 C CA . ILE B 1 755 ? -6.469 5.156 -11.625 1 97.38 755 ILE B CA 1
ATOM 12111 C C . ILE B 1 755 ? -5.285 4.617 -12.43 1 97.38 755 ILE B C 1
ATOM 12113 O O . ILE B 1 755 ? -4.141 4.699 -11.984 1 97.38 755 ILE B O 1
ATOM 12117 N N . VAL B 1 756 ? -5.516 4.055 -13.602 1 97.88 756 VAL B N 1
ATOM 12118 C CA . VAL B 1 756 ? -4.422 3.646 -14.477 1 97.88 756 VAL B CA 1
ATOM 12119 C C . VAL B 1 756 ? -3.561 4.855 -14.82 1 97.88 756 VAL B C 1
ATOM 12121 O O . VAL B 1 756 ? -2.33 4.777 -14.797 1 97.88 756 VAL B O 1
ATOM 12124 N N . HIS B 1 757 ? -4.234 5.965 -15.195 1 98.62 757 HIS B N 1
ATOM 12125 C CA . HIS B 1 757 ? -3.523 7.195 -15.523 1 98.62 757 HIS B CA 1
ATOM 12126 C C . HIS B 1 757 ? -2.678 7.672 -14.344 1 98.62 757 HIS B C 1
ATOM 12128 O O . HIS B 1 757 ? -1.528 8.078 -14.523 1 98.62 757 HIS B O 1
ATOM 12134 N N . TYR B 1 758 ? -3.258 7.656 -13.156 1 98.19 758 TYR B N 1
ATOM 12135 C CA . TYR B 1 758 ? -2.533 8.008 -11.945 1 98.19 758 TYR B CA 1
ATOM 12136 C C . TYR B 1 758 ? -1.261 7.184 -11.805 1 98.19 758 TYR B C 1
ATOM 12138 O O . TYR B 1 758 ? -0.212 7.707 -11.422 1 98.19 758 TYR B O 1
ATOM 12146 N N . SER B 1 759 ? -1.324 5.934 -12.07 1 98.31 759 SER B N 1
ATOM 12147 C CA . SER B 1 759 ? -0.17 5.043 -12.008 1 98.31 759 SER B CA 1
ATOM 12148 C C . SER B 1 759 ? 0.896 5.441 -13.016 1 98.31 759 SER B C 1
ATOM 12150 O O . SER B 1 759 ? 2.092 5.355 -12.734 1 98.31 759 SER B O 1
ATOM 12152 N N . VAL B 1 760 ? 0.489 5.84 -14.188 1 98.62 760 VAL B N 1
ATOM 12153 C CA . VAL B 1 760 ? 1.416 6.309 -15.211 1 98.62 760 VAL B CA 1
ATOM 12154 C C . VAL B 1 760 ? 2.115 7.582 -14.734 1 98.62 760 VAL B C 1
ATOM 12156 O O . VAL B 1 760 ? 3.322 7.738 -14.922 1 98.62 760 VAL B O 1
ATOM 12159 N N . ILE B 1 761 ? 1.376 8.461 -14.125 1 98.31 761 ILE B N 1
ATOM 12160 C CA . ILE B 1 761 ? 1.949 9.68 -13.562 1 98.31 761 ILE B CA 1
ATOM 12161 C C . ILE B 1 761 ? 2.98 9.32 -12.492 1 98.31 761 ILE B C 1
ATOM 12163 O O . ILE B 1 761 ? 4.062 9.914 -12.438 1 98.31 761 ILE B O 1
ATOM 12167 N N . CYS B 1 762 ? 2.648 8.383 -11.688 1 98.06 762 CYS B N 1
ATOM 12168 C CA . CYS B 1 762 ? 3.574 7.906 -10.664 1 98.06 762 CYS B CA 1
ATOM 12169 C C . CYS B 1 762 ? 4.875 7.422 -11.289 1 98.06 762 CYS B C 1
ATOM 12171 O O . CYS B 1 762 ? 5.961 7.758 -10.82 1 98.06 762 CYS B O 1
ATOM 12173 N N . ALA B 1 763 ? 4.77 6.602 -12.312 1 98.31 763 ALA B N 1
ATOM 12174 C CA . ALA B 1 763 ? 5.957 6.094 -12.992 1 98.31 763 ALA B CA 1
ATOM 12175 C C . ALA B 1 763 ? 6.789 7.238 -13.57 1 98.31 763 ALA B C 1
ATOM 12177 O O . ALA B 1 763 ? 8.016 7.223 -13.484 1 98.31 763 ALA B O 1
ATOM 12178 N N . THR B 1 764 ? 6.125 8.234 -14.156 1 98.25 764 THR B N 1
ATOM 12179 C CA . THR B 1 764 ? 6.793 9.414 -14.695 1 98.25 764 THR B CA 1
ATOM 12180 C C . THR B 1 764 ? 7.574 10.133 -13.602 1 98.25 764 THR B C 1
ATOM 12182 O O . THR B 1 764 ? 8.758 10.445 -13.773 1 98.25 764 THR B O 1
ATOM 12185 N N . ASN B 1 765 ? 6.902 10.383 -12.492 1 97.31 765 ASN B N 1
ATOM 12186 C CA . ASN B 1 765 ? 7.516 11.117 -11.391 1 97.31 765 ASN B CA 1
ATOM 12187 C C . ASN B 1 765 ? 8.648 10.32 -10.75 1 97.31 765 ASN B C 1
ATOM 12189 O O . ASN B 1 765 ? 9.609 10.898 -10.242 1 97.31 765 ASN B O 1
ATOM 12193 N N . THR B 1 766 ? 8.562 9.008 -10.766 1 96.94 766 THR B N 1
ATOM 12194 C CA . THR B 1 766 ? 9.586 8.133 -10.211 1 96.94 766 THR B CA 1
ATOM 12195 C C . THR B 1 766 ? 10.906 8.289 -10.961 1 96.94 766 THR B C 1
ATOM 12197 O O . THR B 1 766 ? 11.984 8.211 -10.367 1 96.94 766 THR B O 1
ATOM 12200 N N . LEU B 1 767 ? 10.852 8.547 -12.234 1 96.81 767 LEU B N 1
ATOM 12201 C CA . LEU B 1 767 ? 12.047 8.648 -13.062 1 96.81 767 LEU B CA 1
ATOM 12202 C C . LEU B 1 767 ? 12.742 9.992 -12.852 1 96.81 767 LEU B C 1
ATOM 12204 O O . LEU B 1 767 ? 13.938 10.125 -13.133 1 96.81 767 LEU B O 1
ATOM 12208 N N . LYS B 1 768 ? 12.023 10.961 -12.297 1 93.19 768 LYS B N 1
ATOM 12209 C CA . LYS B 1 768 ? 12.594 12.281 -12.047 1 93.19 768 LYS B CA 1
ATOM 12210 C C . LYS B 1 768 ? 13.453 12.281 -10.789 1 93.19 768 LYS B C 1
ATOM 12212 O O . LYS B 1 768 ? 13.172 11.547 -9.844 1 93.19 768 LYS B O 1
ATOM 12217 N N . LEU B 1 769 ? 14.469 13.062 -10.805 1 83.06 769 LEU B N 1
ATOM 12218 C CA . LEU B 1 769 ? 15.328 13.164 -9.633 1 83.06 769 LEU B CA 1
ATOM 12219 C C . LEU B 1 769 ? 14.625 13.906 -8.5 1 83.06 769 LEU B C 1
ATOM 12221 O O . LEU B 1 769 ? 14.758 13.547 -7.332 1 83.06 769 LEU B O 1
ATOM 12225 N N . PHE B 1 770 ? 13.93 14.938 -8.875 1 85.81 770 PHE B N 1
ATOM 12226 C CA . PHE B 1 770 ? 13.203 15.727 -7.883 1 85.81 770 PHE B CA 1
ATOM 12227 C C . PHE B 1 770 ? 11.727 15.812 -8.234 1 85.81 770 PHE B C 1
ATOM 12229 O O . PHE B 1 770 ? 11.352 15.734 -9.406 1 85.81 770 PHE B O 1
ATOM 12236 N N . VAL B 1 771 ? 10.859 15.945 -7.188 1 86.81 771 VAL B N 1
ATOM 12237 C CA . VAL B 1 771 ? 9.422 16.062 -7.391 1 86.81 771 VAL B CA 1
ATOM 12238 C C . VAL B 1 771 ? 9.094 17.422 -8.016 1 86.81 771 VAL B C 1
ATOM 12240 O O . VAL B 1 771 ? 9.766 18.406 -7.75 1 86.81 771 VAL B O 1
#

Solvent-accessible surface area (backbone atoms only — not comparable to full-atom values): 77300 Å² total; per-residue (Å²): 137,86,80,76,79,76,79,77,79,74,74,71,74,81,43,71,68,56,52,50,49,48,48,49,48,50,51,50,47,47,50,50,47,50,51,45,47,48,47,47,47,36,61,75,49,48,64,69,64,67,66,78,75,39,76,65,53,52,50,51,52,52,48,53,47,34,48,67,49,47,51,26,67,57,27,54,52,42,34,58,67,59,33,71,50,53,12,36,59,62,38,70,53,24,51,48,40,51,50,50,51,51,50,51,41,46,74,39,60,40,40,82,61,46,76,51,72,36,49,34,72,44,50,43,68,41,76,87,55,53,29,35,45,33,33,30,36,76,88,66,48,75,79,44,68,52,80,23,55,34,78,69,85,52,59,94,71,41,62,57,84,62,46,32,54,43,48,42,33,51,34,20,57,42,71,49,68,26,38,40,28,55,38,49,51,34,42,74,69,46,55,50,50,36,49,74,72,70,51,78,37,61,65,17,27,37,37,27,34,62,53,92,51,40,66,18,49,22,51,47,49,43,44,74,54,34,25,53,28,40,36,38,28,53,46,40,49,72,26,19,70,86,34,78,48,70,81,44,7,42,90,69,36,73,22,37,36,62,53,45,40,58,45,50,42,32,59,43,69,96,48,26,41,72,34,23,76,92,43,42,38,37,89,76,43,64,65,83,36,50,72,69,51,27,33,74,69,49,29,28,51,82,35,26,41,41,48,33,19,40,56,58,45,42,65,53,48,77,40,34,15,64,52,71,44,59,80,88,59,53,65,50,63,94,65,84,47,32,28,24,69,18,32,62,81,70,44,44,32,41,32,41,40,28,48,43,46,79,44,77,38,59,42,54,27,38,37,30,27,48,79,18,68,65,37,49,63,32,30,40,31,37,37,27,36,61,33,17,87,20,31,13,33,31,56,14,26,37,26,40,16,26,51,54,39,38,53,30,16,48,44,51,35,29,74,72,75,69,59,69,40,31,22,12,37,34,40,37,37,26,20,31,38,65,63,38,26,22,34,43,33,30,50,44,47,56,38,38,74,53,41,61,73,23,45,60,35,41,42,32,30,55,38,46,77,36,71,66,27,56,45,55,23,29,49,55,37,44,49,63,52,57,49,56,36,26,58,73,34,62,41,65,45,67,72,44,40,76,73,69,25,56,18,39,37,48,44,22,21,70,75,38,42,20,90,88,43,61,91,33,53,53,60,48,63,59,35,45,78,49,64,55,25,46,39,35,26,52,52,23,33,52,44,43,40,39,38,25,34,52,90,87,40,93,70,62,48,43,54,60,18,65,70,23,33,63,61,47,49,51,68,66,55,31,62,66,66,29,31,52,56,31,43,51,27,36,36,52,45,45,48,51,47,46,62,19,52,41,80,63,54,66,59,36,62,48,49,35,31,48,42,43,60,69,49,52,45,55,53,50,50,54,57,50,54,50,42,44,72,74,63,62,61,92,46,62,40,55,52,27,48,52,38,29,52,54,47,37,52,52,29,33,53,50,31,53,51,44,52,53,50,49,54,53,50,52,54,50,30,73,76,39,74,78,60,53,52,65,47,54,54,53,40,53,32,57,62,44,37,58,39,34,36,42,38,69,60,25,40,92,95,34,61,70,46,12,22,53,51,51,24,59,34,92,81,24,50,45,36,50,26,75,30,37,72,40,52,53,43,51,54,50,44,70,71,52,82,52,67,70,58,41,52,55,46,40,54,52,34,17,44,45,41,22,51,51,30,51,23,45,50,36,32,40,54,44,68,40,80,66,133,138,81,86,76,84,77,82,76,79,75,71,74,74,82,42,71,68,55,52,49,49,48,49,50,48,51,51,49,48,47,49,50,49,50,52,45,47,48,49,47,46,38,62,77,48,48,67,69,64,68,70,78,76,42,76,66,54,52,50,51,52,51,49,53,47,34,46,68,49,50,49,26,66,56,25,54,52,43,35,58,66,60,34,74,51,54,14,37,58,62,37,70,53,24,51,50,39,51,49,51,50,53,50,49,41,47,73,40,61,42,40,83,61,44,75,50,72,36,50,35,71,45,48,42,68,40,76,88,54,51,29,36,46,32,34,30,35,74,88,66,48,73,80,44,68,52,81,23,53,35,77,70,83,53,58,94,72,40,62,57,86,63,45,32,54,42,48,44,34,50,32,19,58,41,73,46,68,25,37,41,28,55,39,47,51,34,42,74,69,45,54,50,50,36,48,73,71,70,50,76,37,61,64,17,28,38,37,28,35,63,55,93,49,40,64,16,48,23,51,47,47,42,44,74,53,35,24,53,28,40,35,37,29,54,47,41,49,71,25,18,70,85,34,77,49,71,80,44,7,43,89,71,36,73,23,37,37,63,53,46,41,59,46,51,42,31,60,42,69,96,47,26,39,73,34,21,76,92,43,41,39,37,89,74,41,63,62,82,37,50,72,68,51,26,33,75,70,50,28,28,49,83,36,26,40,41,46,34,19,40,56,57,45,44,66,52,47,78,39,35,14,64,52,69,43,58,78,89,60,54,66,50,61,94,64,83,47,30,28,24,69,20,30,63,81,69,45,44,31,42,31,41,40,27,50,43,45,80,44,75,37,58,43,53,26,38,38,30,28,47,78,18,68,66,37,50,62,32,30,40,34,37,38,26,36,60,32,16,84,21,32,15,34,32,57,15,28,37,25,39,16,28,50,54,39,38,52,30,16,48,43,49,35,30,74,73,43,88,60,68,42,31,21,11,38,36,40,37,37,26,20,30,38,64,64,38,26,22,32,43,30,31,48,43,46,57,37,39,71,55,41,62,73,23,45,60,35,40,40,31,30,54,39,47,78,36,72,66,29,56,46,54,23,29,48,54,36,43,48,64,50,58,48,58,35,25,57,72,35,60,40,64,45,66,71,44,41,74,73,67,25,58,19,39,37,48,45,22,21,68,77,37,43,22,90,90,43,60,92,34,50,53,60,49,62,59,36,46,78,50,66,53,27,44,40,34,26,50,50,23,33,52,42,40,38,39,38,27,34,50,89,88,41,94,70,61,48,44,53,61,18,66,70,23,33,64,61,47,47,50,70,65,55,31,62,67,64,29,31,52,58,31,42,52,28,36,36,53,46,45,48,51,47,47,61,20,52,41,81,64,56,66,60,35,62,46,49,34,31,48,42,44,59,70,49,53,45,54,53,51,50,55,57,50,52,51,41,43,72,74,64,62,62,92,46,62,39,55,51,27,48,51,37,30,54,54,48,38,51,53,28,35,53,50,33,54,53,45,51,52,49,50,54,52,50,53,54,49,28,73,77,40,74,79,59,54,51,65,47,52,54,52,40,53,32,56,61,45,38,57,39,35,36,41,37,71,58,25,39,92,95,34,61,70,46,12,23,52,50,50,24,59,35,92,80,24,50,46,36,52,25,76,29,36,72,42,52,54,44,51,53,49,43,72,70,51,83,52,67,70,57,41,54,54,47,40,53,52,33,18,44,45,42,23,51,51,32,51,22,46,50,37,32,40,53,45,67,41,77,66,133

Radius of gyration: 40.16 Å; Cα contacts (8 Å, |Δi|>4): 3299; chains: 2; bounding box: 167×103×76 Å

pLDDT: mean 91.71, std 13.93, range [22.34, 98.94]

Organism: Strongyloides stercoralis (NCBI:txid6248)

Secondary structure (DSSP, 8-state):
-------GGGG--S-HHHHHHHHHHHHHHHHHHHHHHHHHHHHHTT--------HHHHHHHHHHHHHHH--HHHHHHHHHHH-SS---TTSHHHHHHHHHHHHHHHHTT-EEEEEEEEEEEEEEE-SSS--EEEEEETTS-EEEE--SBPPPSSHHHH-STTTTB---BTPPPEEEEE-EEE-TT--HHHHHHHHHTT---TTSEEEEESSSS-HHHHHHHHHHTT-SEEEEE--HHHH-TT-SSGGGSTTTSSSPPTT-----B---SSSS-TTSTTS---TTS-----HHHHHHTTSS-SS-EEEE-HHHHHHHHTTB-BSBPPGGG--SSSSPPB-BSSBTTSSEEEEEEE-EEEEEEEEEEEEEEE--SSEEEEEEEEEEE---SS--TTTTHHHHHHHHHHHHHHHHHHHHH----SEEEEEEEES--TTTSHHHHHHHHHTHHHHHHHEEEEEE------SSEEEEE--GGGHHHHHHHHHHSBPS-HHHHHTT--BHHHHHHHHSB-SS-TTSB--PPP-SSSTHHIIIIIT---EEEEEEE-SS-SS-TTTTSTT-SHHIIIIII-TTTTHHHHHHHHHHHHHHHHHHH-SS----HHHHHHHIIIIIHHHHHHHHHHHHHHH---SHHHHHHHHHHHHHHHHHHHHHHHHHHHHHHHHHHHH-TT--HHHHHHHHHHHHHGGGGB-TT-BTTBTT--BSSEEE-SS-TT-EEETHHHHHHHHHHHH---HHHHHHHHHHHHHHHHHHHHHHHHHHHHHSS--/-------GGGG--S-HHHHHHHHHHHHHHHHHHHHHHHHHHHHHTT--------HHHHHHHHHHHHHHH--HHHHHHHHHHH-SS---TTSHHHHHHHHHHHHHHHHTT-EEEEEEEEEEEEEEE-SSS--EEEEEETTS-EEEE--SBPPPSSHHHH-STTTTB---BTPPPEEEEE-EEE-TT--HHHHHHHHHTT---TT-EEEEESSSS-HHHHHHHHHHTT-SEEEEE--HHHH-TT-SSGGGSTTTSSSPPTT-----B---SSSS-TTSTTS---TTS-----HHHHHHTTSS-SS-EEEE-HHHHHHHHTTB-BSBPPGGG--SSSSPPB-BSSBTTSSEEEEEEE-EEEEEEEEEEEEEEE--SSEEEEEEEEEEE---SS--TTTTHHHHHHHHHHHHHHHHHHHHS----SEEEEEEEES--TTTSHHHHHHHHHTHHHHHHHEEEEEE---B--SSEEEEE--GGGHHHHHHHHHHSBPS-HHHHHTT--BHHHHHHHHSB-SS-TTSB--PPP-SSSTHHIIIIIT---EEEEEEE-SS-SS-TTTTSTT-SHHIIIIII-TTTTHHHHHHHHHHHHHHHHHHH-SS----HHHHHHHIIIIIHHHHHHHHHHHHHHH---SHHHHHHHHHHHHHHHHHHHHHHHHHHHHHHHHHHHH-TT--HHHHHHHHHHHHHGGGGB-TT-BTTBTT--BSSEEE-SS-TT-EEETHHHHHHHHHHHH---HHHHHHHHHHHHHHHHHHHHHHHHHHHHHSS--

Nearest PDB structures (foldseek):
  5f09-assembly1_A  TM=9.415E-01  e=4.080E-68  Homo sapiens
  4twe-assembly1_A  TM=9.339E-01  e=1.068E-66  Homo sapiens
  7zqs-assembly1_D  TM=8.810E-01  e=3.977E-47  Homo sapiens
  6wrv-assembly1_E  TM=8.813E-01  e=3.039E-46  Homo sapiens
  6d04-assembly1_A  TM=8.902E-01  e=4.180E-44  Homo sapiens